Protein AF-0000000080754274 (afdb_homodimer)

Sequence (802 aa):
MKKSALMAVEAALECLLQLAEKEPIGDVERVALDDAEGRVLAEPLIASLDLPPWPNSAMDGYALRLVDWTGEPLAVSQTIFAGQAPEPLQSGTCARIFTGAPVPEGADCVELQENTELLEDGRVRFSQALRPRQNIREQGQETRCGETVLAAGTRLGPAQLGLAASLGIVELPVRRRPRVALLSTGDELVRPGQPLGPGQIYNSNRTLLLSWLKRLGCSVLDAGILPDDPQLTRARLEELGEADLILSTGGVSVGEADCLGQILREEGELDLWKLAIKPGKPLTVGRYRGVPVIGLPGNPASSLVTFALLARPYLLRRLGVRAVMPLAFQVPAGFAWSKPGKRREYLRARLENGRAVLYPNQSPGVLLSAAWADGLVEVIEDTTLAEGDSVRFIPLSEVLGMKKSALMAVEAALECLLQLAEKEPIGDVERVALDDAEGRVLAEPLIASLDLPPWPNSAMDGYALRLVDWTGEPLAVSQTIFAGQAPEPLQSGTCARIFTGAPVPEGADCVELQENTELLEDGRVRFSQALRPRQNIREQGQETRCGETVLAAGTRLGPAQLGLAASLGIVELPVRRRPRVALLSTGDELVRPGQPLGPGQIYNSNRTLLLSWLKRLGCSVLDAGILPDDPQLTRARLEELGEADLILSTGGVSVGEADCLGQILREEGELDLWKLAIKPGKPLTVGRYRGVPVIGLPGNPASSLVTFALLARPYLLRRLGVRAVMPLAFQVPAGFAWSKPGKRREYLRARLENGRAVLYPNQSPGVLLSAAWADGLVEVIEDTTLAEGDSVRFIPLSEVLG

Foldseek 3Di:
DPPPDAAALVRLQVVLLVVLLVFFQQDKDKDFLVPQALFFFNAFDFFQAWVVNAKWFQAFFKFDAPVLCPQDFFAAPEEFEAPDDDEADDRNHIHGYGHNTHHHHRTFWGDHRVQWDQDPVRTIGGRDDTDGNYRIDHTRPPHHGGDGPGGGLDGDHPVNSVVCVVRVHGIGIGRDAAEEEEEEEDPQEDDPPDDHDPSHDYQPQLVVVVLLSVLSRHRYHHLYYQDQDLVSNVVSVVVCVVGLEYEYEALQDPDPRRSVVVQCVVQWFWDWHQHLEPPWGTWIWIDHVNRTYIYTYNQNQNNLVCCQSHVQLSNSSSRPHDPRGFDKDKFFAQDWFADFAQGKYWFFFAQDPRHTDGDPDRDSNCCVSVVVGQWIWIDDGPDIDDGGDITITGGPVRRSD/DPPPDAAALVRLQVVLLVVLLVFFQQDKDKDFLVPQALFFFNAFDFFQAWVVNAKWFQAFFKFDAPVLCPQDFFAADEEFEAPDDDEADDRNHIHGYGHNTHHHHRTFWGDHRVQWDQDPVRTIGGRDDTDGNYRIDHTRPPHHGGDGPGGGLDGDHDVNSVVCVVRVHGIGITRDAAEEEEEEEDPQEDDPPDDHDPSHDYQPQLVVVVLLSVLSRHRYHHLYYQDQDLVSNVVSVVVCVVGQEYEYEALQDPDPRRSVVVQCVVQWFWDWHQHLEPPWGTWIWIDHVNRTYIYTYNQNQRNLVCCQSHVQLSNSSSRPHDPRGFDKDKFFAQDWFADFAQGKYWFFFAQDPRHTDGDPDRDSNCCVSVVVGQWIWIDDGPDIDDGGDITITGGPVRRSD

Solvent-accessible surface area (backbone atoms only — not comparable to full-atom values): 40232 Å² total; per-residue (Å²): 128,80,78,75,77,59,38,48,60,69,58,53,38,53,52,43,42,53,54,18,64,74,56,50,56,77,57,69,40,75,36,46,53,92,68,37,69,48,34,26,25,60,48,57,41,58,33,75,42,37,32,44,80,46,38,17,24,69,42,48,22,35,33,26,34,69,89,55,55,82,80,60,61,28,43,60,77,47,77,37,46,44,27,37,69,57,62,65,53,58,86,61,30,28,26,40,33,28,50,59,7,42,60,31,54,74,42,41,26,40,46,48,47,91,52,42,42,79,44,95,89,56,25,39,35,71,76,63,90,83,52,84,51,32,55,47,43,50,53,28,71,70,36,40,57,70,38,75,76,40,58,48,19,40,68,28,42,33,44,44,46,12,42,41,18,50,52,36,43,50,60,43,51,19,32,57,62,51,31,33,32,39,35,35,43,54,80,20,55,37,60,47,69,55,86,75,55,62,42,38,48,38,45,19,56,60,52,19,48,53,49,47,40,47,49,57,39,36,45,72,44,81,65,46,71,50,55,96,35,62,69,59,35,49,56,55,56,63,73,46,76,82,32,66,28,40,41,32,30,19,54,40,56,91,56,95,81,28,48,65,52,51,48,22,57,75,60,39,38,67,43,79,44,48,35,32,36,36,56,40,30,40,33,28,40,35,22,53,79,83,29,39,30,41,22,31,29,59,37,42,39,9,27,52,50,43,37,56,68,39,52,47,30,24,56,41,30,17,48,47,28,77,87,52,71,59,66,66,40,66,33,30,28,58,44,69,35,86,69,56,39,89,32,33,31,57,40,40,16,33,72,56,96,70,19,39,34,68,48,89,64,76,54,39,66,35,35,62,36,55,49,66,29,51,24,33,35,48,44,61,50,71,41,65,39,50,63,58,39,76,33,45,33,32,46,45,41,49,63,64,89,127,81,79,75,76,59,38,46,61,68,59,54,38,52,52,43,40,53,55,18,65,74,56,51,56,78,55,69,41,75,35,46,55,92,70,37,69,50,34,27,24,59,49,58,41,56,32,74,43,36,32,45,80,46,39,17,25,68,42,49,24,35,32,25,33,69,91,55,55,80,82,60,61,28,44,60,76,48,76,35,47,44,28,37,70,59,62,66,55,56,86,64,30,27,26,40,32,28,50,58,7,43,60,31,53,74,44,43,26,39,46,50,48,90,51,42,41,81,44,94,89,57,26,38,34,72,78,62,91,84,52,83,51,32,54,47,43,51,53,29,71,70,34,40,56,70,38,75,76,41,58,48,20,39,68,29,44,32,46,44,46,12,42,41,18,49,51,37,43,51,59,43,53,18,34,55,62,50,32,34,34,39,36,35,42,54,80,20,56,36,61,46,71,55,84,75,56,62,42,37,44,39,45,19,55,59,51,18,48,53,48,47,41,46,49,57,40,36,46,71,44,80,65,46,69,50,55,95,35,62,69,60,36,49,57,55,56,63,74,46,74,82,33,65,27,41,40,33,30,19,57,40,56,92,57,94,82,28,47,64,52,53,48,21,56,73,61,39,38,67,42,78,42,49,34,32,36,35,53,40,30,39,34,28,42,34,24,52,79,81,29,40,31,42,23,31,28,59,37,42,39,10,27,51,49,42,36,55,68,38,52,47,30,25,56,39,29,17,48,47,27,77,86,52,72,61,67,67,42,67,32,31,28,60,45,69,35,85,71,54,40,89,34,32,32,58,41,40,15,33,72,56,95,71,19,40,33,68,49,88,63,76,53,41,67,34,35,62,34,55,49,67,29,50,23,32,36,49,42,62,53,70,42,65,38,51,64,58,40,77,34,45,33,32,47,46,43,50,62,63,90

Organism: Azotobacter vinelandii (strain DJ / ATCC BAA-1303) (NCBI:txid322710)

Nearest PDB structures (foldseek):
  2nqu-assembly1_A  TM=8.897E-01  e=1.322E-46  Escherichia coli
  2nqn-assembly1_B  TM=9.219E-01  e=1.204E-45  Escherichia coli
  1g8l-assembly1_B  TM=9.051E-01  e=1.440E-45  Escherichia coli
  4tk4-assembly1_B  TM=7.903E-01  e=1.741E-40  Rattus norvegicus
  1t3e-assembly1_A  TM=7.711E-01  e=1.408E-39  Rattus norvegicus

Secondary structure (DSSP, 8-state):
----PPBPHHHHHHHHHHHHHHS----EEEEEGGG-TT-BBSS-EE-SS-BSSS-EESSSEEEE-GGG-SSS-EEEEEEE-TT-PPPPPPTTEEEEE-TTPBPPTT--EEEEGGGEEE-TTSEEEE-S---TTTTEE-TTSSB-TT-EEE-TTPBP-HHHHHHHHHTT--EEEEEPPPEEEEEEE-TTEE-TTSPP-TT-EE-HHHHHHHHHHHHTT-EEEEEEEEPS-HHHHHHHHHTTTT-SEEEEES--S--TT-HHHHHHHHHEEEEEEEBSEES--EEEEEEETTEEEEEEPSSHHHHHHHIIIIIHHHHHHHTT-S--SPP-EEEEBSS-B-S--SSEEEEEEEEETTEEEE-S---TT-HHHHHH-SEEEEE-TT--B-TT-EEEEEETHHHH-/-----PBPHHHHHHHHHHHHHHS----EEEEEGGG-TT-BBSSPEEPSS-BSSS-EESSSEEEE-GGG-SSS-EEEEEEE-TT-PPPPPPTTEEEEE-TTPBPPTT--EEEEGGGEEE-TTSEEEE-S---TTTTEE-TTSSB-TT-EEE-TTPBP-HHHHHHHHHTT--EEEEEPPPEEEEEEE-TTEE-TTSPP-TT-EE-HHHHHHHHHHHHTT-EEEEEEEEPS-HHHHHHHHHTTTT-SEEEEES--SS-TT-HHHHHHHHHEEEEEEEBSEES--EEEEEEETTEEEEEEPSSHHHHHHHIIIIIHHHHHHHTT-S--SPP-EEEEBSS-B-S--SSEEEEEEEEETTEEEE-S---TT-HHHHHH-SEEEEE-TT--B-TT-EEEEEETHHHH-

pLDDT: mean 94.34, std 8.16, range [33.0, 98.88]

InterPro domains:
  IPR001453 MoaB/Mog domain [PF00994] (182-316)
  IPR001453 MoaB/Mog domain [SM00852] (181-317)
  IPR001453 MoaB/Mog domain [TIGR00177] (178-313)
  IPR005110 MoeA, N-terminal and linker domain [PF03453] (8-168)
  IPR005111 MoeA, C-terminal, domain IV [PF03454] (331-396)
  IPR008284 Molybdenum cofactor biosynthesis, conserved site [PS01079] (253-286)
  IPR036135 MoeA, N-terminal and linker domain superfamily [SSF63882] (5-177)
  IPR036425 MoaB/Mog-like domain superfamily [G3DSA:3.40.980.10] (176-326)
  IPR036425 MoaB/Mog-like domain superfamily [SSF53218] (178-321)
  IPR036688 MoeA, C-terminal, domain IV superfamily [G3DSA:2.40.340.10] (327-391)
  IPR036688 MoeA, C-terminal, domain IV superfamily [SSF63867] (327-398)
  IPR038987 Molybdopterin biosynthesis protein MoeA-like [PTHR10192] (3-397)
  IPR038987 Molybdopterin biosynthesis protein MoeA-like [cd00887] (9-396)

Structure (mmCIF, N/CA/C/O backbone):
data_AF-0000000080754274-model_v1
#
loop_
_entity.id
_entity.type
_entity.pdbx_description
1 polymer 'Molybdopterin molybdenumtransferase'
#
loop_
_atom_site.group_PDB
_atom_site.id
_atom_site.type_symbol
_atom_site.label_atom_id
_atom_site.label_alt_id
_atom_site.label_comp_id
_atom_site.label_asym_id
_atom_site.label_entity_id
_atom_site.label_seq_id
_atom_site.pdbx_PDB_ins_code
_atom_site.Cartn_x
_atom_site.Cartn_y
_atom_site.Cartn_z
_atom_site.occupancy
_atom_site.B_iso_or_equiv
_atom_site.auth_seq_id
_atom_site.auth_comp_id
_atom_site.auth_asym_id
_atom_site.auth_atom_id
_atom_site.pdbx_PDB_model_num
ATOM 1 N N . MET A 1 1 ? -15.648 -33.281 -28.25 1 33.69 1 MET A N 1
ATOM 2 C CA . MET A 1 1 ? -15.875 -32.688 -26.938 1 33.69 1 MET A CA 1
ATOM 3 C C . MET A 1 1 ? -15.766 -31.172 -26.969 1 33.69 1 MET A C 1
ATOM 5 O O . MET A 1 1 ? -14.781 -30.641 -27.484 1 33.69 1 MET A O 1
ATOM 9 N N . LYS A 1 2 ? -16.797 -30.5 -27.016 1 41.62 2 LYS A N 1
ATOM 10 C CA . LYS A 1 2 ? -16.906 -29.062 -27.25 1 41.62 2 LYS A CA 1
ATOM 11 C C . LYS A 1 2 ? -15.891 -28.297 -26.406 1 41.62 2 LYS A C 1
ATOM 13 O O . LYS A 1 2 ? -15.836 -28.453 -25.188 1 41.62 2 LYS A O 1
ATOM 18 N N . LYS A 1 3 ? -14.719 -27.875 -26.812 1 51.47 3 LYS A N 1
ATOM 19 C CA . LYS A 1 3 ? -13.711 -27.078 -26.125 1 51.47 3 LYS A CA 1
ATOM 20 C C . LYS A 1 3 ? -14.352 -26.031 -25.234 1 51.47 3 LYS A C 1
ATOM 22 O O . LYS A 1 3 ? -15.031 -25.125 -25.719 1 51.47 3 LYS A O 1
ATOM 27 N N . SER A 1 4 ? -14.875 -26.359 -24.078 1 61.44 4 SER A N 1
ATOM 28 C CA . SER A 1 4 ? -15.586 -25.484 -23.156 1 61.44 4 SER A CA 1
ATOM 29 C C . SER A 1 4 ? -14.961 -24.094 -23.125 1 61.44 4 SER A C 1
ATOM 31 O O . SER A 1 4 ? -13.734 -23.953 -23.109 1 61.44 4 SER A O 1
ATOM 33 N N . ALA A 1 5 ? -15.664 -22.984 -23.625 1 80.31 5 ALA A N 1
ATOM 34 C CA . ALA A 1 5 ? -15.289 -21.578 -23.734 1 80.31 5 ALA A CA 1
ATOM 35 C C . ALA A 1 5 ? -14.656 -21.078 -22.438 1 80.31 5 ALA A C 1
ATOM 37 O O . ALA A 1 5 ? -15.125 -21.406 -21.344 1 80.31 5 ALA A O 1
ATOM 38 N N . LEU A 1 6 ? -13.375 -20.656 -22.516 1 92.62 6 LEU A N 1
ATOM 39 C CA . LEU A 1 6 ? -12.688 -20.062 -21.375 1 92.62 6 LEU A CA 1
ATOM 40 C C . LEU A 1 6 ? -13.547 -18.984 -20.734 1 92.62 6 LEU A C 1
ATOM 42 O O . LEU A 1 6 ? -14.25 -18.25 -21.438 1 92.62 6 LEU A O 1
ATOM 46 N N . MET A 1 7 ? -13.609 -19.016 -19.469 1 95.62 7 MET A N 1
ATOM 47 C CA . MET A 1 7 ? -14.352 -18.016 -18.703 1 95.62 7 MET A CA 1
ATOM 48 C C . MET A 1 7 ? -13.602 -16.688 -18.672 1 95.62 7 MET A C 1
ATOM 50 O O . MET A 1 7 ? -12.406 -16.656 -18.375 1 95.62 7 MET A O 1
ATOM 54 N N . ALA A 1 8 ? -14.281 -15.625 -19 1 96.56 8 ALA A N 1
ATOM 55 C CA . ALA A 1 8 ? -13.68 -14.289 -18.922 1 96.56 8 ALA A CA 1
ATOM 56 C C . ALA A 1 8 ? -13.328 -13.93 -17.484 1 96.56 8 ALA A C 1
ATOM 58 O O . ALA A 1 8 ? -14.039 -14.297 -16.562 1 96.56 8 ALA A O 1
ATOM 59 N N . VAL A 1 9 ? -12.297 -13.172 -17.312 1 96.62 9 VAL A N 1
ATOM 60 C CA . VAL A 1 9 ? -11.812 -12.789 -15.992 1 96.62 9 VAL A CA 1
ATOM 61 C C . VAL A 1 9 ? -12.898 -12.023 -15.25 1 96.62 9 VAL A C 1
ATOM 63 O O . VAL A 1 9 ? -13.133 -12.258 -14.062 1 96.62 9 VAL A O 1
ATOM 66 N N . GLU A 1 10 ? -13.609 -11.078 -15.938 1 97.12 10 GLU A N 1
ATOM 67 C CA . GLU A 1 10 ? -14.672 -10.289 -15.32 1 97.12 10 GLU A CA 1
ATOM 68 C C . GLU A 1 10 ? -15.812 -11.172 -14.828 1 97.12 10 GLU A C 1
ATOM 70 O O . GLU A 1 10 ? -16.375 -10.938 -13.758 1 97.12 10 GLU A O 1
ATOM 75 N N . ALA A 1 11 ? -16.156 -12.141 -15.617 1 97.75 11 ALA A N 1
ATOM 76 C CA . ALA A 1 11 ? -17.219 -13.062 -15.242 1 97.75 11 ALA A CA 1
ATOM 77 C C . ALA A 1 11 ? -16.828 -13.875 -14.008 1 97.75 11 ALA A C 1
ATOM 79 O O . ALA A 1 11 ? -17.656 -14.07 -13.102 1 97.75 11 ALA A O 1
ATOM 80 N N . ALA A 1 12 ? -15.617 -14.367 -14.008 1 97.88 12 ALA A N 1
ATOM 81 C CA . ALA A 1 12 ? -15.109 -15.109 -12.859 1 97.88 12 ALA A CA 1
ATOM 82 C C . ALA A 1 12 ? -15.156 -14.258 -11.594 1 97.88 12 ALA A C 1
ATOM 84 O O . ALA A 1 12 ? -15.609 -14.727 -10.539 1 97.88 12 ALA A O 1
ATOM 85 N N . LEU A 1 13 ? -14.719 -13.031 -11.695 1 98.25 13 LEU A N 1
ATOM 86 C CA . LEU A 1 13 ? -14.719 -12.117 -10.547 1 98.25 13 LEU A CA 1
ATOM 87 C C . LEU A 1 13 ? -16.141 -11.867 -10.055 1 98.25 13 LEU A C 1
ATOM 89 O O . LEU A 1 13 ? -16.391 -11.883 -8.852 1 98.25 13 LEU A O 1
ATOM 93 N N . GLU A 1 14 ? -17.031 -11.586 -10.969 1 98.38 14 GLU A N 1
ATOM 94 C CA . GLU A 1 14 ? -18.422 -11.344 -10.594 1 98.38 14 GLU A CA 1
ATOM 95 C C . GLU A 1 14 ? -19 -12.539 -9.852 1 98.38 14 GLU A C 1
ATOM 97 O O . GLU A 1 14 ? -19.719 -12.367 -8.859 1 98.38 14 GLU A O 1
ATOM 102 N N . CYS A 1 15 ? -18.703 -13.734 -10.344 1 98.12 15 CYS A N 1
ATOM 103 C CA . CYS A 1 15 ? -19.156 -14.945 -9.672 1 98.12 15 CYS A CA 1
ATOM 104 C C . CYS A 1 15 ? -18.609 -15.016 -8.258 1 98.12 15 CYS A C 1
ATOM 106 O O . CYS A 1 15 ? -19.359 -15.289 -7.309 1 98.12 15 CYS A O 1
ATOM 108 N N . LEU A 1 16 ? -17.359 -14.781 -8.086 1 98.5 16 LEU A N 1
ATOM 109 C CA . LEU A 1 16 ? -16.734 -14.836 -6.773 1 98.5 16 LEU A CA 1
ATOM 110 C C . LEU A 1 16 ? -17.344 -13.797 -5.836 1 98.5 16 LEU A C 1
ATOM 112 O O . LEU A 1 16 ? -17.562 -14.078 -4.652 1 98.5 16 LEU A O 1
ATOM 116 N N . LEU A 1 17 ? -17.547 -12.578 -6.367 1 98.69 17 LEU A N 1
ATOM 117 C CA . LEU A 1 17 ? -18.125 -11.516 -5.543 1 98.69 17 LEU A CA 1
ATOM 118 C C . LEU A 1 17 ? -19.531 -11.867 -5.102 1 98.69 17 LEU A C 1
ATOM 120 O O . LEU A 1 17 ? -19.938 -11.578 -3.973 1 98.69 17 LEU A O 1
ATOM 124 N N . GLN A 1 18 ? -20.312 -12.5 -5.977 1 98.31 18 GLN A N 1
ATOM 125 C CA . GLN A 1 18 ? -21.656 -12.953 -5.605 1 98.31 18 GLN A CA 1
ATOM 126 C C . GLN A 1 18 ? -21.594 -14.008 -4.504 1 98.31 18 GLN A C 1
ATOM 128 O O . GLN A 1 18 ? -22.391 -13.977 -3.562 1 98.31 18 GLN A O 1
ATOM 133 N N . LEU A 1 19 ? -20.672 -14.906 -4.613 1 97.62 19 LEU A N 1
ATOM 134 C CA . LEU A 1 19 ? -20.469 -15.914 -3.578 1 97.62 19 LEU A CA 1
ATOM 135 C C . LEU A 1 19 ? -20.094 -15.266 -2.25 1 97.62 19 LEU A C 1
ATOM 137 O O . LEU A 1 19 ? -20.594 -15.664 -1.197 1 97.62 19 LEU A O 1
ATOM 141 N N . ALA A 1 20 ? -19.219 -14.297 -2.285 1 98.44 20 ALA A N 1
ATOM 142 C CA . ALA A 1 20 ? -18.797 -13.57 -1.088 1 98.44 20 ALA A CA 1
ATOM 143 C C . ALA A 1 20 ? -19.984 -12.891 -0.412 1 98.44 20 ALA A C 1
ATOM 145 O O . ALA A 1 20 ? -20.094 -12.914 0.815 1 98.44 20 ALA A O 1
ATOM 146 N N . GLU A 1 21 ? -20.828 -12.266 -1.201 1 97.81 21 GLU A N 1
ATOM 147 C CA . GLU A 1 21 ? -21.969 -11.516 -0.691 1 97.81 21 GLU A CA 1
ATOM 148 C C . GLU A 1 21 ? -22.984 -12.453 -0.027 1 97.81 21 GLU A C 1
ATOM 150 O O . GLU A 1 21 ? -23.703 -12.039 0.88 1 97.81 21 GLU A O 1
ATOM 155 N N . LYS A 1 22 ? -22.984 -13.703 -0.412 1 96.94 22 LYS A N 1
ATOM 156 C CA . LYS A 1 22 ? -23.891 -14.688 0.157 1 96.94 22 LYS A CA 1
ATOM 157 C C . LYS A 1 22 ? -23.406 -15.156 1.524 1 96.94 22 LYS A C 1
ATOM 159 O O . LYS A 1 22 ? -24.203 -15.672 2.322 1 96.94 22 LYS A O 1
ATOM 164 N N . GLU A 1 23 ? -22.156 -15.016 1.79 1 96.56 23 GLU A N 1
ATOM 165 C CA . GLU A 1 23 ? -21.594 -15.484 3.049 1 96.56 23 GLU A CA 1
ATOM 166 C C . GLU A 1 23 ? -20.672 -14.438 3.67 1 96.56 23 GLU A C 1
ATOM 168 O O . GLU A 1 23 ? -19.484 -14.688 3.881 1 96.56 23 GLU A O 1
ATOM 173 N N . PRO A 1 24 ? -21.188 -13.352 4.016 1 97.56 24 PRO A N 1
ATOM 174 C CA . PRO A 1 24 ? -20.375 -12.297 4.625 1 97.56 24 PRO A CA 1
ATOM 175 C C . PRO A 1 24 ? -19.797 -12.703 5.984 1 97.56 24 PRO A C 1
ATOM 177 O O . PRO A 1 24 ? -20.359 -13.578 6.656 1 97.56 24 PRO A O 1
ATOM 180 N N . ILE A 1 25 ? -18.688 -12.227 6.285 1 97.5 25 ILE A N 1
ATOM 181 C CA . ILE A 1 25 ? -18.188 -12.297 7.652 1 97.5 25 ILE A CA 1
ATOM 182 C C . ILE A 1 25 ? -18.844 -11.219 8.5 1 97.5 25 ILE A C 1
ATOM 184 O O . ILE A 1 25 ? -18.438 -10.047 8.461 1 97.5 25 ILE A O 1
ATOM 188 N N . GLY A 1 26 ? -19.812 -11.609 9.312 1 95.75 26 GLY A N 1
ATOM 189 C CA . GLY A 1 26 ? -20.688 -10.648 9.969 1 95.75 26 GLY A CA 1
ATOM 190 C C . GLY A 1 26 ? -20.266 -10.328 11.391 1 95.75 26 GLY A C 1
ATOM 191 O O . GLY A 1 26 ? -20.688 -9.312 11.953 1 95.75 26 GLY A O 1
ATOM 192 N N . ASP A 1 27 ? -19.359 -11.18 11.969 1 97.5 27 ASP A N 1
ATOM 193 C CA . ASP A 1 27 ? -18.953 -10.969 13.359 1 97.5 27 ASP A CA 1
ATOM 194 C C . ASP A 1 27 ? -18.281 -9.617 13.531 1 97.5 27 ASP A C 1
ATOM 196 O O . ASP A 1 27 ? -17.469 -9.211 12.695 1 97.5 27 ASP A O 1
ATOM 200 N N . VAL A 1 28 ? -18.641 -8.914 14.547 1 98.19 28 VAL A N 1
ATOM 201 C CA . VAL A 1 28 ? -18.141 -7.57 14.836 1 98.19 28 VAL A CA 1
ATOM 202 C C . VAL A 1 28 ? -17.375 -7.582 16.156 1 98.19 28 VAL A C 1
ATOM 204 O O . VAL A 1 28 ? -17.781 -8.234 17.109 1 98.19 28 VAL A O 1
ATOM 207 N N . GLU A 1 29 ? -16.266 -6.969 16.109 1 97.88 29 GLU A N 1
ATOM 208 C CA . GLU A 1 29 ? -15.5 -6.75 17.328 1 97.88 29 GLU A CA 1
ATOM 209 C C . GLU A 1 29 ? -15.156 -5.273 17.516 1 97.88 29 GLU A C 1
ATOM 211 O O . GLU A 1 29 ? -15.047 -4.531 16.531 1 97.88 29 GLU A O 1
ATOM 216 N N . ARG A 1 30 ? -15.102 -4.824 18.75 1 98.31 30 ARG A N 1
ATOM 217 C CA . ARG A 1 30 ? -14.633 -3.48 19.062 1 98.31 30 ARG A CA 1
ATOM 218 C C . ARG A 1 30 ? -13.148 -3.484 19.406 1 98.31 30 ARG A C 1
ATOM 220 O O . ARG A 1 30 ? -12.711 -4.254 20.266 1 98.31 30 ARG A O 1
ATOM 227 N N . VAL A 1 31 ? -12.438 -2.697 18.719 1 98.31 31 VAL A N 1
ATOM 228 C CA . VAL A 1 31 ? -10.992 -2.652 18.953 1 98.31 31 VAL A CA 1
ATOM 229 C C . VAL A 1 31 ? -10.562 -1.214 19.234 1 98.31 31 VAL A C 1
ATOM 231 O O . VAL A 1 31 ? -11.211 -0.268 18.766 1 98.31 31 VAL A O 1
ATOM 234 N N . ALA A 1 32 ? -9.477 -1.109 20.031 1 98.06 32 ALA A N 1
ATOM 235 C CA . ALA A 1 32 ? -8.883 0.208 20.234 1 98.06 32 ALA A CA 1
ATOM 236 C C . ALA A 1 32 ? -8.414 0.818 18.922 1 98.06 32 ALA A C 1
ATOM 238 O O . ALA A 1 32 ? -8.008 0.097 18 1 98.06 32 ALA A O 1
ATOM 239 N N . LEU A 1 33 ? -8.484 2.092 18.812 1 96.88 33 LEU A N 1
ATOM 240 C CA . LEU A 1 33 ? -8.086 2.818 17.609 1 96.88 33 LEU A CA 1
ATOM 241 C C . LEU A 1 33 ? -6.691 2.41 17.156 1 96.88 33 LEU A C 1
ATOM 243 O O . LEU A 1 33 ? -6.461 2.166 15.977 1 96.88 33 LEU A O 1
ATOM 247 N N . ASP A 1 34 ? -5.805 2.238 18.062 1 94.12 34 ASP A N 1
ATOM 248 C CA . ASP A 1 34 ? -4.41 1.918 17.766 1 94.12 34 ASP A CA 1
ATOM 249 C C . ASP A 1 34 ? -4.277 0.498 17.219 1 94.12 34 ASP A C 1
ATOM 251 O O . ASP A 1 34 ? -3.244 0.14 16.656 1 94.12 34 ASP A O 1
ATOM 255 N N . ASP A 1 35 ? -5.32 -0.315 17.359 1 95.81 35 ASP A N 1
ATOM 256 C CA . ASP A 1 35 ? -5.289 -1.705 16.906 1 95.81 35 ASP A CA 1
ATOM 257 C C . ASP A 1 35 ? -6.172 -1.907 15.68 1 95.81 35 ASP A C 1
ATOM 259 O O . ASP A 1 35 ? -6.371 -3.037 15.234 1 95.81 35 ASP A O 1
ATOM 263 N N . ALA A 1 36 ? -6.676 -0.828 15.117 1 97.38 36 ALA A N 1
ATOM 264 C CA . ALA A 1 36 ? -7.715 -0.945 14.094 1 97.38 36 ALA A CA 1
ATOM 265 C C . ALA A 1 36 ? -7.117 -0.866 12.688 1 97.38 36 ALA A C 1
ATOM 267 O O . ALA A 1 36 ? -7.84 -0.975 11.695 1 97.38 36 ALA A O 1
ATOM 268 N N . GLU A 1 37 ? -5.809 -0.725 12.633 1 95.31 37 GLU A N 1
ATOM 269 C CA . GLU A 1 37 ? -5.148 -0.601 11.336 1 95.31 37 GLU A CA 1
ATOM 270 C C . GLU A 1 37 ? -5.434 -1.812 10.453 1 95.31 37 GLU A C 1
ATOM 272 O O . GLU A 1 37 ? -5.254 -2.953 10.875 1 95.31 37 GLU A O 1
ATOM 277 N N . GLY A 1 38 ? -5.863 -1.544 9.188 1 94.38 38 GLY A N 1
ATOM 278 C CA . GLY A 1 38 ? -6.062 -2.598 8.203 1 94.38 38 GLY A CA 1
ATOM 279 C C . GLY A 1 38 ? -7.395 -3.312 8.359 1 94.38 38 GLY A C 1
ATOM 280 O O . GLY A 1 38 ? -7.777 -4.113 7.504 1 94.38 38 GLY A O 1
ATOM 281 N N . ARG A 1 39 ? -8.141 -3.018 9.453 1 97.5 39 ARG A N 1
ATOM 282 C CA . ARG A 1 39 ? -9.445 -3.637 9.688 1 97.5 39 ARG A CA 1
ATOM 283 C C . ARG A 1 39 ? -10.523 -2.973 8.836 1 97.5 39 ARG A C 1
ATOM 285 O O . ARG A 1 39 ? -10.273 -1.94 8.211 1 97.5 39 ARG A O 1
ATOM 292 N N . VAL A 1 40 ? -11.656 -3.611 8.742 1 98.5 40 VAL A N 1
ATOM 293 C CA . VAL A 1 40 ? -12.773 -3.082 7.965 1 98.5 40 VAL A CA 1
ATOM 294 C C . VAL A 1 40 ? -13.891 -2.639 8.906 1 98.5 40 VAL A C 1
ATOM 296 O O . VAL A 1 40 ? -14.336 -3.41 9.758 1 98.5 40 VAL A O 1
ATOM 299 N N . LEU A 1 41 ? -14.281 -1.412 8.773 1 98.69 41 LEU A N 1
ATOM 300 C CA . LEU A 1 41 ? -15.344 -0.853 9.602 1 98.69 41 LEU A CA 1
ATOM 301 C C . LEU A 1 41 ? -16.641 -1.646 9.445 1 98.69 41 LEU A C 1
ATOM 303 O O . LEU A 1 41 ? -17.078 -1.901 8.32 1 98.69 41 LEU A O 1
ATOM 307 N N . ALA A 1 42 ? -17.297 -2.088 10.539 1 98.62 42 ALA A N 1
ATOM 308 C CA . ALA A 1 42 ? -18.516 -2.904 10.508 1 98.62 42 ALA A CA 1
ATOM 309 C C . ALA A 1 42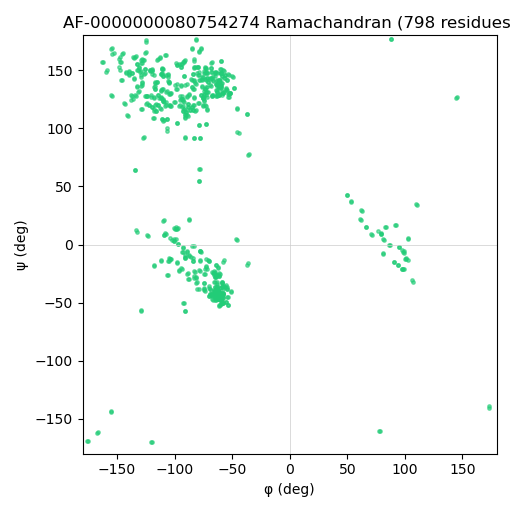 ? -19.766 -2.029 10.43 1 98.62 42 ALA A C 1
ATOM 311 O O . ALA A 1 42 ? -20.797 -2.465 9.93 1 98.62 42 ALA A O 1
ATOM 312 N N . GLU A 1 43 ? -19.688 -0.83 10.984 1 98.25 43 GLU A N 1
ATOM 313 C CA . GLU A 1 43 ? -20.75 0.169 11.031 1 98.25 43 GLU A CA 1
ATOM 314 C C . GLU A 1 43 ? -20.25 1.537 10.586 1 98.25 43 GLU A C 1
ATOM 316 O O . GLU A 1 43 ? -19.047 1.827 10.695 1 98.25 43 GLU A O 1
ATOM 321 N N . PRO A 1 44 ? -21.156 2.322 10.047 1 98.5 44 PRO A N 1
ATOM 322 C CA . PRO A 1 44 ? -20.703 3.66 9.664 1 98.5 44 PRO A CA 1
ATOM 323 C C . PRO A 1 44 ? -20.141 4.453 10.836 1 98.5 44 PRO A C 1
ATOM 325 O O . PRO A 1 44 ? -20.578 4.273 11.977 1 98.5 44 PRO A O 1
ATOM 328 N N . LEU A 1 45 ? -19.172 5.227 10.617 1 98.38 45 LEU A N 1
ATOM 329 C CA . LEU A 1 45 ? -18.656 6.172 11.602 1 98.38 45 LEU A CA 1
ATOM 330 C C . LEU A 1 45 ? -19.453 7.469 11.578 1 98.38 45 LEU A C 1
ATOM 332 O O . LEU A 1 45 ? -19.5 8.156 10.562 1 98.38 45 LEU A O 1
ATOM 336 N N . ILE A 1 46 ? -20.062 7.801 12.617 1 98 46 ILE A N 1
ATOM 337 C CA . ILE A 1 46 ? -20.891 8.992 12.742 1 98 46 ILE A CA 1
ATOM 338 C C . ILE A 1 46 ? -20.141 10.062 13.539 1 98 46 ILE A C 1
ATOM 340 O O . ILE A 1 46 ? -19.578 9.766 14.594 1 98 46 ILE A O 1
ATOM 344 N N . ALA A 1 47 ? -20.094 11.242 13.047 1 97.75 47 ALA A N 1
ATOM 345 C CA . ALA A 1 47 ? -19.406 12.336 13.734 1 97.75 47 ALA A CA 1
ATOM 346 C C . ALA A 1 47 ? -20.062 12.641 15.078 1 97.75 47 ALA A C 1
ATOM 348 O O . ALA A 1 47 ? -21.281 12.844 15.148 1 97.75 47 ALA A O 1
ATOM 349 N N . SER A 1 48 ? -19.297 12.68 16.078 1 94.12 48 SER A N 1
ATOM 350 C CA . SER A 1 48 ? -19.797 12.953 17.422 1 94.12 48 SER A CA 1
ATOM 351 C C . SER A 1 48 ? -19.766 14.445 17.734 1 94.12 48 SER A C 1
ATOM 353 O O . SER A 1 48 ? -20.312 14.891 18.734 1 94.12 48 SER A O 1
ATOM 355 N N . LEU A 1 49 ? -19.125 15.219 16.922 1 95.75 49 LEU A N 1
ATOM 356 C CA . LEU A 1 49 ? -19.016 16.656 17.094 1 95.75 49 LEU A CA 1
ATOM 357 C C . LEU A 1 49 ? -18.781 17.359 15.758 1 95.75 49 LEU A C 1
ATOM 359 O O . LEU A 1 49 ? -18.547 16.703 14.742 1 95.75 49 LEU A O 1
ATOM 363 N N . ASP A 1 50 ? -18.906 18.672 15.812 1 97.06 50 ASP A N 1
ATOM 364 C CA . ASP A 1 50 ? -18.547 19.469 14.648 1 97.06 50 ASP A CA 1
ATOM 365 C C . ASP A 1 50 ? -17.031 19.594 14.523 1 97.06 50 ASP A C 1
ATOM 367 O O . ASP A 1 50 ? -16.312 19.688 15.523 1 97.06 50 ASP A O 1
ATOM 371 N N . LEU A 1 51 ? -16.531 19.562 13.305 1 96.5 51 LEU A N 1
ATOM 372 C CA . LEU A 1 51 ? -15.133 19.875 13.031 1 96.5 51 LEU A CA 1
ATOM 373 C C . LEU A 1 51 ? -15.008 21.031 12.047 1 96.5 51 LEU A C 1
ATOM 375 O O . LEU A 1 51 ? -15.508 20.938 10.922 1 96.5 51 LEU A O 1
ATOM 379 N N . PRO A 1 52 ? -14.391 22.078 12.445 1 95.38 52 PRO A N 1
ATOM 380 C CA . PRO A 1 52 ? -13.914 22.344 13.797 1 95.38 52 PRO A CA 1
ATOM 381 C C . PRO A 1 52 ? -15.047 22.562 14.797 1 95.38 52 PRO A C 1
ATOM 383 O O . PRO A 1 52 ? -16.172 22.859 14.391 1 95.38 52 PRO A O 1
ATOM 386 N N . PRO A 1 53 ? -14.812 22.344 16.062 1 94.38 53 PRO A N 1
ATOM 387 C CA . PRO A 1 53 ? -15.875 22.453 17.062 1 94.38 53 PRO A CA 1
ATOM 388 C C . PRO A 1 53 ? -16.312 23.906 17.297 1 94.38 53 PRO A C 1
ATOM 390 O O . PRO A 1 53 ? -17.359 24.141 17.906 1 94.38 53 PRO A O 1
ATOM 39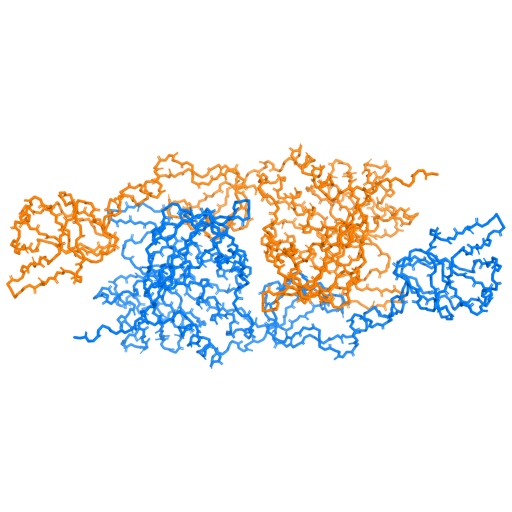3 N N . TRP A 1 54 ? -15.562 24.891 16.828 1 93.5 54 TRP A N 1
ATOM 394 C CA . TRP A 1 54 ? -15.797 26.328 16.875 1 93.5 54 TRP A CA 1
ATOM 395 C C . TRP A 1 54 ? -15.203 27.016 15.656 1 93.5 54 TRP A C 1
ATOM 397 O O . TRP A 1 54 ? -14.273 26.5 15.039 1 93.5 54 TRP A O 1
ATOM 407 N N . PRO A 1 55 ? -15.828 28.125 15.344 1 96 55 PRO A N 1
ATOM 408 C CA . PRO A 1 55 ? -15.117 28.859 14.305 1 96 55 PRO A CA 1
ATOM 409 C C . PRO A 1 55 ? -13.695 29.219 14.711 1 96 55 PRO A C 1
ATOM 411 O O . PRO A 1 55 ? -13.453 29.656 15.836 1 96 55 PRO A O 1
ATOM 414 N N . ASN A 1 56 ? -12.781 28.938 13.805 1 95.75 56 ASN A N 1
ATOM 415 C CA . ASN A 1 56 ? -11.398 29.219 14.172 1 95.75 56 ASN A CA 1
ATOM 416 C C . ASN A 1 56 ? -10.656 29.938 13.039 1 95.75 56 ASN A C 1
ATOM 418 O O . ASN A 1 56 ? -11.164 30.031 11.922 1 95.75 56 ASN A O 1
ATOM 422 N N . SER A 1 57 ? -9.578 30.547 13.367 1 95.75 57 SER A N 1
ATOM 423 C CA . SER A 1 57 ? -8.82 31.344 12.406 1 95.75 57 SER A CA 1
ATOM 424 C C . SER A 1 57 ? -8.023 30.453 11.461 1 95.75 57 SER A C 1
ATOM 426 O O . SER A 1 57 ? -7.328 29.547 11.898 1 95.75 57 SER A O 1
ATOM 428 N N . ALA A 1 58 ? -8.008 30.719 10.188 1 93.25 58 ALA A N 1
ATOM 429 C CA . ALA A 1 58 ? -7.25 29.969 9.18 1 93.25 58 ALA A CA 1
ATOM 430 C C . ALA A 1 58 ? -5.82 30.5 9.086 1 93.25 58 ALA A C 1
ATOM 432 O O . ALA A 1 58 ? -4.961 29.859 8.477 1 93.25 58 ALA A O 1
ATOM 433 N N . MET A 1 59 ? -5.578 31.656 9.734 1 91.88 59 MET A N 1
ATOM 434 C CA . MET A 1 59 ? -4.305 32.344 9.57 1 91.88 59 MET A CA 1
ATOM 435 C C . MET A 1 59 ? -3.912 33.062 10.852 1 91.88 59 MET A C 1
ATOM 437 O O . MET A 1 59 ? -4.754 33.312 11.719 1 91.88 59 MET A O 1
ATOM 441 N N . ASP A 1 60 ? -2.619 33.375 10.906 1 92.62 60 ASP A N 1
ATOM 442 C CA . ASP A 1 60 ? -2.182 34.344 11.906 1 92.62 60 ASP A CA 1
ATOM 443 C C . ASP A 1 60 ? -2.588 35.75 11.516 1 92.62 60 ASP A C 1
ATOM 445 O O . ASP A 1 60 ? -2.395 36.156 10.375 1 92.62 60 ASP A O 1
ATOM 449 N N . GLY A 1 61 ? -3.174 36.469 12.484 1 96.62 61 GLY A N 1
ATOM 450 C CA . GLY A 1 61 ? -3.582 37.812 12.164 1 96.62 61 GLY A CA 1
ATOM 451 C C . GLY A 1 61 ? -4.379 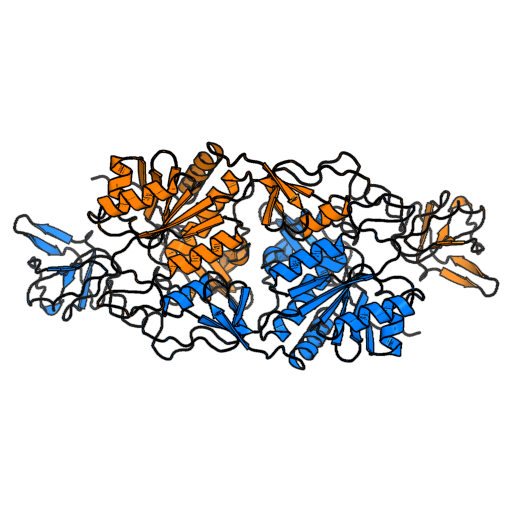38.469 13.273 1 96.62 61 GLY A C 1
ATOM 452 O O . GLY A 1 61 ? -3.979 38.438 14.438 1 96.62 61 GLY A O 1
ATOM 453 N N . TYR A 1 62 ? -5.355 39.188 12.844 1 98.06 62 TYR A N 1
ATOM 454 C CA . TYR A 1 62 ? -6.184 39.938 13.773 1 98.06 62 TYR A CA 1
ATOM 455 C C . TYR A 1 62 ? -7.664 39.75 13.469 1 98.06 62 TYR A C 1
ATOM 457 O O . TYR A 1 62 ? -8.094 39.906 12.32 1 98.06 62 TYR A O 1
ATOM 465 N N . ALA A 1 63 ? -8.398 39.375 14.508 1 98.44 63 ALA A N 1
ATOM 466 C CA . ALA A 1 63 ? -9.844 39.25 14.406 1 98.44 63 ALA A CA 1
ATOM 467 C C . ALA A 1 63 ? -10.539 40.594 14.734 1 98.44 63 ALA A C 1
ATOM 469 O O . ALA A 1 63 ? -10.141 41.281 15.672 1 98.44 63 ALA A O 1
ATOM 470 N N . LEU A 1 64 ? -11.555 40.906 13.938 1 98.06 64 LEU A N 1
ATOM 471 C CA . LEU A 1 64 ? -12.266 42.156 14.188 1 98.06 64 LEU A CA 1
ATOM 472 C C . LEU A 1 64 ? -13.703 42.094 13.672 1 98.06 64 LEU A C 1
ATOM 474 O O . LEU A 1 64 ? -14.062 41.125 12.992 1 98.06 64 LEU A O 1
ATOM 478 N N . ARG A 1 65 ? -14.445 43 14.141 1 97.31 65 ARG A N 1
ATOM 479 C CA . ARG A 1 65 ? -15.781 43.25 13.602 1 97.31 65 ARG A CA 1
ATOM 480 C C . ARG A 1 65 ? -15.75 44.312 12.5 1 97.31 65 ARG A C 1
ATOM 482 O O . ARG A 1 65 ? -15.359 45.438 12.734 1 97.31 65 ARG A O 1
ATOM 489 N N . LEU A 1 66 ? -16.234 43.906 11.344 1 96.38 66 LEU A N 1
ATOM 490 C CA . LEU A 1 66 ? -16.125 44.75 10.172 1 96.38 66 LEU A CA 1
ATOM 491 C C . LEU A 1 66 ? -16.797 46.094 10.422 1 96.38 66 LEU A C 1
ATOM 493 O O . LEU A 1 66 ? -16.266 47.125 10.023 1 96.38 66 LEU A O 1
ATOM 497 N N . VAL A 1 67 ? -17.922 46.156 11.109 1 94.75 67 VAL A N 1
ATOM 498 C CA . VAL A 1 67 ? -18.703 47.344 11.328 1 94.75 67 VAL A CA 1
ATOM 499 C C . VAL A 1 67 ? -17.906 48.344 12.203 1 94.75 67 VAL A C 1
ATOM 501 O O . VAL A 1 67 ? -18.125 49.531 12.156 1 94.75 67 VAL A O 1
ATOM 504 N N . ASP A 1 68 ? -16.953 47.75 12.984 1 95.12 68 ASP A N 1
ATOM 505 C CA . ASP A 1 68 ? -16.188 48.594 13.898 1 95.12 68 ASP A CA 1
ATOM 506 C C . ASP A 1 68 ? -15 49.25 13.18 1 95.12 68 ASP A C 1
ATOM 508 O O . ASP A 1 68 ? -14.375 50.156 13.719 1 95.12 68 ASP A O 1
ATOM 512 N N . TRP A 1 69 ? -14.641 48.781 11.992 1 94.69 69 TRP A N 1
ATOM 513 C CA . TRP A 1 69 ? -13.5 49.312 11.266 1 94.69 69 TRP A CA 1
ATOM 514 C C . TRP A 1 69 ? -13.922 50.438 10.344 1 94.69 69 TRP A C 1
ATOM 516 O O . TRP A 1 69 ? -14.641 50.219 9.367 1 94.69 69 TRP A O 1
ATOM 526 N N . THR A 1 70 ? -13.453 51.625 10.586 1 91.19 70 THR A N 1
ATOM 527 C CA . THR A 1 70 ? -13.812 52.812 9.82 1 91.19 70 THR A CA 1
ATOM 528 C C . THR A 1 70 ? -12.656 53.25 8.93 1 91.19 70 THR A C 1
ATOM 530 O O . THR A 1 70 ? -12.656 54.375 8.422 1 91.19 70 THR A O 1
ATOM 533 N N . GLY A 1 71 ? -11.695 52.438 8.875 1 93.12 71 GLY A N 1
ATOM 534 C CA . GLY A 1 71 ? -10.508 52.844 8.141 1 93.12 71 GLY A CA 1
ATOM 535 C C . GLY A 1 71 ? -9.367 53.281 9.039 1 93.12 71 GLY A C 1
ATOM 536 O O . GLY A 1 71 ? -8.234 53.406 8.586 1 93.12 71 GLY A O 1
ATOM 537 N N . GLU A 1 72 ? -9.68 53.5 10.297 1 94.5 72 GLU A N 1
ATOM 538 C CA . GLU A 1 72 ? -8.68 53.906 11.273 1 94.5 72 GLU A CA 1
ATOM 539 C C . GLU A 1 72 ? -8.094 52.688 12.008 1 94.5 72 GLU A C 1
ATOM 541 O O . GLU A 1 72 ? -8.742 51.656 12.094 1 94.5 72 GLU A O 1
ATOM 546 N N . PRO A 1 73 ? -6.926 52.844 12.492 1 97.38 73 PRO A N 1
ATOM 547 C CA . PRO A 1 73 ? -6.324 51.75 13.266 1 97.38 73 PRO A CA 1
ATOM 548 C C . PRO A 1 73 ? -7.152 51.375 14.492 1 97.38 73 PRO A C 1
ATOM 550 O O . PRO A 1 73 ? -7.82 52.219 15.078 1 97.38 73 PRO A O 1
ATOM 553 N N . LEU A 1 74 ? -7.105 50.094 14.828 1 97.94 74 LEU A N 1
ATOM 554 C CA . LEU A 1 74 ? -7.848 49.594 15.977 1 97.94 74 LEU A CA 1
ATOM 555 C C . LEU A 1 74 ? -6.895 49.156 17.078 1 97.94 74 LEU A C 1
ATOM 557 O O . LEU A 1 74 ? -5.816 48.625 16.812 1 97.94 74 LEU A O 1
ATOM 561 N N . ALA A 1 75 ? -7.336 49.344 18.359 1 97.81 75 ALA A N 1
ATOM 562 C CA . ALA A 1 75 ? -6.578 48.844 19.5 1 97.81 75 ALA A CA 1
ATOM 563 C C . ALA A 1 75 ? -6.699 47.312 19.609 1 97.81 75 ALA A C 1
ATOM 565 O O . ALA A 1 75 ? -7.734 46.75 19.266 1 97.81 75 ALA A O 1
ATOM 566 N N . VAL A 1 76 ? -5.715 46.656 20.062 1 98.31 76 VAL A N 1
ATOM 567 C CA . VAL A 1 76 ? -5.734 45.219 20.297 1 98.31 76 VAL A CA 1
ATOM 568 C C . VAL A 1 76 ? -6.25 44.938 21.719 1 98.31 76 VAL A C 1
ATOM 570 O O . VAL A 1 76 ? -5.625 45.312 22.703 1 98.31 76 VAL A O 1
ATOM 573 N N . SER A 1 77 ? -7.328 44.25 21.859 1 97.62 77 SER A N 1
ATOM 574 C CA . SER A 1 77 ? -7.969 44.094 23.156 1 97.62 77 SER A CA 1
ATOM 575 C C . SER A 1 77 ? -7.543 42.781 23.812 1 97.62 77 SER A C 1
ATOM 577 O O . SER A 1 77 ? -7.703 42.594 25.031 1 97.62 77 SER A O 1
ATOM 579 N N . GLN A 1 78 ? -7.098 41.812 23.047 1 97.62 78 GLN A N 1
ATOM 580 C CA . GLN A 1 78 ? -6.688 40.531 23.578 1 97.62 78 GLN A CA 1
ATOM 581 C C . GLN A 1 78 ? -5.84 39.75 22.562 1 97.62 78 GLN A C 1
ATOM 583 O O . GLN A 1 78 ? -5.809 40.125 21.375 1 97.62 78 GLN A O 1
ATOM 588 N N . THR A 1 79 ? -5.055 38.844 23.031 1 96.19 79 THR A N 1
ATOM 589 C CA . THR A 1 79 ? -4.324 37.875 22.219 1 96.19 79 THR A CA 1
ATOM 590 C C . THR A 1 79 ? -4.867 36.469 22.438 1 96.19 79 THR A C 1
ATOM 592 O O . THR A 1 79 ? -5.02 36.031 23.578 1 96.19 79 THR A O 1
ATOM 595 N N . ILE A 1 80 ? -5.219 35.781 21.344 1 95.06 80 ILE A N 1
ATOM 596 C CA . ILE A 1 80 ? -5.887 34.5 21.422 1 95.06 80 ILE A CA 1
ATOM 597 C C . ILE A 1 80 ? -5.008 33.438 20.781 1 95.06 80 ILE A C 1
ATOM 599 O O . ILE A 1 80 ? -4.793 33.438 19.562 1 95.06 80 ILE A O 1
ATOM 603 N N . PHE A 1 81 ? -4.562 32.469 21.562 1 90.56 81 PHE A N 1
ATOM 604 C CA . PHE A 1 81 ? -3.799 31.344 21.078 1 90.56 81 PHE A CA 1
ATOM 605 C C . PHE A 1 81 ? -4.703 30.125 20.891 1 90.56 81 PHE A C 1
ATOM 607 O O . PHE A 1 81 ? -5.793 30.062 21.453 1 90.56 81 PHE A O 1
ATOM 614 N N . ALA A 1 82 ? -4.262 29.219 20.016 1 89.12 82 ALA A N 1
ATOM 615 C CA . ALA A 1 82 ? -4.98 27.953 19.938 1 89.12 82 ALA A CA 1
ATOM 616 C C . ALA A 1 82 ? -5.055 27.266 21.297 1 89.12 82 ALA A C 1
ATOM 618 O O . ALA A 1 82 ? -4.074 27.25 22.047 1 89.12 82 ALA A O 1
ATOM 619 N N . GLY A 1 83 ? -6.184 26.812 21.641 1 90.25 83 GLY A N 1
ATOM 620 C CA . GLY A 1 83 ? -6.359 26.125 22.906 1 90.25 83 GLY A CA 1
ATOM 621 C C . GLY A 1 83 ? -6.945 27.016 23.984 1 90.25 83 GLY A C 1
ATOM 622 O O . GLY A 1 83 ? -7.281 26.547 25.078 1 90.25 83 GLY A O 1
ATOM 623 N N . GLN A 1 84 ? -7.059 28.266 23.672 1 90.5 84 GLN A N 1
ATOM 624 C CA . GLN A 1 84 ? -7.586 29.234 24.625 1 90.5 84 GLN A CA 1
ATOM 625 C C . GLN A 1 84 ? -9.008 29.656 24.266 1 90.5 84 GLN A C 1
ATOM 627 O O . GLN A 1 84 ? -9.336 29.797 23.094 1 90.5 84 GLN A O 1
ATOM 632 N N . ALA A 1 85 ? -9.781 29.875 25.297 1 91.94 85 ALA A N 1
ATOM 633 C CA . ALA A 1 85 ? -11.102 30.453 25.078 1 91.94 85 ALA A CA 1
ATOM 634 C C . ALA A 1 85 ? -11.039 31.984 25.094 1 91.94 85 ALA A C 1
ATOM 636 O O . ALA A 1 85 ? -10.703 32.594 26.109 1 91.94 85 ALA A O 1
ATOM 637 N N . PRO A 1 86 ? -11.453 32.531 24 1 96.19 86 PRO A N 1
ATOM 638 C CA . PRO A 1 86 ? -11.391 34 23.984 1 96.19 86 PRO A CA 1
ATOM 639 C C . PRO A 1 86 ? -12.578 34.656 24.703 1 96.19 86 PRO A C 1
ATOM 641 O O . PRO A 1 86 ? -13.641 34.031 24.828 1 96.19 86 PRO A O 1
ATOM 644 N N . GLU A 1 87 ? -12.336 35.812 25.203 1 96.94 87 GLU A N 1
ATOM 645 C CA . GLU A 1 87 ? -13.438 36.688 25.609 1 96.94 87 GLU A CA 1
ATOM 646 C C . GLU A 1 87 ? -14.148 37.281 24.391 1 96.94 87 GLU A C 1
ATOM 648 O O . GLU A 1 87 ? -13.562 37.344 23.312 1 96.94 87 GLU A O 1
ATOM 653 N N . PRO A 1 88 ? -15.391 37.562 24.578 1 97.81 88 PRO A N 1
ATOM 654 C CA . PRO A 1 88 ? -16.031 38.312 23.484 1 97.81 88 PRO A CA 1
ATOM 655 C C . PRO A 1 88 ? -15.219 39.531 23.047 1 97.81 88 PRO A C 1
ATOM 657 O O . PRO A 1 88 ? -14.586 40.188 23.875 1 97.81 88 PRO A O 1
ATOM 660 N N . LEU A 1 89 ? -15.258 39.781 21.734 1 98.19 89 LEU A N 1
ATOM 661 C CA . LEU A 1 89 ? -14.477 40.906 21.219 1 98.19 89 LEU A CA 1
ATOM 662 C C . LEU A 1 89 ? -15.023 42.219 21.703 1 98.19 89 LEU A C 1
ATOM 664 O O . LEU A 1 89 ? -16.219 42.5 21.594 1 98.19 89 LEU A O 1
ATOM 668 N N . GLN A 1 90 ? -14.141 43 22.234 1 97.31 90 GLN A N 1
ATOM 669 C CA . GLN A 1 90 ? -14.523 44.344 22.672 1 97.31 90 GLN A CA 1
ATOM 670 C C . GLN A 1 90 ? -14.852 45.25 21.469 1 97.31 90 GLN A C 1
ATOM 672 O O . GLN A 1 90 ? -14.102 45.281 20.484 1 97.31 90 GLN A O 1
ATOM 677 N N . SER A 1 91 ? -15.914 46 21.578 1 95.88 91 SER A N 1
ATOM 678 C CA . SER A 1 91 ? -16.328 46.875 20.484 1 95.88 91 SER A CA 1
ATOM 679 C C . SER A 1 91 ? -15.242 47.906 20.156 1 95.88 91 SER A C 1
ATOM 681 O O . SER A 1 91 ? -14.609 48.469 21.047 1 95.88 91 SER A O 1
ATOM 683 N N . GLY A 1 92 ? -15.039 48.094 18.906 1 96.19 92 GLY A N 1
ATOM 684 C CA . GLY A 1 92 ? -14.094 49.094 18.438 1 96.19 92 GLY A CA 1
ATOM 685 C C . GLY A 1 92 ? -12.648 48.656 18.562 1 96.19 92 GLY A C 1
ATOM 686 O O . GLY A 1 92 ? -11.734 49.469 18.469 1 96.19 92 GLY A O 1
ATOM 687 N N . THR A 1 93 ? -12.43 47.375 18.844 1 97.75 93 THR A N 1
ATOM 688 C CA . THR A 1 93 ? -11.078 46.844 18.953 1 97.75 93 THR A CA 1
ATOM 689 C C . THR A 1 93 ? -10.891 45.656 18.016 1 97.75 93 THR A C 1
ATOM 691 O O . THR A 1 93 ? -11.82 45.25 17.312 1 97.75 93 THR A O 1
ATOM 694 N N . CYS A 1 94 ? -9.758 45.125 17.922 1 98.38 94 CYS A N 1
ATOM 695 C CA . CYS A 1 94 ? -9.438 43.875 17.297 1 98.38 94 CYS A CA 1
ATOM 696 C C . CYS A 1 94 ? -8.688 42.938 18.25 1 98.38 94 CYS A C 1
ATOM 698 O O . CYS A 1 94 ? -8.312 43.375 19.344 1 98.38 94 CYS A O 1
ATOM 700 N N . ALA A 1 95 ? -8.602 41.719 17.938 1 98.25 95 ALA A N 1
ATOM 701 C CA . ALA A 1 95 ? -7.875 40.719 18.734 1 98.25 95 ALA A CA 1
ATOM 702 C C . ALA A 1 95 ? -6.754 40.062 17.938 1 98.25 95 ALA A C 1
ATOM 704 O O . ALA A 1 95 ? -6.969 39.656 16.797 1 98.25 95 ALA A O 1
ATOM 705 N N . ARG A 1 96 ? -5.531 40.094 18.531 1 97.56 96 ARG A N 1
ATOM 706 C CA . ARG A 1 96 ? -4.488 39.25 17.953 1 97.56 96 ARG A CA 1
ATOM 707 C C . ARG A 1 96 ? -4.875 37.781 18.016 1 97.56 96 ARG A C 1
ATOM 709 O O . ARG A 1 96 ? -5.301 37.281 19.062 1 97.56 96 ARG A O 1
ATOM 716 N N . ILE A 1 97 ? -4.805 37.062 16.891 1 96.31 97 ILE A N 1
ATOM 717 C CA . ILE A 1 97 ? -5.281 35.688 16.859 1 96.31 97 ILE A CA 1
ATOM 718 C C . ILE A 1 97 ? -4.332 34.844 16.031 1 96.31 97 ILE A C 1
ATOM 720 O O . ILE A 1 97 ? -3.76 35.312 15.039 1 96.31 97 ILE A O 1
ATOM 724 N N . PHE A 1 98 ? -4.152 33.562 16.406 1 92 98 PHE A N 1
ATOM 725 C CA . PHE A 1 98 ? -3.264 32.656 15.711 1 92 98 PHE A CA 1
ATOM 726 C C . PHE A 1 98 ? -4.059 31.547 15.031 1 92 98 PHE A C 1
ATOM 728 O O . PHE A 1 98 ? -5.227 31.312 15.352 1 92 98 PHE A O 1
ATOM 735 N N . THR A 1 99 ? -3.395 30.938 14.094 1 90.75 99 THR A N 1
ATOM 736 C CA . THR A 1 99 ? -4.02 29.875 13.328 1 90.75 99 THR A CA 1
ATOM 737 C C . THR A 1 99 ? -4.594 28.812 14.25 1 90.75 99 THR A C 1
ATOM 739 O O . THR A 1 99 ? -3.924 28.359 15.18 1 90.75 99 THR A O 1
ATOM 742 N N . GLY A 1 100 ? -5.836 28.484 14.016 1 91.12 100 GLY A N 1
ATOM 743 C CA . GLY A 1 100 ? -6.477 27.438 14.773 1 91.12 100 GLY A CA 1
ATOM 744 C C . GLY A 1 100 ? -7.18 27.938 16.016 1 91.12 100 GLY A C 1
ATOM 745 O O . GLY A 1 100 ? -7.992 27.219 16.609 1 91.12 100 GLY A O 1
ATOM 746 N N . ALA A 1 101 ? -6.91 29.141 16.453 1 93.94 101 ALA A N 1
ATOM 747 C CA . ALA A 1 101 ? -7.531 29.703 17.641 1 93.94 101 ALA A CA 1
ATOM 748 C C . ALA A 1 101 ? -9 30.047 17.406 1 93.94 101 ALA A C 1
ATOM 750 O O . ALA A 1 101 ? -9.367 30.5 16.312 1 93.94 101 ALA A O 1
ATOM 751 N N . PRO A 1 102 ? -9.836 29.844 18.422 1 96.75 102 PRO A N 1
ATOM 752 C CA . PRO A 1 102 ? -11.25 30.203 18.25 1 96.75 102 PRO A CA 1
ATOM 753 C C . PRO A 1 102 ? -11.453 31.703 18 1 96.75 102 PRO A C 1
ATOM 755 O O . PRO A 1 102 ? -10.805 32.531 18.625 1 96.75 102 PRO A O 1
ATOM 758 N N . VAL A 1 103 ? -12.336 32 17.078 1 97.69 103 VAL A N 1
ATOM 759 C CA . VAL A 1 103 ? -12.703 33.375 16.812 1 97.69 103 VAL A CA 1
ATOM 760 C C . VAL A 1 103 ? -13.562 33.938 17.953 1 97.69 103 VAL A C 1
ATOM 762 O O . VAL A 1 103 ? -14.523 33.281 18.359 1 97.69 103 VAL A O 1
ATOM 765 N N . PRO A 1 104 ? -13.18 35.062 18.5 1 98.12 104 PRO A N 1
ATOM 766 C CA . PRO A 1 104 ? -13.992 35.594 19.594 1 98.12 104 PRO A CA 1
ATOM 767 C C . PRO A 1 104 ? -15.391 36 19.141 1 98.12 104 PRO A C 1
ATOM 769 O O . PRO A 1 104 ? -15.562 36.5 18.016 1 98.12 104 PRO A O 1
ATOM 772 N N . GLU A 1 105 ? -16.328 35.781 20.078 1 97.19 105 GLU A N 1
ATOM 773 C CA . GLU A 1 105 ? -17.703 36.219 19.781 1 97.19 105 GLU A CA 1
ATOM 774 C C . GLU A 1 105 ? -17.75 37.656 19.344 1 97.19 105 GLU A C 1
ATOM 776 O O . GLU A 1 105 ? -17.125 38.531 19.984 1 97.19 105 GLU A O 1
ATOM 781 N N . GLY A 1 106 ? -18.375 37.906 18.312 1 96.75 106 GLY A N 1
ATOM 782 C CA . GLY A 1 106 ? -18.516 39.281 17.797 1 96.75 106 GLY A CA 1
ATOM 783 C C . GLY A 1 106 ? -17.672 39.531 16.562 1 96.75 106 GLY A C 1
ATOM 784 O O . GLY A 1 106 ? -18 40.406 15.758 1 96.75 106 GLY A O 1
ATOM 785 N N . ALA A 1 107 ? -16.531 38.875 16.469 1 98 107 ALA A N 1
ATOM 786 C CA . ALA A 1 107 ? -15.664 39.031 15.305 1 98 107 ALA A CA 1
ATOM 787 C C . ALA A 1 107 ? -16.25 38.344 14.078 1 98 107 ALA A C 1
ATOM 789 O O . ALA A 1 107 ? -16.812 37.25 14.18 1 98 107 ALA A O 1
ATOM 790 N N . ASP A 1 108 ? -16.094 39 12.898 1 97.75 108 ASP A N 1
ATOM 791 C CA . ASP A 1 108 ? -16.656 38.406 11.695 1 97.75 108 ASP A CA 1
ATOM 792 C C . ASP A 1 108 ? -15.641 38.406 10.555 1 97.75 108 ASP A C 1
ATOM 794 O O . ASP A 1 108 ? -15.992 38.156 9.398 1 97.75 108 ASP A O 1
ATOM 798 N N . CYS A 1 109 ? -14.422 38.719 10.961 1 96.81 109 CYS A N 1
ATOM 799 C CA . CYS A 1 109 ? -13.352 38.656 9.977 1 96.81 109 CYS A CA 1
ATOM 800 C C . CYS A 1 109 ? -11.992 38.531 10.656 1 96.81 109 CYS A C 1
ATOM 802 O O . CYS A 1 109 ? -11.828 38.969 11.805 1 96.81 109 CYS A O 1
ATOM 804 N N . VAL A 1 110 ? -11.055 37.875 9.984 1 98 110 VAL A N 1
ATOM 805 C CA . VAL A 1 110 ? -9.664 37.812 10.398 1 98 110 VAL A CA 1
ATOM 806 C C . VAL A 1 110 ? -8.758 38.312 9.273 1 98 110 VAL A C 1
ATOM 808 O O . VAL A 1 110 ? -8.812 37.781 8.156 1 98 110 VAL A O 1
ATOM 811 N N . GLU A 1 111 ? -8.016 39.281 9.555 1 97.38 111 GLU A N 1
ATOM 812 C CA . GLU A 1 111 ? -7.055 39.812 8.578 1 97.38 111 GLU A CA 1
ATOM 813 C C . GLU A 1 111 ? -5.652 39.281 8.852 1 97.38 111 GLU A C 1
ATOM 815 O O . GLU A 1 111 ? -5.203 39.25 10 1 97.38 111 GLU A O 1
ATOM 820 N N . LEU A 1 112 ? -4.98 38.906 7.793 1 95.12 112 LEU A N 1
ATOM 821 C CA . LEU A 1 112 ? -3.635 38.344 7.887 1 95.12 112 LEU A CA 1
ATOM 822 C C . LEU A 1 112 ? -2.674 39.344 8.5 1 95.12 112 LEU A C 1
ATOM 824 O O . LEU A 1 112 ? -2.727 40.531 8.164 1 95.12 112 LEU A O 1
ATOM 828 N N . GLN A 1 113 ? -1.805 38.875 9.305 1 93.94 113 GLN A N 1
ATOM 829 C CA . GLN A 1 113 ? -0.826 39.75 9.938 1 93.94 113 GLN A CA 1
ATOM 830 C C . GLN A 1 113 ? 0.024 40.469 8.898 1 93.94 113 GLN A C 1
ATOM 832 O O . GLN A 1 113 ? 0.431 41.625 9.102 1 93.94 113 GLN A O 1
ATOM 837 N N . GLU A 1 114 ? 0.262 39.75 7.727 1 91.25 114 GLU A N 1
ATOM 838 C CA . GLU A 1 114 ? 1.101 40.312 6.668 1 91.25 114 GLU A CA 1
ATOM 839 C C . GLU A 1 114 ? 0.458 41.562 6.051 1 91.25 114 GLU A C 1
ATOM 841 O O . GLU A 1 114 ? 1.146 42.375 5.449 1 91.25 114 GLU A O 1
ATOM 846 N N . ASN A 1 115 ? -0.778 41.656 6.168 1 94.56 115 ASN A N 1
ATOM 847 C CA . ASN A 1 115 ? -1.523 42.75 5.582 1 94.56 115 ASN A CA 1
ATOM 848 C C . ASN A 1 115 ? -1.826 43.844 6.613 1 94.56 115 ASN A C 1
ATOM 850 O O . ASN A 1 115 ? -2.713 44.688 6.406 1 94.56 115 ASN A O 1
ATOM 854 N N . THR A 1 116 ? -1.183 43.812 7.754 1 96.06 116 THR A N 1
ATOM 855 C CA . THR A 1 116 ? -1.44 44.75 8.836 1 96.06 116 THR A CA 1
ATOM 856 C C . THR A 1 116 ? -0.142 45.406 9.312 1 96.06 116 THR A C 1
ATOM 858 O O . THR A 1 116 ? 0.949 44.938 8.984 1 96.06 116 THR A O 1
ATOM 861 N N . GLU A 1 117 ? -0.299 46.469 9.93 1 95.94 117 GLU A N 1
ATOM 862 C CA . GLU A 1 117 ? 0.834 47.156 10.523 1 95.94 117 GLU A CA 1
ATOM 863 C C . GLU A 1 117 ? 0.561 47.5 11.984 1 95.94 117 GLU A C 1
ATOM 865 O O . GLU A 1 117 ? -0.426 48.188 12.297 1 95.94 117 GLU A O 1
ATOM 870 N N . LEU A 1 118 ? 1.363 46.906 12.82 1 95.25 118 LEU A N 1
ATOM 871 C CA . LEU A 1 118 ? 1.308 47.312 14.227 1 95.25 118 LEU A CA 1
ATOM 872 C C . LEU A 1 118 ? 1.982 48.656 14.438 1 95.25 118 LEU A C 1
ATOM 874 O O . LEU A 1 118 ? 3.193 48.781 14.25 1 95.25 118 LEU A O 1
ATOM 878 N N . LEU A 1 119 ? 1.263 49.625 14.906 1 96.19 119 LEU A N 1
ATOM 879 C CA . LEU A 1 119 ? 1.765 50.969 15.094 1 96.19 119 LEU A CA 1
ATOM 880 C C . LEU A 1 119 ? 2.471 51.125 16.438 1 96.19 119 LEU A C 1
ATOM 882 O O . LEU A 1 119 ? 2.326 50.25 17.312 1 96.19 119 LEU A O 1
ATOM 886 N N . GLU A 1 120 ? 3.135 52.188 16.625 1 94.94 120 GLU A N 1
ATOM 887 C CA . GLU A 1 120 ? 3.916 52.438 17.828 1 94.94 120 GLU A CA 1
ATOM 888 C C . GLU A 1 120 ? 3.014 52.562 19.062 1 94.94 120 GLU A C 1
ATOM 890 O O . GLU A 1 120 ? 3.406 52.188 20.172 1 94.94 120 GLU A O 1
ATOM 895 N N . ASP A 1 121 ? 1.836 53.062 18.859 1 94.62 121 ASP A N 1
ATOM 896 C CA . ASP A 1 121 ? 0.924 53.25 19.984 1 94.62 121 ASP A CA 1
ATOM 897 C C . ASP A 1 121 ? 0.17 51.969 20.312 1 94.62 121 ASP A C 1
ATOM 899 O O . ASP A 1 121 ? -0.721 51.969 21.172 1 94.62 121 ASP A O 1
ATOM 903 N N . GLY A 1 122 ? 0.424 50.938 19.547 1 93.94 122 GLY A N 1
ATOM 904 C CA . GLY A 1 122 ? -0.148 49.625 19.859 1 93.94 122 GLY A CA 1
ATOM 905 C C . GLY A 1 122 ? -1.379 49.312 19.031 1 93.94 122 GLY A C 1
ATOM 906 O O . GLY A 1 122 ? -1.918 48.219 19.109 1 93.94 122 GLY A O 1
ATOM 907 N N . ARG A 1 123 ? -1.83 50.219 18.281 1 97.12 123 ARG A N 1
ATOM 908 C CA . ARG A 1 123 ? -2.982 49.969 17.422 1 97.12 123 ARG A CA 1
ATOM 909 C C . ARG A 1 123 ? -2.562 49.281 16.125 1 97.12 123 ARG A C 1
ATOM 911 O O . ARG A 1 123 ? -1.39 49.344 15.742 1 97.12 123 ARG A O 1
ATOM 918 N N . VAL A 1 124 ? -3.506 48.656 15.484 1 97.81 124 VAL A N 1
ATOM 919 C CA . VAL A 1 124 ? -3.232 47.875 14.273 1 97.81 124 VAL A CA 1
ATOM 920 C C . VAL A 1 124 ? -3.91 48.562 13.078 1 97.81 124 VAL A C 1
ATOM 922 O O . VAL A 1 124 ? -5.113 48.812 13.109 1 97.81 124 VAL A O 1
ATOM 925 N N . ARG A 1 125 ? -3.141 48.844 12.055 1 97.44 125 ARG A N 1
ATOM 926 C CA . ARG A 1 125 ? -3.646 49.406 10.812 1 97.44 125 ARG A CA 1
ATOM 927 C C . ARG A 1 125 ? -3.861 48.312 9.758 1 97.44 125 ARG A C 1
ATOM 929 O O . ARG A 1 125 ? -3.012 47.438 9.578 1 97.44 125 ARG A O 1
ATOM 936 N N . PHE A 1 126 ? -4.984 48.375 9.133 1 96.25 126 PHE A N 1
ATOM 937 C CA . PHE A 1 126 ? -5.324 47.438 8.07 1 96.25 126 PHE A CA 1
ATOM 938 C C . PHE A 1 126 ? -5.207 48.094 6.703 1 96.25 126 PHE A C 1
ATOM 940 O O . PHE A 1 126 ? -5.789 49.156 6.477 1 96.25 126 PHE A O 1
ATOM 947 N N . SER A 1 127 ? -4.496 47.438 5.809 1 91.44 127 SER A N 1
ATOM 948 C CA . SER A 1 127 ? -4.148 48.062 4.539 1 91.44 127 SER A CA 1
ATOM 949 C C . SER A 1 127 ? -4.98 47.5 3.393 1 91.44 127 SER A C 1
ATOM 951 O O . SER A 1 127 ? -4.984 48.062 2.293 1 91.44 127 SER A O 1
ATOM 953 N N . GLN A 1 128 ? -5.641 46.438 3.568 1 92.31 128 GLN A N 1
ATOM 954 C CA . GLN A 1 128 ? -6.395 45.781 2.508 1 92.31 128 GLN A CA 1
ATOM 955 C C . GLN A 1 128 ? -7.891 45.812 2.787 1 92.31 128 GLN A C 1
ATOM 957 O O . GLN A 1 128 ? -8.312 46.062 3.922 1 92.31 128 GLN A O 1
ATOM 962 N N . ALA A 1 129 ? -8.648 45.625 1.68 1 91.88 129 ALA A N 1
ATOM 963 C CA . ALA A 1 129 ? -10.094 45.5 1.849 1 91.88 129 ALA A CA 1
ATOM 964 C C . ALA A 1 129 ? -10.453 44.281 2.66 1 91.88 129 ALA A C 1
ATOM 966 O O . ALA A 1 129 ? -9.836 43.219 2.498 1 91.88 129 ALA A O 1
ATOM 967 N N . LEU A 1 130 ? -11.375 44.438 3.564 1 95.25 130 LEU A N 1
ATOM 968 C CA . LEU A 1 130 ? -11.805 43.344 4.43 1 95.25 130 LEU A CA 1
ATOM 969 C C . LEU A 1 130 ? -13.18 42.844 4 1 95.25 130 LEU A C 1
ATOM 971 O O . LEU A 1 130 ? -14.047 43.625 3.598 1 95.25 130 LEU A O 1
ATOM 975 N N . ARG A 1 131 ? -13.305 41.562 4.066 1 95.75 131 ARG A N 1
ATOM 976 C CA . ARG A 1 131 ? -14.562 40.906 3.695 1 95.75 131 ARG A CA 1
ATOM 977 C C . ARG A 1 131 ? -15.125 40.094 4.855 1 95.75 131 ARG A C 1
ATOM 979 O O . ARG A 1 131 ? -14.367 39.562 5.66 1 95.75 131 ARG A O 1
ATOM 986 N N . PRO A 1 132 ? -16.484 40.031 4.832 1 96.31 132 PRO A N 1
ATOM 987 C CA . PRO A 1 132 ? -17.078 39.188 5.883 1 96.31 132 PRO A CA 1
ATOM 988 C C . PRO A 1 132 ? -16.625 37.75 5.824 1 96.31 132 PRO A C 1
ATOM 990 O O . PRO A 1 132 ? -16.484 37.188 4.738 1 96.31 132 PRO A O 1
ATOM 993 N N . ARG A 1 133 ? -16.312 37.156 6.977 1 96.06 133 ARG A N 1
ATOM 994 C CA . ARG A 1 133 ? -16.016 35.719 7.18 1 96.06 133 ARG A CA 1
ATOM 995 C C . ARG A 1 133 ? -14.68 35.344 6.559 1 96.06 133 ARG A C 1
ATOM 997 O O . ARG A 1 133 ? -14.328 34.188 6.492 1 96.06 133 ARG A O 1
ATOM 1004 N N . GLN A 1 134 ? -13.977 36.406 6.133 1 96.25 134 GLN A N 1
ATOM 1005 C CA . GLN A 1 134 ? -12.703 36.062 5.512 1 96.25 134 GLN A CA 1
ATOM 1006 C C . GLN A 1 134 ? -11.758 35.406 6.516 1 96.25 134 GLN A C 1
ATOM 1008 O O . GLN A 1 134 ? -11.719 35.812 7.688 1 96.25 134 GLN A O 1
ATOM 1013 N N . ASN A 1 135 ? -11.023 34.344 6.113 1 96 135 ASN A N 1
ATOM 1014 C CA . ASN A 1 135 ? -9.984 33.625 6.844 1 96 135 ASN A CA 1
ATOM 1015 C C . ASN A 1 135 ? -10.539 33 8.117 1 96 135 ASN A C 1
ATOM 1017 O O . ASN A 1 135 ? -9.797 32.781 9.078 1 96 135 ASN A O 1
ATOM 1021 N N . ILE A 1 136 ? -11.82 32.781 8.172 1 97.19 136 ILE A N 1
ATOM 1022 C CA . ILE A 1 136 ? -12.453 32.062 9.281 1 97.19 136 ILE A CA 1
ATOM 1023 C C . ILE A 1 136 ? -12.93 30.703 8.797 1 97.19 136 ILE A C 1
ATOM 1025 O O . ILE A 1 136 ? -13.648 30.594 7.801 1 97.19 136 ILE A O 1
ATOM 1029 N N . ARG A 1 137 ? -12.461 29.656 9.422 1 95.94 137 ARG A N 1
ATOM 1030 C CA . ARG A 1 137 ? -13.023 28.328 9.242 1 95.94 137 ARG A CA 1
ATOM 1031 C C . ARG A 1 137 ? -14.273 28.141 10.094 1 95.94 137 ARG A C 1
ATOM 1033 O O . ARG A 1 137 ? -14.188 28.109 11.32 1 95.94 137 ARG A O 1
ATOM 1040 N N . GLU A 1 138 ? -15.344 27.969 9.438 1 96.12 138 GLU A N 1
ATOM 1041 C CA . GLU A 1 138 ? -16.609 27.906 10.156 1 96.12 138 GLU A CA 1
ATOM 1042 C C . GLU A 1 138 ? -16.75 26.609 10.93 1 96.12 138 GLU A C 1
ATOM 1044 O O . GLU A 1 138 ? -16.219 25.578 10.523 1 96.12 138 GLU A O 1
ATOM 1049 N N . GLN A 1 139 ? -17.438 26.719 12.047 1 96.12 139 GLN A N 1
ATOM 1050 C CA . GLN A 1 139 ? -17.766 25.5 12.789 1 96.12 139 GLN A CA 1
ATOM 1051 C C . GLN A 1 139 ? -18.453 24.484 11.891 1 96.12 139 GLN A C 1
ATOM 1053 O O . GLN A 1 139 ? -19.359 24.812 11.125 1 96.12 139 GLN A O 1
ATOM 1058 N N . GLY A 1 140 ? -17.984 23.234 11.891 1 96.69 140 GLY A N 1
ATOM 1059 C CA . GLY A 1 140 ? -18.641 22.141 11.188 1 96.69 140 GLY A CA 1
ATOM 1060 C C . GLY A 1 140 ? -18.344 22.141 9.703 1 96.69 140 GLY A C 1
ATOM 1061 O O . GLY A 1 140 ? -18.984 21.391 8.945 1 96.69 140 GLY A O 1
ATOM 1062 N N . GLN A 1 141 ? -17.484 22.906 9.281 1 95 141 GLN A N 1
ATOM 1063 C CA . GLN A 1 141 ? -17.203 22.969 7.852 1 95 141 GLN A CA 1
ATOM 1064 C C . GLN A 1 141 ? -16.656 21.641 7.332 1 95 141 GLN A C 1
ATOM 1066 O O . GLN A 1 141 ? -16.812 21.328 6.152 1 95 141 GLN A O 1
ATOM 1071 N N . GLU A 1 142 ? -16.016 20.859 8.18 1 95.94 142 GLU A N 1
ATOM 1072 C CA . GLU A 1 142 ? -15.508 19.531 7.812 1 95.94 142 GLU A CA 1
ATOM 1073 C C . GLU A 1 142 ? -16.547 18.453 8.094 1 95.94 142 GLU A C 1
ATOM 1075 O O . GLU A 1 142 ? -16.875 17.656 7.211 1 95.94 142 GLU A O 1
ATOM 1080 N N . THR A 1 143 ? -16.953 18.391 9.297 1 96.75 143 THR A N 1
ATOM 1081 C CA . THR A 1 143 ? -18 17.438 9.68 1 96.75 143 THR A CA 1
ATOM 1082 C C . THR A 1 143 ? -19.016 18.094 10.617 1 96.75 143 THR A C 1
ATOM 1084 O O . THR A 1 143 ? -18.656 19 11.375 1 96.75 143 THR A O 1
ATOM 1087 N N . ARG A 1 144 ? -20.25 17.672 10.531 1 97.62 144 ARG A N 1
ATOM 1088 C CA . ARG A 1 144 ? -21.297 18.062 11.469 1 97.62 144 ARG A CA 1
ATOM 1089 C C . ARG A 1 144 ? -21.703 16.875 12.352 1 97.62 144 ARG A C 1
ATOM 1091 O O . ARG A 1 144 ? -21.797 15.75 11.875 1 97.62 144 ARG A O 1
ATOM 1098 N N . CYS A 1 145 ? -22 17.25 13.555 1 97.31 145 CYS A N 1
ATOM 1099 C CA . CYS A 1 145 ? -22.469 16.219 14.469 1 97.31 145 CYS A CA 1
ATOM 1100 C C . CYS A 1 145 ? -23.641 15.438 13.867 1 97.31 145 CYS A C 1
ATOM 1102 O O . CYS A 1 145 ? -24.578 16.031 13.344 1 97.31 145 CYS A O 1
ATOM 1104 N N . GLY A 1 146 ? -23.516 14.125 13.844 1 97.69 146 GLY A N 1
ATOM 1105 C CA . GLY A 1 146 ? -24.594 13.281 13.336 1 97.69 146 GLY A CA 1
ATOM 1106 C C . GLY A 1 146 ? -24.359 12.812 11.914 1 97.69 146 GLY A C 1
ATOM 1107 O O . GLY A 1 146 ? -25.016 11.875 11.453 1 97.69 146 GLY A O 1
ATOM 1108 N N . GLU A 1 147 ? -23.422 13.391 11.281 1 97.5 147 GLU A N 1
ATOM 1109 C CA . GLU A 1 147 ? -23.141 13.039 9.898 1 97.5 147 GLU A CA 1
ATOM 1110 C C . GLU A 1 147 ? -22.344 11.742 9.812 1 97.5 147 GLU A C 1
ATOM 1112 O O . GLU A 1 147 ? -21.469 11.484 10.648 1 97.5 147 GLU A O 1
ATOM 1117 N N . THR A 1 148 ? -22.656 10.891 8.812 1 98.12 148 THR A N 1
ATOM 1118 C CA . THR A 1 148 ? -21.812 9.75 8.5 1 98.12 148 THR A CA 1
ATOM 1119 C C . THR A 1 148 ? -20.516 10.195 7.82 1 98.12 148 THR A C 1
ATOM 1121 O O . THR A 1 148 ? -20.562 10.797 6.742 1 98.12 148 THR A O 1
ATOM 1124 N N . VAL A 1 149 ? -19.406 9.922 8.406 1 97.38 149 VAL A N 1
ATOM 1125 C CA . VAL A 1 149 ? -18.156 10.422 7.844 1 97.38 149 VAL A CA 1
ATOM 1126 C C . VAL A 1 149 ? -17.391 9.281 7.18 1 97.38 149 VAL A C 1
ATOM 1128 O O . VAL A 1 149 ? -16.562 9.516 6.293 1 97.38 149 VAL A O 1
ATOM 1131 N N . LEU A 1 150 ? -17.594 8.016 7.605 1 98.31 150 LEU A N 1
ATOM 1132 C CA . LEU A 1 150 ? -17.109 6.812 6.938 1 98.31 150 LEU A CA 1
ATOM 1133 C C . LEU A 1 150 ? -18.219 5.773 6.82 1 98.31 150 LEU A C 1
ATOM 1135 O O . LEU A 1 150 ? -18.984 5.555 7.77 1 98.31 150 LEU A O 1
ATOM 1139 N N . ALA A 1 151 ? -18.312 5.191 5.699 1 98.31 151 ALA A N 1
ATOM 1140 C CA . ALA A 1 151 ? -19.328 4.156 5.484 1 98.31 151 ALA A CA 1
ATOM 1141 C C . ALA A 1 151 ? -18.891 2.824 6.082 1 98.31 151 ALA A C 1
ATOM 1143 O O . ALA A 1 151 ? -17.688 2.57 6.227 1 98.31 151 ALA A O 1
ATOM 1144 N N . ALA A 1 152 ? -19.875 1.988 6.465 1 98.44 152 ALA A N 1
ATOM 1145 C CA . ALA A 1 152 ? -19.562 0.588 6.734 1 98.44 152 ALA A CA 1
ATOM 1146 C C . ALA A 1 152 ? -18.859 -0.055 5.535 1 98.44 152 ALA A C 1
ATOM 1148 O O . ALA A 1 152 ? -19.203 0.234 4.383 1 98.44 152 ALA A O 1
ATOM 1149 N N . GLY A 1 153 ? -17.891 -0.898 5.832 1 98.31 153 GLY A N 1
ATOM 1150 C CA . GLY A 1 153 ? -17.156 -1.53 4.746 1 98.31 153 GLY A CA 1
ATOM 1151 C C . GLY A 1 153 ? -15.875 -0.797 4.383 1 98.31 153 GLY A C 1
ATOM 1152 O O . GLY A 1 153 ? -15.102 -1.267 3.549 1 98.31 153 GLY A O 1
ATOM 1153 N N . THR A 1 154 ? -15.609 0.346 5.066 1 98.19 154 THR A N 1
ATOM 1154 C CA . THR A 1 154 ? -14.391 1.098 4.812 1 98.19 154 THR A CA 1
ATOM 1155 C C . THR A 1 154 ? -13.188 0.4 5.441 1 98.19 154 THR A C 1
ATOM 1157 O O . THR A 1 154 ? -13.219 0.031 6.617 1 98.19 154 THR A O 1
ATOM 1160 N N . ARG A 1 155 ? -12.227 0.156 4.652 1 97 155 ARG A N 1
ATOM 1161 C CA . ARG A 1 155 ? -10.961 -0.318 5.203 1 97 155 ARG A CA 1
ATOM 1162 C C . ARG A 1 155 ? -10.211 0.809 5.91 1 97 155 ARG A C 1
ATOM 1164 O O . ARG A 1 155 ? -10.062 1.903 5.359 1 97 155 ARG A O 1
ATOM 1171 N N . LEU A 1 156 ? -9.727 0.54 7.059 1 97.62 156 LEU A N 1
ATOM 1172 C CA . LEU A 1 156 ? -9.156 1.58 7.906 1 97.62 156 LEU A CA 1
ATOM 1173 C C . LEU A 1 156 ? -7.652 1.69 7.688 1 97.62 156 LEU A C 1
ATOM 1175 O O . LEU A 1 156 ? -6.926 0.699 7.805 1 97.62 156 LEU A O 1
ATOM 1179 N N . GLY A 1 157 ? -7.215 2.799 7.254 1 96.69 157 GLY A N 1
ATOM 1180 C CA . GLY A 1 157 ? -5.812 3.176 7.176 1 96.69 157 GLY A CA 1
ATOM 1181 C C . GLY A 1 157 ? -5.48 4.41 7.996 1 96.69 157 GLY A C 1
ATOM 1182 O O . GLY A 1 157 ? -6.301 4.871 8.789 1 96.69 157 GLY A O 1
ATOM 1183 N N . PRO A 1 158 ? -4.312 4.93 7.824 1 97.62 158 PRO A N 1
ATOM 1184 C CA . PRO A 1 158 ? -3.857 6.062 8.633 1 97.62 158 PRO A CA 1
ATOM 1185 C C . PRO A 1 158 ? -4.828 7.242 8.594 1 97.62 158 PRO A C 1
ATOM 1187 O O . PRO A 1 158 ? -5.184 7.785 9.641 1 97.62 158 PRO A O 1
ATOM 1190 N N . ALA A 1 159 ? -5.312 7.586 7.422 1 98 159 ALA A N 1
ATOM 1191 C CA . ALA A 1 159 ? -6.191 8.742 7.285 1 98 159 ALA A CA 1
ATOM 1192 C C . ALA A 1 159 ? -7.527 8.5 7.984 1 98 159 ALA A C 1
ATOM 1194 O O . ALA A 1 159 ? -8.039 9.375 8.688 1 98 159 ALA A O 1
ATOM 1195 N N . GLN A 1 160 ? -8.094 7.312 7.801 1 98.44 160 GLN A N 1
ATOM 1196 C CA . GLN A 1 160 ? -9.359 6.969 8.43 1 98.44 160 GLN A CA 1
ATOM 1197 C C . GLN A 1 160 ? -9.234 6.941 9.953 1 98.44 160 GLN A C 1
ATOM 1199 O O . GLN A 1 160 ? -10.102 7.445 10.664 1 98.44 160 GLN A O 1
ATOM 1204 N N . LEU A 1 161 ? -8.141 6.387 10.422 1 98.38 161 LEU A N 1
ATOM 1205 C CA . LEU A 1 161 ? -7.914 6.312 11.867 1 98.38 161 LEU A CA 1
ATOM 1206 C C . LEU A 1 161 ? -7.703 7.707 12.453 1 98.38 161 LEU A C 1
ATOM 1208 O O . LEU A 1 161 ? -8.211 8.016 13.531 1 98.38 161 LEU A O 1
ATOM 1212 N N . GLY A 1 162 ? -6.914 8.523 11.719 1 98.38 162 GLY A N 1
ATOM 1213 C CA . GLY A 1 162 ? -6.77 9.906 12.141 1 98.38 162 GLY A CA 1
ATOM 1214 C C . GLY A 1 162 ? -8.094 10.648 12.227 1 98.38 162 GLY A C 1
ATOM 1215 O O . GLY A 1 162 ? -8.32 11.422 13.156 1 98.38 162 GLY A O 1
ATOM 1216 N N . LEU A 1 163 ? -8.938 10.414 11.242 1 98.31 163 LEU A N 1
ATOM 1217 C CA . LEU A 1 163 ? -10.258 11.039 11.234 1 98.31 163 LEU A CA 1
ATOM 1218 C C . LEU A 1 163 ? -11.07 10.602 12.445 1 98.31 163 LEU A C 1
ATOM 1220 O O . LEU A 1 163 ? -11.695 11.43 13.109 1 98.31 163 LEU A O 1
ATOM 1224 N N . ALA A 1 164 ? -11.047 9.312 12.75 1 98.5 164 ALA A N 1
ATOM 1225 C CA . ALA A 1 164 ? -11.727 8.812 13.938 1 98.5 164 ALA A CA 1
ATOM 1226 C C . ALA A 1 164 ? -11.195 9.5 15.195 1 98.5 164 ALA A C 1
ATOM 1228 O O . ALA A 1 164 ? -11.969 9.914 16.062 1 98.5 164 ALA A O 1
ATOM 1229 N N . ALA A 1 165 ? -9.898 9.656 15.266 1 98.25 165 ALA A N 1
ATOM 1230 C CA . ALA A 1 165 ? -9.266 10.32 16.406 1 98.25 165 ALA A CA 1
ATOM 1231 C C . ALA A 1 165 ? -9.734 11.766 16.516 1 98.25 165 ALA A C 1
ATOM 1233 O O . ALA A 1 165 ? -9.961 12.266 17.625 1 98.25 165 ALA A O 1
ATOM 1234 N N . SER A 1 166 ? -9.875 12.43 15.391 1 97.69 166 SER A N 1
ATOM 1235 C CA . SER A 1 166 ? -10.289 13.828 15.375 1 97.69 166 SER A CA 1
ATOM 1236 C C . SER A 1 166 ? -11.695 13.992 15.938 1 97.69 166 SER A C 1
ATOM 1238 O O . SER A 1 166 ? -12.094 15.102 16.312 1 97.69 166 SER A O 1
ATOM 1240 N N . LEU A 1 167 ? -12.438 12.906 16 1 97.56 167 LEU A N 1
ATOM 1241 C CA . LEU A 1 167 ? -13.812 12.922 16.5 1 97.56 167 LEU A CA 1
ATOM 1242 C C . LEU A 1 167 ? -13.867 12.422 17.953 1 97.56 167 LEU A C 1
ATOM 1244 O O . LEU A 1 167 ? -14.953 12.234 18.5 1 97.56 167 LEU A O 1
ATOM 1248 N N . GLY A 1 168 ? -12.727 12.125 18.516 1 97.31 168 GLY A N 1
ATOM 1249 C CA . GLY A 1 168 ? -12.664 11.711 19.906 1 97.31 168 GLY A CA 1
ATOM 1250 C C . GLY A 1 168 ? -12.953 10.234 20.094 1 97.31 168 GLY A C 1
ATOM 1251 O O . GLY A 1 168 ? -13.203 9.789 21.219 1 97.31 168 GLY A O 1
ATOM 1252 N N . ILE A 1 169 ? -12.906 9.5 19.047 1 97 169 ILE A N 1
ATOM 1253 C CA . ILE A 1 169 ? -13.234 8.078 19.094 1 97 169 ILE A CA 1
ATOM 1254 C C . ILE A 1 169 ? -12.023 7.289 19.578 1 97 169 ILE A C 1
ATOM 1256 O O . ILE A 1 169 ? -10.898 7.551 19.156 1 97 169 ILE A O 1
ATOM 1260 N N . VAL A 1 170 ? -12.242 6.285 20.453 1 97.19 170 VAL A N 1
ATOM 1261 C CA . VAL A 1 170 ? -11.125 5.539 21.031 1 97.19 170 VAL A CA 1
ATOM 1262 C C . VAL A 1 170 ? -11.227 4.07 20.625 1 97.19 170 VAL A C 1
ATOM 1264 O O . VAL A 1 170 ? -10.25 3.32 20.75 1 97.19 170 VAL A O 1
ATOM 1267 N N . GLU A 1 171 ? -12.445 3.691 20.188 1 98.12 171 GLU A N 1
ATOM 1268 C CA . GLU A 1 171 ? -12.703 2.328 19.719 1 98.12 171 GLU A CA 1
ATOM 1269 C C . GLU A 1 171 ? -13.594 2.318 18.484 1 98.12 171 GLU A C 1
ATOM 1271 O O . GLU A 1 171 ? -14.43 3.207 18.312 1 98.12 171 GLU A O 1
ATOM 1276 N N . LEU A 1 172 ? -13.406 1.363 17.672 1 98.56 172 LEU A N 1
ATOM 1277 C CA . LEU A 1 172 ? -14.195 1.24 16.453 1 98.56 172 LEU A CA 1
ATOM 1278 C C . LEU A 1 172 ? -14.781 -0.161 16.328 1 98.56 172 LEU A C 1
ATOM 1280 O O . LEU A 1 172 ? -14.125 -1.149 16.656 1 98.56 172 LEU A O 1
ATOM 1284 N N . PRO A 1 173 ? -16.047 -0.241 15.945 1 98.75 173 PRO A N 1
ATOM 1285 C CA . PRO A 1 173 ? -16.594 -1.542 15.547 1 98.75 173 PRO A CA 1
ATOM 1286 C C . PRO A 1 173 ? -16.062 -2.018 14.195 1 98.75 173 PRO A C 1
ATOM 1288 O O . PRO A 1 173 ? -16.297 -1.368 13.172 1 98.75 173 PRO A O 1
ATOM 1291 N N . VAL A 1 174 ? -15.336 -3.111 14.156 1 98.75 174 VAL A N 1
ATOM 1292 C CA . VAL A 1 174 ? -14.75 -3.621 12.922 1 98.75 174 VAL A CA 1
ATOM 1293 C C . VAL A 1 174 ? -15.141 -5.082 12.727 1 98.75 174 VAL A C 1
ATOM 1295 O O . VAL A 1 174 ? -15.57 -5.75 13.672 1 98.75 174 VAL A O 1
ATOM 1298 N N . ARG A 1 175 ? -15.078 -5.551 11.516 1 98.75 175 ARG A N 1
ATOM 1299 C CA . ARG A 1 175 ? -15.266 -6.969 11.227 1 98.75 175 ARG A CA 1
ATOM 1300 C C . ARG A 1 175 ? -14.133 -7.801 11.82 1 98.75 175 ARG A C 1
ATOM 1302 O O . ARG A 1 175 ? -12.977 -7.379 11.812 1 98.75 175 ARG A O 1
ATOM 1309 N N . ARG A 1 176 ? -14.516 -8.945 12.328 1 98 176 ARG A N 1
ATOM 1310 C CA . ARG A 1 176 ? -13.469 -9.859 12.781 1 98 176 ARG A CA 1
ATOM 1311 C C . ARG A 1 176 ? -12.508 -10.195 11.641 1 98 176 ARG A C 1
ATOM 1313 O O . ARG A 1 176 ? -12.883 -10.164 10.469 1 98 176 ARG A O 1
ATOM 1320 N N . ARG A 1 177 ? -11.227 -10.469 11.984 1 97.88 177 ARG A N 1
ATOM 1321 C CA . ARG A 1 177 ? -10.25 -10.859 10.969 1 97.88 177 ARG A CA 1
ATOM 1322 C C . ARG A 1 177 ? -10.688 -12.141 10.258 1 97.88 177 ARG A C 1
ATOM 1324 O O . ARG A 1 177 ? -11.125 -13.102 10.906 1 97.88 177 ARG A O 1
ATOM 1331 N N . PRO A 1 178 ? -10.578 -12.18 8.914 1 98 178 PRO A N 1
ATOM 1332 C CA . PRO A 1 178 ? -10.836 -13.438 8.219 1 98 178 PRO A CA 1
ATOM 1333 C C . PRO A 1 178 ? -9.852 -14.539 8.609 1 98 178 PRO A C 1
ATOM 1335 O O . PRO A 1 178 ? -8.641 -14.305 8.656 1 98 178 PRO A O 1
ATOM 1338 N N . ARG A 1 179 ? -10.375 -15.664 8.914 1 98.19 179 ARG A N 1
ATOM 1339 C CA . ARG A 1 179 ? -9.547 -16.844 9.148 1 98.19 179 ARG A CA 1
ATOM 1340 C C . ARG A 1 179 ? -9.305 -17.609 7.848 1 98.19 179 ARG A C 1
ATOM 1342 O O . ARG A 1 179 ? -10.219 -18.219 7.293 1 98.19 179 ARG A O 1
ATOM 1349 N N . VAL A 1 180 ? -8.055 -17.594 7.371 1 98.31 180 VAL A N 1
ATOM 1350 C CA . VAL A 1 180 ? -7.719 -18.234 6.109 1 98.31 180 VAL A CA 1
ATOM 1351 C C . VAL A 1 180 ? -6.77 -19.406 6.367 1 98.31 180 VAL A C 1
ATOM 1353 O O . VAL A 1 180 ? -5.719 -19.234 6.996 1 98.31 180 VAL A O 1
ATOM 1356 N N . ALA A 1 181 ? -7.164 -20.609 5.992 1 97.88 181 ALA A N 1
ATOM 1357 C CA . ALA A 1 181 ? -6.262 -21.766 5.984 1 97.88 181 ALA A CA 1
ATOM 1358 C C . ALA A 1 181 ? -5.496 -21.844 4.664 1 97.88 181 ALA A C 1
ATOM 1360 O O . ALA A 1 181 ? -6.098 -22.031 3.604 1 97.88 181 ALA A O 1
ATOM 1361 N N . LEU A 1 182 ? -4.227 -21.703 4.742 1 97.44 182 LEU A N 1
ATOM 1362 C CA . LEU A 1 182 ? -3.373 -21.734 3.561 1 97.44 182 LEU A CA 1
ATOM 1363 C C . LEU A 1 182 ? -2.701 -23.094 3.4 1 97.44 182 LEU A C 1
ATOM 1365 O O . LEU A 1 182 ? -2.025 -23.562 4.316 1 97.44 182 LEU A O 1
ATOM 1369 N N . LEU A 1 183 ? -2.939 -23.719 2.248 1 95.19 183 LEU A N 1
ATOM 1370 C CA . LEU A 1 183 ? -2.332 -25.031 1.999 1 95.19 183 LEU A CA 1
ATOM 1371 C C . LEU A 1 183 ? -1.705 -25.078 0.609 1 95.19 183 LEU A C 1
ATOM 1373 O O . LEU A 1 183 ? -2.113 -24.328 -0.287 1 95.19 183 LEU A O 1
ATOM 1377 N N . SER A 1 184 ? -0.693 -25.859 0.52 1 94.81 184 SER A N 1
ATOM 1378 C CA . SER A 1 184 ? -0.027 -26.109 -0.753 1 94.81 184 SER A CA 1
ATOM 1379 C C . SER A 1 184 ? -0.175 -27.562 -1.171 1 94.81 184 SER A C 1
ATOM 1381 O O . SER A 1 184 ? -0.178 -28.469 -0.325 1 94.81 184 SER A O 1
ATOM 1383 N N . THR A 1 185 ? -0.388 -27.703 -2.43 1 90.38 185 THR A N 1
ATOM 1384 C CA . THR A 1 185 ? -0.409 -29.062 -2.98 1 90.38 185 THR A CA 1
ATOM 1385 C C . THR A 1 185 ? 0.717 -29.25 -3.994 1 90.38 185 THR A C 1
ATOM 1387 O O . THR A 1 185 ? 1.027 -28.344 -4.762 1 90.38 185 THR A O 1
ATOM 1390 N N . GLY A 1 186 ? 1.323 -30.422 -3.91 1 87.69 186 GLY A N 1
ATOM 1391 C CA . GLY A 1 186 ? 2.396 -30.766 -4.832 1 87.69 186 GLY A CA 1
ATOM 1392 C C . GLY A 1 186 ? 3.484 -31.609 -4.191 1 87.69 186 GLY A C 1
ATOM 1393 O O . GLY A 1 186 ? 4.105 -31.188 -3.211 1 87.69 186 GLY A O 1
ATOM 1394 N N . ASP A 1 187 ? 3.789 -32.688 -4.773 1 86.5 187 ASP A N 1
ATOM 1395 C CA . ASP A 1 187 ? 4.789 -33.625 -4.242 1 86.5 187 ASP A CA 1
ATOM 1396 C C . ASP A 1 187 ? 6.199 -33.062 -4.434 1 86.5 187 ASP A C 1
ATOM 1398 O O . ASP A 1 187 ? 7.145 -33.531 -3.783 1 86.5 187 ASP A O 1
ATOM 1402 N N . GLU A 1 188 ? 6.25 -32.188 -5.324 1 91.94 188 GLU A N 1
ATOM 1403 C CA . GLU A 1 188 ? 7.559 -31.609 -5.633 1 91.94 188 GLU A CA 1
ATOM 1404 C C . GLU A 1 188 ? 7.973 -30.578 -4.59 1 91.94 188 GLU A C 1
ATOM 1406 O O . GLU A 1 188 ? 9.141 -30.188 -4.52 1 91.94 188 GLU A O 1
ATOM 1411 N N . LEU A 1 189 ? 7.086 -30.125 -3.736 1 95.06 189 LEU A N 1
ATOM 1412 C CA . LEU A 1 189 ? 7.312 -28.969 -2.887 1 95.06 189 LEU A CA 1
ATOM 1413 C C . LEU A 1 189 ? 8.047 -29.359 -1.608 1 95.06 189 LEU A C 1
ATOM 1415 O O . LEU A 1 189 ? 7.73 -30.391 -1.002 1 95.06 189 LEU A O 1
ATOM 1419 N N . VAL A 1 190 ? 9.008 -28.562 -1.292 1 95.88 190 VAL A N 1
ATOM 1420 C CA . VAL A 1 190 ? 9.766 -28.672 -0.052 1 95.88 190 VAL A CA 1
ATOM 1421 C C . VAL A 1 190 ? 9.82 -27.328 0.657 1 95.88 190 VAL A C 1
ATOM 1423 O O . VAL A 1 190 ? 9.797 -26.266 0.008 1 95.88 190 VAL A O 1
ATOM 1426 N N . ARG A 1 191 ? 9.789 -27.328 1.953 1 95.5 191 ARG A N 1
ATOM 1427 C CA . ARG A 1 191 ? 9.93 -26.094 2.709 1 95.5 191 ARG A CA 1
ATOM 1428 C C . ARG A 1 191 ? 11.359 -25.547 2.631 1 95.5 191 ARG A C 1
ATOM 1430 O O . ARG A 1 191 ? 12.32 -26.328 2.701 1 95.5 191 ARG A O 1
ATOM 1437 N N . PRO A 1 192 ? 11.461 -24.234 2.512 1 96 192 PRO A N 1
ATOM 1438 C CA . PRO A 1 192 ? 12.812 -23.688 2.596 1 96 192 PRO A CA 1
ATOM 1439 C C . PRO A 1 192 ? 13.555 -24.141 3.852 1 96 192 PRO A C 1
ATOM 1441 O O . PRO A 1 192 ? 12.953 -24.25 4.926 1 96 192 PRO A O 1
ATOM 1444 N N . GLY A 1 193 ? 14.875 -24.312 3.699 1 94.44 193 GLY A N 1
ATOM 1445 C CA . GLY A 1 193 ? 15.688 -24.75 4.82 1 94.44 193 GLY A CA 1
ATOM 1446 C C . GLY A 1 193 ? 15.945 -26.25 4.809 1 94.44 193 GLY A C 1
ATOM 1447 O O . GLY A 1 193 ? 16.875 -26.734 5.473 1 94.44 193 GLY A O 1
ATOM 1448 N N . GLN A 1 194 ? 15.133 -27.016 4.117 1 95.31 194 GLN A N 1
ATOM 1449 C CA . GLN A 1 194 ? 15.328 -28.453 3.947 1 95.31 194 GLN A CA 1
ATOM 1450 C C . GLN A 1 194 ? 16.078 -28.75 2.648 1 95.31 194 GLN A C 1
ATOM 1452 O O . GLN A 1 194 ? 15.961 -28 1.677 1 95.31 194 GLN A O 1
ATOM 1457 N N . PRO A 1 195 ? 16.766 -29.828 2.641 1 94.88 195 PRO A N 1
ATOM 1458 C CA . PRO A 1 195 ? 17.438 -30.188 1.388 1 94.88 195 PRO A CA 1
ATOM 1459 C C . PRO A 1 195 ? 16.453 -30.578 0.285 1 94.88 195 PRO A C 1
ATOM 1461 O O . PRO A 1 195 ? 15.422 -31.188 0.562 1 94.88 195 PRO A O 1
ATOM 1464 N N . LEU A 1 196 ? 16.844 -30.281 -0.912 1 94.31 196 LEU A N 1
ATOM 1465 C CA . LEU A 1 196 ? 16.016 -30.641 -2.061 1 94.31 196 LEU A CA 1
ATOM 1466 C C . LEU A 1 196 ? 16.359 -32.031 -2.564 1 94.31 196 LEU A C 1
ATOM 1468 O O . LEU A 1 196 ? 17.547 -32.375 -2.734 1 94.31 196 LEU A O 1
ATOM 1472 N N . GLY A 1 197 ? 15.336 -32.844 -2.693 1 90.25 197 GLY A N 1
ATOM 1473 C CA . GLY A 1 197 ? 15.508 -34.094 -3.439 1 90.25 197 GLY A CA 1
ATOM 1474 C C . GLY A 1 197 ? 15.406 -33.906 -4.941 1 90.25 197 GLY A C 1
ATOM 1475 O O . GLY A 1 197 ? 15.188 -32.781 -5.418 1 90.25 197 GLY A O 1
ATOM 1476 N N . PRO A 1 198 ? 15.641 -35 -5.668 1 88.5 198 PRO A N 1
ATOM 1477 C CA . PRO A 1 198 ? 15.508 -34.906 -7.125 1 88.5 198 PRO A CA 1
ATOM 1478 C C . PRO A 1 198 ? 14.102 -34.531 -7.566 1 88.5 198 PRO A C 1
ATOM 1480 O O . PRO A 1 198 ? 13.117 -35.094 -7.09 1 88.5 198 PRO A O 1
ATOM 1483 N N . GLY A 1 199 ? 14.086 -33.5 -8.422 1 91.5 199 GLY A N 1
ATOM 1484 C CA . GLY A 1 199 ? 12.82 -33.062 -8.992 1 91.5 199 GLY A CA 1
ATOM 1485 C C . GLY A 1 199 ? 12.023 -32.156 -8.07 1 91.5 199 GLY A C 1
ATOM 1486 O O . GLY A 1 199 ? 10.891 -31.781 -8.383 1 91.5 199 GLY A O 1
ATOM 1487 N N . GLN A 1 200 ? 12.633 -31.828 -6.93 1 93.94 200 GLN A N 1
ATOM 1488 C CA . GLN A 1 200 ? 11.906 -31.031 -5.945 1 93.94 200 GLN A CA 1
ATOM 1489 C C . GLN A 1 200 ? 12.281 -29.547 -6.055 1 93.94 200 GLN A C 1
ATOM 1491 O O . GLN A 1 200 ? 13.328 -29.203 -6.609 1 93.94 200 GLN A O 1
ATOM 1496 N N . ILE A 1 201 ? 11.398 -28.688 -5.637 1 95.38 201 ILE A N 1
ATOM 1497 C CA . ILE A 1 201 ? 11.609 -27.25 -5.574 1 95.38 201 ILE A CA 1
ATOM 1498 C C . ILE A 1 201 ? 11.094 -26.703 -4.246 1 95.38 201 ILE A C 1
ATOM 1500 O O . ILE A 1 201 ? 10.312 -27.375 -3.559 1 95.38 201 ILE A O 1
ATOM 1504 N N . TYR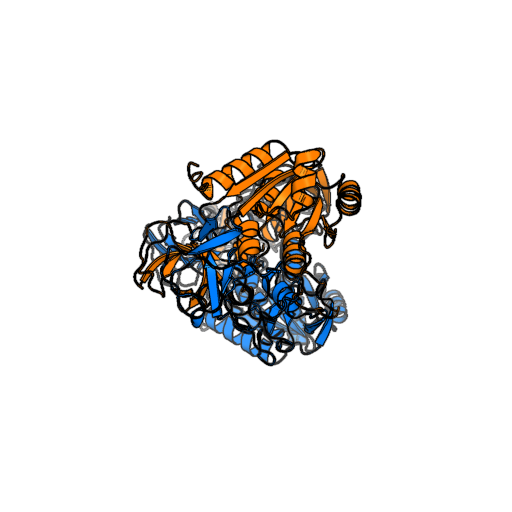 A 1 202 ? 11.523 -25.562 -3.869 1 97.12 202 TYR A N 1
ATOM 1505 C CA . TYR A 1 202 ? 11.078 -24.938 -2.627 1 97.12 202 TYR A CA 1
ATOM 1506 C C . TYR A 1 202 ? 9.711 -24.297 -2.807 1 97.12 202 TYR A C 1
ATOM 1508 O O . TYR A 1 202 ? 9.414 -23.734 -3.867 1 97.12 202 TYR A O 1
ATOM 1516 N N . ASN A 1 203 ? 8.898 -24.312 -1.795 1 96.88 203 ASN A N 1
ATOM 1517 C CA . ASN A 1 203 ? 7.551 -23.75 -1.774 1 96.88 203 ASN A CA 1
ATOM 1518 C C . ASN A 1 203 ? 7.578 -22.234 -1.607 1 96.88 203 ASN A C 1
ATOM 1520 O O . ASN A 1 203 ? 7.512 -21.734 -0.486 1 96.88 203 ASN A O 1
ATOM 1524 N N . SER A 1 204 ? 7.598 -21.516 -2.68 1 97.38 204 SER A N 1
ATOM 1525 C CA . SER A 1 204 ? 7.652 -20.047 -2.639 1 97.38 204 SER A CA 1
ATOM 1526 C C . SER A 1 204 ? 6.27 -19.453 -2.385 1 97.38 204 SER A C 1
ATOM 1528 O O . SER A 1 204 ? 6.148 -18.406 -1.735 1 97.38 204 SER A O 1
ATOM 1530 N N . ASN A 1 205 ? 5.234 -20.125 -2.883 1 97.88 205 ASN A N 1
ATOM 1531 C CA . ASN A 1 205 ? 3.883 -19.578 -2.812 1 97.88 205 ASN A CA 1
ATOM 1532 C C . ASN A 1 205 ? 3.422 -19.406 -1.367 1 97.88 205 ASN A C 1
ATOM 1534 O O . ASN A 1 205 ? 2.74 -18.438 -1.04 1 97.88 205 ASN A O 1
ATOM 1538 N N . ARG A 1 206 ? 3.779 -20.391 -0.53 1 97.69 206 ARG A N 1
ATOM 1539 C CA . ARG A 1 206 ? 3.406 -20.312 0.878 1 97.69 206 ARG A CA 1
ATOM 1540 C C . ARG A 1 206 ? 3.875 -18.984 1.489 1 97.69 206 ARG A C 1
ATOM 1542 O O . ARG A 1 206 ? 3.082 -18.266 2.1 1 97.69 206 ARG A O 1
ATOM 1549 N N . THR A 1 207 ? 5.148 -18.688 1.313 1 97.88 207 THR A N 1
ATOM 1550 C CA . THR A 1 207 ? 5.738 -17.5 1.908 1 97.88 207 THR A CA 1
ATOM 1551 C C . THR A 1 207 ? 5.102 -16.234 1.327 1 97.88 207 THR A C 1
ATOM 1553 O O . THR A 1 207 ? 4.754 -15.312 2.066 1 97.88 207 THR A O 1
ATOM 1556 N N . LEU A 1 208 ? 4.969 -16.203 0.026 1 97.81 208 LEU A N 1
ATOM 1557 C CA . LEU A 1 208 ? 4.363 -15.062 -0.66 1 97.81 208 LEU A CA 1
ATOM 1558 C C . LEU A 1 208 ? 2.949 -14.812 -0.149 1 97.81 208 LEU A C 1
ATOM 1560 O O . LEU A 1 208 ? 2.627 -13.703 0.276 1 97.81 208 LEU A O 1
ATOM 1564 N N . LEU A 1 209 ? 2.133 -15.812 -0.101 1 98.31 209 LEU A N 1
ATOM 1565 C CA . LEU A 1 209 ? 0.721 -15.664 0.232 1 98.31 209 LEU A CA 1
ATOM 1566 C C . LEU A 1 209 ? 0.539 -15.406 1.725 1 98.31 209 LEU A C 1
ATOM 1568 O O . LEU A 1 209 ? -0.37 -14.68 2.129 1 98.31 209 LEU A O 1
ATOM 1572 N N . LEU A 1 210 ? 1.353 -16.062 2.555 1 97.69 210 LEU A N 1
ATOM 1573 C CA . LEU A 1 210 ? 1.294 -15.797 3.988 1 97.69 210 LEU A CA 1
ATOM 1574 C C . LEU A 1 210 ? 1.499 -14.312 4.27 1 97.69 210 LEU A C 1
ATOM 1576 O O . LEU A 1 210 ? 0.716 -13.695 5 1 97.69 210 LEU A O 1
ATOM 1580 N N . SER A 1 211 ? 2.529 -13.773 3.678 1 96.94 211 SER A N 1
ATOM 1581 C CA . SER A 1 211 ? 2.826 -12.352 3.824 1 96.94 211 SER A CA 1
ATOM 1582 C C . SER A 1 211 ? 1.672 -11.492 3.318 1 96.94 211 SER A C 1
ATOM 1584 O O . SER A 1 211 ? 1.246 -10.555 3.994 1 96.94 211 SER A O 1
ATOM 1586 N N . TRP A 1 212 ? 1.166 -11.812 2.154 1 97.5 212 TRP A N 1
ATOM 1587 C CA . TRP A 1 212 ? 0.117 -11.031 1.503 1 97.5 212 TRP A CA 1
ATOM 1588 C C . TRP A 1 212 ? -1.178 -11.086 2.307 1 97.5 212 TRP A C 1
ATOM 1590 O O . TRP A 1 212 ? -1.815 -10.055 2.537 1 97.5 212 TRP A O 1
ATOM 1600 N N . LEU A 1 213 ? -1.543 -12.242 2.812 1 97.75 213 LEU A N 1
ATOM 1601 C CA . LEU A 1 213 ? -2.75 -12.43 3.611 1 97.75 213 LEU A CA 1
ATOM 1602 C C . LEU A 1 213 ? -2.654 -11.656 4.926 1 97.75 213 LEU A C 1
ATOM 1604 O O . LEU A 1 213 ? -3.635 -11.055 5.371 1 97.75 213 LEU A O 1
ATOM 1608 N N . LYS A 1 214 ? -1.516 -11.672 5.516 1 95.19 214 LYS A N 1
ATOM 1609 C CA . LYS A 1 214 ? -1.323 -10.906 6.742 1 95.19 214 LYS A CA 1
ATOM 1610 C C . LYS A 1 214 ? -1.493 -9.414 6.492 1 95.19 214 LYS A C 1
ATOM 1612 O O . LYS A 1 214 ? -2.135 -8.711 7.277 1 95.19 214 LYS A O 1
ATOM 1617 N N . ARG A 1 215 ? -0.942 -8.93 5.398 1 93.38 215 ARG A N 1
ATOM 1618 C CA . ARG A 1 215 ? -1.115 -7.535 5.016 1 93.38 215 ARG A CA 1
ATOM 1619 C C . ARG A 1 215 ? -2.59 -7.195 4.832 1 93.38 215 ARG A C 1
ATOM 1621 O O . ARG A 1 215 ? -3.016 -6.074 5.117 1 93.38 215 ARG A O 1
ATOM 1628 N N . LEU A 1 216 ? -3.291 -8.195 4.375 1 95 216 LEU A N 1
ATOM 1629 C CA . LEU A 1 216 ? -4.715 -8 4.125 1 95 216 LEU A CA 1
ATOM 1630 C C . LEU A 1 216 ? -5.508 -8.047 5.426 1 95 216 LEU A C 1
ATOM 1632 O O . LEU A 1 216 ? -6.723 -7.832 5.426 1 95 216 LEU A O 1
ATOM 1636 N N . GLY A 1 217 ? -4.887 -8.352 6.559 1 94.06 217 GLY A N 1
ATOM 1637 C CA . GLY A 1 217 ? -5.523 -8.352 7.863 1 94.06 217 GLY A CA 1
ATOM 1638 C C . GLY A 1 217 ? -6.094 -9.711 8.242 1 94.06 217 GLY A C 1
ATOM 1639 O O . GLY A 1 217 ? -6.914 -9.805 9.156 1 94.06 217 GLY A O 1
ATOM 1640 N N . CYS A 1 218 ? -5.691 -10.758 7.586 1 97.06 218 CYS A N 1
ATOM 1641 C CA . CYS A 1 218 ? -6.227 -12.086 7.852 1 97.06 218 CYS A CA 1
ATOM 1642 C C . CYS A 1 218 ? -5.496 -12.742 9.016 1 97.06 218 CYS A C 1
ATOM 1644 O O . CYS A 1 218 ? -4.336 -12.43 9.289 1 97.06 218 CYS A O 1
ATOM 1646 N N . SER A 1 219 ? -6.211 -13.523 9.766 1 97.25 219 SER A N 1
ATOM 1647 C CA . SER A 1 219 ? -5.613 -14.555 10.609 1 97.25 219 SER A CA 1
ATOM 1648 C C . SER A 1 219 ? -5.352 -15.828 9.82 1 97.25 219 SER A C 1
ATOM 1650 O O . SER A 1 219 ? -6.289 -16.484 9.344 1 97.25 219 SER A O 1
ATOM 1652 N N . VAL A 1 220 ? -4.07 -16.219 9.664 1 97.31 220 VAL A N 1
ATOM 1653 C CA . VAL A 1 220 ? -3.742 -17.281 8.711 1 97.31 220 VAL A CA 1
ATOM 1654 C C . VAL A 1 220 ? -3.307 -18.531 9.469 1 97.31 220 VAL A C 1
ATOM 1656 O O . VAL A 1 220 ? -2.436 -18.469 10.344 1 97.31 220 VAL A O 1
ATOM 1659 N N . LEU A 1 221 ? -3.949 -19.609 9.234 1 96.69 221 LEU A N 1
ATOM 1660 C CA . LEU A 1 221 ? -3.486 -20.938 9.641 1 96.69 221 LEU A CA 1
ATOM 1661 C C . LEU A 1 221 ? -2.645 -21.578 8.547 1 96.69 221 LEU A C 1
ATOM 1663 O O . LEU A 1 221 ? -3.156 -21.891 7.465 1 96.69 221 LEU A O 1
ATOM 1667 N N . ASP A 1 222 ? -1.396 -21.672 8.781 1 96 222 ASP A N 1
ATOM 1668 C CA . ASP A 1 222 ? -0.521 -22.375 7.852 1 96 222 ASP A CA 1
ATOM 1669 C C . ASP A 1 222 ? -0.736 -23.891 7.926 1 96 222 ASP A C 1
ATOM 1671 O O . ASP A 1 222 ? -0.194 -24.547 8.812 1 96 222 ASP A O 1
ATOM 1675 N N . ALA A 1 223 ? -1.43 -24.422 6.938 1 94.56 223 ALA A N 1
ATOM 1676 C CA . ALA A 1 223 ? -1.798 -25.844 6.961 1 94.56 223 ALA A CA 1
ATOM 1677 C C . ALA A 1 223 ? -0.757 -26.688 6.242 1 94.56 223 ALA A C 1
ATOM 1679 O O . ALA A 1 223 ? -0.904 -27.906 6.145 1 94.56 223 ALA A O 1
ATOM 1680 N N . GLY A 1 224 ? 0.227 -26.062 5.691 1 93.69 224 GLY A N 1
ATOM 1681 C CA . GLY A 1 224 ? 1.387 -26.766 5.16 1 93.69 224 GLY A CA 1
ATOM 1682 C C . GLY A 1 224 ? 1.13 -27.406 3.812 1 93.69 224 GLY A C 1
ATOM 1683 O O . GLY A 1 224 ? 0.316 -26.922 3.029 1 93.69 224 GLY A O 1
ATOM 1684 N N . ILE A 1 225 ? 1.95 -28.375 3.445 1 93.38 225 ILE A N 1
ATOM 1685 C CA . ILE A 1 225 ? 1.869 -29.109 2.191 1 93.38 225 ILE A CA 1
ATOM 1686 C C . ILE A 1 225 ? 1.041 -30.375 2.395 1 93.38 225 ILE A C 1
ATOM 1688 O O . ILE A 1 225 ? 1.33 -31.188 3.285 1 93.38 225 ILE A O 1
ATOM 1692 N N . LEU A 1 226 ? 0.012 -30.531 1.574 1 89.69 226 LEU A N 1
ATOM 1693 C CA . LEU A 1 226 ? -0.842 -31.719 1.705 1 89.69 226 LEU A CA 1
ATOM 1694 C C . LEU A 1 226 ? -0.124 -32.969 1.212 1 89.69 226 LEU A C 1
ATOM 1696 O O . LEU A 1 226 ? 0.499 -32.938 0.148 1 89.69 226 LEU A O 1
ATOM 1700 N N . PRO A 1 227 ? -0.245 -33.969 1.939 1 79.94 227 PRO A N 1
ATOM 1701 C CA . PRO A 1 227 ? 0.342 -35.25 1.49 1 79.94 227 PRO A CA 1
ATOM 1702 C C . PRO A 1 227 ? -0.437 -35.875 0.342 1 79.94 227 PRO A C 1
ATOM 1704 O O . PRO A 1 227 ? -1.629 -35.594 0.176 1 79.94 227 PRO A O 1
ATOM 1707 N N . ASP A 1 228 ? 0.228 -36.625 -0.486 1 79 228 ASP A N 1
ATOM 1708 C CA . ASP A 1 228 ? -0.474 -37.406 -1.511 1 79 228 ASP A CA 1
ATOM 1709 C C . ASP A 1 228 ? -1.085 -38.688 -0.924 1 79 228 ASP A C 1
ATOM 1711 O O . ASP A 1 228 ? -0.795 -39.781 -1.387 1 79 228 ASP A O 1
ATOM 1715 N N . ASP A 1 229 ? -1.828 -38.5 0.044 1 85.19 229 ASP A N 1
ATOM 1716 C CA . ASP A 1 229 ? -2.557 -39.531 0.786 1 85.19 229 ASP A CA 1
ATOM 1717 C C . ASP A 1 229 ? -3.947 -39.031 1.181 1 85.19 229 ASP A C 1
ATOM 1719 O O . ASP A 1 229 ? -4.078 -38.125 2.006 1 85.19 229 ASP A O 1
ATOM 1723 N N . PRO A 1 230 ? -4.902 -39.656 0.546 1 87.44 230 PRO A N 1
ATOM 1724 C CA . PRO A 1 230 ? -6.27 -39.188 0.78 1 87.44 230 PRO A CA 1
ATOM 1725 C C . PRO A 1 230 ? -6.637 -39.156 2.262 1 87.44 230 PRO A C 1
ATOM 1727 O O . PRO A 1 230 ? -7.297 -38.219 2.715 1 87.44 230 PRO A O 1
ATOM 1730 N N . GLN A 1 231 ? -6.168 -40.156 3.035 1 90.38 231 GLN A N 1
ATOM 1731 C CA . GLN A 1 231 ? -6.508 -40.219 4.453 1 90.38 231 GLN A CA 1
ATOM 1732 C C . GLN A 1 231 ? -5.836 -39.094 5.223 1 90.38 231 GLN A C 1
ATOM 1734 O O . GLN A 1 231 ? -6.469 -38.438 6.043 1 90.38 231 GLN A O 1
ATOM 1739 N N . LEU A 1 232 ? -4.613 -38.844 4.934 1 88.25 232 LEU A N 1
ATOM 1740 C CA . LEU A 1 232 ? -3.887 -37.781 5.602 1 88.25 232 LEU A CA 1
ATOM 1741 C C . LEU A 1 232 ? -4.426 -36.406 5.188 1 88.25 232 LEU A C 1
ATOM 1743 O O . LEU A 1 232 ? -4.504 -35.5 6.008 1 88.25 232 LEU A O 1
ATOM 1747 N N . THR A 1 233 ? -4.758 -36.312 3.932 1 89.12 233 THR A N 1
ATOM 1748 C CA . THR A 1 233 ? -5.328 -35.062 3.43 1 89.12 233 THR A CA 1
ATOM 1749 C C . THR A 1 233 ? -6.668 -34.781 4.102 1 89.12 233 THR A C 1
ATOM 1751 O O . THR A 1 233 ? -6.926 -33.625 4.52 1 89.12 233 THR A O 1
ATOM 1754 N N . ARG A 1 234 ? -7.48 -35.781 4.25 1 90 234 ARG A N 1
ATOM 1755 C CA . ARG A 1 234 ? -8.758 -35.625 4.938 1 90 234 ARG A CA 1
ATOM 1756 C C . ARG A 1 234 ? -8.555 -35.188 6.379 1 90 234 ARG A C 1
ATOM 1758 O O . ARG A 1 234 ? -9.258 -34.281 6.859 1 90 234 ARG A O 1
ATOM 1765 N N . ALA A 1 235 ? -7.621 -35.812 7.004 1 91.06 235 ALA A N 1
ATOM 1766 C CA . ALA A 1 235 ? -7.332 -35.469 8.398 1 91.06 235 ALA A CA 1
ATOM 1767 C C . ALA A 1 235 ? -6.918 -34 8.523 1 91.06 235 ALA A C 1
ATOM 1769 O O . ALA A 1 235 ? -7.344 -33.312 9.453 1 91.06 235 ALA A O 1
ATOM 1770 N N . ARG A 1 236 ? -6.117 -33.562 7.656 1 90.69 236 ARG A N 1
ATOM 1771 C CA . ARG A 1 236 ? -5.68 -32.188 7.672 1 90.69 236 ARG A CA 1
ATOM 1772 C C . ARG A 1 236 ? -6.855 -31.234 7.43 1 90.69 236 ARG A C 1
ATOM 1774 O O . ARG A 1 236 ? -6.996 -30.219 8.117 1 90.69 236 ARG A O 1
ATOM 1781 N N . LEU A 1 237 ? -7.68 -31.547 6.465 1 91 237 LEU A N 1
ATOM 1782 C CA . LEU A 1 237 ? -8.82 -30.703 6.113 1 91 237 LEU A CA 1
ATOM 1783 C C . LEU A 1 237 ? -9.797 -30.609 7.273 1 91 237 LEU A C 1
ATOM 1785 O O . LEU A 1 237 ? -10.453 -29.578 7.457 1 91 237 LEU A O 1
ATOM 1789 N N . GLU A 1 238 ? -9.922 -31.656 8.031 1 89.19 238 GLU A N 1
ATOM 1790 C CA . GLU A 1 238 ? -10.836 -31.672 9.172 1 89.19 238 GLU A CA 1
ATOM 1791 C C . GLU A 1 238 ? -10.414 -30.672 10.242 1 89.19 238 GLU A C 1
ATOM 1793 O O . GLU A 1 238 ? -11.25 -30.156 10.984 1 89.19 238 GLU A O 1
ATOM 1798 N N . GLU A 1 239 ? -9.133 -30.375 10.32 1 88.88 239 GLU A N 1
ATOM 1799 C CA . GLU A 1 239 ? -8.602 -29.438 11.297 1 88.88 239 GLU A CA 1
ATOM 1800 C C . GLU A 1 239 ? -8.883 -27.984 10.891 1 88.88 239 GLU A C 1
ATOM 1802 O O . GLU A 1 239 ? -8.703 -27.062 11.695 1 88.88 239 GLU A O 1
ATOM 1807 N N . LEU A 1 240 ? -9.414 -27.812 9.734 1 88.75 240 LEU A N 1
ATOM 1808 C CA . LEU A 1 240 ? -9.531 -26.469 9.195 1 88.75 240 LEU A CA 1
ATOM 1809 C C . LEU A 1 240 ? -10.961 -25.953 9.328 1 88.75 240 LEU A C 1
ATOM 1811 O O . LEU A 1 240 ? -11.281 -24.859 8.852 1 88.75 240 LEU A O 1
ATOM 1815 N N . GLY A 1 241 ? -11.922 -26.625 9.938 1 79.12 241 GLY A N 1
ATOM 1816 C CA . GLY A 1 241 ? -13.359 -26.375 9.977 1 79.12 241 GLY A CA 1
ATOM 1817 C C . GLY A 1 241 ? -13.711 -25 10.508 1 79.12 241 GLY A C 1
ATOM 1818 O O . GLY A 1 241 ? -14.789 -24.469 10.219 1 79.12 241 GLY A O 1
ATOM 1819 N N . GLU A 1 242 ? -12.844 -24.297 11.086 1 89.56 242 GLU A N 1
ATOM 1820 C CA . GLU A 1 242 ? -13.141 -22.969 11.633 1 89.56 242 GLU A CA 1
ATOM 1821 C C . GLU A 1 242 ? -12.664 -21.875 10.688 1 89.56 242 GLU A C 1
ATOM 1823 O O . GLU A 1 242 ? -12.859 -20.688 10.961 1 89.56 242 GLU A O 1
ATOM 1828 N N . ALA A 1 243 ? -12.164 -22.266 9.5 1 96.81 243 ALA A N 1
ATOM 1829 C CA . ALA A 1 243 ? -11.656 -21.281 8.555 1 96.81 243 ALA A CA 1
ATOM 1830 C C . ALA A 1 243 ? -12.797 -20.625 7.781 1 96.81 243 ALA A C 1
ATOM 1832 O O . ALA A 1 243 ? -13.836 -21.25 7.551 1 96.81 243 ALA A O 1
ATOM 1833 N N . ASP A 1 244 ? -12.617 -19.359 7.43 1 98 244 ASP A N 1
ATOM 1834 C CA . ASP A 1 244 ? -13.547 -18.656 6.551 1 98 244 ASP A CA 1
ATOM 1835 C C . ASP A 1 244 ? -13.266 -18.969 5.086 1 98 244 ASP A C 1
ATOM 1837 O O . ASP A 1 244 ? -14.133 -18.812 4.23 1 98 244 ASP A O 1
ATOM 1841 N N . LEU A 1 245 ? -12.039 -19.375 4.801 1 98.19 245 LEU A N 1
ATOM 1842 C CA . LEU A 1 245 ? -11.594 -19.734 3.457 1 98.19 245 LEU A CA 1
ATOM 1843 C C . LEU A 1 245 ? -10.422 -20.703 3.514 1 98.19 245 LEU A C 1
ATOM 1845 O O . LEU A 1 245 ? -9.492 -20.516 4.297 1 98.19 245 LEU A O 1
ATOM 1849 N N . ILE A 1 246 ? -10.555 -21.766 2.811 1 96.88 246 ILE A N 1
ATOM 1850 C CA . ILE A 1 246 ? -9.406 -22.609 2.49 1 96.88 246 ILE A CA 1
ATOM 1851 C C . ILE A 1 246 ? -8.781 -22.156 1.172 1 96.88 246 ILE A C 1
ATOM 1853 O O . ILE A 1 246 ? -9.422 -22.219 0.12 1 96.88 246 ILE A O 1
ATOM 1857 N N . LEU A 1 247 ? -7.57 -21.594 1.236 1 97.88 247 LEU A N 1
ATOM 1858 C CA . LEU A 1 247 ? -6.82 -21.141 0.07 1 97.88 247 LEU A CA 1
ATOM 1859 C C . LEU A 1 247 ? -5.695 -22.109 -0.262 1 97.88 247 LEU A C 1
ATOM 1861 O O . LEU A 1 247 ? -4.812 -22.359 0.566 1 97.88 247 LEU A O 1
ATOM 1865 N N . SER A 1 248 ? -5.742 -22.656 -1.437 1 95.56 248 SER A N 1
ATOM 1866 C CA . SER A 1 248 ? -4.715 -23.609 -1.821 1 95.56 248 SER A CA 1
ATOM 1867 C C . SER A 1 248 ? -3.938 -23.141 -3.043 1 95.56 248 SER A C 1
ATOM 1869 O O . SER A 1 248 ? -4.434 -22.312 -3.816 1 95.56 248 SER A O 1
ATOM 1871 N N . THR A 1 249 ? -2.725 -23.516 -3.143 1 95 249 THR A N 1
ATOM 1872 C CA . THR A 1 249 ? -1.924 -23.328 -4.348 1 95 249 THR A CA 1
ATOM 1873 C C . THR A 1 249 ? -1.502 -24.688 -4.926 1 95 249 THR A C 1
ATOM 1875 O O . THR A 1 249 ? -1.125 -25.594 -4.184 1 95 249 THR A O 1
ATOM 1878 N N . GLY A 1 250 ? -1.634 -24.75 -6.199 1 85.5 250 GLY A N 1
ATOM 1879 C CA . GLY A 1 250 ? -1.359 -26.016 -6.859 1 85.5 250 GLY A CA 1
ATOM 1880 C C . GLY A 1 250 ? -2.568 -26.938 -6.926 1 85.5 250 GLY A C 1
ATOM 1881 O O . GLY A 1 250 ? -3.637 -26.594 -6.414 1 85.5 250 GLY A O 1
ATOM 1882 N N . GLY A 1 251 ? -2.512 -28.109 -7.555 1 68.19 251 GLY A N 1
ATOM 1883 C CA . GLY A 1 251 ? -3.547 -29.125 -7.613 1 68.19 251 GLY A CA 1
ATOM 1884 C C . GLY A 1 251 ? -4.785 -28.672 -8.367 1 68.19 251 GLY A C 1
ATOM 1885 O O . GLY A 1 251 ? -5.895 -29.141 -8.086 1 68.19 251 GLY A O 1
ATOM 1886 N N . VAL A 1 252 ? -4.633 -27.609 -9.094 1 59.84 252 VAL A N 1
ATOM 1887 C CA . VAL A 1 252 ? -5.816 -27.047 -9.727 1 59.84 252 VAL A CA 1
ATOM 1888 C C . VAL A 1 252 ? -5.914 -27.531 -11.172 1 59.84 252 VAL A C 1
ATOM 1890 O O . VAL A 1 252 ? -6.594 -26.922 -12 1 59.84 252 VAL A O 1
ATOM 1893 N N . SER A 1 253 ? -5.125 -28.531 -11.438 1 58.91 253 SER A N 1
ATOM 1894 C CA . SER A 1 253 ? -5.23 -29.078 -12.789 1 58.91 253 SER A CA 1
ATOM 1895 C C . SER A 1 253 ? -5.977 -30.406 -12.797 1 58.91 253 SER A C 1
ATOM 1897 O O . SER A 1 253 ? -6.176 -31.016 -11.75 1 58.91 253 SER A O 1
ATOM 1899 N N . VAL A 1 254 ? -6.855 -30.656 -13.781 1 48.5 254 VAL A N 1
ATOM 1900 C CA . VAL A 1 254 ? -7.703 -31.812 -13.992 1 48.5 254 VAL A CA 1
ATOM 1901 C C . VAL A 1 254 ? -6.883 -33.094 -13.812 1 48.5 254 VAL A C 1
ATOM 1903 O O . VAL A 1 254 ? -7.41 -34.188 -13.953 1 48.5 254 VAL A O 1
ATOM 1906 N N . GLY A 1 255 ? -5.656 -32.906 -13.43 1 50.59 255 GLY A N 1
ATOM 1907 C CA . GLY A 1 255 ? -4.945 -34.156 -13.562 1 50.59 255 GLY A CA 1
ATOM 1908 C C . GLY A 1 255 ? -5.285 -35.156 -12.477 1 50.59 255 GLY A C 1
ATOM 1909 O O . GLY A 1 255 ? -5.84 -34.781 -11.438 1 50.59 255 GLY A O 1
ATOM 1910 N N . GLU A 1 256 ? -5.371 -36.469 -12.672 1 47.81 256 GLU A N 1
ATOM 1911 C CA . GLU A 1 256 ? -5.598 -37.688 -11.898 1 47.81 256 GLU A CA 1
ATOM 1912 C C . GLU A 1 256 ? -4.926 -37.594 -10.531 1 47.81 256 GLU A C 1
ATOM 1914 O O . GLU A 1 256 ? -5.355 -38.281 -9.586 1 47.81 256 GLU A O 1
ATOM 1919 N N . ALA A 1 257 ? -3.992 -36.719 -10.266 1 53.09 257 ALA A N 1
ATOM 1920 C CA . ALA A 1 257 ? -3.121 -36.906 -9.102 1 53.09 257 ALA A CA 1
ATOM 1921 C C . ALA A 1 257 ? -3.439 -35.875 -8.023 1 53.09 257 ALA A C 1
ATOM 1923 O O . ALA A 1 257 ? -2.688 -35.719 -7.059 1 53.09 257 ALA A O 1
ATOM 1924 N N . ASP A 1 258 ? -4.652 -35.219 -7.969 1 71.31 258 ASP A N 1
ATOM 1925 C CA . ASP A 1 258 ? -4.84 -34.156 -6.973 1 71.31 258 ASP A CA 1
ATOM 1926 C C . ASP A 1 258 ? -5.742 -34.625 -5.836 1 71.31 258 ASP A C 1
ATOM 1928 O O . ASP A 1 258 ? -6.945 -34.812 -6.023 1 71.31 258 ASP A O 1
ATOM 1932 N N . CYS A 1 259 ? -5.152 -35.062 -4.707 1 78.5 259 CYS A N 1
ATOM 1933 C CA . CYS A 1 259 ? -5.871 -35.562 -3.539 1 78.5 259 CYS A CA 1
ATOM 1934 C C . CYS A 1 259 ? -6.895 -34.531 -3.051 1 78.5 259 CYS A C 1
ATOM 1936 O O . CYS A 1 259 ? -8.016 -34.906 -2.689 1 78.5 259 CYS A O 1
ATOM 1938 N N . LEU A 1 260 ? -6.598 -33.281 -3.121 1 85.25 260 LEU A N 1
ATOM 1939 C CA . LEU A 1 260 ? -7.52 -32.25 -2.668 1 85.25 260 LEU A CA 1
ATOM 1940 C C . LEU A 1 260 ? -8.758 -32.188 -3.555 1 85.25 260 LEU A C 1
ATOM 1942 O O . LEU A 1 260 ? -9.883 -32.188 -3.055 1 85.25 260 LEU A O 1
ATOM 1946 N N . GLY A 1 261 ? -8.508 -32.188 -4.852 1 86.69 261 GLY A N 1
ATOM 1947 C CA . GLY A 1 261 ? -9.633 -32.188 -5.777 1 86.69 261 GLY A CA 1
ATOM 1948 C C . GLY A 1 261 ? -10.555 -33.406 -5.602 1 86.69 261 GLY A C 1
ATOM 1949 O O . GLY A 1 261 ? -11.773 -33.25 -5.629 1 86.69 261 GLY A O 1
ATOM 1950 N N . GLN A 1 262 ? -9.93 -34.531 -5.422 1 85.69 262 GLN A N 1
ATOM 1951 C CA . GLN A 1 262 ? -10.695 -35.75 -5.215 1 85.69 262 GLN A CA 1
ATOM 1952 C C . GLN A 1 262 ? -11.562 -35.656 -3.963 1 85.69 262 GLN A C 1
ATOM 1954 O O . GLN A 1 262 ? -12.75 -35.969 -3.996 1 85.69 262 GLN A O 1
ATOM 1959 N N . ILE A 1 263 ? -10.984 -35.219 -2.934 1 88.88 263 ILE A N 1
ATOM 1960 C CA . ILE A 1 263 ? -11.688 -35.125 -1.66 1 88.88 263 ILE A CA 1
ATOM 1961 C C . ILE A 1 263 ? -12.805 -34.094 -1.754 1 88.88 263 ILE A C 1
ATOM 1963 O O . ILE A 1 263 ? -13.898 -34.312 -1.225 1 88.88 263 ILE A O 1
ATOM 1967 N N . LEU A 1 264 ? -12.57 -32.969 -2.434 1 89.56 264 LEU A N 1
ATOM 1968 C CA . LEU A 1 264 ? -13.594 -31.953 -2.609 1 89.56 264 LEU A CA 1
ATOM 1969 C C . LEU A 1 264 ? -14.773 -32.5 -3.418 1 89.56 264 LEU A C 1
ATOM 1971 O O . LEU A 1 264 ? -15.93 -32.188 -3.113 1 89.56 264 LEU A O 1
ATOM 1975 N N . ARG A 1 265 ? -14.5 -33.312 -4.371 1 88.94 265 ARG A N 1
ATOM 1976 C CA . ARG A 1 265 ? -15.562 -33.906 -5.191 1 88.94 265 ARG A CA 1
ATOM 1977 C C . ARG A 1 265 ? -16.375 -34.906 -4.387 1 88.94 265 ARG A C 1
ATOM 1979 O O . ARG A 1 265 ? -17.609 -34.969 -4.531 1 88.94 265 ARG A O 1
ATOM 1986 N N . GLU A 1 266 ? -15.711 -35.594 -3.537 1 89.81 266 GLU A N 1
ATOM 1987 C CA . GLU A 1 266 ? -16.344 -36.656 -2.77 1 89.81 266 GLU A CA 1
ATOM 1988 C C . GLU A 1 266 ? -17.125 -36.094 -1.585 1 89.81 266 GLU A C 1
ATOM 1990 O O . GLU A 1 266 ? -18.203 -36.594 -1.245 1 89.81 266 GLU A O 1
ATOM 1995 N N . GLU A 1 267 ? -16.578 -35.125 -1.004 1 91.12 267 GLU A N 1
ATOM 1996 C CA . GLU A 1 267 ? -17.109 -34.719 0.292 1 91.12 267 GLU A CA 1
ATOM 1997 C C . GLU A 1 267 ? -17.5 -33.25 0.275 1 91.12 267 GLU A C 1
ATOM 1999 O O . GLU A 1 267 ? -17.891 -32.688 1.308 1 91.12 267 GLU A O 1
ATOM 2004 N N . GLY A 1 268 ? -17.469 -32.625 -0.855 1 91.25 268 GLY A N 1
ATOM 2005 C CA . GLY A 1 268 ? -17.812 -31.219 -1 1 91.25 268 GLY A CA 1
ATOM 2006 C C . GLY A 1 268 ? -18.266 -30.859 -2.398 1 91.25 268 GLY A C 1
ATOM 2007 O O . GLY A 1 268 ? -19.125 -31.531 -2.973 1 91.25 268 GLY A O 1
ATOM 2008 N N . GLU A 1 269 ? -17.891 -29.703 -2.783 1 92.06 269 GLU A N 1
ATOM 2009 C CA . GLU A 1 269 ? -18.156 -29.172 -4.117 1 92.06 269 GLU A CA 1
ATOM 2010 C C . GLU A 1 269 ? -16.891 -28.656 -4.773 1 92.06 269 GLU A C 1
ATOM 2012 O O . GLU A 1 269 ? -16.016 -28.094 -4.105 1 92.06 269 GLU A O 1
ATOM 2017 N N . LEU A 1 270 ? -16.781 -28.938 -5.992 1 91.88 270 LEU A N 1
ATOM 2018 C CA . LEU A 1 270 ? -15.617 -28.453 -6.715 1 91.88 270 LEU A CA 1
ATOM 2019 C C . LEU A 1 270 ? -15.984 -28.062 -8.141 1 91.88 270 LEU A C 1
ATOM 2021 O O . LEU A 1 270 ? -16.609 -28.828 -8.867 1 91.88 270 LEU A O 1
ATOM 2025 N N . ASP A 1 271 ? -15.727 -26.828 -8.422 1 90.75 271 ASP A N 1
ATOM 2026 C CA . ASP A 1 271 ? -15.773 -26.344 -9.797 1 90.75 271 ASP A CA 1
ATOM 2027 C C . ASP A 1 271 ? -14.398 -25.875 -10.266 1 90.75 271 ASP A C 1
ATOM 2029 O O . ASP A 1 271 ? -13.773 -25.031 -9.625 1 90.75 271 ASP A O 1
ATOM 2033 N N . LEU A 1 272 ? -13.992 -26.5 -11.266 1 88.69 272 LEU A N 1
ATOM 2034 C CA . LEU A 1 272 ? -12.758 -26.062 -11.898 1 88.69 272 LEU A CA 1
ATOM 2035 C C . LEU A 1 272 ? -13.047 -25.078 -13.031 1 88.69 272 LEU A C 1
ATOM 2037 O O . LEU A 1 272 ? -13.625 -25.453 -14.047 1 88.69 272 LEU A O 1
ATOM 2041 N N . TRP A 1 273 ? -12.57 -23.906 -12.766 1 92 273 TRP A N 1
ATOM 2042 C CA . TRP A 1 273 ? -12.75 -22.875 -13.781 1 92 273 TRP A CA 1
ATOM 2043 C C . TRP A 1 273 ? -11.531 -22.781 -14.688 1 92 273 TRP A C 1
ATOM 2045 O O . TRP A 1 273 ? -10.398 -22.938 -14.234 1 92 273 TRP A O 1
ATOM 2055 N N . LYS A 1 274 ? -11.758 -22.656 -15.953 1 94.5 274 LYS A N 1
ATOM 2056 C CA . LYS A 1 274 ? -10.734 -22.297 -16.938 1 94.5 274 LYS A CA 1
ATOM 2057 C C . LYS A 1 274 ? -10.906 -20.859 -17.422 1 94.5 274 LYS A C 1
ATOM 2059 O O . LYS A 1 274 ? -11.812 -20.562 -18.188 1 94.5 274 LYS A O 1
ATOM 2064 N N . LEU A 1 275 ? -9.984 -20.016 -16.969 1 96.19 275 LEU A N 1
ATOM 2065 C CA . LEU A 1 275 ? -10.117 -18.578 -17.219 1 96.19 275 LEU A CA 1
ATOM 2066 C C . LEU A 1 275 ? -9.406 -18.188 -18.5 1 96.19 275 LEU A C 1
ATOM 2068 O O . LEU A 1 275 ? -8.367 -18.75 -18.844 1 96.19 275 LEU A O 1
ATOM 2072 N N . ALA A 1 276 ? -9.969 -17.25 -19.188 1 96.69 276 ALA A N 1
ATOM 2073 C CA . ALA A 1 276 ? -9.305 -16.641 -20.328 1 96.69 276 ALA A CA 1
ATOM 2074 C C . ALA A 1 276 ? -8.266 -15.609 -19.891 1 96.69 276 ALA A C 1
ATOM 2076 O O . ALA A 1 276 ? -8.398 -14.422 -20.172 1 96.69 276 ALA A O 1
ATOM 2077 N N . ILE A 1 277 ? -7.223 -16.078 -19.219 1 96.88 277 ILE A N 1
ATOM 2078 C CA . ILE A 1 277 ? -6.23 -15.219 -18.594 1 96.88 277 ILE A CA 1
ATOM 2079 C C . ILE A 1 277 ? -4.84 -15.836 -18.734 1 96.88 277 ILE A C 1
ATOM 2081 O O . ILE A 1 277 ? -4.707 -17.062 -18.859 1 96.88 277 ILE A O 1
ATOM 2085 N N . LYS A 1 278 ? -3.859 -15.07 -18.844 1 96.38 278 LYS A N 1
ATOM 2086 C CA . LYS A 1 278 ? -2.457 -15.477 -18.797 1 96.38 278 LYS A CA 1
ATOM 2087 C C . LYS A 1 278 ? -1.636 -14.508 -17.938 1 96.38 278 LYS A C 1
ATOM 2089 O O . LYS A 1 278 ? -1.605 -13.305 -18.203 1 96.38 278 LYS A O 1
ATOM 2094 N N . PRO A 1 279 ? -0.957 -14.977 -16.984 1 96.19 279 PRO A N 1
ATOM 2095 C CA . PRO A 1 279 ? -1.007 -16.344 -16.469 1 96.19 279 PRO A CA 1
ATOM 2096 C C . PRO A 1 279 ? -2.227 -16.594 -15.586 1 96.19 279 PRO A C 1
ATOM 2098 O O . PRO A 1 279 ? -2.941 -15.648 -15.227 1 96.19 279 PRO A O 1
ATOM 2101 N N . GLY A 1 280 ? -2.512 -17.859 -15.234 1 94.88 280 GLY A N 1
ATOM 2102 C CA . GLY A 1 280 ? -3.5 -18.141 -14.211 1 94.88 280 GLY A CA 1
ATOM 2103 C C . GLY A 1 280 ? -4.77 -18.766 -14.758 1 94.88 280 GLY A C 1
ATOM 2104 O O . GLY A 1 280 ? -5.863 -18.516 -14.25 1 94.88 280 GLY A O 1
ATOM 2105 N N . LYS A 1 281 ? -4.719 -19.562 -15.734 1 93.75 281 LYS A N 1
ATOM 2106 C CA . LYS A 1 281 ? -5.867 -20.141 -16.422 1 93.75 281 LYS A CA 1
ATOM 2107 C C . LYS A 1 281 ? -6.707 -21 -15.484 1 93.75 281 LYS A C 1
ATOM 2109 O O . LYS A 1 281 ? -7.918 -20.812 -15.375 1 93.75 281 LYS A O 1
ATOM 2114 N N . PRO A 1 282 ? -6.133 -21.938 -14.805 1 93.12 282 PRO A N 1
ATOM 2115 C CA . PRO A 1 282 ? -6.965 -22.766 -13.938 1 93.12 282 PRO A CA 1
ATOM 2116 C C . PRO A 1 282 ? -7.23 -22.125 -12.578 1 93.12 282 PRO A C 1
ATOM 2118 O O . PRO A 1 282 ? -6.312 -21.578 -11.961 1 93.12 282 PRO A O 1
ATOM 2121 N N . LEU A 1 283 ? -8.43 -22.125 -12.102 1 95.06 283 LEU A N 1
ATOM 2122 C CA . LEU A 1 283 ? -8.844 -21.719 -10.766 1 95.06 283 LEU A CA 1
ATOM 2123 C C . LEU A 1 283 ? -9.875 -22.688 -10.195 1 95.06 283 LEU A C 1
ATOM 2125 O O . LEU A 1 283 ? -10.875 -22.984 -10.844 1 95.06 283 LEU A O 1
ATOM 2129 N N . THR A 1 284 ? -9.656 -23.156 -9.055 1 94.38 284 THR A N 1
ATOM 2130 C CA . THR A 1 284 ? -10.602 -24.031 -8.375 1 94.38 284 THR A CA 1
ATOM 2131 C C . THR A 1 284 ? -11.508 -23.234 -7.438 1 94.38 284 THR A C 1
ATOM 2133 O O . THR A 1 284 ? -11.031 -22.375 -6.684 1 94.38 284 THR A O 1
ATOM 2136 N N . VAL A 1 285 ? -12.758 -23.406 -7.559 1 95.62 285 VAL A N 1
ATOM 2137 C CA . VAL A 1 285 ? -13.734 -22.859 -6.629 1 95.62 285 VAL A CA 1
ATOM 2138 C C . VAL A 1 285 ? -14.625 -23.969 -6.086 1 95.62 285 VAL A C 1
ATOM 2140 O O . VAL A 1 285 ? -15.109 -24.812 -6.848 1 95.62 285 VAL A O 1
ATOM 2143 N N . GLY A 1 286 ? -14.711 -24.016 -4.793 1 94.19 286 GLY A N 1
ATOM 2144 C CA . GLY A 1 286 ? -15.516 -25.094 -4.211 1 94.19 286 GLY A CA 1
ATOM 2145 C C . GLY A 1 286 ? -15.805 -24.875 -2.736 1 94.19 286 GLY A C 1
ATOM 2146 O O . GLY A 1 286 ? -15.805 -23.734 -2.254 1 94.19 286 GLY A O 1
ATOM 2147 N N . ARG A 1 287 ? -16.188 -25.984 -2.117 1 94.56 287 ARG A N 1
ATOM 2148 C CA . ARG A 1 287 ? -16.453 -26.031 -0.685 1 94.56 287 ARG A CA 1
ATOM 2149 C C . ARG A 1 287 ? -16.062 -27.375 -0.089 1 94.56 287 ARG A C 1
ATOM 2151 O O . ARG A 1 287 ? -16.188 -28.406 -0.743 1 94.56 287 ARG A O 1
ATOM 2158 N N . TYR A 1 288 ? -15.547 -27.312 1.057 1 93.94 288 TYR A N 1
ATOM 2159 C CA . TYR A 1 288 ? -15.32 -28.5 1.873 1 93.94 288 TYR A CA 1
ATOM 2160 C C . TYR A 1 288 ? -16.109 -28.422 3.174 1 93.94 288 TYR A C 1
ATOM 2162 O O . TYR A 1 288 ? -15.805 -27.609 4.051 1 93.94 288 TYR A O 1
ATOM 2170 N N . ARG A 1 289 ? -17.156 -29.266 3.256 1 90.44 289 ARG A N 1
ATOM 2171 C CA . ARG A 1 289 ? -18.047 -29.266 4.414 1 90.44 289 ARG A CA 1
ATOM 2172 C C . ARG A 1 289 ? -18.531 -27.859 4.75 1 90.44 289 ARG A C 1
ATOM 2174 O O . ARG A 1 289 ? -18.438 -27.438 5.898 1 90.44 289 ARG A O 1
ATOM 2181 N N . GLY A 1 290 ? -18.859 -27.156 3.746 1 91.06 290 GLY A N 1
ATOM 2182 C CA . GLY A 1 290 ? -19.453 -25.844 3.9 1 91.06 290 GLY A CA 1
ATOM 2183 C C . GLY A 1 290 ? -18.453 -24.719 3.865 1 91.06 290 GLY A C 1
ATOM 2184 O O . GLY A 1 290 ? -18.812 -23.547 3.68 1 91.06 290 GLY A O 1
ATOM 2185 N N . VAL A 1 291 ? -17.172 -25 4.055 1 94.88 291 VAL A N 1
ATOM 2186 C CA . VAL A 1 291 ? -16.125 -23.969 4.051 1 94.88 291 VAL A CA 1
ATOM 2187 C C . VAL A 1 291 ? -15.711 -23.656 2.611 1 94.88 291 VAL A C 1
ATOM 2189 O O . VAL A 1 291 ? -15.359 -24.578 1.857 1 94.88 291 VAL A O 1
ATOM 2192 N N . PRO A 1 292 ? -15.758 -22.391 2.221 1 96.75 292 PRO A N 1
ATOM 2193 C CA . PRO A 1 292 ? -15.336 -22.047 0.859 1 96.75 292 PRO A CA 1
ATOM 2194 C C . PRO A 1 292 ? -13.875 -22.422 0.586 1 96.75 292 PRO A C 1
ATOM 2196 O O . PRO A 1 292 ? -13.031 -22.281 1.471 1 96.75 292 PRO A O 1
ATOM 2199 N N . VAL A 1 293 ? -13.648 -22.906 -0.67 1 95.94 293 VAL A N 1
ATOM 2200 C CA . VAL A 1 293 ? -12.312 -23.25 -1.129 1 95.94 293 VAL A CA 1
ATOM 2201 C C . VAL A 1 293 ? -11.984 -22.484 -2.408 1 95.94 293 VAL A C 1
ATOM 2203 O O . VAL A 1 293 ? -12.797 -22.438 -3.336 1 95.94 293 VAL A O 1
ATOM 2206 N N . ILE A 1 294 ? -10.875 -21.797 -2.467 1 97.38 294 ILE A N 1
ATOM 2207 C CA . ILE A 1 294 ? -10.297 -21.234 -3.688 1 97.38 294 ILE A CA 1
ATOM 2208 C C . ILE A 1 294 ? -8.906 -21.828 -3.918 1 97.38 294 ILE A C 1
ATOM 2210 O O . ILE A 1 294 ? -8.047 -21.766 -3.035 1 97.38 294 ILE A O 1
ATOM 2214 N N . GLY A 1 295 ? -8.773 -22.5 -4.996 1 96.25 295 GLY A N 1
ATOM 2215 C CA . GLY A 1 295 ? -7.48 -23.047 -5.383 1 96.25 295 GLY A CA 1
ATOM 2216 C C . GLY A 1 295 ? -6.809 -22.25 -6.488 1 96.25 295 GLY A C 1
ATOM 2217 O O . GLY A 1 295 ? -7.336 -22.156 -7.598 1 96.25 295 GLY A O 1
ATOM 2218 N N . LEU A 1 296 ? -5.609 -21.703 -6.176 1 97.19 296 LEU A N 1
ATOM 2219 C CA . LEU A 1 296 ? -4.824 -20.938 -7.133 1 97.19 296 LEU A CA 1
ATOM 2220 C C . LEU A 1 296 ? -3.857 -21.828 -7.895 1 97.19 296 LEU A C 1
ATOM 2222 O O . LEU A 1 296 ? -3.516 -22.922 -7.422 1 97.19 296 LEU A O 1
ATOM 2226 N N . PRO A 1 297 ? -3.402 -21.375 -9.078 1 94.69 297 PRO A N 1
ATOM 2227 C CA . PRO A 1 297 ? -2.355 -22.125 -9.773 1 94.69 297 PRO A CA 1
ATOM 2228 C C . PRO A 1 297 ? -1.075 -22.25 -8.953 1 94.69 297 PRO A C 1
ATOM 2230 O O . PRO A 1 297 ? -0.79 -21.391 -8.109 1 94.69 297 PRO A O 1
ATOM 2233 N N . GLY A 1 298 ? -0.318 -23.234 -9.297 1 93.38 298 GLY A N 1
ATOM 2234 C CA . GLY A 1 298 ? 0.893 -23.5 -8.539 1 93.38 298 GLY A CA 1
ATOM 2235 C C . GLY A 1 298 ? 2.066 -22.641 -8.969 1 93.38 298 GLY A C 1
ATOM 2236 O O . GLY A 1 298 ? 3.002 -22.438 -8.188 1 93.38 298 GLY A O 1
ATOM 2237 N N . ASN A 1 299 ? 2.086 -22.219 -10.273 1 94.31 299 ASN A N 1
ATOM 2238 C CA . ASN A 1 299 ? 3.148 -21.328 -10.711 1 94.31 299 ASN A CA 1
ATOM 2239 C C . ASN A 1 299 ? 3.092 -19.984 -9.977 1 94.31 299 ASN A C 1
ATOM 2241 O O . ASN A 1 299 ? 2.029 -19.375 -9.883 1 94.31 299 ASN A O 1
ATOM 2245 N N . PRO A 1 300 ? 4.172 -19.531 -9.5 1 96.25 300 PRO A N 1
ATOM 2246 C CA . PRO A 1 300 ? 4.172 -18.391 -8.586 1 96.25 300 PRO A CA 1
ATOM 2247 C C . PRO A 1 300 ? 3.574 -17.125 -9.211 1 96.25 300 PRO A C 1
ATOM 2249 O O . PRO A 1 300 ? 2.775 -16.438 -8.57 1 96.25 300 PRO A O 1
ATOM 2252 N N . ALA A 1 301 ? 3.934 -16.797 -10.445 1 96.56 301 ALA A N 1
ATOM 2253 C CA . ALA A 1 301 ? 3.377 -15.609 -11.086 1 96.56 301 ALA A CA 1
ATOM 2254 C C . ALA A 1 301 ? 1.872 -15.758 -11.297 1 96.56 301 ALA A C 1
ATOM 2256 O O . ALA A 1 301 ? 1.126 -14.781 -11.172 1 96.56 301 ALA A O 1
ATOM 2257 N N . SER A 1 302 ? 1.438 -16.969 -11.609 1 96.62 302 SER A N 1
ATOM 2258 C CA . SER A 1 302 ? 0.012 -17.25 -11.75 1 96.62 302 SER A CA 1
ATOM 2259 C C . SER A 1 302 ? -0.718 -17.062 -10.422 1 96.62 302 SER A C 1
ATOM 2261 O O . SER A 1 302 ? -1.797 -16.469 -10.383 1 96.62 302 SER A O 1
ATOM 2263 N N . SER A 1 303 ? -0.097 -17.594 -9.398 1 97.25 303 SER A N 1
ATOM 2264 C CA . SER A 1 303 ? -0.673 -17.469 -8.062 1 97.25 303 SER A CA 1
ATOM 2265 C C . SER A 1 303 ? -0.787 -16 -7.66 1 97.25 303 SER A C 1
ATOM 2267 O O . SER A 1 303 ? -1.815 -15.57 -7.129 1 97.25 303 SER A O 1
ATOM 2269 N N . LEU A 1 304 ? 0.228 -15.242 -7.957 1 97.75 304 LEU A N 1
ATOM 2270 C CA . LEU A 1 304 ? 0.264 -13.82 -7.629 1 97.75 304 LEU A CA 1
ATOM 2271 C C . LEU A 1 304 ? -0.854 -13.07 -8.344 1 97.75 304 LEU A C 1
ATOM 2273 O O . LEU A 1 304 ? -1.606 -12.32 -7.715 1 97.75 304 LEU A O 1
ATOM 2277 N N . VAL A 1 305 ? -1.044 -13.305 -9.586 1 98.31 305 VAL A N 1
ATOM 2278 C CA . VAL A 1 305 ? -2.016 -12.57 -10.398 1 98.31 305 VAL A CA 1
ATOM 2279 C C . VAL A 1 305 ? -3.432 -12.961 -9.977 1 98.31 305 VAL A C 1
ATOM 2281 O O . VAL A 1 305 ? -4.285 -12.094 -9.766 1 98.31 305 VAL A O 1
ATOM 2284 N N . THR A 1 306 ? -3.678 -14.234 -9.781 1 98.31 306 THR A N 1
ATOM 2285 C CA . THR A 1 306 ? -5.023 -14.703 -9.477 1 98.31 306 THR A CA 1
ATOM 2286 C C . THR A 1 306 ? -5.402 -14.352 -8.039 1 98.31 306 THR A C 1
ATOM 2288 O O . THR A 1 306 ? -6.57 -14.086 -7.746 1 98.31 306 THR A O 1
ATOM 2291 N N . PHE A 1 307 ? -4.402 -14.344 -7.125 1 98.56 307 PHE A N 1
ATOM 2292 C CA . PHE A 1 307 ? -4.707 -13.852 -5.789 1 98.56 307 PHE A CA 1
ATOM 2293 C C . PHE A 1 307 ? -5.07 -12.367 -5.832 1 98.56 307 PHE A C 1
ATOM 2295 O O . PHE A 1 307 ? -6.09 -11.961 -5.277 1 98.56 307 PHE A O 1
ATOM 2302 N N . ALA A 1 308 ? -4.273 -11.594 -6.508 1 98.44 308 ALA A N 1
ATOM 2303 C CA . ALA A 1 308 ? -4.434 -10.141 -6.559 1 98.44 308 ALA A CA 1
ATOM 2304 C C . ALA A 1 308 ? -5.793 -9.766 -7.141 1 98.44 308 ALA A C 1
ATOM 2306 O O . ALA A 1 308 ? -6.473 -8.883 -6.613 1 98.44 308 ALA A O 1
ATOM 2307 N N . LEU A 1 309 ? -6.184 -10.492 -8.195 1 98.19 309 LEU A N 1
ATOM 2308 C CA . LEU A 1 309 ? -7.289 -9.977 -8.992 1 98.19 309 LEU A CA 1
ATOM 2309 C C . LEU A 1 309 ? -8.578 -10.742 -8.703 1 98.19 309 LEU A C 1
ATOM 2311 O O . LEU A 1 309 ? -9.664 -10.297 -9.07 1 98.19 309 LEU A O 1
ATOM 2315 N N . LEU A 1 310 ? -8.484 -11.891 -7.996 1 98.44 310 LEU A N 1
ATOM 2316 C CA . LEU A 1 310 ? -9.68 -12.695 -7.797 1 98.44 310 LEU A CA 1
ATOM 2317 C C . LEU A 1 310 ? -9.867 -13.031 -6.32 1 98.44 310 LEU A C 1
ATOM 2319 O O . LEU A 1 310 ? -10.859 -12.633 -5.707 1 98.44 310 LEU A O 1
ATOM 2323 N N . ALA A 1 311 ? -8.883 -13.656 -5.656 1 98.56 311 ALA A N 1
ATOM 2324 C CA . ALA A 1 311 ? -9.039 -14.094 -4.27 1 98.56 311 ALA A CA 1
ATOM 2325 C C . ALA A 1 311 ? -9.117 -12.898 -3.326 1 98.56 311 ALA A C 1
ATOM 2327 O O . ALA A 1 311 ? -9.922 -12.891 -2.391 1 98.56 311 ALA A O 1
ATOM 2328 N N . ARG A 1 312 ? -8.273 -11.883 -3.535 1 98.62 312 ARG A N 1
ATOM 2329 C CA . ARG A 1 312 ? -8.242 -10.688 -2.699 1 98.62 312 ARG A CA 1
ATOM 2330 C C . ARG A 1 312 ? -9.586 -9.969 -2.732 1 98.62 312 ARG A C 1
ATOM 2332 O O . ARG A 1 312 ? -10.164 -9.672 -1.686 1 98.62 312 ARG A O 1
ATOM 2339 N N . PRO A 1 313 ? -10.141 -9.664 -3.932 1 98.62 313 PRO A N 1
ATOM 2340 C CA . PRO A 1 313 ? -11.453 -9.016 -3.969 1 98.62 313 PRO A CA 1
ATOM 2341 C C . PRO A 1 313 ? -12.539 -9.852 -3.285 1 98.62 313 PRO A C 1
ATOM 2343 O O . PRO A 1 313 ? -13.445 -9.297 -2.652 1 98.62 313 PRO A O 1
ATOM 2346 N N . TYR A 1 314 ? -12.453 -11.188 -3.422 1 98.69 314 TYR A N 1
ATOM 2347 C CA . TYR A 1 314 ? -13.406 -12.07 -2.76 1 98.69 314 TYR A CA 1
ATOM 2348 C C . TYR A 1 314 ? -13.375 -11.875 -1.248 1 98.69 314 TYR A C 1
ATOM 2350 O O . TYR A 1 314 ? -14.414 -11.68 -0.616 1 98.69 314 TYR A O 1
ATOM 2358 N N . LEU A 1 315 ? -12.188 -11.914 -0.682 1 98.56 315 LEU A N 1
ATOM 2359 C CA . LEU A 1 315 ? -12.023 -11.766 0.76 1 98.56 315 LEU A CA 1
ATOM 2360 C C . LEU A 1 315 ? -12.508 -10.398 1.23 1 98.56 315 LEU A C 1
ATOM 2362 O O . LEU A 1 315 ? -13.203 -10.297 2.242 1 98.56 315 LEU A O 1
ATOM 2366 N N . LEU A 1 316 ? -12.148 -9.336 0.504 1 98.5 316 LEU A N 1
ATOM 2367 C CA . LEU A 1 316 ? -12.562 -7.98 0.855 1 98.5 316 LEU A CA 1
ATOM 2368 C C . LEU A 1 316 ? -14.078 -7.855 0.83 1 98.5 316 LEU A C 1
ATOM 2370 O O . LEU A 1 316 ? -14.672 -7.242 1.723 1 98.5 316 LEU A O 1
ATOM 2374 N N . ARG A 1 317 ? -14.648 -8.461 -0.217 1 98.75 317 ARG A N 1
ATOM 2375 C CA . ARG A 1 317 ? -16.094 -8.398 -0.338 1 98.75 317 ARG A CA 1
ATOM 2376 C C . ARG A 1 317 ? -16.781 -9.109 0.825 1 98.75 317 ARG A C 1
ATOM 2378 O O . ARG A 1 317 ? -17.812 -8.664 1.315 1 98.75 317 ARG A O 1
ATOM 2385 N N . ARG A 1 318 ? -16.281 -10.195 1.301 1 98.62 318 ARG A N 1
ATOM 2386 C CA . ARG A 1 318 ? -16.844 -10.906 2.441 1 98.62 318 ARG A CA 1
ATOM 2387 C C . ARG A 1 318 ? -16.844 -10.031 3.689 1 98.62 318 ARG A C 1
ATOM 2389 O O . ARG A 1 318 ? -17.641 -10.242 4.605 1 98.62 318 ARG A O 1
ATOM 2396 N N . LEU A 1 319 ? -15.938 -9.07 3.729 1 98.44 319 LEU A N 1
ATOM 2397 C CA . LEU A 1 319 ? -15.828 -8.172 4.875 1 98.44 319 LEU A CA 1
ATOM 2398 C C . LEU A 1 319 ? -16.75 -6.965 4.715 1 98.44 319 LEU A C 1
ATOM 2400 O O . LEU A 1 319 ? -16.828 -6.121 5.609 1 98.44 319 LEU A O 1
ATOM 2404 N N . GLY A 1 320 ? -17.344 -6.82 3.543 1 98.31 320 GLY A N 1
ATOM 2405 C CA . GLY A 1 320 ? -18.266 -5.727 3.297 1 98.31 320 GLY A CA 1
ATOM 2406 C C . GLY A 1 320 ? -17.656 -4.598 2.49 1 98.31 320 GLY A C 1
ATOM 2407 O O . GLY A 1 320 ? -18.297 -3.561 2.287 1 98.31 320 GLY A O 1
ATOM 2408 N N . VAL A 1 321 ? -16.453 -4.766 2.023 1 98.31 321 VAL A N 1
ATOM 2409 C CA . VAL A 1 321 ? -15.836 -3.74 1.19 1 98.31 321 VAL A CA 1
ATOM 2410 C C . VAL A 1 321 ? -16.5 -3.711 -0.181 1 98.31 321 VAL A C 1
ATOM 2412 O O . VAL A 1 321 ? -16.656 -4.75 -0.832 1 98.31 321 VAL A O 1
ATOM 2415 N N . ARG A 1 322 ? -16.859 -2.592 -0.633 1 96.75 322 ARG A N 1
ATOM 2416 C CA . ARG A 1 322 ? -17.578 -2.484 -1.9 1 96.75 322 ARG A CA 1
ATOM 2417 C C . ARG A 1 322 ? -16.609 -2.273 -3.061 1 96.75 322 ARG A C 1
ATOM 2419 O O . ARG A 1 322 ? -16.703 -2.967 -4.078 1 96.75 322 ARG A O 1
ATOM 2426 N N . ALA A 1 323 ? -15.727 -1.301 -2.879 1 94.75 323 ALA A N 1
ATOM 2427 C CA . ALA A 1 323 ? -14.727 -1.04 -3.908 1 94.75 323 ALA A CA 1
ATOM 2428 C C . ALA A 1 323 ? -13.531 -1.977 -3.76 1 94.75 323 ALA A C 1
ATOM 2430 O O . ALA A 1 323 ? -12.555 -1.646 -3.082 1 94.75 323 ALA A O 1
ATOM 2431 N N . VAL A 1 324 ? -13.586 -3.123 -4.461 1 97.31 324 VAL A N 1
ATOM 2432 C CA . VAL A 1 324 ? -12.594 -4.16 -4.191 1 97.31 324 VAL A CA 1
ATOM 2433 C C . VAL A 1 324 ? -11.547 -4.18 -5.305 1 97.31 324 VAL A C 1
ATOM 2435 O O . VAL A 1 324 ? -10.492 -4.797 -5.164 1 97.31 324 VAL A O 1
ATOM 2438 N N . MET A 1 325 ? -11.75 -3.506 -6.438 1 96.56 325 MET A N 1
ATOM 2439 C CA . MET A 1 325 ? -10.797 -3.52 -7.547 1 96.56 325 MET A CA 1
ATOM 2440 C C . MET A 1 325 ? -9.68 -2.502 -7.32 1 96.56 325 MET A C 1
ATOM 2442 O O . MET A 1 325 ? -9.93 -1.402 -6.824 1 96.56 325 MET A O 1
ATOM 2446 N N . PRO A 1 326 ? -8.461 -2.842 -7.672 1 96.81 326 PRO A N 1
ATOM 2447 C CA . PRO A 1 326 ? -7.375 -1.865 -7.566 1 96.81 326 PRO A CA 1
ATOM 2448 C C . PRO A 1 326 ? -7.512 -0.723 -8.57 1 96.81 326 PRO A C 1
ATOM 2450 O O . PRO A 1 326 ? -8.102 -0.902 -9.641 1 96.81 326 PRO A O 1
ATOM 2453 N N . LEU A 1 327 ? -6.953 0.453 -8.172 1 96.62 327 LEU A N 1
ATOM 2454 C CA . LEU A 1 327 ? -6.82 1.505 -9.172 1 96.62 327 LEU A CA 1
ATOM 2455 C C . LEU A 1 327 ? -5.883 1.069 -10.297 1 96.62 327 LEU A C 1
ATOM 2457 O O . LEU A 1 327 ? -4.898 0.367 -10.055 1 96.62 327 LEU A O 1
ATOM 2461 N N . ALA A 1 328 ? -6.234 1.423 -11.445 1 97.56 328 ALA A N 1
ATOM 2462 C CA . ALA A 1 328 ? -5.41 1.209 -12.633 1 97.56 328 ALA A CA 1
ATOM 2463 C C . ALA A 1 328 ? -5.238 2.504 -13.422 1 97.56 328 ALA A C 1
ATOM 2465 O O . ALA A 1 328 ? -6.059 3.42 -13.305 1 97.56 328 ALA A O 1
ATOM 2466 N N . PHE A 1 329 ? -4.176 2.568 -14.18 1 98.06 329 PHE A N 1
ATOM 2467 C CA . PHE A 1 329 ? -3.83 3.812 -14.859 1 98.06 329 PHE A CA 1
ATOM 2468 C C . PHE A 1 329 ? -3.443 3.547 -16.312 1 98.06 329 PHE A C 1
ATOM 2470 O O . PHE A 1 329 ? -2.809 2.535 -16.609 1 98.06 329 PHE A O 1
ATOM 2477 N N . GLN A 1 330 ? -3.824 4.449 -17.188 1 97.88 330 GLN A N 1
ATOM 2478 C CA . GLN A 1 330 ? -3.371 4.387 -18.578 1 97.88 330 GLN A CA 1
ATOM 2479 C C . GLN A 1 330 ? -1.954 4.938 -18.719 1 97.88 330 GLN A C 1
ATOM 2481 O O . GLN A 1 330 ? -1.686 6.078 -18.344 1 97.88 330 GLN A O 1
ATOM 2486 N N . VAL A 1 331 ? -1.044 4.16 -19.203 1 98.19 331 VAL A N 1
ATOM 2487 C CA . VAL A 1 331 ? 0.332 4.594 -19.438 1 98.19 331 VAL A CA 1
ATOM 2488 C C . VAL A 1 331 ? 0.788 4.172 -20.828 1 98.19 331 VAL A C 1
ATOM 2490 O O . VAL A 1 331 ? 0.24 3.23 -21.406 1 98.19 331 VAL A O 1
ATOM 2493 N N . PRO A 1 332 ? 1.764 4.867 -21.406 1 98.44 332 PRO A N 1
ATOM 2494 C CA . PRO A 1 332 ? 2.279 4.43 -22.703 1 98.44 332 PRO A CA 1
ATOM 2495 C C . PRO A 1 332 ? 3.066 3.123 -22.609 1 98.44 332 PRO A C 1
ATOM 2497 O O . PRO A 1 332 ? 3.818 2.912 -21.656 1 98.44 332 PRO A O 1
ATOM 2500 N N . ALA A 1 333 ? 2.916 2.285 -23.641 1 98.62 333 ALA A N 1
ATOM 2501 C CA . ALA A 1 333 ? 3.684 1.048 -23.734 1 98.62 333 ALA A CA 1
ATOM 2502 C C . ALA A 1 333 ? 5.129 1.328 -24.125 1 98.62 333 ALA A C 1
ATOM 2504 O O . ALA A 1 333 ? 5.383 2.049 -25.094 1 98.62 333 ALA A O 1
ATOM 2505 N N . GLY A 1 334 ? 6.07 0.882 -23.344 1 98.5 334 GLY A N 1
ATOM 2506 C CA . GLY A 1 334 ? 7.465 0.876 -23.75 1 98.5 334 GLY A CA 1
ATOM 2507 C C . GLY A 1 334 ? 7.863 -0.381 -24.5 1 98.5 334 GLY A C 1
ATOM 2508 O O . GLY A 1 334 ? 9.016 -0.812 -24.438 1 98.5 334 GLY A O 1
ATOM 2509 N N . PHE A 1 335 ? 6.941 -1.097 -25.078 1 98.06 335 PHE A N 1
ATOM 2510 C CA . PHE A 1 335 ? 7.121 -2.342 -25.812 1 98.06 335 PHE A CA 1
ATOM 2511 C C . PHE A 1 335 ? 6.141 -2.428 -26.969 1 98.06 335 PHE A C 1
ATOM 2513 O O . PHE A 1 335 ? 5.203 -1.635 -27.062 1 98.06 335 PHE A O 1
ATOM 2520 N N . ALA A 1 336 ? 6.43 -3.322 -27.859 1 97.62 336 ALA A N 1
ATOM 2521 C CA . ALA A 1 336 ? 5.488 -3.67 -28.922 1 97.62 336 ALA A CA 1
ATOM 2522 C C . ALA A 1 336 ? 4.84 -5.023 -28.656 1 97.62 336 ALA A C 1
ATOM 2524 O O . ALA A 1 336 ? 5.414 -5.875 -27.969 1 97.62 336 ALA A O 1
ATOM 2525 N N . TRP A 1 337 ? 3.658 -5.172 -29.031 1 96.19 337 TRP A N 1
ATOM 2526 C CA . TRP A 1 337 ? 2.871 -6.398 -28.953 1 96.19 337 TRP A CA 1
ATOM 2527 C C . TRP A 1 337 ? 2.27 -6.742 -30.312 1 96.19 337 TRP A C 1
ATOM 2529 O O . TRP A 1 337 ? 1.121 -6.395 -30.594 1 96.19 337 TRP A O 1
ATOM 2539 N N . SER A 1 338 ? 2.963 -7.527 -31.094 1 94.88 338 SER A N 1
ATOM 2540 C CA . SER A 1 338 ? 2.654 -7.648 -32.5 1 94.88 338 SER A CA 1
ATOM 2541 C C . SER A 1 338 ? 1.709 -8.82 -32.781 1 94.88 338 SER A C 1
ATOM 2543 O O . SER A 1 338 ? 1.013 -8.844 -33.781 1 94.88 338 SER A O 1
ATOM 2545 N N . LYS A 1 339 ? 1.648 -9.766 -31.891 1 94.06 339 LYS A N 1
ATOM 2546 C CA . LYS A 1 339 ? 0.772 -10.922 -32.062 1 94.06 339 LYS A CA 1
ATOM 2547 C C . LYS A 1 339 ? -0.365 -10.906 -31.047 1 94.06 339 LYS A C 1
ATOM 2549 O O . LYS A 1 339 ? -0.125 -10.984 -29.844 1 94.06 339 LYS A O 1
ATOM 2554 N N . PRO A 1 340 ? -1.562 -10.797 -31.578 1 93.88 340 PRO A N 1
ATOM 2555 C CA . PRO A 1 340 ? -2.689 -10.805 -30.641 1 93.88 340 PRO A CA 1
ATOM 2556 C C . PRO A 1 340 ? -2.885 -12.156 -29.953 1 93.88 340 PRO A C 1
ATOM 2558 O O . PRO A 1 340 ? -2.684 -13.203 -30.578 1 93.88 340 PRO A O 1
ATOM 2561 N N . GLY A 1 341 ? -3.244 -12.148 -28.766 1 92.81 341 GLY A N 1
ATOM 2562 C CA . GLY A 1 341 ? -3.572 -13.359 -28.031 1 92.81 341 GLY A CA 1
ATOM 2563 C C . GLY A 1 341 ? -5.059 -13.508 -27.766 1 92.81 341 GLY A C 1
ATOM 2564 O O . GLY A 1 341 ? -5.805 -12.531 -27.812 1 92.81 341 GLY A O 1
ATOM 2565 N N . LYS A 1 342 ? -5.461 -14.711 -27.422 1 93.5 342 LYS A N 1
ATOM 2566 C CA . LYS A 1 342 ? -6.875 -15 -27.188 1 93.5 342 LYS A CA 1
ATOM 2567 C C . LYS A 1 342 ? -7.227 -14.844 -25.719 1 93.5 342 LYS A C 1
ATOM 2569 O O . LYS A 1 342 ? -8.398 -14.945 -25.344 1 93.5 342 LYS A O 1
ATOM 2574 N N . ARG A 1 343 ? -6.301 -14.617 -24.891 1 96 343 ARG A N 1
ATOM 2575 C CA . ARG A 1 343 ? -6.508 -14.477 -23.453 1 96 343 ARG A CA 1
ATOM 2576 C C . ARG A 1 343 ? -6.027 -13.117 -22.969 1 96 343 ARG A C 1
ATOM 2578 O O . ARG A 1 343 ? -5.137 -12.516 -23.562 1 96 343 ARG A O 1
ATOM 2585 N N . ARG A 1 344 ? -6.73 -12.664 -21.891 1 96.81 344 ARG A N 1
ATOM 2586 C CA . ARG A 1 344 ? -6.238 -11.477 -21.188 1 96.81 344 ARG A CA 1
ATOM 2587 C C . ARG A 1 344 ? -4.867 -11.734 -20.578 1 96.81 344 ARG A C 1
ATOM 2589 O O . ARG A 1 344 ? -4.672 -12.727 -19.875 1 96.81 344 ARG A O 1
ATOM 2596 N N . GLU A 1 345 ? -3.947 -10.867 -20.875 1 97.81 345 GLU A N 1
ATOM 2597 C CA . GLU A 1 345 ? -2.615 -11.094 -20.328 1 97.81 345 GLU A CA 1
ATOM 2598 C C . GLU A 1 345 ? -2.268 -10.047 -19.281 1 97.81 345 GLU A C 1
ATOM 2600 O O . GLU A 1 345 ? -2.562 -8.859 -19.453 1 97.81 345 GLU A O 1
ATOM 2605 N N . TYR A 1 346 ? -1.77 -10.422 -18.203 1 98.44 346 TYR A N 1
ATOM 2606 C CA . TYR A 1 346 ? -1.222 -9.578 -17.141 1 98.44 346 TYR A CA 1
ATOM 2607 C C . TYR A 1 346 ? 0.292 -9.742 -17.047 1 98.44 346 TYR A C 1
ATOM 2609 O O . TYR A 1 346 ? 0.785 -10.742 -16.531 1 98.44 346 TYR A O 1
ATOM 2617 N N . LEU A 1 347 ? 1.013 -8.719 -17.484 1 98.56 347 LEU A N 1
ATOM 2618 C CA . LEU A 1 347 ? 2.459 -8.789 -17.656 1 98.56 347 LEU A CA 1
ATOM 2619 C C . LEU A 1 347 ? 3.176 -7.988 -16.562 1 98.56 347 LEU A C 1
ATOM 2621 O O . LEU A 1 347 ? 2.783 -6.863 -16.266 1 98.56 347 LEU A O 1
ATOM 2625 N N . ARG A 1 348 ? 4.156 -8.602 -15.961 1 98.81 348 ARG A N 1
ATOM 2626 C CA . ARG A 1 348 ? 4.973 -7.898 -14.977 1 98.81 348 ARG A CA 1
ATOM 2627 C C . ARG A 1 348 ? 5.812 -6.809 -15.641 1 98.81 348 ARG A C 1
ATOM 2629 O O . ARG A 1 348 ? 6.543 -7.078 -16.594 1 98.81 348 ARG A O 1
ATOM 2636 N N . ALA A 1 349 ? 5.715 -5.586 -15.094 1 98.88 349 ALA A N 1
ATOM 2637 C CA . ALA A 1 349 ? 6.332 -4.441 -15.758 1 98.88 349 ALA A CA 1
ATOM 2638 C C . ALA A 1 349 ? 6.832 -3.418 -14.75 1 98.88 349 ALA A C 1
ATOM 2640 O O . ALA A 1 349 ? 6.406 -3.418 -13.594 1 98.88 349 ALA A O 1
ATOM 2641 N N . ARG A 1 350 ? 7.789 -2.607 -15.141 1 98.56 350 ARG A N 1
ATOM 2642 C CA . ARG A 1 350 ? 8.219 -1.404 -14.43 1 98.56 350 ARG A CA 1
ATOM 2643 C C . ARG A 1 350 ? 7.836 -0.147 -15.203 1 98.56 350 ARG A C 1
ATOM 2645 O O . ARG A 1 350 ? 7.625 -0.197 -16.422 1 98.56 350 ARG A O 1
ATOM 2652 N N . LEU A 1 351 ? 7.629 0.891 -14.508 1 97.94 351 LEU A N 1
ATOM 2653 C CA . LEU A 1 351 ? 7.488 2.189 -15.148 1 97.94 351 LEU A CA 1
ATOM 2654 C C . LEU A 1 351 ? 8.836 2.885 -15.273 1 97.94 351 LEU A C 1
ATOM 2656 O O . LEU A 1 351 ? 9.484 3.18 -14.266 1 97.94 351 LEU A O 1
ATOM 2660 N N . GLU A 1 352 ? 9.289 3.074 -16.406 1 96.75 352 GLU A N 1
ATOM 2661 C CA . GLU A 1 352 ? 10.508 3.814 -16.703 1 96.75 352 GLU A CA 1
ATOM 2662 C C . GLU A 1 352 ? 10.211 5.074 -17.516 1 96.75 352 GLU A C 1
ATOM 2664 O O . GLU A 1 352 ? 9.766 4.988 -18.656 1 96.75 352 GLU A O 1
ATOM 2669 N N . ASN A 1 353 ? 10.461 6.246 -16.938 1 92.75 353 ASN A N 1
ATOM 2670 C CA . ASN A 1 353 ? 10.156 7.531 -17.547 1 92.75 353 ASN A CA 1
ATOM 2671 C C . ASN A 1 353 ? 8.695 7.617 -17.984 1 92.75 353 ASN A C 1
ATOM 2673 O O . ASN A 1 353 ? 8.406 8.031 -19.109 1 92.75 353 ASN A O 1
ATOM 2677 N N . GLY A 1 354 ? 7.875 7.047 -17.219 1 93.5 354 GLY A N 1
ATOM 2678 C CA . GLY A 1 354 ? 6.441 7.137 -17.453 1 93.5 354 GLY A CA 1
ATOM 2679 C C . GLY A 1 354 ? 5.918 6.074 -18.406 1 93.5 354 GLY A C 1
ATOM 2680 O O . GLY A 1 354 ? 4.719 6.008 -18.672 1 93.5 354 GLY A O 1
ATOM 2681 N N . ARG A 1 355 ? 6.801 5.207 -18.906 1 97.69 355 ARG A N 1
ATOM 2682 C CA . ARG A 1 355 ? 6.395 4.16 -19.828 1 97.69 355 ARG A CA 1
ATOM 2683 C C . ARG A 1 355 ? 6.504 2.781 -19.188 1 97.69 355 ARG A C 1
ATOM 2685 O O . ARG A 1 355 ? 7.426 2.521 -18.422 1 97.69 355 ARG A O 1
ATOM 2692 N N . ALA A 1 356 ? 5.625 1.914 -19.578 1 98.69 356 ALA A N 1
ATOM 2693 C CA . ALA A 1 356 ? 5.66 0.555 -19.047 1 98.69 356 ALA A CA 1
ATOM 2694 C C . ALA A 1 356 ? 6.656 -0.312 -19.812 1 98.69 356 ALA A C 1
ATOM 2696 O O . ALA A 1 356 ? 6.543 -0.474 -21.031 1 98.69 356 ALA A O 1
ATOM 2697 N N . VAL A 1 357 ? 7.621 -0.82 -19.141 1 98.75 357 VAL A N 1
ATOM 2698 C CA . VAL A 1 357 ? 8.602 -1.735 -19.719 1 98.75 357 VAL A CA 1
ATOM 2699 C C . VAL A 1 357 ? 8.422 -3.127 -19.125 1 98.75 357 VAL A C 1
ATOM 2701 O O . VAL A 1 357 ? 8.367 -3.279 -17.891 1 98.75 357 VAL A O 1
ATOM 2704 N N . LEU A 1 358 ? 8.398 -4.141 -20 1 98.62 358 LEU A N 1
ATOM 2705 C CA . LEU A 1 358 ? 8.102 -5.496 -19.547 1 98.62 358 LEU A CA 1
ATOM 2706 C C . LEU A 1 358 ? 9.367 -6.191 -19.062 1 98.62 358 LEU A C 1
ATOM 2708 O O . LEU A 1 358 ? 10.453 -5.98 -19.609 1 98.62 358 LEU A O 1
ATOM 2712 N N . TYR A 1 359 ? 9.211 -6.961 -18.016 1 98.31 359 TYR A N 1
ATOM 2713 C CA . TYR A 1 359 ? 10.266 -7.926 -17.719 1 98.31 359 TYR A CA 1
ATOM 2714 C C . TYR A 1 359 ? 10.461 -8.898 -18.875 1 98.31 359 TYR A C 1
ATOM 2716 O O . TYR A 1 359 ? 9.484 -9.375 -19.453 1 98.31 359 TYR A O 1
ATOM 2724 N N . PRO A 1 360 ? 11.594 -9.242 -19.234 1 96.69 360 PRO A N 1
ATOM 2725 C CA . PRO A 1 360 ? 11.836 -10.016 -20.453 1 96.69 360 PRO A CA 1
ATOM 2726 C C . PRO A 1 360 ? 11.234 -11.422 -20.375 1 96.69 360 PRO A C 1
ATOM 2728 O O . PRO A 1 360 ? 10.688 -11.906 -21.375 1 96.69 360 PRO A O 1
ATOM 2731 N N . ASN A 1 361 ? 11.367 -12.094 -19.25 1 96.81 361 ASN A N 1
ATOM 2732 C CA . ASN A 1 361 ? 10.828 -13.438 -19.062 1 96.81 361 ASN A CA 1
ATOM 2733 C C . ASN A 1 361 ? 9.492 -13.414 -18.328 1 96.81 361 ASN A C 1
ATOM 2735 O O . ASN A 1 361 ? 9.445 -13.242 -17.109 1 96.81 361 ASN A O 1
ATOM 2739 N N . GLN A 1 362 ? 8.398 -13.625 -19.078 1 96.25 362 GLN A N 1
ATOM 2740 C CA . GLN A 1 362 ? 7.047 -13.523 -18.547 1 96.25 362 GLN A CA 1
ATOM 2741 C C . GLN A 1 362 ? 6.473 -14.898 -18.219 1 96.25 362 GLN A C 1
ATOM 2743 O O . GLN A 1 362 ? 5.262 -15.039 -18.031 1 96.25 362 GLN A O 1
ATOM 2748 N N . SER A 1 363 ? 7.332 -15.938 -18.188 1 94.75 363 SER A N 1
ATOM 2749 C CA . SER A 1 363 ? 6.855 -17.281 -17.859 1 94.75 363 SER A CA 1
ATOM 2750 C C . SER A 1 363 ? 6.16 -17.297 -16.5 1 94.75 363 SER A C 1
ATOM 2752 O O . SER A 1 363 ? 6.586 -16.625 -15.57 1 94.75 363 SER A O 1
ATOM 2754 N N . PRO A 1 364 ? 5.105 -18.078 -16.344 1 92.81 364 PRO A N 1
ATOM 2755 C CA . PRO A 1 364 ? 4.305 -18.109 -15.125 1 92.81 364 PRO A CA 1
ATOM 2756 C C . PRO A 1 364 ? 5.105 -18.562 -13.906 1 92.81 364 PRO A C 1
ATOM 2758 O O . PRO A 1 364 ? 4.695 -18.312 -12.766 1 92.81 364 PRO A O 1
ATOM 2761 N N . GLY A 1 365 ? 6.195 -19.203 -14.102 1 92.69 365 GLY A N 1
ATOM 2762 C CA . GLY A 1 365 ? 6.992 -19.703 -12.984 1 92.69 365 GLY A CA 1
ATOM 2763 C C . GLY A 1 365 ? 8.016 -18.703 -12.5 1 92.69 365 GLY A C 1
ATOM 2764 O O . GLY A 1 365 ? 8.656 -18.906 -11.461 1 92.69 365 GLY A O 1
ATOM 2765 N N . VAL A 1 366 ? 8.164 -17.578 -13.18 1 94.56 366 VAL A N 1
ATOM 2766 C CA . VAL A 1 366 ? 9.266 -16.656 -12.922 1 94.56 366 VAL A CA 1
ATOM 2767 C C . VAL A 1 366 ? 8.836 -15.617 -11.883 1 94.56 366 VAL A C 1
ATOM 2769 O O . VAL A 1 366 ? 8.352 -14.539 -12.242 1 94.56 366 VAL A O 1
ATOM 2772 N N . LEU A 1 367 ? 9.086 -15.898 -10.625 1 96.94 367 LEU A N 1
ATOM 2773 C CA . LEU A 1 367 ? 8.711 -15.023 -9.516 1 96.94 367 LEU A CA 1
ATOM 2774 C C . LEU A 1 367 ? 9.625 -13.797 -9.453 1 96.94 367 LEU A C 1
ATOM 2776 O O . LEU A 1 367 ? 9.211 -12.734 -8.984 1 96.94 367 LEU A O 1
ATOM 2780 N N . LEU A 1 368 ? 10.844 -13.93 -9.969 1 97.94 368 LEU A N 1
ATOM 2781 C CA . LEU A 1 368 ? 11.781 -12.812 -10.016 1 97.94 368 LEU A CA 1
ATOM 2782 C C . LEU A 1 368 ? 11.172 -11.625 -10.773 1 97.94 368 LEU A C 1
ATOM 2784 O O . LEU A 1 368 ? 11.406 -10.477 -10.406 1 97.94 368 LEU A O 1
ATOM 2788 N N . SER A 1 369 ? 10.406 -11.906 -11.789 1 97.94 369 SER A N 1
ATOM 2789 C CA . SER A 1 369 ? 9.75 -10.859 -12.562 1 97.94 369 SER A CA 1
ATOM 2790 C C . SER A 1 369 ? 8.805 -10.039 -11.695 1 97.94 369 SER A C 1
ATOM 2792 O O . SER A 1 369 ? 8.711 -8.82 -11.852 1 97.94 369 SER A O 1
ATOM 2794 N N . ALA A 1 370 ? 8.125 -10.688 -10.766 1 97.38 370 ALA A N 1
ATOM 2795 C CA . ALA A 1 370 ? 7.195 -9.992 -9.875 1 97.38 370 ALA A CA 1
ATOM 2796 C C . ALA A 1 370 ? 7.945 -9.18 -8.82 1 97.38 370 ALA A C 1
ATOM 2798 O O . ALA A 1 370 ? 7.523 -8.078 -8.461 1 97.38 370 ALA A O 1
ATOM 2799 N N . ALA A 1 371 ? 9.016 -9.727 -8.305 1 97.56 371 ALA A N 1
ATOM 2800 C CA . ALA A 1 371 ? 9.836 -9.008 -7.34 1 97.56 371 ALA A CA 1
ATOM 2801 C C . ALA A 1 371 ? 10.477 -7.773 -7.973 1 97.56 371 ALA A C 1
ATOM 2803 O O . ALA A 1 371 ? 10.727 -6.777 -7.293 1 97.56 371 ALA A O 1
ATOM 2804 N N . TRP A 1 372 ? 10.672 -7.875 -9.258 1 97.56 372 TRP A N 1
ATOM 2805 C CA . TRP A 1 372 ? 11.273 -6.809 -10.055 1 97.56 372 TRP A CA 1
ATOM 2806 C C . TRP A 1 372 ? 10.234 -5.754 -10.422 1 97.56 372 TRP A C 1
ATOM 2808 O O . TRP A 1 372 ? 10.547 -4.566 -10.5 1 97.56 372 TRP A O 1
ATOM 2818 N N . ALA A 1 373 ? 9.07 -6.043 -10.539 1 98.25 373 ALA A N 1
ATOM 2819 C CA . ALA A 1 373 ? 8.031 -5.25 -11.195 1 98.25 373 ALA A CA 1
ATOM 2820 C C . ALA A 1 373 ? 7.477 -4.184 -10.258 1 98.25 373 ALA A C 1
ATOM 2822 O O . ALA A 1 373 ? 7.434 -4.383 -9.039 1 98.25 373 ALA A O 1
ATOM 2823 N N . ASP A 1 374 ? 6.977 -3.055 -10.859 1 97.81 374 ASP A N 1
ATOM 2824 C CA . ASP A 1 374 ? 6.188 -2.041 -10.164 1 97.81 374 ASP A CA 1
ATOM 2825 C C . ASP A 1 374 ? 4.699 -2.375 -10.211 1 97.81 374 ASP A C 1
ATOM 2827 O O . ASP A 1 374 ? 3.916 -1.858 -9.414 1 97.81 374 ASP A O 1
ATOM 2831 N N . GLY A 1 375 ? 4.391 -3.115 -11.219 1 98.44 375 GLY A N 1
ATOM 2832 C CA . GLY A 1 375 ? 2.982 -3.416 -11.43 1 98.44 375 GLY A CA 1
ATOM 2833 C C . GLY A 1 375 ? 2.746 -4.375 -12.578 1 98.44 375 GLY A C 1
ATOM 2834 O O . GLY A 1 375 ? 3.66 -5.086 -13 1 98.44 375 GLY A O 1
ATOM 2835 N N . LEU A 1 376 ? 1.462 -4.531 -13 1 98.75 376 LEU A N 1
ATOM 2836 C CA . LEU A 1 376 ? 1.011 -5.41 -14.078 1 98.75 376 LEU A CA 1
ATOM 2837 C C . LEU A 1 376 ? 0.444 -4.602 -15.234 1 98.75 376 LEU A C 1
ATOM 2839 O O . LEU A 1 376 ? -0.391 -3.717 -15.031 1 98.75 376 LEU A O 1
ATOM 2843 N N . VAL A 1 377 ? 0.91 -4.875 -16.406 1 98.75 377 VAL A N 1
ATOM 2844 C CA . VAL A 1 377 ? 0.282 -4.367 -17.625 1 98.75 377 VAL A CA 1
ATOM 2845 C C . VAL A 1 377 ? -0.82 -5.32 -18.078 1 98.75 377 VAL A C 1
ATOM 2847 O O . VAL A 1 377 ? -0.602 -6.531 -18.172 1 98.75 377 VAL A O 1
ATOM 2850 N N . GLU A 1 378 ? -1.908 -4.809 -18.297 1 98.31 378 GLU A N 1
ATOM 2851 C CA . GLU A 1 378 ? -3.031 -5.582 -18.828 1 98.31 378 GLU A CA 1
ATOM 2852 C C . GLU A 1 378 ? -3.123 -5.457 -20.344 1 98.31 378 GLU A C 1
ATOM 2854 O O . GLU A 1 378 ? -3.285 -4.355 -20.875 1 98.31 378 GLU A O 1
ATOM 2859 N N . VAL A 1 379 ? -3.02 -6.535 -21.047 1 97.75 379 VAL A N 1
ATOM 2860 C CA . VAL A 1 379 ? -3.205 -6.574 -22.484 1 97.75 379 VAL A CA 1
ATOM 2861 C C . VAL A 1 379 ? -4.523 -7.27 -22.828 1 97.75 379 VAL A C 1
ATOM 2863 O O . VAL A 1 379 ? -4.691 -8.461 -22.547 1 97.75 379 VAL A O 1
ATOM 2866 N N . ILE A 1 380 ? -5.371 -6.594 -23.453 1 96.38 380 ILE A N 1
ATOM 2867 C CA . ILE A 1 380 ? -6.703 -7.078 -23.797 1 96.38 380 ILE A CA 1
ATOM 2868 C C . ILE A 1 380 ? -6.613 -8.102 -24.922 1 96.38 380 ILE A C 1
ATOM 2870 O O . ILE A 1 380 ? -5.742 -8.008 -25.781 1 96.38 380 ILE A O 1
ATOM 2874 N N . GLU A 1 381 ? -7.508 -9.023 -24.906 1 95.69 381 GLU A N 1
ATOM 2875 C CA . GLU A 1 381 ? -7.562 -10.055 -25.938 1 95.69 381 GLU A CA 1
ATOM 2876 C C . GLU A 1 381 ? -7.672 -9.438 -27.328 1 95.69 381 GLU A C 1
ATOM 2878 O O . GLU A 1 381 ? -8.281 -8.383 -27.5 1 95.69 381 GLU A O 1
ATOM 2883 N N . ASP A 1 382 ? -7.051 -10.109 -28.266 1 95.12 382 ASP A N 1
ATOM 2884 C CA . ASP A 1 382 ? -7.176 -9.812 -29.688 1 95.12 382 ASP A CA 1
ATOM 2885 C C . ASP A 1 382 ? -6.652 -8.414 -30.016 1 95.12 382 ASP A C 1
ATOM 2887 O O . ASP A 1 382 ? -7.164 -7.746 -30.906 1 95.12 382 ASP A O 1
ATOM 2891 N N . THR A 1 383 ? -5.691 -7.949 -29.219 1 95.31 383 THR A N 1
ATOM 2892 C CA . THR A 1 383 ? -5.164 -6.609 -29.453 1 95.31 383 THR A CA 1
ATOM 2893 C C . THR A 1 383 ? -3.676 -6.664 -29.797 1 95.31 383 THR A C 1
ATOM 2895 O O . THR A 1 383 ? -2.959 -7.547 -29.312 1 95.31 383 THR A O 1
ATOM 2898 N N . THR A 1 384 ? -3.201 -5.805 -30.625 1 97.56 384 THR A N 1
ATOM 2899 C CA . THR A 1 384 ? -1.792 -5.512 -30.844 1 97.56 384 THR A CA 1
ATOM 2900 C C . THR A 1 384 ? -1.437 -4.125 -30.328 1 97.56 384 THR A C 1
ATOM 2902 O O . THR A 1 384 ? -2.311 -3.266 -30.172 1 97.56 384 THR A O 1
ATOM 2905 N N . LEU A 1 385 ? -0.24 -3.982 -29.953 1 97.88 385 LEU A N 1
ATOM 2906 C CA . LEU A 1 385 ? 0.225 -2.713 -29.406 1 97.88 385 LEU A CA 1
ATOM 2907 C C . LEU A 1 385 ? 1.528 -2.279 -30.062 1 97.88 385 LEU A C 1
ATOM 2909 O O . LEU A 1 385 ? 2.418 -3.102 -30.297 1 97.88 385 LEU A O 1
ATOM 2913 N N . ALA A 1 386 ? 1.565 -1.053 -30.484 1 98 386 ALA A N 1
ATOM 2914 C CA . ALA A 1 386 ? 2.826 -0.404 -30.828 1 98 386 ALA A CA 1
ATOM 2915 C C . ALA A 1 386 ? 3.412 0.34 -29.625 1 98 386 ALA A C 1
ATOM 2917 O O . ALA A 1 386 ? 2.703 0.63 -28.672 1 98 386 ALA A O 1
ATOM 2918 N N . GLU A 1 387 ? 4.699 0.513 -29.719 1 97.62 387 GLU A N 1
ATOM 2919 C CA . GLU A 1 387 ? 5.305 1.349 -28.688 1 97.62 387 GLU A CA 1
ATOM 2920 C C . GLU A 1 387 ? 4.617 2.707 -28.609 1 97.62 387 GLU A C 1
ATOM 2922 O O . GLU A 1 387 ? 4.316 3.322 -29.641 1 97.62 387 GLU A O 1
ATOM 2927 N N . GLY A 1 388 ? 4.297 3.123 -27.375 1 97.88 388 GLY A N 1
ATOM 2928 C CA . GLY A 1 388 ? 3.631 4.402 -27.188 1 97.88 388 GLY A CA 1
ATOM 2929 C C . GLY A 1 388 ? 2.129 4.273 -27.016 1 97.88 388 GLY A C 1
ATOM 2930 O O . GLY A 1 388 ? 1.478 5.188 -26.5 1 97.88 388 GLY A O 1
ATOM 2931 N N . ASP A 1 389 ? 1.534 3.141 -27.484 1 98.19 389 ASP A N 1
ATOM 2932 C CA . ASP A 1 389 ? 0.103 2.922 -27.297 1 98.19 389 ASP A CA 1
ATOM 2933 C C . ASP A 1 389 ? -0.262 2.902 -25.812 1 98.19 389 ASP A C 1
ATOM 2935 O O . ASP A 1 389 ? 0.566 2.549 -24.969 1 98.19 389 ASP A O 1
ATOM 2939 N N . SER A 1 390 ? -1.471 3.289 -25.5 1 97.62 390 SER A N 1
ATOM 2940 C CA . SER A 1 390 ? -1.948 3.322 -24.125 1 97.62 390 SER A CA 1
ATOM 2941 C C . SER A 1 390 ? -2.297 1.923 -23.625 1 97.62 390 SER A C 1
ATOM 2943 O O . SER A 1 390 ? -2.994 1.171 -24.312 1 97.62 390 SER A O 1
ATOM 2945 N N . VAL A 1 391 ? -1.769 1.555 -22.484 1 98.25 391 VAL A N 1
ATOM 2946 C CA . VAL A 1 391 ? -2.092 0.277 -21.859 1 98.25 391 VAL A CA 1
ATOM 2947 C C . VAL A 1 391 ? -2.482 0.502 -20.391 1 98.25 391 VAL A C 1
ATOM 2949 O O . VAL A 1 391 ? -2.014 1.448 -19.766 1 98.25 391 VAL A O 1
ATOM 2952 N N . ARG A 1 392 ? -3.348 -0.347 -19.953 1 97.81 392 ARG A N 1
ATOM 2953 C CA . ARG A 1 392 ? -3.764 -0.3 -18.547 1 97.81 392 ARG A CA 1
ATOM 2954 C C . ARG A 1 392 ? -2.68 -0.863 -17.641 1 97.81 392 ARG A C 1
ATOM 2956 O O . ARG A 1 392 ? -2.148 -1.946 -17.891 1 97.81 392 ARG A O 1
ATOM 2963 N N . PHE A 1 393 ? -2.27 -0.064 -16.609 1 98.56 393 PHE A N 1
ATOM 2964 C CA . PHE A 1 393 ? -1.238 -0.425 -15.648 1 98.56 393 PHE A CA 1
ATOM 2965 C C . PHE A 1 393 ? -1.813 -0.483 -14.234 1 98.56 393 PHE A C 1
ATOM 2967 O O . PHE A 1 393 ? -2.455 0.467 -13.781 1 98.56 393 PHE A O 1
ATOM 2974 N N . ILE A 1 394 ? -1.617 -1.594 -13.531 1 98.44 394 ILE A N 1
ATOM 2975 C CA . ILE A 1 394 ? -2.045 -1.781 -12.148 1 98.44 394 ILE A CA 1
ATOM 2976 C C . ILE A 1 394 ? -0.824 -1.812 -11.234 1 98.44 394 ILE A C 1
ATOM 2978 O O . ILE A 1 394 ? -0.072 -2.789 -11.227 1 98.44 394 ILE A O 1
ATOM 2982 N N . PRO A 1 395 ? -0.6 -0.74 -10.461 1 97.88 395 PRO A N 1
ATOM 2983 C CA . PRO A 1 395 ? 0.526 -0.806 -9.531 1 97.88 395 PRO A CA 1
ATOM 2984 C C . PRO A 1 395 ? 0.381 -1.93 -8.508 1 97.88 395 PRO A C 1
ATOM 2986 O O . PRO A 1 395 ? -0.719 -2.174 -8 1 97.88 395 PRO A O 1
ATOM 2989 N N . LEU A 1 396 ? 1.472 -2.631 -8.203 1 97.56 396 LEU A N 1
ATOM 2990 C CA . LEU A 1 396 ? 1.404 -3.689 -7.199 1 97.56 396 LEU A CA 1
ATOM 2991 C C . LEU A 1 396 ? 1.038 -3.121 -5.832 1 97.56 396 LEU A C 1
ATOM 2993 O O . LEU A 1 396 ? 0.42 -3.807 -5.016 1 97.56 396 LEU A O 1
ATOM 2997 N N . SER A 1 397 ? 1.347 -1.814 -5.574 1 96.5 397 SER A N 1
ATOM 2998 C CA . SER A 1 397 ? 0.999 -1.174 -4.309 1 96.5 397 SER A CA 1
ATOM 2999 C C . SER A 1 397 ? -0.511 -1.154 -4.098 1 96.5 397 SER A C 1
ATOM 3001 O O . SER A 1 397 ? -0.983 -1.143 -2.959 1 96.5 397 SER A O 1
ATOM 3003 N N . GLU A 1 398 ? -1.3 -1.158 -5.176 1 96.88 398 GLU A N 1
ATOM 3004 C CA . GLU A 1 398 ? -2.756 -1.106 -5.09 1 96.88 398 GLU A CA 1
ATOM 3005 C C . GLU A 1 398 ? -3.326 -2.438 -4.605 1 96.88 398 GLU A C 1
ATOM 3007 O O . GLU A 1 398 ? -4.457 -2.494 -4.117 1 96.88 398 GLU A O 1
ATOM 3012 N N . VAL A 1 399 ? -2.525 -3.494 -4.719 1 96.62 399 VAL A N 1
ATOM 3013 C CA . VAL A 1 399 ? -3.082 -4.797 -4.367 1 96.62 399 VAL A CA 1
ATOM 3014 C C . VAL A 1 399 ? -2.412 -5.316 -3.096 1 96.62 399 VAL A C 1
ATOM 3016 O O . VAL A 1 399 ? -2.881 -6.281 -2.49 1 96.62 399 VAL A O 1
ATOM 3019 N N . LEU A 1 400 ? -1.249 -4.699 -2.664 1 91.94 400 LEU A N 1
ATOM 3020 C CA . LEU A 1 400 ? -0.492 -5.164 -1.507 1 91.94 400 LEU A CA 1
ATOM 3021 C C . LEU A 1 400 ? -0.955 -4.461 -0.235 1 91.94 400 LEU A C 1
ATOM 3023 O O . LEU A 1 400 ? -0.488 -4.781 0.861 1 91.94 400 LEU A O 1
ATOM 3027 N N . GLY A 1 401 ? -1.843 -3.32 -0.287 1 73.38 401 GLY A N 1
ATOM 3028 C CA . GLY A 1 401 ? -2.221 -2.482 0.841 1 73.38 401 GLY A CA 1
ATOM 3029 C C . GLY A 1 401 ? -3.428 -3.008 1.595 1 73.38 401 GLY A C 1
ATOM 3030 O O . GLY A 1 401 ? -4.156 -3.863 1.091 1 73.38 401 GLY A O 1
ATOM 3031 N N . MET B 1 1 ? 12.914 43.781 4.699 1 33 1 MET B N 1
ATOM 3032 C CA . MET B 1 1 ? 13.383 42.438 5.027 1 33 1 MET B CA 1
ATOM 3033 C C . MET B 1 1 ? 13.102 41.469 3.883 1 33 1 MET B C 1
ATOM 3035 O O . MET B 1 1 ? 11.984 41.406 3.385 1 33 1 MET B O 1
ATOM 3039 N N . LYS B 1 2 ? 14.023 41.188 3.092 1 41.62 2 LYS B N 1
ATOM 3040 C CA . LYS B 1 2 ? 13.93 40.438 1.839 1 41.62 2 LYS B CA 1
ATOM 3041 C C . LYS B 1 2 ? 13.055 39.188 2.002 1 41.62 2 LYS B C 1
ATOM 3043 O O . LYS B 1 2 ? 13.312 38.344 2.875 1 41.62 2 LYS B O 1
ATOM 3048 N N . LYS B 1 3 ? 11.773 39.125 1.703 1 51.38 3 LYS B N 1
ATOM 3049 C CA . LYS B 1 3 ? 10.867 37.969 1.743 1 51.38 3 LYS B CA 1
ATOM 3050 C C . LYS B 1 3 ? 11.578 36.688 1.352 1 51.38 3 LYS B C 1
ATOM 3052 O O . LYS B 1 3 ? 12.039 36.531 0.217 1 51.38 3 LYS B O 1
ATOM 3057 N N . SER B 1 4 ? 12.359 36.062 2.201 1 61.84 4 SER B N 1
ATOM 3058 C CA . SER B 1 4 ? 13.156 34.875 1.938 1 61.84 4 SER B CA 1
ATOM 3059 C C . SER B 1 4 ? 12.422 33.906 1.012 1 61.84 4 SER B C 1
ATOM 3061 O O . SER B 1 4 ? 11.219 33.688 1.162 1 61.84 4 SER B O 1
ATOM 3063 N N . ALA B 1 5 ? 12.906 33.688 -0.279 1 80.25 5 ALA B N 1
ATOM 3064 C CA . ALA B 1 5 ? 12.391 32.844 -1.348 1 80.25 5 ALA B CA 1
ATOM 3065 C C . ALA B 1 5 ? 12 31.453 -0.815 1 80.25 5 ALA B C 1
ATOM 3067 O O . ALA B 1 5 ? 12.719 30.875 0.005 1 80.25 5 ALA B O 1
ATOM 3068 N N . LEU B 1 6 ? 10.688 31.125 -0.917 1 92.56 6 LEU B N 1
ATOM 3069 C CA . LEU B 1 6 ? 10.203 29.797 -0.544 1 92.56 6 LEU B CA 1
ATOM 3070 C C . LEU B 1 6 ? 11.062 28.703 -1.175 1 92.56 6 LEU B C 1
ATOM 3072 O O . LEU B 1 6 ? 11.531 28.844 -2.309 1 92.56 6 LEU B O 1
ATOM 3076 N N . MET B 1 7 ? 11.391 27.766 -0.397 1 95.62 7 MET B N 1
ATOM 3077 C CA . MET B 1 7 ? 12.172 26.625 -0.861 1 95.62 7 MET B CA 1
ATOM 3078 C C . MET B 1 7 ? 11.32 25.672 -1.707 1 95.62 7 MET B C 1
ATOM 3080 O O . MET B 1 7 ? 10.219 25.297 -1.302 1 95.62 7 MET B O 1
ATOM 3084 N N . ALA B 1 8 ? 11.789 25.328 -2.859 1 96.62 8 ALA B N 1
ATOM 3085 C CA . ALA B 1 8 ? 11.094 24.359 -3.711 1 96.62 8 ALA B CA 1
ATOM 3086 C C . ALA B 1 8 ? 11.016 23 -3.049 1 96.62 8 ALA B C 1
ATOM 3088 O O . ALA B 1 8 ? 11.953 22.578 -2.354 1 96.62 8 ALA B O 1
ATOM 3089 N N . VAL B 1 9 ? 9.977 22.281 -3.311 1 96.62 9 VAL B N 1
ATOM 3090 C CA . VAL B 1 9 ? 9.758 20.969 -2.699 1 96.62 9 VAL B CA 1
ATOM 3091 C C . VAL B 1 9 ? 10.898 20.031 -3.07 1 96.62 9 VAL B C 1
ATOM 3093 O O . VAL B 1 9 ? 11.398 19.281 -2.223 1 96.62 9 VAL B O 1
ATOM 3096 N N . GLU B 1 10 ? 11.344 20.031 -4.363 1 97.12 10 GLU B N 1
ATOM 3097 C CA . GLU B 1 10 ? 12.43 19.172 -4.824 1 97.12 10 GLU B CA 1
ATOM 3098 C C . GLU B 1 10 ? 13.727 19.469 -4.082 1 97.12 10 GLU B C 1
ATOM 3100 O O . GLU B 1 10 ? 14.477 18.547 -3.738 1 97.12 10 GLU B O 1
ATOM 3105 N N . ALA B 1 11 ? 13.984 20.719 -3.889 1 97.75 11 ALA B N 1
ATOM 3106 C CA . ALA B 1 11 ? 15.195 21.125 -3.176 1 97.75 11 ALA B CA 1
ATOM 3107 C C . ALA B 1 11 ? 15.164 20.641 -1.728 1 97.75 11 ALA B C 1
ATOM 3109 O O . ALA B 1 11 ? 16.172 20.156 -1.207 1 97.75 11 ALA B O 1
ATOM 3110 N N . ALA B 1 12 ? 14.031 20.828 -1.093 1 97.81 12 ALA B N 1
ATOM 3111 C CA . ALA B 1 12 ? 13.859 20.359 0.281 1 97.81 12 ALA B CA 1
ATOM 3112 C C . ALA B 1 12 ? 14.086 18.859 0.381 1 97.81 12 ALA B C 1
ATOM 3114 O O . ALA B 1 12 ? 14.797 18.391 1.273 1 97.81 12 ALA B O 1
ATOM 3115 N N . LEU B 1 13 ? 13.523 18.109 -0.535 1 98.31 13 LEU B N 1
ATOM 3116 C CA . LEU B 1 13 ? 13.672 16.672 -0.542 1 98.31 13 LEU B CA 1
ATOM 3117 C C . LEU B 1 13 ? 15.133 16.266 -0.745 1 98.31 13 LEU B C 1
ATOM 3119 O O . LEU B 1 13 ? 15.641 15.383 -0.055 1 98.31 13 LEU B O 1
ATOM 3123 N N . GLU B 1 14 ? 15.766 16.875 -1.698 1 98.38 14 GLU B N 1
ATOM 3124 C CA . GLU B 1 14 ? 17.172 16.578 -1.955 1 98.38 14 GLU B CA 1
ATOM 3125 C C . GLU B 1 14 ? 18.031 16.828 -0.711 1 98.38 14 GLU B C 1
ATOM 3127 O O . GLU B 1 14 ? 18.906 16.016 -0.391 1 98.38 14 GLU B O 1
ATOM 3132 N N . CYS B 1 15 ? 17.766 17.938 -0.03 1 98.12 15 CYS B N 1
ATOM 3133 C CA . CYS B 1 15 ? 18.469 18.219 1.209 1 98.12 15 CYS B CA 1
ATOM 3134 C C . CYS B 1 15 ? 18.25 17.125 2.242 1 98.12 15 CYS B C 1
ATOM 3136 O O . CYS B 1 15 ? 19.188 16.641 2.857 1 98.12 15 CYS B O 1
ATOM 3138 N N . LEU B 1 16 ? 17.031 16.734 2.434 1 98.5 16 LEU B N 1
ATOM 3139 C CA . LEU B 1 16 ? 16.703 15.688 3.4 1 98.5 16 LEU B CA 1
ATOM 3140 C C . LEU B 1 16 ? 17.391 14.375 3.041 1 98.5 16 LEU B C 1
ATOM 3142 O O . LEU B 1 16 ? 17.875 13.664 3.922 1 98.5 16 LEU B O 1
ATOM 3146 N N . LEU B 1 17 ? 17.359 14.031 1.733 1 98.69 17 LEU B N 1
ATOM 3147 C CA . LEU B 1 17 ? 17.969 12.781 1.297 1 98.69 17 LEU B CA 1
ATOM 3148 C C . LEU B 1 17 ? 19.484 12.812 1.534 1 98.69 17 LEU B C 1
ATOM 3150 O O . LEU B 1 17 ? 20.078 11.797 1.911 1 98.69 17 LEU B O 1
ATOM 3154 N N . GLN B 1 18 ? 20.125 13.953 1.323 1 98.31 18 GLN B N 1
ATOM 3155 C CA . GLN B 1 18 ? 21.547 14.102 1.614 1 98.31 18 GLN B CA 1
ATOM 3156 C C . GLN B 1 18 ? 21.812 13.914 3.104 1 98.31 18 GLN B C 1
ATOM 3158 O O . GLN B 1 18 ? 22.797 13.25 3.48 1 98.31 18 GLN B O 1
ATOM 3163 N N . LEU B 1 19 ? 21 14.484 3.926 1 97.69 19 LEU B N 1
ATOM 3164 C CA . LEU B 1 19 ? 21.125 14.305 5.367 1 97.69 19 LEU B CA 1
ATOM 3165 C C . LEU B 1 19 ? 20.984 12.836 5.75 1 97.69 19 LEU B C 1
ATOM 3167 O O . LEU B 1 19 ? 21.734 12.328 6.586 1 97.69 19 LEU B O 1
ATOM 3171 N N . ALA B 1 20 ? 20.016 12.156 5.176 1 98.44 20 ALA B N 1
ATOM 3172 C CA . ALA B 1 20 ? 19.781 10.734 5.43 1 98.44 20 ALA B CA 1
ATOM 3173 C C . ALA B 1 20 ? 21.016 9.906 5.062 1 98.44 20 ALA B C 1
ATOM 3175 O O . ALA B 1 20 ? 21.391 8.992 5.797 1 98.44 20 ALA B O 1
ATOM 3176 N N . GLU B 1 21 ? 21.609 10.203 3.924 1 97.88 21 GLU B N 1
ATOM 3177 C CA . GLU B 1 21 ? 22.75 9.461 3.418 1 97.88 21 GLU B CA 1
ATOM 3178 C C . GLU B 1 21 ? 23.969 9.641 4.32 1 97.88 21 GLU B C 1
ATOM 3180 O O . GLU B 1 21 ? 24.828 8.758 4.398 1 97.88 21 GLU B O 1
ATOM 3185 N N . LYS B 1 22 ? 24.016 10.719 5.047 1 96.94 22 LYS B N 1
ATOM 3186 C CA . LYS B 1 22 ? 25.125 11 5.953 1 96.94 22 LYS B CA 1
ATOM 3187 C C . LYS B 1 22 ? 24.984 10.203 7.246 1 96.94 22 LYS B C 1
ATOM 3189 O O . LYS B 1 22 ? 25.984 10 7.961 1 96.94 22 LYS B O 1
ATOM 3194 N N . GLU B 1 23 ? 23.812 9.781 7.566 1 96.56 23 GLU B N 1
ATOM 3195 C CA . GLU B 1 23 ? 23.578 9.055 8.812 1 96.56 23 GLU B CA 1
ATOM 3196 C C . GLU B 1 23 ? 22.703 7.82 8.57 1 96.56 23 GLU B C 1
ATOM 3198 O O . GLU B 1 23 ? 21.625 7.699 9.148 1 96.56 23 GLU B O 1
ATOM 3203 N N . PRO B 1 24 ? 23.172 6.918 7.84 1 97.56 24 PRO B N 1
ATOM 3204 C CA . PRO B 1 24 ? 22.406 5.699 7.574 1 97.56 24 PRO B CA 1
ATOM 3205 C C . PRO B 1 24 ? 22.188 4.855 8.828 1 97.56 24 PRO B C 1
ATOM 3207 O O . PRO B 1 24 ? 22.953 4.949 9.781 1 97.56 24 PRO B O 1
ATOM 3210 N N . ILE B 1 25 ? 21.125 4.211 8.867 1 97.5 25 ILE B N 1
ATOM 3211 C CA . ILE B 1 25 ? 20.922 3.154 9.852 1 97.5 25 ILE B CA 1
ATOM 3212 C C . ILE B 1 25 ? 21.641 1.883 9.398 1 97.5 25 ILE B C 1
ATOM 3214 O O . ILE B 1 25 ? 21.125 1.135 8.57 1 97.5 25 ILE B O 1
ATOM 3218 N N . GLY B 1 26 ? 22.781 1.612 9.992 1 95.75 26 GLY B N 1
ATOM 3219 C CA . GLY B 1 26 ? 23.688 0.6 9.469 1 95.75 26 GLY B CA 1
ATOM 3220 C C . GLY B 1 26 ? 23.547 -0.742 10.164 1 95.75 26 GLY B C 1
ATOM 3221 O O . GLY B 1 26 ? 23.984 -1.769 9.633 1 95.75 26 GLY B O 1
ATOM 3222 N N . ASP B 1 27 ? 22.875 -0.748 11.352 1 97.56 27 ASP B N 1
ATOM 3223 C CA . ASP B 1 27 ? 22.75 -1.99 12.109 1 97.56 27 ASP B CA 1
ATOM 3224 C C . ASP B 1 27 ? 21.984 -3.047 11.312 1 97.56 27 ASP B C 1
ATOM 3226 O O . ASP B 1 27 ? 20.984 -2.738 10.664 1 97.56 27 ASP B O 1
ATOM 3230 N N . VAL B 1 28 ? 22.484 -4.246 11.328 1 98.19 28 VAL B N 1
ATOM 3231 C CA . VAL B 1 28 ? 21.922 -5.363 10.578 1 98.19 28 VAL B CA 1
ATOM 3232 C C . VAL B 1 28 ? 21.453 -6.445 11.547 1 98.19 28 VAL B C 1
ATOM 3234 O O . VAL B 1 28 ? 22.125 -6.734 12.539 1 98.19 28 VAL B O 1
ATOM 3237 N N . GLU B 1 29 ? 20.297 -6.906 11.281 1 97.81 29 GLU B N 1
ATOM 3238 C CA . GLU B 1 29 ? 19.797 -8.062 12.008 1 97.81 29 GLU B CA 1
ATOM 3239 C C . GLU B 1 29 ? 19.359 -9.172 11.055 1 97.81 29 GLU B C 1
ATOM 3241 O O . GLU B 1 29 ? 18.969 -8.906 9.914 1 97.81 29 GLU B O 1
ATOM 3246 N N . ARG B 1 30 ? 19.516 -10.406 11.477 1 98.31 30 ARG B N 1
ATOM 3247 C CA . ARG B 1 30 ? 18.984 -11.555 10.727 1 98.31 30 ARG B CA 1
ATOM 3248 C C . ARG B 1 30 ? 17.625 -11.969 11.258 1 98.31 30 ARG B C 1
ATOM 3250 O O . ARG B 1 30 ? 17.453 -12.18 12.461 1 98.31 30 ARG B O 1
ATOM 3257 N N . VAL B 1 31 ? 16.703 -12 10.383 1 98.31 31 VAL B N 1
ATOM 3258 C CA . VAL B 1 31 ? 15.359 -12.359 10.797 1 98.31 31 VAL B CA 1
ATOM 3259 C C . VAL B 1 31 ? 14.844 -13.523 9.945 1 98.31 31 VAL B C 1
ATOM 3261 O O . VAL B 1 31 ? 15.289 -13.703 8.805 1 98.31 31 VAL B O 1
ATOM 3264 N N . ALA B 1 32 ? 13.945 -14.32 10.57 1 98.12 32 ALA B N 1
ATOM 3265 C CA . ALA B 1 32 ? 13.281 -15.375 9.812 1 98.12 32 ALA B CA 1
ATOM 3266 C C . ALA B 1 32 ? 12.484 -14.789 8.648 1 98.12 32 ALA B C 1
ATOM 3268 O O . ALA B 1 32 ? 11.977 -13.672 8.734 1 98.12 32 ALA B O 1
ATOM 3269 N N . LEU B 1 33 ? 12.398 -15.5 7.582 1 96.88 33 LEU B N 1
ATOM 3270 C CA . LEU B 1 33 ? 11.68 -15.07 6.387 1 96.88 33 LEU B CA 1
ATOM 3271 C C . LEU B 1 33 ? 10.266 -14.609 6.73 1 96.88 33 LEU B C 1
ATOM 3273 O O . LEU B 1 33 ? 9.82 -13.562 6.254 1 96.88 33 LEU B O 1
ATOM 3277 N N . ASP B 1 34 ? 9.617 -15.281 7.598 1 94.19 34 ASP B N 1
ATOM 3278 C CA . ASP B 1 34 ? 8.234 -15 7.965 1 94.19 34 ASP B CA 1
ATOM 3279 C C . ASP B 1 34 ? 8.133 -13.695 8.758 1 94.19 34 ASP B C 1
ATOM 3281 O O . ASP B 1 34 ? 7.047 -13.141 8.914 1 94.19 34 ASP B O 1
ATOM 3285 N N . ASP B 1 35 ? 9.266 -13.18 9.242 1 95.81 35 ASP B N 1
ATOM 3286 C CA . ASP B 1 35 ? 9.281 -11.969 10.047 1 95.81 35 ASP B CA 1
ATOM 3287 C C . ASP B 1 35 ? 9.898 -10.805 9.273 1 95.81 35 ASP B C 1
ATOM 3289 O O . ASP B 1 35 ? 10.117 -9.727 9.828 1 95.81 35 ASP B O 1
ATOM 3293 N N . ALA B 1 36 ? 10.156 -11 7.988 1 97.31 36 ALA B N 1
ATOM 3294 C CA . ALA B 1 36 ? 10.961 -10.039 7.238 1 97.31 36 ALA B CA 1
ATOM 3295 C C . ALA B 1 36 ? 10.078 -9.07 6.461 1 97.31 36 ALA B C 1
ATOM 3297 O O . ALA B 1 36 ? 10.578 -8.164 5.797 1 97.31 36 ALA B O 1
ATOM 3298 N N . GLU B 1 37 ? 8.773 -9.25 6.598 1 95.25 37 GLU B N 1
ATOM 3299 C CA . GLU B 1 37 ? 7.848 -8.391 5.863 1 95.25 37 GLU B CA 1
ATOM 3300 C C . GLU B 1 37 ? 8.07 -6.922 6.203 1 95.25 37 GLU B C 1
ATOM 3302 O O . GLU B 1 37 ? 8.102 -6.547 7.375 1 95.25 37 GLU B O 1
ATOM 3307 N N . GLY B 1 38 ? 8.188 -6.07 5.148 1 94.31 38 GLY B N 1
ATOM 3308 C CA . GLY B 1 38 ? 8.281 -4.633 5.324 1 94.31 38 GLY B CA 1
ATOM 3309 C C . GLY B 1 38 ? 9.68 -4.164 5.684 1 94.31 38 GLY B C 1
ATOM 3310 O O . GLY B 1 38 ? 9.953 -2.963 5.695 1 94.31 38 GLY B O 1
ATOM 3311 N N . ARG B 1 39 ? 10.609 -5.117 5.953 1 97.44 39 ARG B N 1
ATOM 3312 C CA . ARG B 1 39 ? 11.984 -4.773 6.289 1 97.44 39 ARG B CA 1
ATOM 3313 C C . ARG B 1 39 ? 12.781 -4.43 5.035 1 97.44 39 ARG B C 1
ATOM 3315 O O . ARG B 1 39 ? 12.305 -4.617 3.916 1 97.44 39 ARG B O 1
ATOM 3322 N N . VAL B 1 40 ? 13.93 -3.846 5.223 1 98.44 40 VAL B N 1
ATOM 3323 C CA . VAL B 1 40 ? 14.797 -3.473 4.109 1 98.44 40 VAL B CA 1
ATOM 3324 C C . VAL B 1 40 ? 16.047 -4.359 4.102 1 98.44 40 VAL B C 1
ATOM 3326 O O . VAL B 1 40 ? 16.734 -4.484 5.117 1 98.44 40 VAL B O 1
ATOM 3329 N N . LEU B 1 41 ? 16.266 -4.984 3.002 1 98.69 41 LEU B N 1
ATOM 3330 C CA . LEU B 1 41 ? 17.422 -5.867 2.85 1 98.69 41 LEU B CA 1
ATOM 3331 C C . LEU B 1 41 ? 18.719 -5.105 3.094 1 98.69 41 LEU B C 1
ATOM 3333 O O . LEU B 1 41 ? 18.938 -4.035 2.523 1 98.69 41 LEU B O 1
ATOM 3337 N N . ALA B 1 42 ? 19.656 -5.609 3.943 1 98.62 42 ALA B N 1
ATOM 3338 C CA . ALA B 1 42 ? 20.906 -4.949 4.293 1 98.62 42 ALA B CA 1
ATOM 3339 C C . ALA B 1 42 ? 22.016 -5.316 3.311 1 98.62 42 ALA B C 1
ATOM 3341 O O . ALA B 1 42 ? 22.953 -4.551 3.119 1 98.62 42 ALA B O 1
ATOM 3342 N N . GLU B 1 43 ? 21.938 -6.512 2.746 1 98.25 43 GLU B N 1
ATOM 3343 C CA . GLU B 1 43 ? 22.875 -7.066 1.778 1 98.25 43 GLU B CA 1
ATOM 3344 C C . GLU B 1 43 ? 22.141 -7.641 0.567 1 98.25 43 GLU B C 1
ATOM 3346 O O . GLU B 1 43 ? 20.984 -8.023 0.664 1 98.25 43 GLU B O 1
ATOM 3351 N N . PRO B 1 44 ? 22.844 -7.633 -0.558 1 98.5 44 PRO B N 1
ATOM 3352 C CA . PRO B 1 44 ? 22.188 -8.227 -1.723 1 98.5 44 PRO B CA 1
ATOM 3353 C C . PRO B 1 44 ? 21.797 -9.688 -1.502 1 98.5 44 PRO B C 1
ATOM 3355 O O . PRO B 1 44 ? 22.484 -10.406 -0.767 1 98.5 44 PRO B O 1
ATOM 3358 N N . LEU B 1 45 ? 20.734 -10.109 -2.023 1 98.38 45 LEU B N 1
ATOM 3359 C CA . LEU B 1 45 ? 20.344 -11.516 -2.039 1 98.38 45 LEU B CA 1
ATOM 3360 C C . LEU B 1 45 ? 20.984 -12.242 -3.221 1 98.38 45 LEU B C 1
ATOM 3362 O O . LEU B 1 45 ? 20.734 -11.891 -4.375 1 98.38 45 LEU B O 1
ATOM 3366 N N . ILE B 1 46 ? 21.766 -13.18 -2.969 1 98.06 46 ILE B N 1
ATOM 3367 C CA . ILE B 1 46 ? 22.469 -13.953 -3.984 1 98.06 46 ILE B CA 1
ATOM 3368 C C . ILE B 1 46 ? 21.812 -15.312 -4.164 1 98.06 46 ILE B C 1
ATOM 3370 O O . ILE B 1 46 ? 21.5 -15.992 -3.184 1 98.06 46 ILE B O 1
ATOM 3374 N N . ALA B 1 47 ? 21.531 -15.688 -5.367 1 97.81 47 ALA B N 1
ATOM 3375 C CA . ALA B 1 47 ? 20.906 -16.969 -5.645 1 97.81 47 ALA B CA 1
ATOM 3376 C C . ALA B 1 47 ? 21.797 -18.125 -5.199 1 97.81 47 ALA B C 1
ATOM 3378 O O . ALA B 1 47 ? 22.969 -18.188 -5.574 1 97.81 47 ALA B O 1
ATOM 3379 N N . SER B 1 48 ? 21.25 -19 -4.461 1 94.38 48 SER B N 1
ATOM 3380 C CA . SER B 1 48 ? 21.984 -20.156 -3.959 1 94.38 48 SER B CA 1
ATOM 3381 C C . SER B 1 48 ? 21.875 -21.344 -4.914 1 94.38 48 SER B C 1
ATOM 3383 O O . SER B 1 48 ? 22.578 -22.328 -4.762 1 94.38 48 SER B O 1
ATOM 3385 N N . LEU B 1 49 ? 21 -21.266 -5.875 1 95.88 49 LEU B N 1
ATOM 3386 C CA . LEU B 1 49 ? 20.781 -22.328 -6.852 1 95.88 49 LEU B CA 1
ATOM 3387 C C . LEU B 1 49 ? 20.203 -21.766 -8.141 1 95.88 49 LEU B C 1
ATOM 3389 O O . LEU B 1 49 ? 19.828 -20.594 -8.203 1 95.88 49 LEU B O 1
ATOM 3393 N N . ASP B 1 50 ? 20.203 -22.625 -9.141 1 97.12 50 ASP B N 1
ATOM 3394 C CA . ASP B 1 50 ? 19.531 -22.281 -10.383 1 97.12 50 ASP B CA 1
ATOM 3395 C C . ASP B 1 50 ? 18.016 -22.406 -10.234 1 97.12 50 ASP B C 1
ATOM 3397 O O . ASP B 1 50 ? 17.531 -23.297 -9.547 1 97.12 50 ASP B O 1
ATOM 3401 N N . LEU B 1 51 ? 17.281 -21.5 -10.844 1 96.56 51 LEU B N 1
ATOM 3402 C CA . LEU B 1 51 ? 15.836 -21.625 -10.938 1 96.56 51 LEU B CA 1
ATOM 3403 C C . LEU B 1 51 ? 15.383 -21.625 -12.398 1 96.56 51 LEU B C 1
ATOM 3405 O O . LEU B 1 51 ? 15.633 -20.656 -13.125 1 96.56 51 LEU B O 1
ATOM 3409 N N . PRO B 1 52 ? 14.758 -22.641 -12.828 1 95.44 52 PRO B N 1
ATOM 3410 C CA . PRO B 1 52 ? 14.562 -23.906 -12.117 1 95.44 52 PRO B CA 1
ATOM 3411 C C . PRO B 1 52 ? 15.859 -24.688 -11.922 1 95.44 52 PRO B C 1
ATOM 3413 O O . PRO B 1 52 ? 16.828 -24.453 -12.641 1 95.44 52 PRO B O 1
ATOM 3416 N N . PRO B 1 53 ? 15.914 -25.562 -10.953 1 94.38 53 PRO B N 1
ATOM 3417 C CA . PRO B 1 53 ? 17.156 -26.281 -10.664 1 94.38 53 PRO B CA 1
ATOM 3418 C C . PRO B 1 53 ? 17.469 -27.344 -11.719 1 94.38 53 PRO B C 1
ATOM 3420 O O . PRO B 1 53 ? 18.594 -27.859 -11.758 1 94.38 53 PRO B O 1
ATOM 3423 N N . TRP B 1 54 ? 16.547 -27.688 -12.594 1 93.44 54 TRP B N 1
ATOM 3424 C CA . TRP B 1 54 ? 16.625 -28.625 -13.719 1 93.44 54 TRP B CA 1
ATOM 3425 C C . TRP B 1 54 ? 15.734 -28.172 -14.867 1 93.44 54 TRP B C 1
ATOM 3427 O O . TRP B 1 54 ? 14.75 -27.453 -14.648 1 93.44 54 TRP B O 1
ATOM 3437 N N . PRO B 1 55 ? 16.188 -28.547 -16.031 1 96 55 PRO B N 1
ATOM 3438 C CA . PRO B 1 55 ? 15.195 -28.297 -17.078 1 96 55 PRO B CA 1
ATOM 3439 C C . PRO B 1 55 ? 13.859 -28.984 -16.812 1 96 55 PRO B C 1
ATOM 3441 O O . PRO B 1 55 ? 13.836 -30.156 -16.406 1 96 55 PRO B O 1
ATOM 3444 N N . ASN B 1 56 ? 12.812 -28.203 -16.938 1 95.81 56 ASN B N 1
ATOM 3445 C CA . ASN B 1 56 ? 11.516 -28.812 -16.656 1 95.81 56 ASN B CA 1
ATOM 3446 C C . ASN B 1 56 ? 10.484 -28.484 -17.719 1 95.81 56 ASN B C 1
ATOM 3448 O O . ASN B 1 56 ? 10.727 -27.625 -18.578 1 95.81 56 ASN B O 1
ATOM 3452 N N . SER B 1 57 ? 9.445 -29.219 -17.766 1 95.81 57 SER B N 1
ATOM 3453 C CA . SER B 1 57 ? 8.422 -29.062 -18.797 1 95.81 57 SER B CA 1
ATOM 3454 C C . SER B 1 57 ? 7.535 -27.859 -18.516 1 95.81 57 SER B C 1
ATOM 3456 O O . SER B 1 57 ? 7.051 -27.688 -17.391 1 95.81 57 SER B O 1
ATOM 3458 N N . ALA B 1 58 ? 7.234 -27.047 -19.469 1 93.38 58 ALA B N 1
ATOM 3459 C CA . ALA B 1 58 ? 6.355 -25.891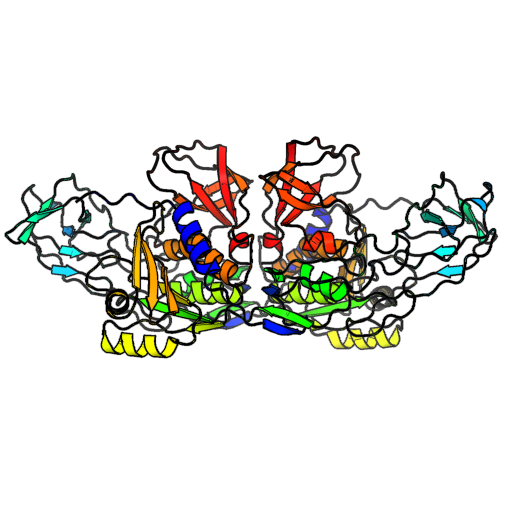 -19.359 1 93.38 58 ALA B CA 1
ATOM 3460 C C . ALA B 1 58 ? 4.891 -26.297 -19.516 1 93.38 58 ALA B C 1
ATOM 3462 O O . ALA B 1 58 ? 3.988 -25.516 -19.203 1 93.38 58 ALA B O 1
ATOM 3463 N N . MET B 1 59 ? 4.68 -27.547 -19.953 1 92 59 MET B N 1
ATOM 3464 C CA . MET B 1 59 ? 3.338 -27.984 -20.328 1 92 59 MET B CA 1
ATOM 3465 C C . MET B 1 59 ? 3.154 -29.469 -20.031 1 92 59 MET B C 1
ATOM 3467 O O . MET B 1 59 ? 4.133 -30.203 -19.859 1 92 59 MET B O 1
ATOM 3471 N N . ASP B 1 60 ? 1.88 -29.828 -19.938 1 92.62 60 ASP B N 1
ATOM 3472 C CA . ASP B 1 60 ? 1.571 -31.25 -19.984 1 92.62 60 ASP B CA 1
ATOM 3473 C C . ASP B 1 60 ? 1.74 -31.812 -21.391 1 92.62 60 ASP B C 1
ATOM 3475 O O . ASP B 1 60 ? 1.268 -31.219 -22.359 1 92.62 60 ASP B O 1
ATOM 3479 N N . GLY B 1 61 ? 2.447 -32.938 -21.484 1 96.69 61 GLY B N 1
ATOM 3480 C CA . GLY B 1 61 ? 2.639 -33.531 -22.797 1 96.69 61 GLY B CA 1
ATOM 3481 C C . GLY B 1 61 ? 3.586 -34.719 -22.812 1 96.69 61 GLY B C 1
ATOM 3482 O O . GLY B 1 61 ? 3.453 -35.625 -21.984 1 96.69 61 GLY B O 1
ATOM 3483 N N . TYR B 1 62 ? 4.371 -34.719 -23.812 1 98.12 62 TYR B N 1
ATOM 3484 C CA . TYR B 1 62 ? 5.301 -35.844 -24.016 1 98.12 62 TYR B CA 1
ATOM 3485 C C . TYR B 1 62 ? 6.691 -35.312 -24.359 1 98.12 62 TYR B C 1
ATOM 3487 O O . TYR B 1 62 ? 6.848 -34.469 -25.266 1 98.12 62 TYR B O 1
ATOM 3495 N N . ALA B 1 63 ? 7.664 -35.812 -23.609 1 98.44 63 ALA B N 1
ATOM 3496 C CA . ALA B 1 63 ? 9.062 -35.5 -23.891 1 98.44 63 ALA B CA 1
ATOM 3497 C C . ALA B 1 63 ? 9.672 -36.531 -24.844 1 98.44 63 ALA B C 1
ATOM 3499 O O . ALA B 1 63 ? 9.414 -37.719 -24.734 1 98.44 63 ALA B O 1
ATOM 3500 N N . LEU B 1 64 ? 10.445 -36 -25.797 1 98.12 64 LEU B N 1
ATOM 3501 C CA . LEU B 1 64 ? 11.07 -36.906 -26.766 1 98.12 64 LEU B CA 1
ATOM 3502 C C . LEU B 1 64 ? 12.359 -36.312 -27.312 1 98.12 64 LEU B C 1
ATOM 3504 O O . LEU B 1 64 ? 12.672 -35.156 -27.047 1 98.12 64 LEU B O 1
ATOM 3508 N N . ARG B 1 65 ? 13.086 -37.188 -27.906 1 97.31 65 ARG B N 1
ATOM 3509 C CA . ARG B 1 65 ? 14.25 -36.781 -28.688 1 97.31 65 ARG B CA 1
ATOM 3510 C C . ARG B 1 65 ? 13.875 -36.594 -30.156 1 97.31 65 ARG B C 1
ATOM 3512 O O . ARG B 1 65 ? 13.438 -37.562 -30.812 1 97.31 65 ARG B O 1
ATOM 3519 N N . LEU B 1 66 ? 14.141 -35.406 -30.656 1 96.38 66 LEU B N 1
ATOM 3520 C CA . LEU B 1 66 ? 13.695 -35.062 -32 1 96.38 66 LEU B CA 1
ATOM 3521 C C . LEU B 1 66 ? 14.258 -36.031 -33.031 1 96.38 66 LEU B C 1
ATOM 3523 O O . LEU B 1 66 ? 13.555 -36.469 -33.938 1 96.38 66 LEU B O 1
ATOM 3527 N N . VAL B 1 67 ? 15.5 -36.5 -32.875 1 94.69 67 VAL B N 1
ATOM 3528 C CA . VAL B 1 67 ? 16.188 -37.344 -33.844 1 94.69 67 VAL B CA 1
ATOM 3529 C C . VAL B 1 67 ? 15.5 -38.719 -33.906 1 94.69 67 VAL B C 1
ATOM 3531 O O . VAL B 1 67 ? 15.586 -39.406 -34.906 1 94.69 67 VAL B O 1
ATOM 3534 N N . ASP B 1 68 ? 14.789 -39.062 -32.781 1 95.12 68 ASP B N 1
ATOM 3535 C CA . ASP B 1 68 ? 14.156 -40.375 -32.719 1 95.12 68 ASP B CA 1
ATOM 3536 C C . ASP B 1 68 ? 12.789 -40.344 -33.406 1 95.12 68 ASP B C 1
ATOM 3538 O O . ASP B 1 68 ? 12.203 -41.406 -33.656 1 95.12 68 ASP B O 1
ATOM 3542 N N . TRP B 1 69 ? 12.242 -39.188 -33.688 1 94.69 69 TRP B N 1
ATOM 3543 C CA . TRP B 1 69 ? 10.922 -39.094 -34.281 1 94.69 69 TRP B CA 1
ATOM 3544 C C . TRP B 1 69 ? 11.023 -39.062 -35.812 1 94.69 69 TRP B C 1
ATOM 3546 O O . TRP B 1 69 ? 11.547 -38.094 -36.375 1 94.69 69 TRP B O 1
ATOM 3556 N N . THR B 1 70 ? 10.492 -40.031 -36.469 1 91.19 70 THR B N 1
ATOM 3557 C CA . THR B 1 70 ? 10.562 -40.156 -37.906 1 91.19 70 THR B CA 1
ATOM 3558 C C . THR B 1 70 ? 9.203 -39.875 -38.531 1 91.19 70 THR B C 1
ATOM 3560 O O . THR B 1 70 ? 8.977 -40.188 -39.719 1 91.19 70 THR B O 1
ATOM 3563 N N . GLY B 1 71 ? 8.344 -39.406 -37.75 1 93.06 71 GLY B N 1
ATOM 3564 C CA . GLY B 1 71 ? 6.984 -39.219 -38.25 1 93.06 71 GLY B CA 1
ATOM 3565 C C . GLY B 1 71 ? 6.027 -40.312 -37.812 1 93.06 71 GLY B C 1
ATOM 3566 O O . GLY B 1 71 ? 4.812 -40.156 -37.938 1 93.06 71 GLY B O 1
ATOM 3567 N N . GLU B 1 72 ? 6.59 -41.344 -37.281 1 94.5 72 GLU B N 1
ATOM 3568 C CA . GLU B 1 72 ? 5.781 -42.469 -36.781 1 94.5 72 GLU B CA 1
ATOM 3569 C C . GLU B 1 72 ? 5.496 -42.312 -35.281 1 94.5 72 GLU B C 1
ATOM 3571 O O . GLU B 1 72 ? 6.242 -41.656 -34.562 1 94.5 72 GLU B O 1
ATOM 3576 N N . PRO B 1 73 ? 4.449 -42.906 -34.875 1 97.44 73 PRO B N 1
ATOM 3577 C CA . PRO B 1 73 ? 4.141 -42.875 -33.438 1 97.44 73 PRO B CA 1
ATOM 3578 C C . PRO B 1 73 ? 5.242 -43.5 -32.562 1 97.44 73 PRO B C 1
ATOM 3580 O O . PRO B 1 73 ? 5.93 -44.438 -33.031 1 97.44 73 PRO B O 1
ATOM 3583 N N . LEU B 1 74 ? 5.391 -42.969 -31.391 1 97.94 74 LEU B N 1
ATOM 3584 C CA . LEU B 1 74 ? 6.41 -43.438 -30.453 1 97.94 74 LEU B CA 1
ATOM 3585 C C . LEU B 1 74 ? 5.77 -44.125 -29.25 1 97.94 74 LEU B C 1
ATOM 3587 O O . LEU B 1 74 ? 4.719 -43.688 -28.781 1 97.94 74 LEU B O 1
ATOM 3591 N N . ALA B 1 75 ? 6.449 -45.156 -28.703 1 97.81 75 ALA B N 1
ATOM 3592 C CA . ALA B 1 75 ? 6.008 -45.812 -27.469 1 97.81 75 ALA B CA 1
ATOM 3593 C C . ALA B 1 75 ? 6.305 -44.906 -26.266 1 97.81 75 ALA B C 1
ATOM 3595 O O . ALA B 1 75 ? 7.293 -44.188 -26.25 1 97.81 75 ALA B O 1
ATOM 3596 N N . VAL B 1 76 ? 5.516 -44.938 -25.266 1 98.31 76 VAL B N 1
ATOM 3597 C CA . VAL B 1 76 ? 5.734 -44.219 -24.031 1 98.31 76 VAL B CA 1
ATOM 3598 C C . VAL B 1 76 ? 6.562 -45.062 -23.062 1 98.31 76 VAL B C 1
ATOM 3600 O O . VAL B 1 76 ? 6.125 -46.125 -22.641 1 98.31 76 VAL B O 1
ATOM 3603 N N . SER B 1 77 ? 7.719 -44.625 -22.672 1 97.62 77 SER B N 1
ATOM 3604 C CA . SER B 1 77 ? 8.633 -45.469 -21.891 1 97.62 77 SER B CA 1
ATOM 3605 C C . SER B 1 77 ? 8.492 -45.188 -20.406 1 97.62 77 SER B C 1
ATOM 3607 O O . SER B 1 77 ? 8.93 -45.969 -19.578 1 97.62 77 SER B O 1
ATOM 3609 N N . GLN B 1 78 ? 7.992 -44.031 -20.047 1 97.69 78 GLN B N 1
ATOM 3610 C CA . GLN B 1 78 ? 7.84 -43.656 -18.641 1 97.69 78 GLN B CA 1
ATOM 3611 C C . GLN B 1 78 ? 6.871 -42.5 -18.484 1 97.69 78 GLN B C 1
ATOM 3613 O O . GLN B 1 78 ? 6.555 -41.812 -19.469 1 97.69 78 GLN B O 1
ATOM 3618 N N . THR B 1 79 ? 6.293 -42.344 -17.344 1 96.25 79 THR B N 1
ATOM 3619 C CA . THR B 1 79 ? 5.504 -41.188 -16.938 1 96.25 79 THR B CA 1
ATOM 3620 C C . THR B 1 79 ? 6.215 -40.406 -15.836 1 96.25 79 THR B C 1
ATOM 3622 O O . THR B 1 79 ? 6.66 -41 -14.844 1 96.25 79 THR B O 1
ATOM 3625 N N . ILE B 1 80 ? 6.395 -39.125 -16.047 1 95.12 80 ILE B N 1
ATOM 3626 C CA . ILE B 1 80 ? 7.184 -38.281 -15.141 1 95.12 80 ILE B CA 1
ATOM 3627 C C . ILE B 1 80 ? 6.301 -37.188 -14.523 1 95.12 80 ILE B C 1
ATOM 3629 O O . ILE B 1 80 ? 5.836 -36.281 -15.219 1 95.12 80 ILE B O 1
ATOM 3633 N N . PHE B 1 81 ? 6.117 -37.25 -13.234 1 90.69 81 PHE B N 1
ATOM 3634 C CA . PHE B 1 81 ? 5.387 -36.25 -12.477 1 90.69 81 PHE B CA 1
ATOM 3635 C C . PHE B 1 81 ? 6.344 -35.219 -11.852 1 90.69 81 PHE B C 1
ATOM 3637 O O . PHE B 1 81 ? 7.531 -35.531 -11.688 1 90.69 81 PHE B O 1
ATOM 3644 N N . ALA B 1 82 ? 5.82 -34.031 -11.586 1 89.19 82 ALA B N 1
ATOM 3645 C CA . ALA B 1 82 ? 6.625 -33.094 -10.812 1 89.19 82 ALA B CA 1
ATOM 3646 C C . ALA B 1 82 ? 7.055 -33.719 -9.484 1 89.19 82 ALA B C 1
ATOM 3648 O O 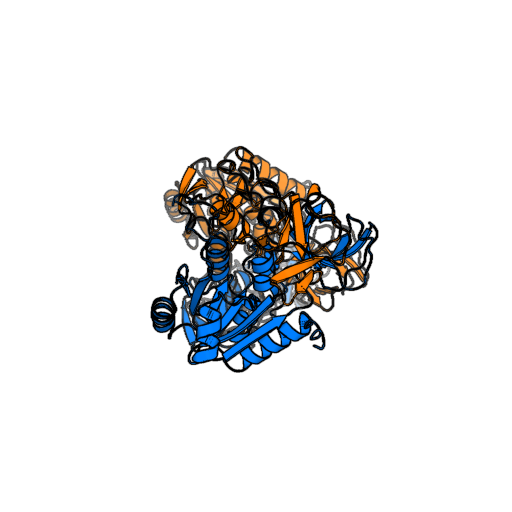. ALA B 1 82 ? 6.258 -34.375 -8.812 1 89.19 82 ALA B O 1
ATOM 3649 N N . GLY B 1 83 ? 8.273 -33.562 -9.164 1 90.19 83 GLY B N 1
ATOM 3650 C CA . GLY B 1 83 ? 8.781 -34.094 -7.91 1 90.19 83 GLY B CA 1
ATOM 3651 C C . GLY B 1 83 ? 9.484 -35.406 -8.07 1 90.19 83 GLY B C 1
ATOM 3652 O O . GLY B 1 83 ? 10.086 -35.938 -7.113 1 90.19 83 GLY B O 1
ATOM 3653 N N . GLN B 1 84 ? 9.422 -35.938 -9.25 1 90.56 84 GLN B N 1
ATOM 3654 C CA . GLN B 1 84 ? 10.039 -37.25 -9.516 1 90.56 84 GLN B CA 1
ATOM 3655 C C . GLN B 1 84 ? 11.305 -37.094 -10.359 1 90.56 84 GLN B C 1
ATOM 3657 O O . GLN B 1 84 ? 11.359 -36.219 -11.25 1 90.56 84 GLN B O 1
ATOM 3662 N N . ALA B 1 85 ? 12.242 -37.938 -10.086 1 91.88 85 ALA B N 1
ATOM 3663 C CA . ALA B 1 85 ? 13.422 -38 -10.938 1 91.88 85 ALA B CA 1
ATOM 3664 C C . ALA B 1 85 ? 13.211 -38.969 -12.094 1 91.88 85 ALA B C 1
ATOM 3666 O O . ALA B 1 85 ? 13.031 -40.188 -11.883 1 91.88 85 ALA B O 1
ATOM 3667 N N . PRO B 1 86 ? 13.328 -38.438 -13.25 1 96.19 86 PRO B N 1
ATOM 3668 C CA . PRO B 1 86 ? 13.117 -39.375 -14.375 1 96.19 86 PRO B CA 1
ATOM 3669 C C . PRO B 1 86 ? 14.359 -40.188 -14.688 1 96.19 86 PRO B C 1
ATOM 3671 O O . PRO B 1 86 ? 15.477 -39.812 -14.344 1 96.19 86 PRO B O 1
ATOM 3674 N N . GLU B 1 87 ? 14.117 -41.344 -15.234 1 96.94 87 GLU B N 1
ATOM 3675 C CA . GLU B 1 87 ? 15.188 -42.094 -15.891 1 96.94 87 GLU B CA 1
ATOM 3676 C C . GLU B 1 87 ? 15.555 -41.469 -17.234 1 96.94 87 GLU B C 1
ATOM 3678 O O . GLU B 1 87 ? 14.75 -40.75 -17.828 1 96.94 87 GLU B O 1
ATOM 3683 N N . PRO B 1 88 ? 16.766 -41.688 -17.609 1 97.81 88 PRO B N 1
ATOM 3684 C CA . PRO B 1 88 ? 17.078 -41.25 -18.969 1 97.81 88 PRO B CA 1
ATOM 3685 C C . PRO B 1 88 ? 16.078 -41.75 -20 1 97.81 88 PRO B C 1
ATOM 3687 O O . PRO B 1 88 ? 15.578 -42.875 -19.875 1 97.81 88 PRO B O 1
ATOM 3690 N N . LEU B 1 89 ? 15.82 -40.906 -21 1 98.25 89 LEU B N 1
ATOM 3691 C CA . LEU B 1 89 ? 14.836 -41.281 -22.016 1 98.25 89 LEU B CA 1
ATOM 3692 C C . LEU B 1 89 ? 15.344 -42.469 -22.844 1 98.25 89 LEU B C 1
ATOM 3694 O O . LEU B 1 89 ? 16.453 -42.406 -23.375 1 98.25 89 LEU B O 1
ATOM 3698 N N . GLN B 1 90 ? 14.516 -43.438 -22.938 1 97.31 90 GLN B N 1
ATOM 3699 C CA . GLN B 1 90 ? 14.844 -44.594 -23.781 1 97.31 90 GLN B CA 1
ATOM 3700 C C . GLN B 1 90 ? 14.82 -44.188 -25.266 1 97.31 90 GLN B C 1
ATOM 3702 O O . GLN B 1 90 ? 13.883 -43.531 -25.719 1 97.31 90 GLN B O 1
ATOM 3707 N N . SER B 1 91 ? 15.812 -44.656 -26.016 1 95.75 91 SER B N 1
ATOM 3708 C CA . SER B 1 91 ? 15.898 -44.312 -27.422 1 95.75 91 SER B CA 1
ATOM 3709 C C . SER B 1 91 ? 14.672 -44.812 -28.188 1 95.75 91 SER B C 1
ATOM 3711 O O . SER B 1 91 ? 14.195 -45.938 -27.938 1 95.75 91 SER B O 1
ATOM 3713 N N . GLY B 1 92 ? 14.18 -43.969 -29.031 1 96.19 92 GLY B N 1
ATOM 3714 C CA . GLY B 1 92 ? 13.062 -44.375 -29.891 1 96.19 92 GLY B CA 1
ATOM 3715 C C . GLY B 1 92 ? 11.727 -44.344 -29.172 1 96.19 92 GLY B C 1
ATOM 3716 O O . GLY B 1 92 ? 10.734 -44.875 -29.672 1 96.19 92 GLY B O 1
ATOM 3717 N N . THR B 1 93 ? 11.703 -43.781 -27.984 1 97.75 93 THR B N 1
ATOM 3718 C CA . THR B 1 93 ? 10.469 -43.656 -27.219 1 97.75 93 THR B CA 1
ATOM 3719 C C . THR B 1 93 ? 10.203 -42.219 -26.828 1 97.75 93 THR B C 1
ATOM 3721 O O . THR B 1 93 ? 11 -41.312 -27.156 1 97.75 93 THR B O 1
ATOM 3724 N N . CYS B 1 94 ? 9.133 -41.938 -26.266 1 98.44 94 CYS B N 1
ATOM 3725 C CA . CYS B 1 94 ? 8.82 -40.656 -25.594 1 98.44 94 CYS B CA 1
ATOM 3726 C C . CYS B 1 94 ? 8.391 -40.906 -24.156 1 98.44 94 CYS B C 1
ATOM 3728 O O . CYS B 1 94 ? 8.211 -42.062 -23.734 1 98.44 94 CYS B O 1
ATOM 3730 N N . ALA B 1 95 ? 8.359 -39.906 -23.375 1 98.25 95 ALA B N 1
ATOM 3731 C CA . ALA B 1 95 ? 7.93 -39.969 -21.984 1 98.25 95 ALA B CA 1
ATOM 3732 C C . ALA B 1 95 ? 6.734 -39.062 -21.734 1 98.25 95 ALA B C 1
ATOM 3734 O O . ALA B 1 95 ? 6.738 -37.875 -22.141 1 98.25 95 ALA B O 1
ATOM 3735 N N . ARG B 1 96 ? 5.672 -39.656 -21.109 1 97.56 96 ARG B N 1
ATOM 3736 C CA . ARG B 1 96 ? 4.617 -38.781 -20.594 1 97.56 96 ARG B CA 1
ATOM 3737 C C . ARG B 1 96 ? 5.152 -37.844 -19.516 1 97.56 96 ARG B C 1
ATOM 3739 O O . ARG B 1 96 ? 5.84 -38.312 -18.594 1 97.56 96 ARG B O 1
ATOM 3746 N N . ILE B 1 97 ? 4.914 -36.531 -19.625 1 96.38 97 ILE B N 1
ATOM 3747 C CA . ILE B 1 97 ? 5.508 -35.594 -18.688 1 96.38 97 ILE B CA 1
ATOM 3748 C C . ILE B 1 97 ? 4.492 -34.531 -18.328 1 96.38 97 ILE B C 1
ATOM 3750 O O . ILE B 1 97 ? 3.678 -34.125 -19.172 1 96.38 97 ILE B O 1
ATOM 3754 N N . PHE B 1 98 ? 4.523 -34.031 -17.094 1 92.06 98 PHE B N 1
ATOM 3755 C CA . PHE B 1 98 ? 3.604 -33 -16.625 1 92.06 98 PHE B CA 1
ATOM 3756 C C . PHE B 1 98 ? 4.34 -31.688 -16.344 1 92.06 98 PHE B C 1
ATOM 3758 O O . PHE B 1 98 ? 5.566 -31.672 -16.234 1 92.06 98 PHE B O 1
ATOM 3765 N N . THR B 1 99 ? 3.557 -30.672 -16.312 1 90.88 99 THR B N 1
ATOM 3766 C CA . THR B 1 99 ? 4.105 -29.328 -16.094 1 90.88 99 THR B CA 1
ATOM 3767 C C . THR B 1 99 ? 4.969 -29.312 -14.836 1 90.88 99 THR B C 1
ATOM 3769 O O . THR B 1 99 ? 4.555 -29.797 -13.789 1 90.88 99 THR B O 1
ATOM 3772 N N . GLY B 1 100 ? 6.152 -28.797 -15 1 91.25 100 GLY B N 1
ATOM 3773 C CA . GLY B 1 100 ? 7.043 -28.656 -13.867 1 91.25 100 GLY B CA 1
ATOM 3774 C C . GLY B 1 100 ? 7.941 -29.844 -13.641 1 91.25 100 GLY B C 1
ATOM 3775 O O . GLY B 1 100 ? 8.93 -29.766 -12.914 1 91.25 100 GLY B O 1
ATOM 3776 N N . ALA B 1 101 ? 7.652 -30.969 -14.258 1 94 101 ALA B N 1
ATOM 3777 C CA . ALA B 1 101 ? 8.453 -32.188 -14.102 1 94 101 ALA B CA 1
ATOM 3778 C C . ALA B 1 101 ? 9.797 -32.062 -14.82 1 94 101 ALA B C 1
ATOM 3780 O O . ALA B 1 101 ? 9.875 -31.469 -15.898 1 94 101 ALA B O 1
ATOM 3781 N N . PRO B 1 102 ? 10.844 -32.625 -14.227 1 96.75 102 PRO B N 1
ATOM 3782 C CA . PRO B 1 102 ? 12.141 -32.594 -14.898 1 96.75 102 PRO B CA 1
ATOM 3783 C C . PRO B 1 102 ? 12.133 -33.312 -16.25 1 96.75 102 PRO B C 1
ATOM 3785 O O . PRO B 1 102 ? 11.555 -34.375 -16.359 1 96.75 102 PRO B O 1
ATOM 3788 N N . VAL B 1 103 ? 12.773 -32.688 -17.219 1 97.69 103 VAL B N 1
ATOM 3789 C CA . VAL B 1 103 ? 12.93 -33.344 -18.531 1 97.69 103 VAL B CA 1
ATOM 3790 C C . VAL B 1 103 ? 13.953 -34.469 -18.438 1 97.69 103 VAL B C 1
ATOM 3792 O O . VAL B 1 103 ? 15.047 -34.281 -17.891 1 97.69 103 VAL B O 1
ATOM 3795 N N . PRO B 1 104 ? 13.594 -35.625 -18.891 1 98.12 104 PRO B N 1
ATOM 3796 C CA . PRO B 1 104 ? 14.562 -36.719 -18.812 1 98.12 104 PRO B CA 1
ATOM 3797 C C . PRO B 1 104 ? 15.781 -36.5 -19.703 1 98.12 104 PRO B C 1
ATOM 3799 O O . PRO B 1 104 ? 15.664 -35.938 -20.781 1 98.12 104 PRO B O 1
ATOM 3802 N N . GLU B 1 105 ? 16.922 -36.969 -19.172 1 97.19 105 GLU B N 1
ATOM 3803 C CA . GLU B 1 105 ? 18.141 -36.875 -19.953 1 97.19 105 GLU B CA 1
ATOM 3804 C C . GLU B 1 105 ? 17.953 -37.469 -21.344 1 97.19 105 GLU B C 1
ATOM 3806 O O . GLU B 1 105 ? 17.406 -38.562 -21.484 1 97.19 105 GLU B O 1
ATOM 3811 N N . GLY B 1 106 ? 18.312 -36.781 -22.312 1 96.75 106 GLY B N 1
ATOM 3812 C CA . GLY B 1 106 ? 18.203 -37.219 -23.688 1 96.75 106 GLY B CA 1
ATOM 3813 C C . GLY B 1 106 ? 17.094 -36.531 -24.453 1 96.75 106 GLY B C 1
ATOM 3814 O O . GLY B 1 106 ? 17.141 -36.438 -25.688 1 96.75 106 GLY B O 1
ATOM 3815 N N . ALA B 1 107 ? 16.031 -36.156 -23.75 1 98 107 ALA B N 1
ATOM 3816 C CA . ALA B 1 107 ? 14.922 -35.469 -24.406 1 98 107 ALA B CA 1
ATOM 3817 C C . ALA B 1 107 ? 15.305 -34.031 -24.75 1 98 107 ALA B C 1
ATOM 3819 O O . ALA B 1 107 ? 15.977 -33.344 -23.953 1 98 107 ALA B O 1
ATOM 3820 N N . ASP B 1 108 ? 14.844 -33.531 -25.906 1 97.69 108 ASP B N 1
ATOM 3821 C CA . ASP B 1 108 ? 15.188 -32.156 -26.297 1 97.69 108 ASP B CA 1
ATOM 3822 C C . ASP B 1 108 ? 13.961 -31.406 -26.781 1 97.69 108 ASP B C 1
ATOM 3824 O O . ASP B 1 108 ? 14.078 -30.328 -27.359 1 97.69 108 ASP B O 1
ATOM 3828 N N . CYS B 1 109 ? 12.836 -32.031 -26.5 1 96.75 109 CYS B N 1
ATOM 3829 C CA . CYS B 1 109 ? 11.586 -31.375 -26.844 1 96.75 109 CYS B CA 1
ATOM 3830 C C . CYS B 1 109 ? 10.422 -31.953 -26.047 1 96.75 109 CYS B C 1
ATOM 3832 O O . CYS B 1 109 ? 10.461 -33.125 -25.641 1 96.75 109 CYS B O 1
ATOM 3834 N N . VAL B 1 110 ? 9.438 -31.109 -25.75 1 98.06 110 VAL B N 1
ATOM 3835 C CA . VAL B 1 110 ? 8.18 -31.531 -25.141 1 98.06 110 VAL B CA 1
ATOM 3836 C C . VAL B 1 110 ? 7.012 -31.062 -26.016 1 98.06 110 VAL B C 1
ATOM 3838 O O . VAL B 1 110 ? 6.879 -29.875 -26.312 1 98.06 110 VAL B O 1
ATOM 3841 N N . GLU B 1 111 ? 6.246 -31.984 -26.453 1 97.38 111 GLU B N 1
ATOM 3842 C CA . GLU B 1 111 ? 5.055 -31.656 -27.219 1 97.38 111 GLU B CA 1
ATOM 3843 C C . GLU B 1 111 ? 3.805 -31.672 -26.344 1 97.38 111 GLU B C 1
ATOM 3845 O O . GLU B 1 111 ? 3.617 -32.594 -25.547 1 97.38 111 GLU B O 1
ATOM 3850 N N . LEU B 1 112 ? 2.967 -30.703 -26.562 1 95.25 112 LEU B N 1
ATOM 3851 C CA . LEU B 1 112 ? 1.731 -30.562 -25.797 1 95.25 112 LEU B CA 1
ATOM 3852 C C . LEU B 1 112 ? 0.827 -31.781 -26 1 95.25 112 LEU B C 1
ATOM 3854 O O . LEU B 1 112 ? 0.693 -32.281 -27.125 1 95.25 112 LEU B O 1
ATOM 3858 N N . GLN B 1 113 ? 0.2 -32.188 -24.953 1 94.06 113 GLN B N 1
ATOM 3859 C CA . GLN B 1 113 ? -0.706 -33.312 -25.047 1 94.06 113 GLN B CA 1
ATOM 3860 C C . GLN B 1 113 ? -1.824 -33.062 -26.047 1 94.06 113 GLN B C 1
ATOM 3862 O O . GLN B 1 113 ? -2.289 -34 -26.719 1 94.06 113 GLN B O 1
ATOM 3867 N N . GLU B 1 114 ? -2.236 -31.734 -26.156 1 91.38 114 GLU B N 1
ATOM 3868 C CA . GLU B 1 114 ? -3.33 -31.375 -27.047 1 91.38 114 GLU B CA 1
ATOM 3869 C C . GLU B 1 114 ? -2.959 -31.609 -28.516 1 91.38 114 GLU B C 1
ATOM 3871 O O . GLU B 1 114 ? -3.838 -31.75 -29.359 1 91.38 114 GLU B O 1
ATOM 3876 N N . ASN B 1 115 ? -1.738 -31.625 -28.766 1 94.62 115 ASN B N 1
ATOM 3877 C CA . ASN B 1 115 ? -1.247 -31.812 -30.141 1 94.62 115 ASN B CA 1
ATOM 3878 C C . ASN B 1 115 ? -0.841 -33.25 -30.406 1 94.62 115 ASN B C 1
ATOM 3880 O O . ASN B 1 115 ? -0.112 -33.531 -31.359 1 94.62 115 ASN B O 1
ATOM 3884 N N . THR B 1 116 ? -1.229 -34.188 -29.562 1 96.12 116 THR B N 1
ATOM 3885 C CA . THR B 1 116 ? -0.843 -35.594 -29.688 1 96.12 116 THR B CA 1
ATOM 3886 C C . THR B 1 116 ? -2.068 -36.5 -29.625 1 96.12 116 THR B C 1
ATOM 3888 O O . THR B 1 116 ? -3.154 -36.031 -29.234 1 96.12 116 THR B O 1
ATOM 3891 N N . GLU B 1 117 ? -1.891 -37.594 -30.109 1 96 117 GLU B N 1
ATOM 3892 C CA . GLU B 1 117 ? -2.936 -38.625 -30.047 1 96 117 GLU B CA 1
ATOM 3893 C C . GLU B 1 117 ? -2.396 -39.938 -29.484 1 96 117 GLU B C 1
ATOM 3895 O O . GLU B 1 117 ? -1.438 -40.5 -30.016 1 96 117 GLU B O 1
ATOM 3900 N N . LEU B 1 118 ? -2.947 -40.281 -28.359 1 95.31 118 LEU B N 1
ATOM 3901 C CA . LEU B 1 118 ? -2.635 -41.594 -27.828 1 95.31 118 LEU B CA 1
ATOM 3902 C C . LEU B 1 118 ? -3.379 -42.688 -28.594 1 95.31 118 LEU B C 1
ATOM 3904 O O . LEU B 1 118 ? -4.609 -42.75 -28.547 1 95.31 118 LEU B O 1
ATOM 3908 N N . LEU B 1 119 ? -2.676 -43.594 -29.203 1 96.19 119 LEU B N 1
ATOM 3909 C CA . LEU B 1 119 ? -3.256 -44.656 -30.031 1 96.19 119 LEU B CA 1
ATOM 3910 C C . LEU B 1 119 ? -3.67 -45.844 -29.172 1 96.19 119 LEU B C 1
ATOM 3912 O O . LEU B 1 119 ? -3.258 -45.938 -28.016 1 96.19 119 LEU B O 1
ATOM 3916 N N . GLU B 1 120 ? -4.379 -46.719 -29.734 1 95 120 GLU B N 1
ATOM 3917 C CA . GLU B 1 120 ? -4.906 -47.906 -29.047 1 95 120 GLU B CA 1
ATOM 3918 C C . GLU B 1 120 ? -3.781 -48.812 -28.594 1 95 120 GLU B C 1
ATOM 3920 O O . GLU B 1 120 ? -3.891 -49.469 -27.547 1 95 120 GLU B O 1
ATOM 3925 N N . ASP B 1 121 ? -2.723 -48.844 -29.328 1 94.69 121 ASP B N 1
ATOM 3926 C CA . ASP B 1 121 ? -1.617 -49.75 -29 1 94.69 121 ASP B CA 1
ATOM 3927 C C . ASP B 1 121 ? -0.687 -49.125 -27.969 1 94.69 121 ASP B C 1
ATOM 3929 O O . ASP B 1 121 ? 0.361 -49.688 -27.641 1 94.69 121 ASP B O 1
ATOM 3933 N N . GLY B 1 122 ? -1.003 -47.906 -27.578 1 93.94 122 GLY B N 1
ATOM 3934 C CA . GLY B 1 122 ? -0.253 -47.25 -26.516 1 93.94 122 GLY B CA 1
ATOM 3935 C C . GLY B 1 122 ? 0.8 -46.312 -27.031 1 93.94 122 GLY B C 1
ATOM 3936 O O . GLY B 1 122 ? 1.459 -45.625 -26.234 1 93.94 122 GLY B O 1
ATOM 3937 N N . ARG B 1 123 ? 1 -46.25 -28.266 1 97.19 123 ARG B N 1
ATOM 3938 C CA . ARG B 1 123 ? 1.961 -45.312 -28.844 1 97.19 123 ARG B CA 1
ATOM 3939 C C . ARG B 1 123 ? 1.346 -43.938 -29.016 1 97.19 123 ARG B C 1
ATOM 3941 O O . ARG B 1 123 ? 0.122 -43.781 -29.031 1 97.19 123 ARG B O 1
ATOM 3948 N N . VAL B 1 124 ? 2.189 -42.938 -29.094 1 97.81 124 VAL B N 1
ATOM 3949 C CA . VAL B 1 124 ? 1.738 -41.531 -29.188 1 97.81 124 VAL B CA 1
ATOM 3950 C C . VAL B 1 124 ? 2.076 -40.969 -30.578 1 97.81 124 VAL B C 1
ATOM 3952 O O . VAL B 1 124 ? 3.225 -41.062 -31.016 1 97.81 124 VAL B O 1
ATOM 3955 N N . ARG B 1 125 ? 1.08 -40.438 -31.234 1 97.5 125 ARG B N 1
ATOM 3956 C CA . ARG B 1 125 ? 1.251 -39.812 -32.531 1 97.5 125 ARG B CA 1
ATOM 3957 C C . ARG B 1 125 ? 1.34 -38.281 -32.375 1 97.5 125 ARG B C 1
ATOM 3959 O O . ARG B 1 125 ? 0.563 -37.688 -31.641 1 97.5 125 ARG B O 1
ATOM 3966 N N . PHE B 1 126 ? 2.293 -37.719 -33.031 1 96.31 126 PHE B N 1
ATOM 3967 C CA . PHE B 1 126 ? 2.488 -36.281 -33.031 1 96.31 126 PHE B CA 1
ATOM 3968 C C . PHE B 1 126 ? 2.01 -35.656 -34.344 1 96.31 126 PHE B C 1
ATOM 3970 O O . PHE B 1 126 ? 2.404 -36.094 -35.406 1 96.31 126 PHE B O 1
ATOM 3977 N N . SER B 1 127 ? 1.206 -34.625 -34.219 1 91.56 127 SER B N 1
ATOM 3978 C CA . SER B 1 127 ? 0.523 -34.062 -35.375 1 91.56 127 SER B CA 1
ATOM 3979 C C . SER B 1 127 ? 1.147 -32.75 -35.812 1 91.56 127 SER B C 1
ATOM 3981 O O . SER B 1 127 ? 0.861 -32.25 -36.906 1 91.56 127 SER B O 1
ATOM 3983 N N . GLN B 1 128 ? 1.934 -32.156 -35.062 1 92.38 128 GLN B N 1
ATOM 3984 C CA . GLN B 1 128 ? 2.506 -30.844 -35.344 1 92.38 128 GLN B CA 1
ATOM 3985 C C . GLN B 1 128 ? 4.02 -30.922 -35.531 1 92.38 128 GLN B C 1
ATOM 3987 O O . GLN B 1 128 ? 4.641 -31.906 -35.125 1 92.38 128 GLN B O 1
ATOM 3992 N N . ALA B 1 129 ? 4.539 -29.875 -36.219 1 91.94 129 ALA B N 1
ATOM 3993 C CA . ALA B 1 129 ? 5.992 -29.781 -36.312 1 91.94 129 ALA B CA 1
ATOM 3994 C C . ALA B 1 129 ? 6.641 -29.594 -34.969 1 91.94 129 ALA B C 1
ATOM 3996 O O . ALA B 1 129 ? 6.113 -28.859 -34.125 1 91.94 129 ALA B O 1
ATOM 3997 N N . LEU B 1 130 ? 7.707 -30.312 -34.75 1 95.25 130 LEU B N 1
ATOM 3998 C CA . LEU B 1 130 ? 8.422 -30.234 -33.469 1 95.25 130 LEU B CA 1
ATOM 3999 C C . LEU B 1 130 ? 9.711 -29.438 -33.625 1 95.25 130 LEU B C 1
ATOM 4001 O O . LEU B 1 130 ? 10.391 -29.531 -34.656 1 95.25 130 LEU B O 1
ATOM 4005 N N . ARG B 1 131 ? 9.977 -28.656 -32.656 1 95.75 131 ARG B N 1
ATOM 4006 C CA . ARG B 1 131 ? 11.18 -27.828 -32.625 1 95.75 131 ARG B CA 1
ATOM 4007 C C . ARG B 1 131 ? 12.055 -28.156 -31.422 1 95.75 131 ARG B C 1
ATOM 4009 O O . ARG B 1 131 ? 11.547 -28.5 -30.359 1 95.75 131 ARG B O 1
ATOM 4016 N N . PRO B 1 132 ? 13.391 -27.953 -31.672 1 96.31 132 PRO B N 1
ATOM 4017 C CA . PRO B 1 132 ? 14.273 -28.172 -30.531 1 96.31 132 PRO B CA 1
ATOM 4018 C C . PRO B 1 132 ? 13.953 -27.266 -29.344 1 96.31 132 PRO B C 1
ATOM 4020 O O . PRO B 1 132 ? 13.656 -26.078 -29.531 1 96.31 132 PRO B O 1
ATOM 4023 N N . ARG B 1 133 ? 13.945 -27.797 -28.125 1 96.12 133 ARG B N 1
ATOM 4024 C CA . ARG B 1 133 ? 13.852 -27.094 -26.859 1 96.12 133 ARG B CA 1
ATOM 4025 C C . ARG B 1 133 ? 12.453 -26.516 -26.656 1 96.12 133 ARG B C 1
ATOM 4027 O O . ARG B 1 133 ? 12.219 -25.75 -25.719 1 96.12 133 ARG B O 1
ATOM 4034 N N . GLN B 1 134 ? 11.578 -26.906 -27.562 1 96.25 134 GLN B N 1
ATOM 4035 C CA . GLN B 1 134 ? 10.242 -26.344 -27.406 1 96.25 134 GLN B CA 1
ATOM 4036 C C . GLN B 1 134 ? 9.602 -26.812 -26.109 1 96.25 134 GLN B C 1
ATOM 4038 O O . GLN B 1 134 ? 9.781 -27.953 -25.688 1 96.25 134 GLN B O 1
ATOM 4043 N N . ASN B 1 135 ? 8.906 -25.906 -25.375 1 96.19 135 ASN B N 1
ATOM 4044 C CA . ASN B 1 135 ? 8.125 -26.109 -24.156 1 96.19 135 ASN B CA 1
ATOM 4045 C C . ASN B 1 135 ? 9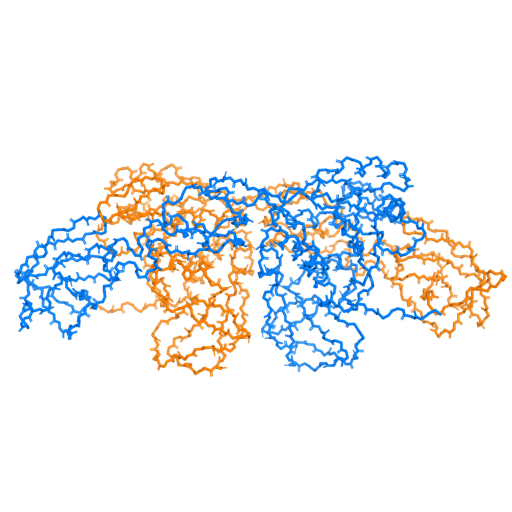 -26.625 -23.016 1 96.19 135 ASN B C 1
ATOM 4047 O O . ASN B 1 135 ? 8.516 -27.312 -22.125 1 96.19 135 ASN B O 1
ATOM 4051 N N . ILE B 1 136 ? 10.281 -26.422 -23.094 1 97.19 136 ILE B N 1
ATOM 4052 C CA . ILE B 1 136 ? 11.203 -26.75 -22.016 1 97.19 136 ILE B CA 1
ATOM 4053 C C . ILE B 1 136 ? 11.695 -25.453 -21.344 1 97.19 136 ILE B C 1
ATOM 4055 O O . ILE B 1 136 ? 12.188 -24.562 -22.031 1 97.19 136 ILE B O 1
ATOM 4059 N N . ARG B 1 137 ? 11.484 -25.344 -20.078 1 96 137 ARG B N 1
ATOM 4060 C CA . ARG B 1 137 ? 12.125 -24.297 -19.281 1 96 137 ARG B CA 1
ATOM 4061 C C . ARG B 1 137 ? 13.539 -24.703 -18.891 1 96 137 ARG B C 1
ATOM 4063 O O . ARG B 1 137 ? 13.727 -25.641 -18.109 1 96 137 ARG B O 1
ATOM 4070 N N . GLU B 1 138 ? 14.461 -23.984 -19.391 1 96.19 138 GLU B N 1
ATOM 4071 C CA . GLU B 1 138 ? 15.859 -24.359 -19.172 1 96.19 138 GLU B CA 1
ATOM 4072 C C . GLU B 1 138 ? 16.281 -24.109 -17.734 1 96.19 138 GLU B C 1
ATOM 4074 O O . GLU B 1 138 ? 15.781 -23.203 -17.078 1 96.19 138 GLU B O 1
ATOM 4079 N N . GLN B 1 139 ? 17.172 -24.969 -17.281 1 96.12 139 GLN B N 1
ATOM 4080 C CA . GLN B 1 139 ? 17.781 -24.734 -15.984 1 96.12 139 GLN B CA 1
ATOM 4081 C C . GLN B 1 139 ? 18.359 -23.328 -15.883 1 96.12 139 GLN B C 1
ATOM 4083 O O . GLN B 1 139 ? 19.047 -22.859 -16.797 1 96.12 139 GLN B O 1
ATOM 4088 N N . GLY B 1 140 ? 18.031 -22.594 -14.812 1 96.69 140 GLY B N 1
ATOM 4089 C CA . GLY B 1 140 ? 18.625 -21.281 -14.547 1 96.69 140 GLY B CA 1
ATOM 4090 C C . GLY B 1 140 ? 18.016 -20.172 -15.375 1 96.69 140 GLY B C 1
ATOM 4091 O O . GLY B 1 140 ? 18.547 -19.062 -15.406 1 96.69 140 GLY B O 1
ATOM 4092 N N . GLN B 1 141 ? 17 -20.438 -16.031 1 95.06 141 GLN B N 1
ATOM 4093 C CA . GLN B 1 141 ? 16.422 -19.406 -16.891 1 95.06 141 GLN B CA 1
ATOM 4094 C C . GLN B 1 141 ? 15.914 -18.219 -16.078 1 95.06 141 GLN B C 1
ATOM 4096 O O . GLN B 1 141 ? 15.852 -17.094 -16.578 1 95.06 141 GLN B O 1
ATOM 4101 N N . GLU B 1 142 ? 15.555 -18.438 -14.812 1 96 142 GLU B N 1
ATOM 4102 C CA . GLU B 1 142 ? 15.125 -17.375 -13.914 1 96 142 GLU B CA 1
ATOM 4103 C C . GLU B 1 142 ? 16.297 -16.797 -13.141 1 96 142 GLU B C 1
ATOM 4105 O O . GLU B 1 142 ? 16.516 -15.586 -13.133 1 96 142 GLU B O 1
ATOM 4110 N N . THR B 1 143 ? 16.969 -17.625 -12.445 1 96.81 143 THR B N 1
ATOM 4111 C CA . THR B 1 143 ? 18.156 -17.219 -11.711 1 96.81 143 THR B CA 1
ATOM 4112 C C . THR B 1 143 ? 19.266 -18.25 -11.859 1 96.81 143 THR B C 1
ATOM 4114 O O . THR B 1 143 ? 19 -19.438 -12.016 1 96.81 143 THR B O 1
ATOM 4117 N N . ARG B 1 144 ? 20.5 -17.781 -11.852 1 97.62 144 ARG B N 1
ATOM 4118 C CA . ARG B 1 144 ? 21.672 -18.656 -11.797 1 97.62 144 ARG B CA 1
ATOM 4119 C C . ARG B 1 144 ? 22.375 -18.547 -10.453 1 97.62 144 ARG B C 1
ATOM 4121 O O . ARG B 1 144 ? 22.469 -17.453 -9.891 1 97.62 144 ARG B O 1
ATOM 4128 N N . CYS B 1 145 ? 22.875 -19.656 -10.062 1 97.38 145 CYS B N 1
ATOM 4129 C CA . CYS B 1 145 ? 23.625 -19.656 -8.812 1 97.38 145 CYS B CA 1
ATOM 4130 C C . CYS B 1 145 ? 24.719 -18.594 -8.828 1 97.38 145 CYS B C 1
ATOM 4132 O O . CYS B 1 145 ? 25.469 -18.469 -9.805 1 97.38 145 CYS B O 1
ATOM 4134 N N . GLY B 1 146 ? 24.719 -17.75 -7.82 1 97.75 146 GLY B N 1
ATOM 4135 C CA . GLY B 1 146 ? 25.75 -16.719 -7.699 1 97.75 146 GLY B CA 1
ATOM 4136 C C . GLY B 1 146 ? 25.266 -15.352 -8.156 1 97.75 146 GLY B C 1
ATOM 4137 O O . GLY B 1 146 ? 25.906 -14.336 -7.855 1 97.75 146 GLY B O 1
ATOM 4138 N N . GLU B 1 147 ? 24.172 -15.336 -8.797 1 97.56 147 GLU B N 1
ATOM 4139 C CA . GLU B 1 147 ? 23.641 -14.078 -9.297 1 97.56 147 GLU B CA 1
ATOM 4140 C C . GLU B 1 147 ? 22.969 -13.273 -8.18 1 97.56 147 GLU B C 1
ATOM 4142 O O . GLU B 1 147 ? 22.328 -13.844 -7.297 1 97.56 147 GLU B O 1
ATOM 4147 N N . THR B 1 148 ? 23.156 -11.938 -8.211 1 98.12 148 THR B N 1
ATOM 4148 C CA . THR B 1 148 ? 22.375 -11.062 -7.332 1 98.12 148 THR B CA 1
ATOM 4149 C C . THR B 1 148 ? 20.938 -10.953 -7.812 1 98.12 148 THR B C 1
ATOM 4151 O O . THR B 1 148 ? 20.672 -10.508 -8.93 1 98.12 148 THR B O 1
ATOM 4154 N N . VAL B 1 149 ? 20.016 -11.344 -7.008 1 97.44 149 VAL B N 1
ATOM 4155 C CA . VAL B 1 149 ? 18.625 -11.367 -7.461 1 97.44 149 VAL B CA 1
ATOM 4156 C C . VAL B 1 149 ? 17.859 -10.211 -6.816 1 97.44 149 VAL B C 1
ATOM 4158 O O . VAL B 1 149 ? 16.844 -9.758 -7.355 1 97.44 149 VAL B O 1
ATOM 4161 N N . LEU B 1 150 ? 18.266 -9.711 -5.641 1 98.31 150 LEU B N 1
ATOM 4162 C CA . LEU B 1 150 ? 17.781 -8.484 -5.012 1 98.31 150 LEU B CA 1
ATOM 4163 C C . LEU B 1 150 ? 18.938 -7.629 -4.523 1 98.31 150 LEU B C 1
ATOM 4165 O O . LEU B 1 150 ? 19.891 -8.141 -3.936 1 98.31 150 LEU B O 1
ATOM 4169 N N . ALA B 1 151 ? 18.859 -6.383 -4.766 1 98.38 151 ALA B N 1
ATOM 4170 C CA . ALA B 1 151 ? 19.906 -5.461 -4.32 1 98.38 151 ALA B CA 1
ATOM 4171 C C . ALA B 1 151 ? 19.734 -5.121 -2.84 1 98.38 151 ALA B C 1
ATOM 4173 O O . ALA B 1 151 ? 18.625 -5.18 -2.305 1 98.38 151 ALA B O 1
ATOM 4174 N N . ALA B 1 152 ? 20.859 -4.793 -2.186 1 98.44 152 ALA B N 1
AT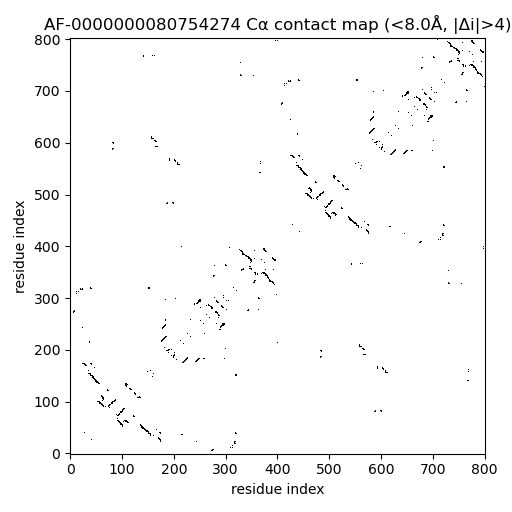OM 4175 C CA . ALA B 1 152 ? 20.75 -4.141 -0.883 1 98.44 152 ALA B CA 1
ATOM 4176 C C . ALA B 1 152 ? 19.891 -2.887 -0.968 1 98.44 152 ALA B C 1
ATOM 4178 O O . ALA B 1 152 ? 19.953 -2.152 -1.957 1 98.44 152 ALA B O 1
ATOM 4179 N N . GLY B 1 153 ? 19.094 -2.676 0.068 1 98.31 153 GLY B N 1
ATOM 4180 C CA . GLY B 1 153 ? 18.203 -1.52 0.051 1 98.31 153 GLY B CA 1
ATOM 4181 C C . GLY B 1 153 ? 16.812 -1.837 -0.458 1 98.31 153 GLY B C 1
ATOM 4182 O O . GLY B 1 153 ? 15.93 -0.978 -0.442 1 98.31 153 GLY B O 1
ATOM 4183 N N . THR B 1 154 ? 16.594 -3.111 -0.862 1 98.19 154 THR B N 1
ATOM 4184 C CA . THR B 1 154 ? 15.266 -3.52 -1.333 1 98.19 154 THR B CA 1
ATOM 4185 C C . THR B 1 154 ? 14.305 -3.682 -0.162 1 98.19 154 THR B C 1
ATOM 4187 O O . THR B 1 154 ? 14.625 -4.348 0.825 1 98.19 154 THR B O 1
ATOM 4190 N N . ARG B 1 155 ? 13.227 -3.018 -0.252 1 97 155 ARG B N 1
ATOM 4191 C CA . ARG B 1 155 ? 12.164 -3.266 0.713 1 97 155 ARG B CA 1
ATOM 4192 C C . ARG B 1 155 ? 11.469 -4.594 0.432 1 97 155 ARG B C 1
ATOM 4194 O O . ARG B 1 155 ? 11.102 -4.879 -0.709 1 97 155 ARG B O 1
ATOM 4201 N N . LEU B 1 156 ? 11.266 -5.363 1.433 1 97.62 156 LEU B N 1
ATOM 4202 C CA . LEU B 1 156 ? 10.781 -6.73 1.265 1 97.62 156 LEU B CA 1
ATOM 4203 C C . LEU B 1 156 ? 9.266 -6.785 1.363 1 97.62 156 LEU B C 1
ATOM 4205 O O . LEU B 1 156 ? 8.688 -6.316 2.344 1 97.62 156 LEU B O 1
ATOM 4209 N N . GLY B 1 157 ? 8.641 -7.211 0.348 1 96.69 157 GLY B N 1
ATOM 4210 C CA . GLY B 1 157 ? 7.223 -7.535 0.308 1 96.69 157 GLY B CA 1
ATOM 4211 C C . GLY B 1 157 ? 6.949 -8.977 -0.077 1 96.69 157 GLY B C 1
ATOM 4212 O O . GLY B 1 157 ? 7.871 -9.797 -0.123 1 96.69 157 GLY B O 1
ATOM 4213 N N . PRO B 1 158 ? 5.723 -9.289 -0.33 1 97.69 158 PRO B N 1
ATOM 4214 C CA . PRO B 1 158 ? 5.34 -10.672 -0.618 1 97.69 158 PRO B CA 1
ATOM 4215 C C . PRO B 1 158 ? 6.156 -11.289 -1.753 1 97.69 158 PRO B C 1
ATOM 4217 O O . PRO B 1 158 ? 6.668 -12.398 -1.615 1 97.69 158 PRO B O 1
ATOM 4220 N N . ALA B 1 159 ? 6.344 -10.562 -2.832 1 98.06 159 ALA B N 1
ATOM 4221 C CA . ALA B 1 159 ? 7.055 -11.102 -3.988 1 98.06 159 ALA B CA 1
ATOM 4222 C C . ALA B 1 159 ? 8.523 -11.344 -3.662 1 98.06 159 ALA B C 1
ATOM 4224 O O . ALA B 1 159 ? 9.078 -12.383 -4.02 1 98.06 159 ALA B O 1
ATOM 4225 N N . GLN B 1 160 ? 9.156 -10.391 -2.977 1 98.44 160 GLN B N 1
ATOM 4226 C CA . GLN B 1 160 ? 10.555 -10.531 -2.602 1 98.44 160 GLN B CA 1
ATOM 4227 C C . GLN B 1 160 ? 10.758 -11.695 -1.634 1 98.44 160 GLN B C 1
ATOM 4229 O O . GLN B 1 160 ? 11.703 -12.469 -1.776 1 98.44 160 GLN B O 1
ATOM 4234 N N . LEU B 1 161 ? 9.859 -11.812 -0.688 1 98.38 161 LEU B N 1
ATOM 4235 C CA . LEU B 1 161 ? 9.945 -12.898 0.285 1 98.38 161 LEU B CA 1
ATOM 4236 C C . LEU B 1 161 ? 9.727 -14.25 -0.384 1 98.38 161 LEU B C 1
ATOM 4238 O O . LEU B 1 161 ? 10.422 -15.219 -0.077 1 98.38 161 LEU B O 1
ATOM 4242 N N . GLY B 1 162 ? 8.727 -14.289 -1.284 1 98.44 162 GLY B N 1
ATOM 4243 C CA . GLY B 1 162 ? 8.531 -15.5 -2.064 1 98.44 162 GLY B CA 1
ATOM 4244 C C . GLY B 1 162 ? 9.758 -15.898 -2.863 1 98.44 162 GLY B C 1
ATOM 4245 O O . GLY B 1 162 ? 10.102 -17.078 -2.943 1 98.44 162 GLY B O 1
ATOM 4246 N N . LEU B 1 163 ? 10.398 -14.906 -3.461 1 98.31 163 LEU B N 1
ATOM 4247 C CA . LEU B 1 163 ? 11.609 -15.164 -4.227 1 98.31 163 LEU B CA 1
ATOM 4248 C C . LEU B 1 163 ? 12.703 -15.734 -3.332 1 98.31 163 LEU B C 1
ATOM 4250 O O . LEU B 1 163 ? 13.367 -16.703 -3.699 1 98.31 163 LEU B O 1
ATOM 4254 N N . ALA B 1 164 ? 12.875 -15.156 -2.15 1 98.5 164 ALA B N 1
ATOM 4255 C CA . ALA B 1 164 ? 13.844 -15.688 -1.197 1 98.5 164 ALA B CA 1
ATOM 4256 C C . ALA B 1 164 ? 13.523 -17.141 -0.846 1 98.5 164 ALA B C 1
ATOM 4258 O O . ALA B 1 164 ? 14.422 -17.984 -0.809 1 98.5 164 ALA B O 1
ATOM 4259 N N . ALA B 1 165 ? 12.258 -17.422 -0.646 1 98.31 165 ALA B N 1
ATOM 4260 C CA . ALA B 1 165 ? 11.828 -18.781 -0.333 1 98.31 165 ALA B CA 1
ATOM 4261 C C . ALA B 1 165 ? 12.148 -19.734 -1.477 1 98.31 165 ALA B C 1
ATOM 4263 O O . ALA B 1 165 ? 12.562 -20.875 -1.244 1 98.31 165 ALA B O 1
ATOM 4264 N N . SER B 1 166 ? 11.977 -19.281 -2.699 1 97.75 166 SER B N 1
ATOM 4265 C CA . SER B 1 166 ? 12.227 -20.109 -3.873 1 97.75 166 SER B CA 1
ATOM 4266 C C . SER B 1 166 ? 13.695 -20.5 -3.959 1 97.75 166 SER B C 1
ATOM 4268 O O . SER B 1 166 ? 14.055 -21.453 -4.668 1 97.75 166 SER B O 1
ATOM 4270 N N . LEU B 1 167 ? 14.555 -19.781 -3.24 1 97.62 167 LEU B N 1
ATOM 4271 C CA . LEU B 1 167 ? 15.992 -20.047 -3.242 1 97.62 167 LEU B CA 1
ATOM 4272 C C . LEU B 1 167 ? 16.406 -20.828 -2 1 97.62 167 LEU B C 1
ATOM 4274 O O . LEU B 1 167 ? 17.594 -21.031 -1.758 1 97.62 167 LEU B O 1
ATOM 4278 N N . GLY B 1 168 ? 15.453 -21.188 -1.188 1 97.38 168 GLY B N 1
ATOM 4279 C CA . GLY B 1 168 ? 15.727 -22 -0.011 1 97.38 168 GLY B CA 1
ATOM 4280 C C . GLY B 1 168 ? 16.203 -21.188 1.175 1 97.38 168 GLY B C 1
ATOM 4281 O O . GLY B 1 168 ? 16.734 -21.734 2.141 1 97.38 168 GLY B O 1
ATOM 4282 N N . ILE B 1 169 ? 16.016 -19.922 1.111 1 97.06 169 ILE B N 1
ATOM 4283 C CA . ILE B 1 169 ? 16.484 -19.031 2.162 1 97.06 169 ILE B CA 1
ATOM 4284 C C . ILE B 1 169 ? 15.492 -19.016 3.322 1 97.06 169 ILE B C 1
ATOM 4286 O O . ILE B 1 169 ? 14.273 -18.969 3.107 1 97.06 169 ILE B O 1
ATOM 4290 N N . VAL B 1 170 ? 15.984 -19.031 4.57 1 97.25 170 VAL B N 1
ATOM 4291 C CA . VAL B 1 170 ? 15.086 -19.109 5.723 1 97.25 170 VAL B CA 1
ATOM 4292 C C . VAL B 1 170 ? 15.25 -17.859 6.586 1 97.25 170 VAL B C 1
ATOM 4294 O O . VAL B 1 170 ? 14.406 -17.578 7.438 1 97.25 170 VAL B O 1
ATOM 4297 N N . GLU B 1 171 ? 16.375 -17.172 6.352 1 98.12 171 GLU B N 1
ATOM 4298 C CA . GLU B 1 171 ? 16.672 -15.922 7.07 1 98.12 171 GLU B CA 1
ATOM 4299 C C . GLU B 1 171 ? 17.281 -14.875 6.141 1 98.12 171 GLU B C 1
ATOM 4301 O O . GLU B 1 171 ? 17.969 -15.219 5.176 1 98.12 171 GLU B O 1
ATOM 4306 N N . LEU B 1 172 ? 17.016 -13.672 6.422 1 98.56 172 LEU B N 1
ATOM 4307 C CA . LEU B 1 172 ? 17.547 -12.578 5.617 1 98.56 172 LEU B CA 1
ATOM 4308 C C . LEU B 1 172 ? 18.234 -11.539 6.496 1 98.56 172 LEU B C 1
ATOM 4310 O O . LEU B 1 172 ? 17.75 -11.227 7.59 1 98.56 172 LEU B O 1
ATOM 4314 N N . PRO B 1 173 ? 19.391 -11.055 6.059 1 98.75 173 PRO B N 1
ATOM 4315 C CA . PRO B 1 173 ? 19.969 -9.875 6.703 1 98.75 173 PRO B CA 1
ATOM 4316 C C . PRO B 1 173 ? 19.203 -8.586 6.367 1 98.75 173 PRO B C 1
ATOM 4318 O O . PRO B 1 173 ? 19.156 -8.188 5.199 1 98.75 173 PRO B O 1
ATOM 4321 N N . VAL B 1 174 ? 18.609 -7.941 7.332 1 98.75 174 VAL B N 1
ATOM 4322 C CA . VAL B 1 174 ? 17.828 -6.734 7.105 1 98.75 174 VAL B CA 1
ATOM 4323 C C . VAL B 1 174 ? 18.312 -5.621 8.023 1 98.75 174 VAL B C 1
ATOM 4325 O O . VAL B 1 174 ? 19 -5.879 9.023 1 98.75 174 VAL B O 1
ATOM 4328 N N . ARG B 1 175 ? 18.031 -4.395 7.672 1 98.75 175 ARG B N 1
ATOM 4329 C CA . ARG B 1 175 ? 18.297 -3.256 8.547 1 98.75 175 ARG B CA 1
ATOM 4330 C C . ARG B 1 175 ? 17.406 -3.299 9.781 1 98.75 175 ARG B C 1
ATOM 4332 O O . ARG B 1 175 ? 16.234 -3.68 9.703 1 98.75 175 ARG B O 1
ATOM 4339 N N . ARG B 1 176 ? 18 -2.936 10.875 1 98 176 ARG B N 1
ATOM 4340 C CA . ARG B 1 176 ? 17.188 -2.809 12.078 1 98 176 ARG B CA 1
ATOM 4341 C C . ARG B 1 176 ? 16.031 -1.821 11.859 1 98 176 ARG B C 1
ATOM 4343 O O . ARG B 1 176 ? 16.156 -0.898 11.047 1 98 176 ARG B O 1
ATOM 4350 N N . ARG B 1 177 ? 14.898 -2.035 12.531 1 97.88 177 ARG B N 1
ATOM 4351 C CA . ARG B 1 177 ? 13.781 -1.108 12.43 1 97.88 177 ARG B CA 1
ATOM 4352 C C . ARG B 1 177 ? 14.172 0.288 12.898 1 97.88 177 ARG B C 1
ATOM 4354 O O . ARG B 1 177 ? 14.828 0.441 13.93 1 97.88 177 ARG B O 1
ATOM 4361 N N . PRO B 1 178 ? 13.789 1.333 12.141 1 98 178 PRO B N 1
ATOM 4362 C CA . PRO B 1 178 ? 14.023 2.691 12.641 1 98 178 PRO B CA 1
ATOM 4363 C C . PRO B 1 178 ? 13.258 2.988 13.93 1 98 178 PRO B C 1
ATOM 4365 O O . PRO B 1 178 ? 12.07 2.684 14.031 1 98 178 PRO B O 1
ATOM 4368 N N . ARG B 1 179 ? 13.945 3.514 14.875 1 98.25 179 ARG B N 1
ATOM 4369 C CA . ARG B 1 179 ? 13.305 3.992 16.094 1 98.25 179 ARG B CA 1
ATOM 4370 C C . ARG B 1 179 ? 12.867 5.445 15.953 1 98.25 179 ARG B C 1
ATOM 4372 O O . ARG B 1 179 ? 13.703 6.348 15.898 1 98.25 179 ARG B O 1
ATOM 4379 N N . VAL B 1 180 ? 11.555 5.676 15.906 1 98.25 180 VAL B N 1
ATOM 4380 C CA . VAL B 1 180 ? 11.031 7.023 15.719 1 98.25 180 VAL B CA 1
ATOM 4381 C C . VAL B 1 180 ? 10.281 7.469 16.969 1 98.25 180 VAL B C 1
ATOM 4383 O O . VAL B 1 180 ? 9.375 6.77 17.453 1 98.25 180 VAL B O 1
ATOM 4386 N N . ALA B 1 181 ? 10.719 8.562 17.594 1 97.88 181 ALA B N 1
ATOM 4387 C CA . ALA B 1 181 ? 9.953 9.203 18.656 1 97.88 181 ALA B CA 1
ATOM 4388 C C . ALA B 1 181 ? 8.945 10.195 18.094 1 97.88 181 ALA B C 1
ATOM 4390 O O . ALA B 1 181 ? 9.32 11.188 17.469 1 97.88 181 ALA B O 1
ATOM 4391 N N . LEU B 1 182 ? 7.711 9.906 18.297 1 97.38 182 LEU B N 1
ATOM 4392 C CA . LEU B 1 182 ? 6.633 10.742 17.781 1 97.38 182 LEU B CA 1
ATOM 4393 C C . LEU B 1 182 ? 6.086 11.664 18.875 1 97.38 182 LEU B C 1
ATOM 4395 O O . LEU B 1 182 ? 5.676 11.195 19.938 1 97.38 182 LEU B O 1
ATOM 4399 N N . LEU B 1 183 ? 6.133 12.984 18.609 1 95.19 183 LEU B N 1
ATOM 4400 C CA . LEU B 1 183 ? 5.637 13.945 19.578 1 95.19 183 LEU B CA 1
ATOM 4401 C C . LEU B 1 183 ? 4.715 14.961 18.906 1 95.19 183 LEU B C 1
ATOM 4403 O O . LEU B 1 183 ? 4.828 15.219 17.719 1 95.19 183 LEU B O 1
ATOM 4407 N N . SER B 1 184 ? 3.803 15.414 19.688 1 94.81 184 SER B N 1
ATOM 4408 C CA . SER B 1 184 ? 2.904 16.484 19.25 1 94.81 184 SER B CA 1
ATOM 4409 C C . SER B 1 184 ? 3.109 17.75 20.094 1 94.81 184 SER B C 1
ATOM 4411 O O . SER B 1 184 ? 3.393 17.672 21.281 1 94.81 184 SER B O 1
ATOM 4413 N N . THR B 1 185 ? 3.061 18.828 19.391 1 90.38 185 THR B N 1
ATOM 4414 C CA . THR B 1 185 ? 3.102 20.109 20.094 1 90.38 185 THR B CA 1
ATOM 4415 C C . THR B 1 185 ? 1.812 20.891 19.859 1 90.38 185 THR B C 1
ATOM 4417 O O . THR B 1 185 ? 1.248 20.859 18.766 1 90.38 185 THR B O 1
ATOM 4420 N N . GLY B 1 186 ? 1.361 21.516 20.938 1 87.62 186 GLY B N 1
ATOM 4421 C CA . GLY B 1 186 ? 0.16 22.328 20.875 1 87.62 186 GLY B CA 1
ATOM 4422 C C . GLY B 1 186 ? -0.679 22.266 22.125 1 87.62 186 GLY B C 1
ATOM 4423 O O . GLY B 1 186 ? -1.121 21.172 22.531 1 87.62 186 GLY B O 1
ATOM 4424 N N . ASP B 1 187 ? -0.987 23.359 22.688 1 86.5 187 ASP B N 1
ATOM 4425 C CA . ASP B 1 187 ? -1.755 23.438 23.922 1 86.5 187 ASP B CA 1
ATOM 4426 C C . ASP B 1 187 ? -3.221 23.078 23.688 1 86.5 187 ASP B C 1
ATOM 4428 O O . ASP B 1 187 ? -3.953 22.781 24.625 1 86.5 187 ASP B O 1
ATOM 4432 N N . GLU B 1 188 ? -3.551 23.203 22.484 1 91.88 188 GLU B N 1
ATOM 4433 C CA . GLU B 1 188 ? -4.945 22.938 22.141 1 91.88 188 GLU B CA 1
ATOM 4434 C C . GLU B 1 188 ? -5.23 21.438 22.078 1 91.88 188 GLU B C 1
ATOM 4436 O O . GLU B 1 188 ? -6.391 21.031 22.062 1 91.88 188 GLU B O 1
ATOM 4441 N N . LEU B 1 189 ? -4.227 20.594 22.047 1 95 189 LEU B N 1
ATOM 4442 C CA . LEU B 1 189 ? -4.387 19.188 21.719 1 95 189 LEU B CA 1
ATOM 4443 C C . LEU B 1 189 ? -4.785 18.375 22.953 1 95 189 LEU B C 1
ATOM 4445 O O . LEU B 1 189 ? -4.254 18.609 24.047 1 95 189 LEU B O 1
ATOM 4449 N N . VAL B 1 190 ? -5.734 17.531 22.734 1 95.81 190 VAL B N 1
ATOM 4450 C CA . VAL B 1 190 ? -6.191 16.578 23.734 1 95.81 190 VAL B CA 1
ATOM 4451 C C . VAL B 1 190 ? -6.227 15.172 23.125 1 95.81 190 VAL B C 1
ATOM 4453 O O . VAL B 1 190 ? -6.453 15.008 21.938 1 95.81 190 VAL B O 1
ATOM 4456 N N . ARG B 1 191 ? -5.934 14.172 23.906 1 95.44 191 ARG B N 1
ATOM 4457 C CA . ARG B 1 191 ? -6.035 12.797 23.453 1 95.44 191 ARG B CA 1
ATOM 4458 C C . ARG B 1 191 ? -7.492 12.375 23.297 1 95.44 191 ARG B C 1
ATOM 4460 O O . ARG B 1 191 ? -8.328 12.711 24.141 1 95.44 191 ARG B O 1
ATOM 4467 N N . PRO B 1 192 ? -7.75 11.617 22.234 1 96 192 PRO B N 1
ATOM 4468 C CA . PRO B 1 192 ? -9.102 11.07 22.156 1 96 192 PRO B CA 1
ATOM 4469 C C . PRO B 1 192 ? -9.508 10.312 23.422 1 96 192 PRO B C 1
ATOM 4471 O O . PRO B 1 192 ? -8.688 9.625 24.031 1 96 192 PRO B O 1
ATOM 4474 N N . GLY B 1 193 ? -10.805 10.398 23.734 1 94.38 193 GLY B N 1
ATOM 4475 C CA . GLY B 1 193 ? -11.312 9.734 24.938 1 94.38 193 GLY B CA 1
ATOM 4476 C C . GLY B 1 193 ? -11.422 10.664 26.125 1 94.38 193 GLY B C 1
ATOM 4477 O O . GLY B 1 193 ? -12.125 10.359 27.094 1 94.38 193 GLY B O 1
ATOM 4478 N N . GLN B 1 194 ? -10.703 11.773 26.125 1 95.19 194 GLN B N 1
ATOM 4479 C CA . GLN B 1 194 ? -10.789 12.789 27.156 1 95.19 194 GLN B CA 1
ATOM 4480 C C . GLN B 1 194 ? -11.758 13.898 26.766 1 95.19 194 GLN B C 1
ATOM 4482 O O . GLN B 1 194 ? -11.945 14.172 25.578 1 95.19 194 GLN B O 1
ATOM 4487 N N . PRO B 1 195 ? -12.32 14.516 27.734 1 94.75 195 PRO B N 1
ATOM 4488 C CA . PRO B 1 195 ? -13.195 15.641 27.391 1 94.75 195 PRO B CA 1
ATOM 4489 C C . PRO B 1 195 ? -12.438 16.828 26.812 1 94.75 195 PRO B C 1
ATOM 4491 O O . PRO B 1 195 ? -11.312 17.109 27.234 1 94.75 195 PRO B O 1
ATOM 4494 N N . LEU B 1 196 ? -13.109 17.531 25.938 1 94.25 196 LEU B N 1
ATOM 4495 C CA . LEU B 1 196 ? -12.516 18.719 25.344 1 94.25 196 LEU B CA 1
ATOM 4496 C C . LEU B 1 196 ? -12.812 19.953 26.188 1 94.25 196 LEU B C 1
ATOM 4498 O O . LEU B 1 196 ? -13.961 20.172 26.594 1 94.25 196 LEU B O 1
ATOM 4502 N N . GLY B 1 197 ? -11.758 20.672 26.531 1 90.25 197 GLY B N 1
ATOM 4503 C CA . GLY B 1 197 ? -11.961 22.016 27.062 1 90.25 197 GLY B CA 1
ATOM 4504 C C . GLY B 1 197 ? -12.188 23.062 25.984 1 90.25 197 GLY B C 1
ATOM 4505 O O . GLY B 1 197 ? -12.188 22.75 24.797 1 90.25 197 GLY B O 1
ATOM 4506 N N . PRO B 1 198 ? -12.453 24.297 26.453 1 88.69 198 PRO B N 1
ATOM 4507 C CA . PRO B 1 198 ? -12.641 25.375 25.469 1 88.69 198 PRO B CA 1
ATOM 4508 C C . PRO B 1 198 ? -11.406 25.609 24.609 1 88.69 198 PRO B C 1
ATOM 4510 O O . PRO B 1 198 ? -10.289 25.703 25.125 1 88.69 198 PRO B O 1
ATOM 4513 N N . GLY B 1 199 ? -11.664 25.625 23.297 1 91.5 199 GLY B N 1
ATOM 4514 C CA . GLY B 1 199 ? -10.602 25.922 22.344 1 91.5 199 GLY B CA 1
ATOM 4515 C C . GLY B 1 199 ? -9.727 24.703 22.047 1 91.5 199 GLY B C 1
ATOM 4516 O O . GLY B 1 199 ? -8.734 24.828 21.312 1 91.5 199 GLY B O 1
ATOM 4517 N N . GLN B 1 200 ? -10.117 23.562 22.609 1 93.94 200 GLN B N 1
ATOM 4518 C CA . GLN B 1 200 ? -9.289 22.359 22.438 1 93.94 200 GLN B CA 1
ATOM 4519 C C . GLN B 1 200 ? -9.828 21.484 21.312 1 93.94 200 GLN B C 1
ATOM 4521 O O . GLN B 1 200 ? -11 21.594 20.938 1 93.94 200 GLN B O 1
ATOM 4526 N N . ILE B 1 201 ? -8.969 20.703 20.719 1 95.31 201 ILE B N 1
ATOM 4527 C CA . ILE B 1 201 ? -9.312 19.734 19.703 1 95.31 201 ILE B CA 1
ATOM 4528 C C . ILE B 1 201 ? -8.586 18.422 19.969 1 95.31 201 ILE B C 1
ATOM 4530 O O . ILE B 1 201 ? -7.609 18.391 20.734 1 95.31 201 ILE B O 1
ATOM 4534 N N . TYR B 1 202 ? -9.047 17.359 19.406 1 97.12 202 TYR B N 1
ATOM 4535 C CA . TYR B 1 202 ? -8.406 16.062 19.594 1 97.12 202 TYR B CA 1
ATOM 4536 C C . TYR B 1 202 ? -7.18 15.93 18.688 1 97.12 202 TYR B C 1
ATOM 4538 O O . TYR B 1 202 ? -7.18 16.422 17.562 1 97.12 202 TYR B O 1
ATOM 4546 N N . ASN B 1 203 ? -6.176 15.25 19.141 1 96.88 203 ASN B N 1
ATOM 4547 C CA . ASN B 1 203 ? -4.918 15.016 18.438 1 96.88 203 ASN B CA 1
ATOM 4548 C C . ASN B 1 203 ? -5.062 13.93 17.391 1 96.88 203 ASN B C 1
ATOM 4550 O O . ASN B 1 203 ? -4.809 12.75 17.656 1 96.88 203 ASN B O 1
ATOM 4554 N N . SER B 1 204 ? -5.379 14.281 16.188 1 97.38 204 SER B N 1
ATOM 4555 C CA . SER B 1 204 ? -5.574 13.32 15.109 1 97.38 204 SER B CA 1
ATOM 4556 C C . SER B 1 204 ? -4.242 12.891 14.508 1 97.38 204 SER B C 1
ATOM 4558 O O . SER B 1 204 ? -4.09 11.742 14.07 1 97.38 204 SER B O 1
ATOM 4560 N N . ASN B 1 205 ? -3.279 13.797 14.484 1 97.94 205 ASN B N 1
ATOM 4561 C CA . ASN B 1 205 ? -2.008 13.531 13.82 1 97.94 205 ASN B CA 1
ATOM 4562 C C . ASN B 1 205 ? -1.269 12.367 14.461 1 97.94 205 ASN B C 1
ATOM 4564 O O . ASN B 1 205 ? -0.633 11.57 13.773 1 97.94 205 ASN B O 1
ATOM 4568 N N . ARG B 1 206 ? -1.333 12.32 15.805 1 97.75 206 ARG B N 1
ATOM 4569 C CA . ARG B 1 206 ? -0.678 11.219 16.516 1 97.75 206 ARG B CA 1
ATOM 4570 C C . ARG B 1 206 ? -1.136 9.867 15.969 1 97.75 206 ARG B C 1
ATOM 4572 O O . ARG B 1 206 ? -0.311 9.023 15.617 1 97.75 206 ARG B O 1
ATOM 4579 N N . THR B 1 207 ? -2.441 9.68 15.906 1 97.94 207 THR B N 1
ATOM 4580 C CA . THR B 1 207 ? -3.006 8.406 15.477 1 97.94 207 THR B CA 1
ATOM 4581 C C . THR B 1 207 ? -2.641 8.117 14.023 1 97.94 207 THR B C 1
ATOM 4583 O O . THR B 1 207 ? -2.24 7.004 13.688 1 97.94 207 THR B O 1
ATOM 4586 N N . LEU B 1 208 ? -2.793 9.109 13.172 1 97.81 208 LEU B N 1
ATOM 4587 C CA . LEU B 1 208 ? -2.465 8.977 11.758 1 97.81 208 LEU B CA 1
ATOM 4588 C C . LEU B 1 208 ? -1.007 8.57 11.57 1 97.81 208 LEU B C 1
ATOM 4590 O O . LEU B 1 208 ? -0.716 7.574 10.906 1 97.81 208 LEU B O 1
ATOM 4594 N N . LEU B 1 209 ? -0.104 9.258 12.195 1 98.31 209 LEU B N 1
ATOM 4595 C CA . LEU B 1 209 ? 1.323 9.047 11.977 1 98.31 209 LEU B CA 1
ATOM 4596 C C . LEU B 1 209 ? 1.789 7.754 12.648 1 98.31 209 LEU B C 1
ATOM 4598 O O . LEU B 1 209 ? 2.68 7.074 12.133 1 98.31 209 LEU B O 1
ATOM 4602 N N . LEU B 1 210 ? 1.247 7.453 13.836 1 97.69 210 LEU B N 1
ATOM 4603 C CA . LEU B 1 210 ? 1.581 6.188 14.477 1 97.69 210 LEU B CA 1
ATOM 4604 C C . LEU B 1 210 ? 1.289 5.012 13.555 1 97.69 210 LEU B C 1
ATOM 4606 O O . LEU B 1 210 ? 2.141 4.141 13.359 1 97.69 210 LEU B O 1
ATOM 4610 N N . SER B 1 211 ? 0.105 5.02 13 1 97 211 SER B N 1
ATOM 4611 C CA . SER B 1 211 ? -0.296 3.979 12.062 1 97 211 SER B CA 1
ATOM 4612 C C . SER B 1 211 ? 0.63 3.939 10.852 1 97 211 SER B C 1
ATOM 4614 O O . SER B 1 211 ? 1.095 2.869 10.453 1 97 211 SER B O 1
ATOM 4616 N N . TRP B 1 212 ? 0.902 5.09 10.281 1 97.44 212 TRP B N 1
ATOM 4617 C CA . TRP B 1 212 ? 1.703 5.203 9.07 1 97.44 212 TRP B CA 1
ATOM 4618 C C . TRP B 1 212 ? 3.139 4.75 9.32 1 97.44 212 TRP B C 1
ATOM 4620 O O . TRP B 1 212 ? 3.699 3.986 8.531 1 97.44 212 TRP B O 1
ATOM 4630 N N . LEU B 1 213 ? 3.719 5.141 10.438 1 97.75 213 LEU B N 1
ATOM 4631 C CA . LEU B 1 213 ? 5.082 4.766 10.805 1 97.75 213 LEU B CA 1
ATOM 4632 C C . LEU B 1 213 ? 5.188 3.26 11.023 1 97.75 213 LEU B C 1
ATOM 4634 O O . LEU B 1 213 ? 6.176 2.639 10.625 1 97.75 213 LEU B O 1
ATOM 4638 N N . LYS B 1 214 ? 4.215 2.695 11.633 1 95.12 214 LYS B N 1
ATOM 4639 C CA . LYS B 1 214 ? 4.211 1.249 11.828 1 95.12 214 LYS B CA 1
ATOM 4640 C C . LYS B 1 214 ? 4.168 0.513 10.492 1 95.12 214 LYS B C 1
ATOM 4642 O O . LYS B 1 214 ? 4.887 -0.468 10.297 1 95.12 214 LYS B O 1
ATOM 4647 N N . ARG B 1 215 ? 3.348 0.987 9.586 1 93.38 215 ARG B N 1
ATOM 4648 C CA . ARG B 1 215 ? 3.289 0.408 8.242 1 93.38 215 ARG B CA 1
ATOM 4649 C C . ARG B 1 215 ? 4.648 0.488 7.555 1 93.38 215 ARG B C 1
ATOM 4651 O O . ARG B 1 215 ? 5.012 -0.401 6.781 1 93.38 215 ARG B O 1
ATOM 4658 N N . LEU B 1 216 ? 5.328 1.547 7.891 1 94.94 216 LEU B N 1
ATOM 4659 C CA . LEU B 1 216 ? 6.633 1.762 7.281 1 94.94 216 LEU B CA 1
ATOM 4660 C C . LEU B 1 216 ? 7.691 0.875 7.93 1 94.94 216 LEU B C 1
ATOM 4662 O O . LEU B 1 216 ? 8.844 0.863 7.5 1 94.94 216 LEU B O 1
ATOM 4666 N N . GLY B 1 217 ? 7.367 0.137 8.992 1 94 217 GLY B N 1
ATOM 4667 C CA . GLY B 1 217 ? 8.266 -0.797 9.648 1 94 217 GLY B CA 1
ATOM 4668 C C . GLY B 1 217 ? 9.039 -0.175 10.797 1 94 217 GLY B C 1
ATOM 4669 O O . GLY B 1 217 ? 10.047 -0.727 11.242 1 94 217 GLY B O 1
ATOM 4670 N N . CYS B 1 218 ? 8.617 0.951 11.289 1 97 218 CYS B N 1
ATOM 4671 C CA . CYS B 1 218 ? 9.328 1.642 12.359 1 97 218 CYS B CA 1
ATOM 4672 C C . CYS B 1 218 ? 8.93 1.089 13.719 1 97 218 CYS B C 1
ATOM 4674 O O . CYS B 1 218 ? 7.828 0.568 13.891 1 97 218 CYS B O 1
ATOM 4676 N N . SER B 1 219 ? 9.867 1.083 14.617 1 97.25 219 SER B N 1
ATOM 4677 C CA . SER B 1 219 ? 9.57 1.023 16.047 1 97.25 219 SER B CA 1
ATOM 4678 C C . SER B 1 219 ? 9.281 2.41 16.609 1 97.25 219 SER B C 1
ATOM 4680 O O . SER B 1 219 ? 10.156 3.277 16.625 1 97.25 219 SER B O 1
ATOM 4682 N N . VAL B 1 220 ? 8.039 2.641 17.078 1 97.31 220 VAL B N 1
ATOM 4683 C CA . VAL B 1 220 ? 7.625 4.004 17.391 1 97.31 220 VAL B CA 1
ATOM 4684 C C . VAL B 1 220 ? 7.488 4.172 18.906 1 97.31 220 VAL B C 1
ATOM 4686 O O . VAL B 1 220 ? 6.824 3.369 19.562 1 97.31 220 VAL B O 1
ATOM 4689 N N . LEU B 1 221 ? 8.18 5.102 19.469 1 96.69 221 LEU B N 1
ATOM 4690 C CA . LEU B 1 221 ? 7.945 5.574 20.828 1 96.69 221 LEU B CA 1
ATOM 4691 C C . LEU B 1 221 ? 6.961 6.738 20.844 1 96.69 221 LEU B C 1
ATOM 4693 O O . LEU B 1 221 ? 7.262 7.816 20.312 1 96.69 221 LEU B O 1
ATOM 4697 N N . ASP B 1 222 ? 5.812 6.496 21.328 1 96 222 ASP B N 1
ATOM 4698 C CA . ASP B 1 222 ? 4.836 7.566 21.5 1 96 222 ASP B CA 1
ATOM 4699 C C . ASP B 1 222 ? 5.219 8.484 22.656 1 96 222 ASP B C 1
ATOM 4701 O O . ASP B 1 222 ? 4.945 8.172 23.812 1 96 222 ASP B O 1
ATOM 4705 N N . ALA B 1 223 ? 5.742 9.656 22.312 1 94.5 223 ALA B N 1
ATOM 4706 C CA . ALA B 1 223 ? 6.25 10.57 23.344 1 94.5 223 ALA B CA 1
ATOM 4707 C C . ALA B 1 223 ? 5.172 11.562 23.781 1 94.5 223 ALA B C 1
ATOM 4709 O O . ALA B 1 223 ? 5.422 12.422 24.625 1 94.5 223 ALA B O 1
ATOM 4710 N N . GLY B 1 224 ? 4.039 11.484 23.172 1 93.69 224 GLY B N 1
ATOM 4711 C CA . GLY B 1 224 ? 2.867 12.219 23.625 1 93.69 224 GLY B CA 1
ATOM 4712 C C . GLY B 1 224 ? 2.9 13.688 23.25 1 93.69 224 GLY B C 1
ATOM 4713 O O . GLY B 1 224 ? 3.479 14.062 22.234 1 93.69 224 GLY B O 1
ATOM 4714 N N . ILE B 1 225 ? 2.119 14.508 23.938 1 93.25 225 ILE B N 1
ATOM 4715 C CA . ILE B 1 225 ? 2.01 15.945 23.734 1 93.25 225 ILE B CA 1
ATOM 4716 C C . ILE B 1 225 ? 2.988 16.672 24.656 1 93.25 225 ILE B C 1
ATOM 4718 O O . ILE B 1 225 ? 2.982 16.469 25.875 1 93.25 225 ILE B O 1
ATOM 4722 N N . LEU B 1 226 ? 3.828 17.5 24.062 1 89.69 226 LEU B N 1
ATOM 4723 C CA . LEU B 1 226 ? 4.809 18.234 24.859 1 89.69 226 LEU B CA 1
ATOM 4724 C C . LEU B 1 226 ? 4.137 19.328 25.688 1 89.69 226 LEU B C 1
ATOM 4726 O O . LEU B 1 226 ? 3.305 20.078 25.156 1 89.69 226 LEU B O 1
ATOM 4730 N N . PRO B 1 227 ? 4.508 19.422 26.859 1 79.88 227 PRO B N 1
ATOM 4731 C CA . PRO B 1 227 ? 3.973 20.516 27.688 1 79.88 227 PRO B CA 1
ATOM 4732 C C . PRO B 1 227 ? 4.551 21.875 27.312 1 79.88 227 PRO B C 1
ATOM 4734 O O . PRO B 1 227 ? 5.645 21.953 26.75 1 79.88 227 PRO B O 1
ATOM 4737 N N . ASP B 1 228 ? 3.812 22.922 27.531 1 78.88 228 ASP B N 1
ATOM 4738 C CA . ASP B 1 228 ? 4.355 24.266 27.359 1 78.88 228 ASP B CA 1
ATOM 4739 C C . ASP B 1 228 ? 5.203 24.672 28.562 1 78.88 228 ASP B C 1
ATOM 4741 O O . ASP B 1 228 ? 4.938 25.703 29.188 1 78.88 228 ASP B O 1
ATOM 4745 N N . ASP B 1 229 ? 6.113 23.906 28.875 1 85.06 229 ASP B N 1
ATOM 4746 C CA . ASP B 1 229 ? 7.082 24.047 29.953 1 85.06 229 ASP B CA 1
ATOM 4747 C C . ASP B 1 229 ? 8.469 23.578 29.516 1 85.06 229 ASP B C 1
ATOM 4749 O O . ASP B 1 229 ? 8.68 22.375 29.297 1 85.06 229 ASP B O 1
ATOM 4753 N N . PRO B 1 230 ? 9.32 24.547 29.406 1 87.25 230 PRO B N 1
ATOM 4754 C CA . PRO B 1 230 ? 10.648 24.203 28.891 1 87.25 230 PRO B CA 1
ATOM 4755 C C . PRO B 1 230 ? 11.312 23.078 29.688 1 87.25 230 PRO B C 1
ATOM 4757 O O . PRO B 1 230 ? 11.961 22.203 29.094 1 87.25 230 PRO B O 1
ATOM 4760 N N . GLN B 1 231 ? 11.125 23.078 31.031 1 90.38 231 GLN B N 1
ATOM 4761 C CA . GLN B 1 231 ? 11.766 22.062 31.859 1 90.38 231 GLN B CA 1
ATOM 4762 C C . GLN B 1 231 ? 11.156 20.688 31.594 1 90.38 231 GLN B C 1
ATOM 4764 O O . GLN B 1 231 ? 11.875 19.703 31.453 1 90.38 231 GLN B O 1
ATOM 4769 N N . LEU B 1 232 ? 9.883 20.641 31.5 1 88.25 232 LEU B N 1
ATOM 4770 C CA . LEU B 1 232 ? 9.211 19.375 31.234 1 88.25 232 LEU B CA 1
ATOM 4771 C C . LEU B 1 232 ? 9.508 18.875 29.828 1 88.25 232 LEU B C 1
ATOM 4773 O O . LEU B 1 232 ? 9.656 17.672 29.594 1 88.25 232 LEU B O 1
ATOM 4777 N N . THR B 1 233 ? 9.547 19.797 28.906 1 89.12 233 THR B N 1
ATOM 4778 C CA . THR B 1 233 ? 9.867 19.453 27.531 1 89.12 233 THR B CA 1
ATOM 4779 C C . THR B 1 233 ? 11.281 18.891 27.422 1 89.12 233 THR B C 1
ATOM 4781 O O . THR B 1 233 ? 11.508 17.891 26.75 1 89.12 233 THR B O 1
ATOM 4784 N N . ARG B 1 234 ? 12.211 19.516 28.125 1 90 234 ARG B N 1
ATOM 4785 C CA . ARG B 1 234 ? 13.578 19.016 28.141 1 90 234 ARG B CA 1
ATOM 4786 C C . ARG B 1 234 ? 13.641 17.609 28.719 1 90 234 ARG B C 1
ATOM 4788 O O . ARG B 1 234 ? 14.328 16.734 28.172 1 90 234 ARG B O 1
ATOM 4795 N N . ALA B 1 235 ? 12.93 17.438 29.781 1 91.12 235 ALA B N 1
ATOM 4796 C CA . ALA B 1 235 ? 12.906 16.109 30.422 1 91.12 235 ALA B CA 1
ATOM 4797 C C . ALA B 1 235 ? 12.383 15.047 29.469 1 91.12 235 ALA B C 1
ATOM 4799 O O . ALA B 1 235 ? 12.914 13.938 29.406 1 91.12 235 ALA B O 1
ATOM 4800 N N . ARG B 1 236 ? 11.375 15.352 28.766 1 90.81 236 ARG B N 1
ATOM 4801 C CA . ARG B 1 236 ? 10.812 14.414 27.797 1 90.81 236 ARG B CA 1
ATOM 4802 C C . ARG B 1 236 ? 11.812 14.125 26.672 1 90.81 236 ARG B C 1
ATOM 4804 O O . ARG B 1 236 ? 11.977 12.969 26.281 1 90.81 236 ARG B O 1
ATOM 4811 N N . LEU B 1 237 ? 12.438 15.148 26.156 1 91 237 LEU B N 1
ATOM 4812 C CA . LEU B 1 237 ? 13.375 14.992 25.062 1 91 237 LEU B CA 1
ATOM 4813 C C . LEU B 1 237 ? 14.57 14.141 25.469 1 91 237 LEU B C 1
ATOM 4815 O O . LEU B 1 237 ? 15.133 13.406 24.656 1 91 237 LEU B O 1
ATOM 4819 N N . GLU B 1 238 ? 14.945 14.234 26.719 1 89.19 238 GLU B N 1
ATOM 4820 C CA . GLU B 1 238 ? 16.078 13.461 27.219 1 89.19 238 GLU B CA 1
ATOM 4821 C C . GLU B 1 238 ? 15.789 11.969 27.203 1 89.19 238 GLU B C 1
ATOM 4823 O O . GLU B 1 238 ? 16.703 11.156 27.062 1 89.19 238 GLU B O 1
ATOM 4828 N N . GLU B 1 239 ? 14.539 11.586 27.281 1 88.88 239 GLU B N 1
ATOM 4829 C CA . GLU B 1 239 ? 14.133 10.18 27.266 1 88.88 239 GLU B CA 1
ATOM 4830 C C . GLU B 1 239 ? 14.172 9.609 25.859 1 88.88 239 GLU B C 1
ATOM 4832 O O . GLU B 1 239 ? 14.055 8.391 25.672 1 88.88 239 GLU B O 1
ATOM 4837 N N . LEU B 1 240 ? 14.438 10.438 24.906 1 88.5 240 LEU B N 1
ATOM 4838 C CA . LEU B 1 240 ? 14.297 10.016 23.516 1 88.5 240 LEU B CA 1
ATOM 4839 C C . LEU B 1 240 ? 15.664 9.742 22.891 1 88.5 240 LEU B C 1
ATOM 4841 O O . LEU B 1 240 ? 15.766 9.484 21.688 1 88.5 240 LEU B O 1
ATOM 4845 N N . GLY B 1 241 ? 16.781 9.773 23.562 1 78.88 241 GLY B N 1
ATOM 4846 C CA . GLY B 1 241 ? 18.156 9.742 23.094 1 78.88 241 GLY B CA 1
ATOM 4847 C C . GLY B 1 241 ? 18.469 8.508 22.266 1 78.88 241 GLY B C 1
ATOM 4848 O O . GLY B 1 241 ? 19.422 8.516 21.469 1 78.88 241 GLY B O 1
ATOM 4849 N N . GLU B 1 242 ? 17.703 7.531 22.281 1 89.69 242 GLU B N 1
ATOM 4850 C CA . GLU B 1 242 ? 17.969 6.316 21.516 1 89.69 242 GLU B CA 1
ATOM 4851 C C . GLU B 1 242 ? 17.188 6.305 20.203 1 89.69 242 GLU B C 1
ATOM 4853 O O . GLU B 1 242 ? 17.328 5.375 19.391 1 89.69 242 GLU B O 1
ATOM 4858 N N . ALA B 1 243 ? 16.484 7.402 19.906 1 96.81 243 ALA B N 1
ATOM 4859 C CA . ALA B 1 243 ? 15.695 7.457 18.672 1 96.81 243 ALA B CA 1
ATOM 4860 C C . ALA B 1 243 ? 16.578 7.754 17.469 1 96.81 243 ALA B C 1
ATOM 4862 O O . ALA B 1 243 ? 17.594 8.43 17.578 1 96.81 243 ALA B O 1
ATOM 4863 N N . ASP B 1 244 ? 16.188 7.219 16.328 1 98 244 ASP B N 1
ATOM 4864 C CA . ASP B 1 244 ? 16.828 7.539 15.062 1 98 244 ASP B CA 1
ATOM 4865 C C . ASP B 1 244 ? 16.266 8.828 14.477 1 98 244 ASP B C 1
ATOM 4867 O O . ASP B 1 244 ? 16.922 9.477 13.648 1 98 244 ASP B O 1
ATOM 4871 N N . LEU B 1 245 ? 15.07 9.18 14.875 1 98.19 245 LEU B N 1
ATOM 4872 C CA . LEU B 1 245 ? 14.383 10.383 14.43 1 98.19 245 LEU B CA 1
ATOM 4873 C C . LEU B 1 245 ? 13.359 10.844 15.469 1 98.19 245 LEU B C 1
ATOM 4875 O O . LEU B 1 245 ? 12.602 10.031 15.992 1 98.19 245 LEU B O 1
ATOM 4879 N N . ILE B 1 246 ? 13.445 12.07 15.828 1 96.88 246 ILE B N 1
ATOM 4880 C CA . ILE B 1 246 ? 12.352 12.734 16.531 1 96.88 246 ILE B CA 1
ATOM 4881 C C . ILE B 1 246 ? 11.414 13.391 15.508 1 96.88 246 ILE B C 1
ATOM 4883 O O . ILE B 1 246 ? 11.82 14.305 14.789 1 96.88 246 ILE B O 1
ATOM 4887 N N . LEU B 1 247 ? 10.195 12.875 15.383 1 97.88 247 LEU B N 1
ATOM 4888 C CA . LEU B 1 247 ? 9.172 13.406 14.492 1 97.88 247 LEU B CA 1
ATOM 4889 C C . LEU B 1 247 ? 8.102 14.164 15.273 1 97.88 247 LEU B C 1
ATOM 4891 O O . LEU B 1 247 ? 7.449 13.586 16.156 1 97.88 247 LEU B O 1
ATOM 4895 N N . SER B 1 248 ? 7.957 15.406 14.969 1 95.56 248 SER B N 1
ATOM 4896 C CA . SER B 1 248 ? 6.977 16.203 15.695 1 95.56 248 SER B CA 1
ATOM 4897 C C . SER B 1 248 ? 5.914 16.766 14.758 1 95.56 248 SER B C 1
ATOM 4899 O O . SER B 1 248 ? 6.145 16.891 13.555 1 95.56 248 SER B O 1
ATOM 4901 N N . THR B 1 249 ? 4.75 16.969 15.242 1 94.94 249 THR B N 1
ATOM 4902 C CA . THR B 1 249 ? 3.697 17.688 14.539 1 94.94 249 THR B CA 1
ATOM 4903 C C . THR B 1 249 ? 3.301 18.938 15.312 1 94.94 249 THR B C 1
ATOM 4905 O O . THR B 1 249 ? 3.184 18.906 16.547 1 94.94 249 THR B O 1
ATOM 4908 N N . GLY B 1 250 ? 3.16 19.984 14.578 1 85.38 250 GLY B N 1
ATOM 4909 C CA . GLY B 1 250 ? 2.879 21.266 15.211 1 85.38 250 GLY B CA 1
ATOM 4910 C C . GLY B 1 250 ? 4.133 22.016 15.609 1 85.38 250 GLY B C 1
ATOM 4911 O O . GLY B 1 250 ? 5.246 21.531 15.414 1 85.38 250 GLY B O 1
ATOM 4912 N N . GLY B 1 251 ? 4.066 23.234 16.141 1 67.81 251 GLY B N 1
ATOM 4913 C CA . GLY B 1 251 ? 5.164 24.031 16.672 1 67.81 251 GLY B CA 1
ATOM 4914 C C . GLY B 1 251 ? 6.156 24.453 15.594 1 67.81 251 GLY B C 1
ATOM 4915 O O . GLY B 1 251 ? 7.34 24.641 15.883 1 67.81 251 GLY B O 1
ATOM 4916 N N . VAL B 1 252 ? 5.742 24.328 14.383 1 59.5 252 VAL B N 1
ATOM 4917 C CA . VAL B 1 252 ? 6.695 24.578 13.305 1 59.5 252 VAL B CA 1
ATOM 4918 C C . VAL B 1 252 ? 6.527 26 12.781 1 59.5 252 VAL B C 1
ATOM 4920 O O . VAL B 1 252 ? 6.938 26.312 11.664 1 59.5 252 VAL B O 1
ATOM 4923 N N . SER B 1 253 ? 5.801 26.75 13.555 1 58.75 253 SER B N 1
ATOM 4924 C CA . SER B 1 253 ? 5.672 28.141 13.125 1 58.75 253 SER B CA 1
ATOM 4925 C C . SER B 1 253 ? 6.535 29.062 13.977 1 58.75 253 SER B C 1
ATOM 4927 O O . SER B 1 253 ? 7.016 28.672 15.039 1 58.75 253 SER B O 1
ATOM 4929 N N . VAL B 1 254 ? 7.191 30.062 13.375 1 48.12 254 VAL B N 1
ATOM 4930 C CA . VAL B 1 254 ? 8.094 31.062 13.953 1 48.12 254 VAL B CA 1
ATOM 4931 C C . VAL B 1 254 ? 7.477 31.641 15.227 1 48.12 254 VAL B C 1
ATOM 4933 O O . VAL B 1 254 ? 8.07 32.5 15.875 1 48.12 254 VAL B O 1
ATOM 4936 N N . GLY B 1 255 ? 6.355 31.094 15.578 1 50.44 255 GLY B N 1
ATOM 4937 C CA . GLY B 1 255 ? 5.777 31.922 16.625 1 50.44 255 GLY B CA 1
ATOM 4938 C C . GLY B 1 255 ? 6.453 31.734 17.969 1 50.44 255 GLY B C 1
ATOM 4939 O O . GLY B 1 255 ? 7.168 30.75 18.188 1 50.44 255 GLY B O 1
ATOM 4940 N N . GLU B 1 256 ? 6.645 32.719 18.828 1 47.66 256 GLU B N 1
ATOM 4941 C CA . GLU B 1 256 ? 7.164 32.906 20.188 1 47.66 256 GLU B CA 1
ATOM 4942 C C . GLU B 1 256 ? 6.797 31.75 21.094 1 47.66 256 GLU B C 1
ATOM 4944 O O . GLU B 1 256 ? 7.484 31.484 22.078 1 47.66 256 GLU B O 1
ATOM 4949 N N . ALA B 1 257 ? 5.855 30.875 20.781 1 53.09 257 ALA B N 1
ATOM 4950 C CA . ALA B 1 257 ? 5.27 30.016 21.812 1 53.09 257 ALA B CA 1
ATOM 4951 C C . ALA B 1 257 ? 5.699 28.562 21.625 1 53.09 257 ALA B C 1
ATOM 4953 O O . ALA B 1 257 ? 5.172 27.672 22.281 1 53.09 257 ALA B O 1
ATOM 4954 N N . ASP B 1 258 ? 6.816 28.219 20.891 1 71.06 258 ASP B N 1
ATOM 4955 C CA . ASP B 1 258 ? 7.086 26.797 20.672 1 71.06 258 ASP B CA 1
ATOM 4956 C C . ASP B 1 258 ? 8.258 26.328 21.531 1 71.06 258 ASP B C 1
ATOM 4958 O O . ASP B 1 258 ? 9.406 26.719 21.297 1 71.06 258 ASP B O 1
ATOM 4962 N N . CYS B 1 259 ? 7.977 25.672 22.672 1 78.44 259 CYS B N 1
ATOM 4963 C CA . CYS B 1 259 ? 8.984 25.172 23.594 1 78.44 259 CYS B CA 1
ATOM 4964 C C . CYS B 1 259 ? 9.977 24.25 22.891 1 78.44 259 CYS B C 1
ATOM 4966 O O . CYS B 1 259 ? 11.18 24.312 23.141 1 78.44 259 CYS B O 1
ATOM 4968 N N . LEU B 1 260 ? 9.539 23.484 21.938 1 85.31 260 LEU B N 1
ATOM 4969 C CA . LEU B 1 260 ? 10.422 22.578 21.219 1 85.31 260 LEU B CA 1
ATOM 4970 C C . LEU B 1 260 ? 11.43 23.359 20.391 1 85.31 260 LEU B C 1
ATOM 4972 O O . LEU B 1 260 ? 12.633 23.078 20.438 1 85.31 260 LEU B O 1
ATOM 4976 N N . GLY B 1 261 ? 10.906 24.344 19.656 1 86.69 261 GLY B N 1
ATOM 4977 C CA . GLY B 1 261 ? 11.805 25.172 18.859 1 86.69 261 GLY B CA 1
ATOM 4978 C C . GLY B 1 261 ? 12.859 25.875 19.688 1 86.69 261 GLY B C 1
ATOM 4979 O O . GLY B 1 261 ? 14.023 25.922 19.297 1 86.69 261 GLY B O 1
ATOM 4980 N N . GLN B 1 262 ? 12.406 26.391 20.797 1 85.69 262 GLN B N 1
ATOM 4981 C CA . GLN B 1 262 ? 13.328 27.078 21.703 1 85.69 262 GLN B CA 1
ATOM 4982 C C . GLN B 1 262 ? 14.422 26.141 22.188 1 85.69 262 GLN B C 1
ATOM 4984 O O . GLN B 1 262 ? 15.609 26.5 22.172 1 85.69 262 GLN B O 1
ATOM 4989 N N . ILE B 1 263 ? 14.039 25.016 22.609 1 88.88 263 ILE B N 1
ATOM 4990 C CA . ILE B 1 263 ? 14.984 24.062 23.172 1 88.88 263 ILE B CA 1
ATOM 4991 C C . ILE B 1 263 ? 15.945 23.594 22.078 1 88.88 263 ILE B C 1
ATOM 4993 O O . ILE B 1 263 ? 17.141 23.422 22.312 1 88.88 263 ILE B O 1
ATOM 4997 N N . LEU B 1 264 ? 15.445 23.375 20.844 1 89.56 264 LEU B N 1
ATOM 4998 C CA . LEU B 1 264 ? 16.297 22.969 19.734 1 89.56 264 LEU B CA 1
ATOM 4999 C C . LEU B 1 264 ? 17.328 24.047 19.406 1 89.56 264 LEU B C 1
ATOM 5001 O O . LEU B 1 264 ? 18.484 23.734 19.109 1 89.56 264 LEU B O 1
ATOM 5005 N N . ARG B 1 265 ? 16.953 25.281 19.531 1 88.88 265 ARG B N 1
ATOM 5006 C CA . ARG B 1 265 ? 17.859 26.375 19.266 1 88.88 265 ARG B CA 1
ATOM 5007 C C . ARG B 1 265 ? 18.938 26.469 20.344 1 88.88 265 ARG B C 1
ATOM 5009 O O . ARG B 1 265 ? 20.094 26.75 20.047 1 88.88 265 ARG B O 1
ATOM 5016 N N . GLU B 1 266 ? 18.531 26.203 21.531 1 89.75 266 GLU B N 1
ATOM 5017 C CA . GLU B 1 266 ? 19.438 26.344 22.672 1 89.75 266 GLU B CA 1
ATOM 5018 C C . GLU B 1 266 ? 20.375 25.156 22.781 1 89.75 266 GLU B C 1
ATOM 5020 O O . GLU B 1 266 ? 21.547 25.312 23.141 1 89.75 266 GLU B O 1
ATOM 5025 N N . GLU B 1 267 ? 19.875 24.031 22.516 1 91.12 267 GLU B N 1
ATOM 5026 C CA . GLU B 1 267 ? 20.609 22.828 22.844 1 91.12 267 GLU B CA 1
ATOM 5027 C C . GLU B 1 267 ? 20.844 21.953 21.625 1 91.12 267 GLU B C 1
ATOM 5029 O O . GLU B 1 267 ? 21.375 20.844 21.734 1 91.12 267 GLU B O 1
ATOM 5034 N N . GLY B 1 268 ? 20.5 22.438 20.469 1 91.25 268 GLY B N 1
ATOM 5035 C CA . GLY B 1 268 ? 20.656 21.703 19.234 1 91.25 268 GLY B CA 1
ATOM 5036 C C . GLY B 1 268 ? 20.766 22.594 18.016 1 91.25 268 GLY B C 1
ATOM 5037 O O . GLY B 1 268 ? 21.531 23.562 18.016 1 91.25 268 GLY B O 1
ATOM 5038 N N . GLU B 1 269 ? 20.203 22.141 16.969 1 92 269 GLU B N 1
ATOM 5039 C CA . GLU B 1 269 ? 20.125 22.859 15.703 1 92 269 GLU B CA 1
ATOM 5040 C C . GLU B 1 269 ? 18.688 22.906 15.18 1 92 269 GLU B C 1
ATOM 5042 O O . GLU B 1 269 ? 17.938 21.938 15.32 1 92 269 GLU B O 1
ATOM 5047 N N . LEU B 1 270 ? 18.359 24 14.68 1 91.88 270 LEU B N 1
ATOM 5048 C CA . LEU B 1 270 ? 17.016 24.125 14.125 1 91.88 270 LEU B CA 1
ATOM 5049 C C . LEU B 1 270 ? 17.031 25.016 12.883 1 91.88 270 LEU B C 1
ATOM 5051 O O . LEU B 1 270 ? 17.562 26.125 12.906 1 91.88 270 LEU B O 1
ATOM 5055 N N . ASP B 1 271 ? 16.594 24.438 11.828 1 90.62 271 ASP B N 1
ATOM 5056 C CA . ASP B 1 271 ? 16.297 25.188 10.617 1 90.62 271 ASP B CA 1
ATOM 5057 C C . ASP B 1 271 ? 14.812 25.109 10.258 1 90.62 271 ASP B C 1
ATOM 5059 O O . ASP B 1 271 ? 14.266 24.016 10.125 1 90.62 271 ASP B O 1
ATOM 5063 N N . LEU B 1 272 ? 14.273 26.234 10.227 1 88.5 272 LEU B N 1
ATOM 5064 C CA . LEU B 1 272 ? 12.891 26.312 9.773 1 88.5 272 LEU B CA 1
ATOM 5065 C C . LEU B 1 272 ? 12.828 26.594 8.273 1 88.5 272 LEU B C 1
ATOM 5067 O O . LEU B 1 272 ? 13.195 27.672 7.828 1 88.5 272 LEU B O 1
ATOM 5071 N N . TRP B 1 273 ? 12.305 25.594 7.621 1 91.94 273 TRP B N 1
ATOM 5072 C CA . TRP B 1 273 ? 12.164 25.734 6.176 1 91.94 273 TRP B CA 1
ATOM 5073 C C . TRP B 1 273 ? 10.773 26.25 5.812 1 91.94 273 TRP B C 1
ATOM 5075 O O . TRP B 1 273 ? 9.781 25.875 6.449 1 91.94 273 TRP B O 1
ATOM 5085 N N . LYS B 1 274 ? 10.711 27.172 4.91 1 94.44 274 LYS B N 1
ATOM 5086 C CA . LYS B 1 274 ? 9.469 27.594 4.266 1 94.44 274 LYS B CA 1
ATOM 5087 C C . LYS B 1 274 ? 9.391 27.078 2.834 1 94.44 274 LYS B C 1
ATOM 5089 O O . LYS B 1 274 ? 10.078 27.578 1.944 1 94.44 274 LYS B O 1
ATOM 5094 N N . LEU B 1 275 ? 8.508 26.094 2.646 1 96.19 275 LEU B N 1
ATOM 5095 C CA . LEU B 1 275 ? 8.438 25.406 1.369 1 96.19 275 LEU B CA 1
ATOM 5096 C C . LEU B 1 275 ? 7.426 26.062 0.438 1 96.19 275 LEU B C 1
ATOM 5098 O O . LEU B 1 275 ? 6.402 26.578 0.891 1 96.19 275 LEU B O 1
ATOM 5102 N N . ALA B 1 276 ? 7.734 26.062 -0.812 1 96.69 276 ALA B N 1
ATOM 5103 C CA . ALA B 1 276 ? 6.785 26.484 -1.835 1 96.69 276 ALA B CA 1
ATOM 5104 C C . ALA B 1 276 ? 5.766 25.391 -2.131 1 96.69 276 ALA B C 1
ATOM 5106 O O . ALA B 1 276 ? 5.699 24.875 -3.252 1 96.69 276 ALA B O 1
ATOM 5107 N N . ILE B 1 277 ? 4.945 25.062 -1.147 1 96.88 277 ILE B N 1
ATOM 5108 C CA . ILE B 1 277 ? 4.023 23.938 -1.216 1 96.88 277 ILE B CA 1
ATOM 5109 C C . ILE B 1 277 ? 2.709 24.297 -0.53 1 96.88 277 ILE B C 1
ATOM 5111 O O . ILE B 1 277 ? 2.68 25.141 0.359 1 96.88 277 ILE B O 1
ATOM 5115 N N . LYS B 1 278 ? 1.655 23.781 -0.967 1 96.31 278 LYS B N 1
ATOM 5116 C CA . LYS B 1 278 ? 0.343 23.859 -0.333 1 96.31 278 LYS B CA 1
ATOM 5117 C C . LYS B 1 278 ? -0.374 22.516 -0.382 1 96.31 278 LYS B C 1
ATOM 5119 O O . LYS B 1 278 ? -0.585 21.969 -1.461 1 96.31 278 LYS B O 1
ATOM 5124 N N . PRO B 1 279 ? -0.771 22.016 0.693 1 96.19 279 PRO B N 1
ATOM 5125 C CA . PRO B 1 279 ? -0.472 22.469 2.051 1 96.19 279 PRO B CA 1
ATOM 5126 C C . PRO B 1 279 ? 0.928 22.078 2.516 1 96.19 279 PRO B C 1
ATOM 5128 O O . PRO B 1 279 ? 1.602 21.281 1.851 1 96.19 279 PRO B O 1
ATOM 5131 N N . GLY B 1 280 ? 1.402 22.641 3.631 1 94.81 280 GLY B N 1
ATOM 5132 C CA . GLY B 1 280 ? 2.609 22.125 4.258 1 94.81 280 GLY B CA 1
ATOM 5133 C C . GLY B 1 280 ? 3.791 23.078 4.137 1 94.81 280 GLY B C 1
ATOM 5134 O O . GLY B 1 280 ? 4.938 22.641 4.02 1 94.81 280 GLY B O 1
ATOM 5135 N N . LYS B 1 281 ? 3.611 24.328 4.16 1 93.81 281 LYS B N 1
ATOM 5136 C CA . LYS B 1 281 ? 4.641 25.344 3.939 1 93.81 281 LYS B CA 1
ATOM 5137 C C . LYS B 1 281 ? 5.742 25.25 4.988 1 93.81 281 LYS B C 1
ATOM 5139 O O . LYS B 1 281 ? 6.926 25.172 4.648 1 93.81 281 LYS B O 1
ATOM 5144 N N . PRO B 1 282 ? 5.43 25.25 6.246 1 93.06 282 PRO B N 1
ATOM 5145 C CA . PRO B 1 282 ? 6.508 25.203 7.234 1 93.06 282 PRO B CA 1
ATOM 5146 C C . PRO B 1 282 ? 6.988 23.781 7.508 1 93.06 282 PRO B C 1
ATOM 5148 O O . PRO B 1 282 ? 6.172 22.859 7.641 1 93.06 282 PRO B O 1
ATOM 5151 N N . LEU B 1 283 ? 8.25 23.531 7.535 1 95.06 283 LEU B N 1
ATOM 5152 C CA . LEU B 1 283 ? 8.898 22.281 7.938 1 95.06 283 LEU B CA 1
ATOM 5153 C C . LEU B 1 283 ? 10.117 22.562 8.805 1 95.06 283 LEU B C 1
ATOM 5155 O O . LEU B 1 283 ? 10.992 23.344 8.43 1 95.06 283 LEU B O 1
ATOM 5159 N N . THR B 1 284 ? 10.195 21.969 9.914 1 94.38 284 THR B N 1
ATOM 5160 C CA . THR B 1 284 ? 11.344 22.094 10.797 1 94.38 284 THR B CA 1
ATOM 5161 C C . THR B 1 284 ? 12.344 20.969 10.555 1 94.38 284 THR B C 1
ATOM 5163 O O . THR B 1 284 ? 11.953 19.797 10.453 1 94.38 284 THR B O 1
ATOM 5166 N N . VAL B 1 285 ? 13.547 21.297 10.352 1 95.69 285 VAL B N 1
ATOM 5167 C CA . VAL B 1 285 ? 14.641 20.328 10.273 1 95.69 285 VAL B CA 1
ATOM 5168 C C . VAL B 1 285 ? 15.734 20.719 11.266 1 95.69 285 VAL B C 1
ATOM 5170 O O . VAL B 1 285 ? 16.141 21.875 11.344 1 95.69 285 VAL B O 1
ATOM 5173 N N . GLY B 1 286 ? 16.094 19.766 12.07 1 94.25 286 GLY B N 1
ATOM 5174 C CA . GLY B 1 286 ? 17.109 20.078 13.07 1 94.25 286 GLY B CA 1
ATOM 5175 C C . GLY B 1 286 ? 17.688 18.844 13.734 1 94.25 286 GLY B C 1
ATOM 5176 O O . GLY B 1 286 ? 17.656 17.75 13.156 1 94.25 286 GLY B O 1
ATOM 5177 N N . ARG B 1 287 ? 18.297 19.094 14.883 1 94.62 287 ARG B N 1
ATOM 5178 C CA . ARG B 1 287 ? 18.875 18.047 15.719 1 94.62 287 ARG B CA 1
ATOM 5179 C C . ARG B 1 287 ? 18.75 18.406 17.203 1 94.62 287 ARG B C 1
ATOM 5181 O O . ARG B 1 287 ? 18.828 19.578 17.578 1 94.62 287 ARG B O 1
ATOM 5188 N N . TYR B 1 288 ? 18.484 17.422 17.938 1 93.94 288 TYR B N 1
ATOM 5189 C CA . TYR B 1 288 ? 18.562 17.531 19.391 1 93.94 288 TYR B CA 1
ATOM 5190 C C . TYR B 1 288 ? 19.609 16.578 19.953 1 93.94 288 TYR B C 1
ATOM 5192 O O . TYR B 1 288 ? 19.422 15.352 19.938 1 93.94 288 TYR B O 1
ATOM 5200 N N . ARG B 1 289 ? 20.734 17.156 20.438 1 90.56 289 ARG B N 1
ATOM 5201 C CA . ARG B 1 289 ? 21.844 16.359 20.953 1 90.56 289 ARG B CA 1
ATOM 5202 C C . ARG B 1 289 ? 22.234 15.258 19.969 1 90.56 289 ARG B C 1
ATOM 5204 O O . ARG B 1 289 ? 22.359 14.094 20.359 1 90.56 289 ARG B O 1
ATOM 5211 N N . GLY B 1 290 ? 22.266 15.609 18.75 1 91.06 290 GLY B N 1
ATOM 5212 C CA . GLY B 1 290 ? 22.75 14.719 17.703 1 91.06 290 GLY B CA 1
ATOM 5213 C C . GLY B 1 290 ? 21.641 13.93 17.047 1 91.06 290 GLY B C 1
ATOM 5214 O O . GLY B 1 290 ? 21.828 13.375 15.953 1 91.06 290 GLY B O 1
ATOM 5215 N N . VAL B 1 291 ? 20.469 13.82 17.641 1 94.88 291 VAL B N 1
ATOM 5216 C CA . VAL B 1 291 ? 19.359 13.07 17.062 1 94.88 291 VAL B CA 1
ATOM 5217 C C . VAL B 1 291 ? 18.609 13.945 16.062 1 94.88 291 VAL B C 1
ATOM 5219 O O . VAL B 1 291 ? 18.203 15.062 16.375 1 94.88 291 VAL B O 1
ATOM 5222 N N . PRO B 1 292 ? 18.438 13.445 14.844 1 96.75 292 PRO B N 1
ATOM 5223 C CA . PRO B 1 292 ? 17.703 14.234 13.852 1 96.75 292 PRO B CA 1
ATOM 5224 C C . PRO B 1 292 ? 16.266 14.523 14.273 1 96.75 292 PRO B C 1
ATOM 5226 O O . PRO B 1 292 ? 15.617 13.672 14.883 1 96.75 292 PRO B O 1
ATOM 5229 N N . VAL B 1 293 ? 15.828 15.781 13.93 1 95.88 293 VAL B N 1
ATOM 5230 C CA . VAL B 1 293 ? 14.469 16.219 14.203 1 95.88 293 VAL B CA 1
ATOM 5231 C C . VAL B 1 293 ? 13.797 16.672 12.914 1 95.88 293 VAL B C 1
ATOM 5233 O O . VAL B 1 293 ? 14.383 17.438 12.148 1 95.88 293 VAL B O 1
ATOM 5236 N N . ILE B 1 294 ? 12.641 16.172 12.594 1 97.38 294 ILE B N 1
ATOM 5237 C CA . ILE B 1 294 ? 11.758 16.703 11.555 1 97.38 294 ILE B CA 1
ATOM 5238 C C . ILE B 1 294 ? 10.422 17.109 12.164 1 97.38 294 ILE B C 1
ATOM 5240 O O . ILE B 1 294 ? 9.773 16.312 12.836 1 97.38 294 ILE B O 1
ATOM 5244 N N . GLY B 1 295 ? 10.125 18.359 12.055 1 96.25 295 GLY B N 1
ATOM 5245 C CA . GLY B 1 295 ? 8.844 18.859 12.508 1 96.25 295 GLY B CA 1
ATOM 5246 C C . GLY B 1 295 ? 7.875 19.141 11.375 1 96.25 295 GLY B C 1
ATOM 5247 O O . GLY B 1 295 ? 8.141 20 10.523 1 96.25 295 GLY B O 1
ATOM 5248 N N . LEU B 1 296 ? 6.723 18.438 11.398 1 97.19 296 LEU B N 1
ATOM 5249 C CA . LEU B 1 296 ? 5.68 18.594 10.391 1 97.19 296 LEU B CA 1
ATOM 5250 C C . LEU B 1 296 ? 4.668 19.656 10.836 1 97.19 296 LEU B C 1
ATOM 5252 O O . LEU B 1 296 ? 4.543 19.938 12.023 1 97.19 296 LEU B O 1
ATOM 5256 N N . PRO B 1 297 ? 3.924 20.234 9.852 1 94.69 297 PRO B N 1
ATOM 5257 C CA . PRO B 1 297 ? 2.834 21.141 10.234 1 94.69 297 PRO B CA 1
ATOM 5258 C C . PRO B 1 297 ? 1.778 20.453 11.102 1 94.69 297 PRO B C 1
ATOM 5260 O O . PRO B 1 297 ? 1.591 19.234 11.016 1 94.69 297 PRO B O 1
ATOM 5263 N N . GLY B 1 298 ? 1.08 21.266 11.82 1 93.31 298 GLY B N 1
ATOM 5264 C CA . GLY B 1 298 ? 0.093 20.719 12.742 1 93.31 298 GLY B CA 1
ATOM 5265 C C . GLY B 1 298 ? -1.228 20.391 12.078 1 93.31 298 GLY B C 1
ATOM 5266 O O . GLY B 1 298 ? -1.994 19.562 12.586 1 93.31 298 GLY B O 1
ATOM 5267 N N . ASN B 1 299 ? -1.57 21.109 10.969 1 94.25 299 ASN B N 1
ATOM 5268 C CA . ASN B 1 299 ? -2.791 20.781 10.242 1 94.25 299 ASN B CA 1
ATOM 5269 C C . ASN B 1 299 ? -2.719 19.375 9.641 1 94.25 299 ASN B C 1
ATOM 5271 O O . ASN B 1 299 ? -1.729 19.016 9 1 94.25 299 ASN B O 1
ATOM 5275 N N . PRO B 1 300 ? -3.713 18.609 9.805 1 96.31 300 PRO B N 1
ATOM 5276 C CA . PRO B 1 300 ? -3.635 17.188 9.477 1 96.31 300 PRO B CA 1
ATOM 5277 C C . PRO B 1 300 ? -3.314 16.938 8.008 1 96.31 300 PRO B C 1
ATOM 5279 O O . PRO B 1 300 ? -2.471 16.094 7.695 1 96.31 300 PRO B O 1
ATOM 5282 N N . ALA B 1 301 ? -3.961 17.641 7.086 1 96.56 301 ALA B N 1
ATOM 5283 C CA . ALA B 1 301 ? -3.674 17.438 5.668 1 96.56 301 ALA B CA 1
ATOM 5284 C C . ALA B 1 301 ? -2.24 17.844 5.332 1 96.56 301 ALA B C 1
ATOM 5286 O O . ALA B 1 301 ? -1.588 17.203 4.5 1 96.56 301 ALA B O 1
ATOM 5287 N N . SER B 1 302 ? -1.765 18.906 5.977 1 96.69 302 SER B N 1
ATOM 5288 C CA . SER B 1 302 ? -0.38 19.328 5.801 1 96.69 302 SER B CA 1
ATOM 5289 C C . SER B 1 302 ? 0.593 18.266 6.309 1 96.69 302 SER B C 1
ATOM 5291 O O . SER B 1 302 ? 1.592 17.969 5.648 1 96.69 302 SER B O 1
ATOM 5293 N N . SER B 1 303 ? 0.264 17.75 7.477 1 97.25 303 SER B N 1
ATOM 5294 C CA . SER B 1 303 ? 1.096 16.703 8.055 1 97.25 303 SER B CA 1
ATOM 5295 C C . SER B 1 303 ? 1.144 15.477 7.152 1 97.25 303 SER B C 1
ATOM 5297 O O . SER B 1 303 ? 2.213 14.906 6.926 1 97.25 303 SER B O 1
ATOM 5299 N N . LEU B 1 304 ? 0.021 15.125 6.605 1 97.75 304 LEU B N 1
ATOM 5300 C CA . LEU B 1 304 ? -0.088 13.969 5.723 1 97.75 304 LEU B CA 1
ATOM 5301 C C . LEU B 1 304 ? 0.771 14.148 4.477 1 97.75 304 LEU B C 1
ATOM 5303 O O . LEU B 1 304 ? 1.56 13.273 4.125 1 97.75 304 LEU B O 1
ATOM 5307 N N . VAL B 1 305 ? 0.706 15.273 3.859 1 98.31 305 VAL B N 1
ATOM 5308 C CA . VAL B 1 305 ? 1.403 15.531 2.605 1 98.31 305 VAL B CA 1
ATOM 5309 C C . VAL B 1 305 ? 2.908 15.602 2.855 1 98.31 305 VAL B C 1
ATOM 5311 O O . VAL B 1 305 ? 3.691 14.977 2.135 1 98.31 305 VAL B O 1
ATOM 5314 N N . THR B 1 306 ? 3.32 16.281 3.895 1 98.31 306 THR B N 1
ATOM 5315 C CA . THR B 1 306 ? 4.742 16.484 4.152 1 98.31 306 THR B CA 1
ATOM 5316 C C . THR B 1 306 ? 5.379 15.188 4.668 1 98.31 306 THR B C 1
ATOM 5318 O O . THR B 1 306 ? 6.551 14.914 4.391 1 98.31 306 THR B O 1
ATOM 5321 N N . PHE B 1 307 ? 4.602 14.383 5.438 1 98.56 307 PHE B N 1
ATOM 5322 C CA . PHE B 1 307 ? 5.129 13.07 5.797 1 98.56 307 PHE B CA 1
ATOM 5323 C C . PHE B 1 307 ? 5.32 12.203 4.559 1 98.56 307 PHE B C 1
ATOM 5325 O O . PHE B 1 307 ? 6.387 11.625 4.359 1 98.56 307 PHE B O 1
ATOM 5332 N N . ALA B 1 308 ? 4.328 12.156 3.723 1 98.44 308 ALA B N 1
ATOM 5333 C CA . ALA B 1 308 ? 4.32 11.297 2.543 1 98.44 308 ALA B CA 1
ATOM 5334 C C . ALA B 1 308 ? 5.48 11.641 1.609 1 98.44 308 ALA B C 1
ATOM 5336 O O . ALA B 1 308 ? 6.16 10.742 1.101 1 98.44 308 ALA B O 1
ATOM 5337 N N . LEU B 1 309 ? 5.711 12.953 1.443 1 98.19 309 LEU B N 1
ATOM 5338 C CA . LEU B 1 309 ? 6.562 13.352 0.328 1 98.19 309 LEU B CA 1
ATOM 5339 C C . LEU B 1 309 ? 7.949 13.75 0.819 1 98.19 309 LEU B C 1
ATOM 5341 O O . LEU B 1 309 ? 8.883 13.859 0.023 1 98.19 309 LEU B O 1
ATOM 5345 N N . LEU B 1 310 ? 8.133 13.914 2.145 1 98.44 310 LEU B N 1
ATOM 5346 C CA . LEU B 1 310 ? 9.422 14.398 2.633 1 98.44 310 LEU B CA 1
ATOM 5347 C C . LEU B 1 310 ? 9.945 13.492 3.742 1 98.44 310 LEU B C 1
ATOM 5349 O O . LEU B 1 310 ? 11.008 12.875 3.59 1 98.44 310 LEU B O 1
ATOM 5353 N N . ALA B 1 311 ? 9.195 13.281 4.836 1 98.56 311 ALA B N 1
ATOM 5354 C CA . ALA B 1 311 ? 9.695 12.508 5.969 1 98.56 311 ALA B CA 1
ATOM 5355 C C . ALA B 1 311 ? 9.844 11.031 5.605 1 98.56 311 ALA B C 1
ATOM 5357 O O . ALA B 1 311 ? 10.82 10.391 5.988 1 98.56 311 ALA B O 1
ATOM 5358 N N . ARG B 1 312 ? 8.875 10.469 4.891 1 98.62 312 ARG B N 1
ATOM 5359 C CA . ARG B 1 312 ? 8.906 9.062 4.48 1 98.62 312 ARG B CA 1
ATOM 5360 C C . ARG B 1 312 ? 10.125 8.773 3.621 1 98.62 312 ARG B C 1
ATOM 5362 O O . ARG B 1 312 ? 10.883 7.836 3.902 1 98.62 312 ARG B O 1
ATOM 5369 N N . PRO B 1 313 ? 10.383 9.562 2.543 1 98.62 313 PRO B N 1
ATOM 5370 C CA . PRO B 1 313 ? 11.586 9.32 1.746 1 98.62 313 PRO B CA 1
ATOM 5371 C C . PRO B 1 313 ? 12.867 9.43 2.566 1 98.62 313 PRO B C 1
ATOM 5373 O O . PRO B 1 313 ? 13.82 8.68 2.33 1 98.62 313 PRO B O 1
ATOM 5376 N N . TYR B 1 314 ? 12.891 10.367 3.529 1 98.69 314 TYR B N 1
ATOM 5377 C CA . TYR B 1 314 ? 14.047 10.516 4.402 1 98.69 314 TYR B CA 1
ATOM 5378 C C . TYR B 1 314 ? 14.312 9.227 5.176 1 98.69 314 TYR B C 1
ATOM 5380 O O . TYR B 1 314 ? 15.438 8.727 5.188 1 98.69 314 TYR B O 1
ATOM 5388 N N . LEU B 1 315 ? 13.289 8.688 5.797 1 98.56 315 LEU B N 1
ATOM 5389 C CA . LEU B 1 315 ? 13.422 7.473 6.594 1 98.56 315 LEU B CA 1
ATOM 5390 C C . LEU B 1 315 ? 13.852 6.297 5.723 1 98.56 315 LEU B C 1
ATOM 5392 O O . LEU B 1 315 ? 14.734 5.527 6.102 1 98.56 315 LEU B O 1
ATOM 5396 N N . LEU B 1 316 ? 13.234 6.145 4.543 1 98.5 316 LEU B N 1
ATOM 5397 C CA . LEU B 1 316 ? 13.578 5.062 3.627 1 98.5 316 LEU B CA 1
ATOM 5398 C C . LEU B 1 316 ? 15.031 5.156 3.189 1 98.5 316 LEU B C 1
ATOM 5400 O O . LEU B 1 316 ? 15.734 4.145 3.135 1 98.5 316 LEU B O 1
ATOM 5404 N N . ARG B 1 317 ? 15.414 6.402 2.896 1 98.75 317 ARG B N 1
ATOM 5405 C CA . ARG B 1 317 ? 16.797 6.605 2.465 1 98.75 317 ARG B CA 1
ATOM 5406 C C . ARG B 1 317 ? 17.781 6.23 3.572 1 98.75 317 ARG B C 1
ATOM 5408 O O . ARG B 1 317 ? 18.844 5.676 3.303 1 98.75 317 ARG B O 1
ATOM 5415 N N . ARG B 1 318 ? 17.5 6.504 4.805 1 98.62 318 ARG B N 1
ATOM 5416 C CA . ARG B 1 318 ? 18.375 6.133 5.922 1 98.62 318 ARG B CA 1
ATOM 5417 C C . ARG B 1 318 ? 18.547 4.621 6 1 98.62 318 ARG B C 1
ATOM 5419 O O . ARG B 1 318 ? 19.531 4.133 6.547 1 98.62 318 ARG B O 1
ATOM 5426 N N . LEU B 1 319 ? 17.578 3.893 5.477 1 98.44 319 LEU B N 1
ATOM 5427 C CA . LEU B 1 319 ? 17.609 2.436 5.504 1 98.44 319 LEU B CA 1
ATOM 5428 C C . LEU B 1 319 ? 18.359 1.89 4.285 1 98.44 319 LEU B C 1
ATOM 5430 O O . LEU B 1 319 ? 18.531 0.678 4.156 1 98.44 319 LEU B O 1
ATOM 5434 N N . GLY B 1 320 ? 18.672 2.756 3.336 1 98.31 320 GLY B N 1
ATOM 5435 C CA . GLY B 1 320 ? 19.406 2.35 2.152 1 98.31 320 GLY B CA 1
ATOM 5436 C C . GLY B 1 320 ? 18.531 2.195 0.924 1 98.31 320 GLY B C 1
ATOM 5437 O O . GLY B 1 320 ? 19 1.767 -0.132 1 98.31 320 GLY B O 1
ATOM 5438 N N . VAL B 1 321 ? 17.281 2.531 1.027 1 98.31 321 VAL B N 1
ATOM 5439 C CA . VAL B 1 321 ? 16.391 2.463 -0.131 1 98.31 321 VAL B CA 1
ATOM 5440 C C . VAL B 1 321 ? 16.75 3.566 -1.122 1 98.31 321 VAL B C 1
ATOM 5442 O O . VAL B 1 321 ? 16.859 4.738 -0.746 1 98.31 321 VAL B O 1
ATOM 5445 N N . ARG B 1 322 ? 16.891 3.256 -2.33 1 96.81 322 ARG B N 1
ATOM 5446 C CA . ARG B 1 322 ? 17.312 4.234 -3.328 1 96.81 322 ARG B CA 1
ATOM 5447 C C . ARG B 1 322 ? 16.109 4.895 -3.988 1 96.81 322 ARG B C 1
ATOM 5449 O O . ARG B 1 322 ? 16.031 6.121 -4.078 1 96.81 322 ARG B O 1
ATOM 5456 N N . ALA B 1 323 ? 15.18 4.047 -4.449 1 94.88 323 ALA B N 1
ATOM 5457 C CA . ALA B 1 323 ? 13.961 4.566 -5.059 1 94.88 323 ALA B CA 1
ATOM 5458 C C . ALA B 1 323 ? 12.922 4.922 -3.994 1 94.88 323 ALA B C 1
ATOM 5460 O O . ALA B 1 323 ? 12.078 4.098 -3.645 1 94.88 323 ALA B O 1
ATOM 5461 N N . VAL B 1 324 ? 12.945 6.184 -3.541 1 97.38 324 VAL B N 1
ATOM 5462 C CA . VAL B 1 324 ? 12.148 6.531 -2.371 1 97.38 324 VAL B CA 1
ATOM 5463 C C . VAL B 1 324 ? 10.891 7.285 -2.807 1 97.38 324 VAL B C 1
ATOM 5465 O O . VAL B 1 324 ? 9.953 7.453 -2.021 1 97.38 324 VAL B O 1
ATOM 5468 N N . MET B 1 325 ? 10.773 7.758 -4.051 1 96.56 325 MET B N 1
ATOM 5469 C CA . MET B 1 325 ? 9.617 8.523 -4.5 1 96.56 325 MET B CA 1
ATOM 5470 C C . MET B 1 325 ? 8.477 7.594 -4.91 1 96.56 325 MET B C 1
ATOM 5472 O O . MET B 1 325 ? 8.711 6.547 -5.516 1 96.56 325 MET B O 1
ATOM 5476 N N . PRO B 1 326 ? 7.25 7.945 -4.598 1 96.81 326 PRO B N 1
ATOM 5477 C CA . PRO B 1 326 ? 6.117 7.137 -5.055 1 96.81 326 PRO B CA 1
ATOM 5478 C C . PRO B 1 326 ? 5.914 7.203 -6.566 1 96.81 326 PRO B C 1
ATOM 5480 O O . PRO B 1 326 ? 6.277 8.203 -7.195 1 96.81 326 PRO B O 1
ATOM 5483 N N . LEU B 1 327 ? 5.34 6.102 -7.105 1 96.62 327 LEU B N 1
ATOM 5484 C CA . LEU B 1 327 ? 4.887 6.191 -8.492 1 96.62 327 LEU B CA 1
ATOM 5485 C C . LEU B 1 327 ? 3.781 7.234 -8.633 1 96.62 327 LEU B C 1
ATOM 5487 O O . LEU B 1 327 ? 2.953 7.395 -7.73 1 96.62 327 LEU B O 1
ATOM 5491 N N . ALA B 1 328 ? 3.834 7.918 -9.672 1 97.62 328 ALA B N 1
ATOM 5492 C CA . ALA B 1 328 ? 2.803 8.883 -10.047 1 97.62 328 ALA B CA 1
ATOM 5493 C C . ALA B 1 328 ? 2.334 8.648 -11.484 1 97.62 328 ALA B C 1
ATOM 5495 O O . ALA B 1 328 ? 3.059 8.062 -12.289 1 97.62 328 ALA B O 1
ATOM 5496 N N . PHE B 1 329 ? 1.132 9.086 -11.766 1 98.06 329 PHE B N 1
ATOM 5497 C CA . PHE B 1 329 ? 0.524 8.789 -13.055 1 98.06 329 PHE B CA 1
ATOM 5498 C C . PHE B 1 329 ? -0.135 10.023 -13.648 1 98.06 329 PHE B C 1
ATOM 5500 O O . PHE B 1 329 ? -0.716 10.836 -12.922 1 98.06 329 PHE B O 1
ATOM 5507 N N . GLN B 1 330 ? -0.031 10.164 -14.953 1 97.94 330 GLN B N 1
ATOM 5508 C CA . GLN B 1 330 ? -0.759 11.227 -15.648 1 97.94 330 GLN B CA 1
ATOM 5509 C C . GLN B 1 330 ? -2.223 10.844 -15.852 1 97.94 330 GLN B C 1
ATOM 5511 O O . GLN B 1 330 ? -2.521 9.805 -16.453 1 97.94 330 GLN B O 1
ATOM 5516 N N . VAL B 1 331 ? -3.143 11.617 -15.359 1 98.25 331 VAL B N 1
ATOM 5517 C CA . VAL B 1 331 ? -4.57 11.375 -15.531 1 98.25 331 VAL B CA 1
ATOM 5518 C C . VAL B 1 331 ? -5.27 12.672 -15.953 1 98.25 331 VAL B C 1
ATOM 5520 O O . VAL B 1 331 ? -4.762 13.766 -15.695 1 98.25 331 VAL B O 1
ATOM 5523 N N . PRO B 1 332 ? -6.402 12.578 -16.625 1 98.44 332 PRO B N 1
ATOM 5524 C CA . PRO B 1 332 ? -7.137 13.797 -16.969 1 98.44 332 PRO B CA 1
ATOM 5525 C C . PRO B 1 332 ? -7.742 14.484 -15.742 1 98.44 332 PRO B C 1
ATOM 5527 O O . PRO B 1 332 ? -8.25 13.805 -14.836 1 98.44 332 PRO B O 1
ATOM 5530 N N . ALA B 1 333 ? -7.719 15.812 -15.75 1 98.62 333 ALA B N 1
ATOM 5531 C CA . ALA B 1 333 ? -8.359 16.594 -14.688 1 98.62 333 ALA B CA 1
ATOM 5532 C C . ALA B 1 333 ? -9.875 16.578 -14.836 1 98.62 333 ALA B C 1
ATOM 5534 O O . ALA B 1 333 ? -10.406 16.844 -15.922 1 98.62 333 ALA B O 1
ATOM 5535 N N . GLY B 1 334 ? -10.578 16.156 -13.82 1 98.5 334 GLY B N 1
ATOM 5536 C CA . GLY B 1 334 ? -12.023 16.328 -13.766 1 98.5 334 GLY B CA 1
ATOM 5537 C C . GLY B 1 334 ? -12.445 17.656 -13.172 1 98.5 334 GLY B C 1
ATOM 5538 O O . GLY B 1 334 ? -13.508 17.766 -12.562 1 98.5 334 GLY B O 1
ATOM 5539 N N . PHE B 1 335 ? -11.602 18.641 -13.164 1 98.06 335 PHE B N 1
ATOM 5540 C CA . PHE B 1 335 ? -11.805 19.969 -12.617 1 98.06 335 PHE B CA 1
ATOM 5541 C C . PHE B 1 335 ? -11.094 21.016 -13.461 1 98.06 335 PHE B C 1
ATOM 5543 O O . PHE B 1 335 ? -10.273 20.688 -14.32 1 98.06 335 PHE B O 1
ATOM 5550 N N . ALA B 1 336 ? -11.469 22.234 -13.242 1 97.69 336 ALA B N 1
ATOM 5551 C CA . ALA B 1 336 ? -10.742 23.359 -13.82 1 97.69 336 ALA B CA 1
ATOM 5552 C C . ALA B 1 336 ? -9.914 24.078 -12.758 1 97.69 336 ALA B C 1
ATOM 5554 O O . ALA B 1 336 ? -10.25 24.047 -11.57 1 97.69 336 ALA B O 1
ATOM 5555 N N . TRP B 1 337 ? -8.836 24.562 -13.125 1 96.25 337 TRP B N 1
ATOM 5556 C CA . TRP B 1 337 ? -7.934 25.375 -12.305 1 96.25 337 TRP B CA 1
ATOM 5557 C C . TRP B 1 337 ? -7.605 26.688 -12.984 1 96.25 337 TRP B C 1
ATOM 5559 O O . TRP B 1 337 ? -6.59 26.812 -13.672 1 96.25 337 TRP B O 1
ATOM 5569 N N . SER B 1 338 ? -8.359 27.719 -12.703 1 95 338 SER B N 1
ATOM 5570 C CA . SER B 1 338 ? -8.352 28.906 -13.531 1 95 338 SER B CA 1
ATOM 5571 C C . SER B 1 338 ? -7.375 29.953 -12.992 1 95 338 SER B C 1
ATOM 5573 O O . SER B 1 338 ? -6.922 30.828 -13.734 1 95 338 SER B O 1
ATOM 5575 N N . LYS B 1 339 ? -7.016 29.875 -11.758 1 94.25 339 LYS B N 1
ATOM 5576 C CA . LYS B 1 339 ? -6.086 30.844 -11.172 1 94.25 339 LYS B CA 1
ATOM 5577 C C . LYS B 1 339 ? -4.762 30.172 -10.812 1 94.25 339 LYS B C 1
ATOM 5579 O O . LYS B 1 339 ? -4.727 29.266 -9.977 1 94.25 339 LYS B O 1
ATOM 5584 N N . PRO B 1 340 ? -3.721 30.625 -11.461 1 94.06 340 PRO B N 1
ATOM 5585 C CA . PRO B 1 340 ? -2.422 30.031 -11.125 1 94.06 340 PRO B CA 1
ATOM 5586 C C . PRO B 1 340 ? -1.953 30.391 -9.719 1 94.06 340 PRO B C 1
ATOM 5588 O O . PRO B 1 340 ? -2.184 31.5 -9.25 1 94.06 340 PRO B O 1
ATOM 5591 N N . GLY B 1 341 ? -1.35 29.516 -9.086 1 93 341 GLY B N 1
ATOM 5592 C CA . GLY B 1 341 ? -0.758 29.734 -7.777 1 93 341 GLY B CA 1
ATOM 5593 C C . GLY B 1 341 ? 0.758 29.781 -7.805 1 93 341 GLY B C 1
ATOM 5594 O O . GLY B 1 341 ? 1.379 29.25 -8.734 1 93 341 GLY B O 1
ATOM 5595 N N . LYS B 1 342 ? 1.343 30.312 -6.762 1 93.56 342 LYS B N 1
ATOM 5596 C CA . LYS B 1 342 ? 2.793 30.469 -6.691 1 93.56 342 LYS B CA 1
ATOM 5597 C C . LYS B 1 342 ? 3.434 29.266 -5.996 1 93.56 342 LYS B C 1
ATOM 5599 O O . LYS B 1 342 ? 4.66 29.156 -5.934 1 93.56 342 LYS B O 1
ATOM 5604 N N . ARG B 1 343 ? 2.68 28.406 -5.492 1 96 343 ARG B N 1
ATOM 5605 C CA . ARG B 1 343 ? 3.174 27.234 -4.777 1 96 343 ARG B CA 1
ATOM 5606 C C . ARG B 1 343 ? 2.674 25.938 -5.422 1 96 343 ARG B C 1
ATOM 5608 O O . ARG B 1 343 ? 1.617 25.938 -6.059 1 96 343 ARG B O 1
ATOM 5615 N N . ARG B 1 344 ? 3.535 24.891 -5.262 1 96.81 344 ARG B N 1
ATOM 5616 C CA . ARG B 1 344 ? 3.084 23.562 -5.652 1 96.81 344 ARG B CA 1
ATOM 5617 C C . ARG B 1 344 ? 1.905 23.109 -4.793 1 96.81 344 ARG B C 1
ATOM 5619 O O . ARG B 1 344 ? 1.959 23.188 -3.566 1 96.81 344 ARG B O 1
ATOM 5626 N N . GLU B 1 345 ? 0.859 22.703 -5.445 1 97.81 345 GLU B N 1
ATOM 5627 C CA . GLU B 1 345 ? -0.297 22.281 -4.656 1 97.81 345 GLU B CA 1
ATOM 5628 C C . GLU B 1 345 ? -0.51 20.781 -4.75 1 97.81 345 GLU B C 1
ATOM 5630 O O . GLU B 1 345 ? -0.376 20.188 -5.828 1 97.81 345 GLU B O 1
ATOM 5635 N N . TYR B 1 346 ? -0.727 20.141 -3.711 1 98.5 346 TYR B N 1
ATOM 5636 C CA . TYR B 1 346 ? -1.122 18.75 -3.602 1 98.5 346 TYR B CA 1
ATOM 5637 C C . TYR B 1 346 ? -2.555 18.625 -3.098 1 98.5 346 TYR B C 1
ATOM 5639 O O . TYR B 1 346 ? -2.822 18.828 -1.912 1 98.5 346 TYR B O 1
ATOM 5647 N N . LEU B 1 347 ? -3.449 18.234 -3.984 1 98.62 347 LEU B N 1
ATOM 5648 C CA . LEU B 1 347 ? -4.887 18.266 -3.729 1 98.62 347 LEU B CA 1
ATOM 5649 C C . LEU B 1 347 ? -5.434 16.844 -3.533 1 98.62 347 LEU B C 1
ATOM 5651 O O . LEU B 1 347 ? -5.105 15.938 -4.297 1 98.62 347 LEU B O 1
ATOM 5655 N N . ARG B 1 348 ? -6.188 16.672 -2.486 1 98.81 348 ARG B N 1
ATOM 5656 C CA . ARG B 1 348 ? -6.848 15.383 -2.26 1 98.81 348 ARG B CA 1
ATOM 5657 C C . ARG B 1 348 ? -7.914 15.117 -3.318 1 98.81 348 ARG B C 1
ATOM 5659 O O . ARG B 1 348 ? -8.797 15.953 -3.535 1 98.81 348 ARG B O 1
ATOM 5666 N N . ALA B 1 349 ? -7.828 13.938 -3.943 1 98.88 349 ALA B N 1
ATOM 5667 C CA . ALA B 1 349 ? -8.688 13.664 -5.094 1 98.88 349 ALA B CA 1
ATOM 5668 C C . ALA B 1 349 ? -9.062 12.188 -5.16 1 98.88 349 ALA B C 1
ATOM 5670 O O . ALA B 1 349 ? -8.406 11.344 -4.539 1 98.88 349 ALA B O 1
ATOM 5671 N N . ARG B 1 350 ? -10.156 11.875 -5.812 1 98.56 350 ARG B N 1
ATOM 5672 C CA . ARG B 1 350 ? -10.547 10.531 -6.215 1 98.56 350 ARG B CA 1
ATOM 5673 C C . ARG B 1 350 ? -10.461 10.359 -7.727 1 98.56 350 ARG B C 1
ATOM 5675 O O . ARG B 1 350 ? -10.516 11.344 -8.469 1 98.56 350 ARG B O 1
ATOM 5682 N N . LEU B 1 351 ? -10.211 9.188 -8.148 1 97.94 351 LEU B N 1
ATOM 5683 C CA . LEU B 1 351 ? -10.352 8.875 -9.57 1 97.94 351 LEU B CA 1
ATOM 5684 C C . LEU B 1 351 ? -11.758 8.391 -9.891 1 97.94 351 LEU B C 1
ATOM 5686 O O . LEU B 1 351 ? -12.195 7.367 -9.367 1 97.94 351 LEU B O 1
ATOM 5690 N N . GLU B 1 352 ? -12.453 9.102 -10.625 1 96.75 352 GLU B N 1
ATOM 5691 C CA . GLU B 1 352 ? -13.781 8.727 -11.109 1 96.75 352 GLU B CA 1
ATOM 5692 C C . GLU B 1 352 ? -13.797 8.586 -12.633 1 96.75 352 GLU B C 1
ATOM 5694 O O . GLU B 1 352 ? -13.602 9.562 -13.352 1 96.75 352 GLU B O 1
ATOM 5699 N N . ASN B 1 353 ? -14.031 7.379 -13.125 1 92.75 353 ASN B N 1
ATOM 5700 C CA . ASN B 1 353 ? -14 7.07 -14.547 1 92.75 353 ASN B CA 1
ATOM 5701 C C . ASN B 1 353 ? -12.688 7.504 -15.188 1 92.75 353 ASN B C 1
ATOM 5703 O O . ASN B 1 353 ? -12.688 8.141 -16.25 1 92.75 353 ASN B O 1
ATOM 5707 N N . GLY B 1 354 ? -11.656 7.352 -14.469 1 93.5 354 GLY B N 1
ATOM 5708 C CA . GLY B 1 354 ? -10.328 7.621 -14.984 1 93.5 354 GLY B CA 1
ATOM 5709 C C . GLY B 1 354 ? -9.914 9.078 -14.852 1 93.5 354 GLY B C 1
ATOM 5710 O O . GLY B 1 354 ? -8.797 9.445 -15.219 1 93.5 354 GLY B O 1
ATOM 5711 N N . ARG B 1 355 ? -10.789 9.922 -14.297 1 97.69 355 ARG B N 1
ATOM 5712 C CA . ARG B 1 355 ? -10.492 11.344 -14.141 1 97.69 355 ARG B CA 1
ATOM 5713 C C . ARG B 1 355 ? -10.32 11.711 -12.672 1 97.69 355 ARG B C 1
ATOM 5715 O O . ARG B 1 355 ? -11.023 11.18 -11.812 1 97.69 355 ARG B O 1
ATOM 5722 N N . ALA B 1 356 ? -9.469 12.648 -12.438 1 98.69 356 ALA B N 1
ATOM 5723 C CA . ALA B 1 356 ? -9.242 13.094 -11.062 1 98.69 356 ALA B CA 1
ATOM 5724 C C . ALA B 1 356 ? -10.289 14.125 -10.648 1 98.69 356 ALA B C 1
ATOM 5726 O O . ALA B 1 356 ? -10.43 15.172 -11.281 1 98.69 356 ALA B O 1
ATOM 5727 N N . VAL B 1 357 ? -11.023 13.836 -9.648 1 98.75 357 VAL B N 1
ATOM 5728 C CA . VAL B 1 357 ? -12.016 14.75 -9.086 1 98.75 357 VAL B CA 1
ATOM 5729 C C . VAL B 1 357 ? -11.57 15.195 -7.691 1 98.75 357 VAL B C 1
ATOM 5731 O O . VAL B 1 357 ? -11.234 14.359 -6.848 1 98.75 357 VAL B O 1
ATOM 5734 N N . LEU B 1 358 ? -11.633 16.516 -7.453 1 98.62 358 LEU B N 1
ATOM 5735 C CA . LEU B 1 358 ? -11.109 17.062 -6.203 1 98.62 358 LEU B CA 1
ATOM 5736 C C . LEU B 1 358 ? -12.164 16.984 -5.102 1 98.62 358 LEU B C 1
ATOM 5738 O O . LEU B 1 358 ? -13.359 17.156 -5.363 1 98.62 358 LEU B O 1
ATOM 5742 N N . TYR B 1 359 ? -11.711 16.672 -3.912 1 98.31 359 TYR B N 1
ATOM 5743 C CA . TYR B 1 359 ? -12.57 16.953 -2.77 1 98.31 359 TYR B CA 1
ATOM 5744 C C . TYR B 1 359 ? -12.906 18.438 -2.682 1 98.31 359 TYR B C 1
ATOM 5746 O O . TYR B 1 359 ? -12.039 19.281 -2.877 1 98.31 359 TYR B O 1
ATOM 5754 N N . PRO B 1 360 ? -14.055 18.812 -2.389 1 96.69 360 PRO B N 1
ATOM 5755 C CA . PRO B 1 360 ? -14.469 20.219 -2.477 1 96.69 360 PRO B CA 1
ATOM 5756 C C . PRO B 1 360 ? -13.727 21.109 -1.484 1 96.69 360 PRO B C 1
ATOM 5758 O O . PRO B 1 360 ? -13.359 22.25 -1.823 1 96.69 360 PRO B O 1
ATOM 5761 N N . ASN B 1 361 ? -13.547 20.656 -0.259 1 96.81 361 ASN B N 1
ATOM 5762 C CA . ASN B 1 361 ? -12.852 21.422 0.771 1 96.81 361 ASN B CA 1
ATOM 5763 C C . ASN B 1 361 ? -11.398 20.984 0.904 1 96.81 361 ASN B C 1
ATOM 5765 O O . ASN B 1 361 ? -11.109 19.938 1.49 1 96.81 361 ASN B O 1
ATOM 5769 N N . GLN B 1 362 ? -10.461 21.797 0.391 1 96.25 362 GLN B N 1
ATOM 5770 C CA . GLN B 1 362 ? -9.047 21.453 0.342 1 96.25 362 GLN B CA 1
ATOM 5771 C C . GLN B 1 362 ? -8.273 22.141 1.468 1 96.25 362 GLN B C 1
ATOM 5773 O O . GLN B 1 362 ? -7.047 22.203 1.435 1 96.25 362 GLN B O 1
ATOM 5778 N N . SER B 1 363 ? -8.992 22.688 2.477 1 94.69 363 SER B N 1
ATOM 5779 C CA . SER B 1 363 ? -8.328 23.328 3.602 1 94.69 363 SER B CA 1
ATOM 5780 C C . SER B 1 363 ? -7.355 22.375 4.289 1 94.69 363 SER B C 1
ATOM 5782 O O . SER B 1 363 ? -7.637 21.188 4.418 1 94.69 363 SER B O 1
ATOM 5784 N N . PRO B 1 364 ? -6.223 22.859 4.754 1 92.69 364 PRO B N 1
ATOM 5785 C CA . PRO B 1 364 ? -5.18 22.016 5.344 1 92.69 364 PRO B CA 1
ATOM 5786 C C . PRO B 1 364 ? -5.648 21.281 6.598 1 92.69 364 PRO B C 1
ATOM 5788 O O . PRO B 1 364 ? -5.031 20.297 7.004 1 92.69 364 PRO B O 1
ATOM 5791 N N . GLY B 1 365 ? -6.676 21.734 7.215 1 92.56 365 GLY B N 1
ATOM 5792 C CA . GLY B 1 365 ? -7.16 21.109 8.438 1 92.56 365 GLY B CA 1
ATOM 5793 C C . GLY B 1 365 ? -8.156 20 8.188 1 92.56 365 GLY B C 1
ATOM 5794 O O . GLY B 1 365 ? -8.531 19.266 9.109 1 92.56 365 GLY B O 1
ATOM 5795 N N . VAL B 1 366 ? -8.57 19.797 6.945 1 94.5 366 VAL B N 1
ATOM 5796 C CA . VAL B 1 366 ? -9.672 18.906 6.629 1 94.5 366 VAL B CA 1
ATOM 5797 C C . VAL B 1 366 ? -9.141 17.5 6.371 1 94.5 366 VAL B C 1
ATOM 5799 O O . VAL B 1 366 ? -8.867 17.125 5.227 1 94.5 366 VAL B O 1
ATOM 5802 N N . LEU B 1 367 ? -9.094 16.672 7.402 1 96.94 367 LEU B N 1
ATOM 5803 C CA . LEU B 1 367 ? -8.586 15.312 7.316 1 96.94 367 LEU B CA 1
ATOM 5804 C C . LEU B 1 367 ? -9.586 14.406 6.613 1 96.94 367 LEU B C 1
ATOM 5806 O O . LEU B 1 367 ? -9.195 13.414 5.988 1 96.94 367 LEU B O 1
ATOM 5810 N N . LEU B 1 368 ? -10.859 14.75 6.656 1 97.94 368 LEU B N 1
ATOM 5811 C CA . LEU B 1 368 ? -11.898 13.992 5.965 1 97.94 368 LEU B CA 1
ATOM 5812 C C . LEU B 1 368 ? -11.586 13.883 4.477 1 97.94 368 LEU B C 1
ATOM 5814 O O . LEU B 1 368 ? -11.852 12.844 3.857 1 97.94 368 LEU B O 1
ATOM 5818 N N . SER B 1 369 ? -11.039 14.922 3.916 1 97.94 369 SER B N 1
ATOM 5819 C CA . SER B 1 369 ? -10.68 14.922 2.504 1 97.94 369 SER B CA 1
ATOM 5820 C C . SER B 1 369 ? -9.656 13.836 2.195 1 97.94 369 SER B C 1
ATOM 5822 O O . SER B 1 369 ? -9.719 13.188 1.146 1 97.94 369 SER B O 1
ATOM 5824 N N . ALA B 1 370 ? -8.727 13.602 3.107 1 97.38 370 ALA B N 1
ATOM 5825 C CA . ALA B 1 370 ? -7.703 12.57 2.916 1 97.38 370 ALA B CA 1
ATOM 5826 C C . ALA B 1 370 ? -8.289 11.172 3.088 1 97.38 370 ALA B C 1
ATOM 5828 O O . ALA B 1 370 ? -7.914 10.242 2.367 1 97.38 370 ALA B O 1
ATOM 5829 N N . ALA B 1 371 ? -9.156 11.016 4.043 1 97.56 371 ALA B N 1
ATOM 5830 C CA . ALA B 1 371 ? -9.828 9.734 4.25 1 97.56 371 ALA B CA 1
ATOM 5831 C C . ALA B 1 371 ? -10.711 9.375 3.057 1 97.56 371 ALA B C 1
ATOM 5833 O O . ALA B 1 371 ? -10.898 8.195 2.752 1 97.56 371 ALA B O 1
ATOM 5834 N N . TRP B 1 372 ? -11.172 10.406 2.404 1 97.56 372 TRP B N 1
ATOM 5835 C CA . TRP B 1 372 ? -12.031 10.273 1.233 1 97.56 372 TRP B CA 1
ATOM 5836 C C . TRP B 1 372 ? -11.211 10 -0.021 1 97.56 372 TRP B C 1
ATOM 5838 O O . TRP B 1 372 ? -11.648 9.273 -0.912 1 97.56 372 TRP B O 1
ATOM 5848 N N . ALA B 1 373 ? -10.078 10.391 -0.128 1 98.25 373 ALA B N 1
ATOM 5849 C CA . ALA B 1 373 ? -9.289 10.5 -1.355 1 98.25 373 ALA B CA 1
ATOM 5850 C C . ALA B 1 373 ? -8.656 9.164 -1.722 1 98.25 373 ALA B C 1
ATOM 5852 O O . ALA B 1 373 ? -8.336 8.359 -0.843 1 98.25 373 ALA B O 1
ATOM 5853 N N . ASP B 1 374 ? -8.422 8.953 -3.062 1 97.88 374 ASP B N 1
ATOM 5854 C CA . ASP B 1 374 ? -7.609 7.859 -3.586 1 97.88 374 ASP B CA 1
ATOM 5855 C C . ASP B 1 374 ? -6.141 8.258 -3.68 1 97.88 374 ASP B C 1
ATOM 5857 O O . ASP B 1 374 ? -5.262 7.398 -3.768 1 97.88 374 ASP B O 1
ATOM 5861 N N . GLY B 1 375 ? -5.969 9.531 -3.781 1 98.44 375 GLY B N 1
ATOM 5862 C CA . GLY B 1 375 ? -4.617 10.023 -3.984 1 98.44 375 GLY B CA 1
ATOM 5863 C C . GLY B 1 375 ? -4.531 11.539 -3.99 1 98.44 375 GLY B C 1
ATOM 5864 O O . GLY B 1 375 ? -5.434 12.219 -3.5 1 98.44 375 GLY B O 1
ATOM 5865 N N . LEU B 1 376 ? -3.355 12.102 -4.398 1 98.81 376 LEU B N 1
ATOM 5866 C CA . LEU B 1 376 ? -3.055 13.523 -4.469 1 98.81 376 LEU B CA 1
ATOM 5867 C C . LEU B 1 376 ? -2.834 13.961 -5.914 1 98.81 376 LEU B C 1
ATOM 5869 O O . LEU B 1 376 ? -2.066 13.336 -6.648 1 98.81 376 LEU B O 1
ATOM 5873 N N . VAL B 1 377 ? -3.508 14.984 -6.309 1 98.75 377 VAL B N 1
ATOM 5874 C CA . VAL B 1 377 ? -3.209 15.656 -7.57 1 98.75 377 VAL B CA 1
ATOM 5875 C C . VAL B 1 377 ? -2.139 16.719 -7.344 1 98.75 377 VAL B C 1
ATOM 5877 O O . VAL B 1 377 ? -2.248 17.547 -6.426 1 98.75 377 VAL B O 1
ATOM 5880 N N . GLU B 1 378 ? -1.181 16.672 -8.117 1 98.31 378 GLU B N 1
ATOM 5881 C CA . GLU B 1 378 ? -0.121 17.688 -8.078 1 98.31 378 GLU B CA 1
ATOM 5882 C C . GLU B 1 378 ? -0.364 18.781 -9.109 1 98.31 378 GLU B C 1
ATOM 5884 O O . GLU B 1 378 ? -0.427 18.516 -10.305 1 98.31 378 GLU B O 1
ATOM 5889 N N . VAL B 1 379 ? -0.509 20 -8.672 1 97.88 379 VAL B N 1
ATOM 5890 C CA . VAL B 1 379 ? -0.632 21.156 -9.562 1 97.88 379 VAL B CA 1
ATOM 5891 C C . VAL B 1 379 ? 0.648 21.984 -9.508 1 97.88 379 VAL B C 1
ATOM 5893 O O . VAL B 1 379 ? 0.989 22.547 -8.461 1 97.88 379 VAL B O 1
ATOM 5896 N N . ILE B 1 380 ? 1.268 22.125 -10.586 1 96.5 380 ILE B N 1
ATOM 5897 C CA . ILE B 1 380 ? 2.543 22.812 -10.695 1 96.5 380 ILE B CA 1
ATOM 5898 C C . ILE B 1 380 ? 2.32 24.328 -10.57 1 96.5 380 ILE B C 1
ATOM 5900 O O . ILE B 1 380 ? 1.279 24.844 -10.984 1 96.5 380 ILE B O 1
ATOM 5904 N N . GLU B 1 381 ? 3.283 24.984 -10.047 1 95.75 381 GLU B N 1
ATOM 5905 C CA . GLU B 1 381 ? 3.223 26.422 -9.891 1 95.75 381 GLU B CA 1
ATOM 5906 C C . GLU B 1 381 ? 2.967 27.125 -11.227 1 95.75 381 GLU B C 1
ATOM 5908 O O . GLU B 1 381 ? 3.414 26.641 -12.273 1 95.75 381 GLU B O 1
ATOM 5913 N N . ASP B 1 382 ? 2.229 28.219 -11.141 1 95.19 382 ASP B N 1
ATOM 5914 C CA . ASP B 1 382 ? 2.018 29.141 -12.25 1 95.19 382 ASP B CA 1
ATOM 5915 C C . ASP B 1 382 ? 1.308 28.453 -13.414 1 95.19 382 ASP B C 1
ATOM 5917 O O . ASP B 1 382 ? 1.563 28.766 -14.578 1 95.19 382 ASP B O 1
ATOM 5921 N N . THR B 1 383 ? 0.49 27.469 -13.109 1 95.44 383 THR B N 1
ATOM 5922 C CA . THR B 1 383 ? -0.209 26.75 -14.172 1 95.44 383 THR B CA 1
ATOM 5923 C C . THR B 1 383 ? -1.721 26.875 -14.008 1 95.44 383 THR B C 1
ATOM 5925 O O . THR B 1 383 ? -2.221 27 -12.891 1 95.44 383 THR B O 1
ATOM 5928 N N . THR B 1 384 ? -2.453 26.906 -15.062 1 97.62 384 THR B N 1
ATOM 5929 C CA . THR B 1 384 ? -3.902 26.75 -15.125 1 97.62 384 THR B CA 1
ATOM 5930 C C . THR B 1 384 ? -4.273 25.438 -15.797 1 97.62 384 THR B C 1
ATOM 5932 O O . THR B 1 384 ? -3.48 24.875 -16.562 1 97.62 384 THR B O 1
ATOM 5935 N N . LEU B 1 385 ? -5.367 24.938 -15.422 1 97.94 385 LEU B N 1
ATOM 5936 C CA . LEU B 1 385 ? -5.832 23.656 -15.969 1 97.94 385 LEU B CA 1
ATOM 5937 C C . LEU B 1 385 ? -7.285 23.766 -16.422 1 97.94 385 LEU B C 1
ATOM 5939 O O . LEU B 1 385 ? -8.117 24.359 -15.734 1 97.94 385 LEU B O 1
ATOM 5943 N N . ALA B 1 386 ? -7.535 23.297 -17.609 1 98.06 386 ALA B N 1
ATOM 5944 C CA . ALA B 1 386 ? -8.898 23.031 -18.047 1 98.06 386 ALA B CA 1
ATOM 5945 C C . ALA B 1 386 ? -9.289 21.578 -17.766 1 98.06 386 ALA B C 1
ATOM 5947 O O . ALA B 1 386 ? -8.422 20.734 -17.547 1 98.06 386 ALA B O 1
ATOM 5948 N N . GLU B 1 387 ? -10.578 21.406 -17.688 1 97.69 387 GLU B N 1
ATOM 5949 C CA . GLU B 1 387 ? -11.031 20.016 -17.562 1 97.69 387 GLU B CA 1
ATOM 5950 C C . GLU B 1 387 ? -10.484 19.156 -18.703 1 97.69 387 GLU B C 1
ATOM 5952 O O . GLU B 1 387 ? -10.477 19.594 -19.859 1 97.69 387 GLU B O 1
ATOM 5957 N N . GLY B 1 388 ? -9.945 18 -18.359 1 97.88 388 GLY B N 1
ATOM 5958 C CA . GLY B 1 388 ? -9.383 17.109 -19.359 1 97.88 388 GLY B CA 1
ATOM 5959 C C . GLY B 1 388 ? -7.875 17.219 -19.469 1 97.88 388 GLY B C 1
ATOM 5960 O O . GLY B 1 388 ? -7.227 16.312 -20 1 97.88 388 GLY B O 1
ATOM 5961 N N . ASP B 1 389 ? -7.289 18.344 -19.016 1 98.25 389 ASP B N 1
ATOM 5962 C CA . ASP B 1 389 ? -5.836 18.484 -19.047 1 98.25 389 ASP B CA 1
ATOM 5963 C C . ASP B 1 389 ? -5.168 17.406 -18.203 1 98.25 389 ASP B C 1
ATOM 5965 O O . ASP B 1 389 ? -5.754 16.891 -17.25 1 98.25 389 ASP B O 1
ATOM 5969 N N . SER B 1 390 ? -3.963 17.047 -18.578 1 97.69 390 SER B N 1
ATOM 5970 C CA . SER B 1 390 ? -3.209 16.016 -17.875 1 97.69 390 SER B CA 1
ATOM 5971 C C . SER B 1 390 ? -2.623 16.547 -16.578 1 97.69 390 SER B C 1
ATOM 5973 O O . SER B 1 390 ? -2.012 17.625 -16.547 1 97.69 390 SER B O 1
ATOM 5975 N N . VAL B 1 391 ? -2.854 15.859 -15.492 1 98.25 391 VAL B N 1
ATOM 5976 C CA . VAL B 1 391 ? -2.275 16.219 -14.195 1 98.25 391 VAL B CA 1
ATOM 5977 C C . VAL B 1 391 ? -1.608 14.992 -13.578 1 98.25 391 VAL B C 1
ATOM 5979 O O . VAL B 1 391 ? -2.027 13.859 -13.82 1 98.25 391 VAL B O 1
ATOM 5982 N N . ARG B 1 392 ? -0.589 15.266 -12.836 1 97.88 392 ARG B N 1
ATOM 5983 C CA . ARG B 1 392 ? 0.106 14.203 -12.117 1 97.88 392 ARG B CA 1
ATOM 5984 C C . ARG B 1 392 ? -0.697 13.75 -10.898 1 97.88 392 ARG B C 1
ATOM 5986 O O . ARG B 1 392 ? -1.153 14.578 -10.109 1 97.88 392 ARG B O 1
ATOM 5993 N N . PHE B 1 393 ? -0.961 12.414 -10.805 1 98.56 393 PHE B N 1
ATOM 5994 C CA . PHE B 1 393 ? -1.721 11.797 -9.719 1 98.56 393 PHE B CA 1
ATOM 5995 C C . PHE B 1 393 ? -0.858 10.812 -8.945 1 98.56 393 PHE B C 1
ATOM 5997 O O . PHE B 1 393 ? -0.241 9.922 -9.539 1 98.56 393 PHE B O 1
ATOM 6004 N N . ILE B 1 394 ? -0.778 10.961 -7.633 1 98.44 394 ILE B N 1
ATOM 6005 C CA . ILE B 1 394 ? -0.052 10.062 -6.746 1 98.44 394 ILE B CA 1
ATOM 6006 C C . ILE B 1 394 ? -1.041 9.258 -5.906 1 98.44 394 ILE B C 1
ATOM 6008 O O . ILE B 1 394 ? -1.669 9.789 -4.988 1 98.44 394 ILE B O 1
ATOM 6012 N N . PRO B 1 395 ? -1.205 7.961 -6.211 1 97.88 395 PRO B N 1
ATOM 6013 C CA . PRO B 1 395 ? -2.096 7.172 -5.355 1 97.88 395 PRO B CA 1
ATOM 6014 C C . PRO B 1 395 ? -1.62 7.109 -3.904 1 97.88 395 PRO B C 1
ATOM 6016 O O . PRO B 1 395 ? -0.419 6.984 -3.65 1 97.88 395 PRO B O 1
ATOM 6019 N N . LEU B 1 396 ? -2.541 7.215 -2.951 1 97.62 396 LEU B N 1
ATOM 6020 C CA . LEU B 1 396 ? -2.154 7.121 -1.548 1 97.62 396 LEU B CA 1
ATOM 6021 C C . LEU B 1 396 ? -1.567 5.75 -1.236 1 97.62 396 LEU B C 1
ATOM 6023 O O . LEU B 1 396 ? -0.723 5.617 -0.347 1 97.62 396 LEU B O 1
ATOM 6027 N N . SER B 1 397 ? -1.945 4.691 -2.012 1 96.5 397 SER B N 1
ATOM 6028 C CA . SER B 1 397 ? -1.405 3.35 -1.813 1 96.5 397 SER B CA 1
ATOM 6029 C C . SER B 1 397 ? 0.105 3.326 -2.025 1 96.5 397 SER B C 1
ATOM 6031 O O . SER B 1 397 ? 0.804 2.486 -1.453 1 96.5 397 SER B O 1
ATOM 6033 N N . GLU B 1 398 ? 0.642 4.238 -2.844 1 96.94 398 GLU B N 1
ATOM 6034 C CA . GLU B 1 398 ? 2.07 4.289 -3.143 1 96.94 398 GLU B CA 1
ATOM 6035 C C . GLU B 1 398 ? 2.865 4.816 -1.951 1 96.94 398 GLU B C 1
ATOM 6037 O O . GLU B 1 398 ? 4.074 4.594 -1.858 1 96.94 398 GLU B O 1
ATOM 6042 N N . VAL B 1 399 ? 2.166 5.488 -1.033 1 96.69 399 VAL B N 1
ATOM 6043 C CA . VAL B 1 399 ? 2.918 6.098 0.056 1 96.69 399 VAL B CA 1
ATOM 6044 C C . VAL B 1 399 ? 2.592 5.391 1.37 1 96.69 399 VAL B C 1
ATOM 6046 O O . VAL B 1 399 ? 3.266 5.605 2.381 1 96.69 399 VAL B O 1
ATOM 6049 N N . LEU B 1 400 ? 1.499 4.543 1.415 1 91.94 400 LEU B N 1
ATOM 6050 C CA . LEU B 1 400 ? 1.057 3.881 2.639 1 91.94 400 LEU B CA 1
ATOM 6051 C C . LEU B 1 400 ? 1.728 2.52 2.795 1 91.94 400 LEU B C 1
ATOM 6053 O O . LEU B 1 400 ? 1.511 1.827 3.791 1 91.94 400 LEU B O 1
ATOM 6057 N N . GLY B 1 401 ? 2.516 1.945 1.721 1 73.06 401 GLY B N 1
ATOM 6058 C CA . GLY B 1 401 ? 3.068 0.6 1.706 1 73.06 401 GLY B CA 1
ATOM 6059 C C . GLY B 1 401 ? 4.453 0.516 2.322 1 73.06 401 GLY B C 1
ATOM 6060 O O . GLY B 1 401 ? 5.117 1.537 2.51 1 73.06 401 GLY B O 1
#

Radius of gyration: 30.69 Å; Cα contacts (8 Å, |Δi|>4): 2006; chains: 2; bounding box: 50×104×70 Å